Protein 2KSW (pdb70)

Nearest PDB structures (foldseek):
  2ksw-assembly1_A  TM=8.780E-01  e=7.243E-10  Oryctes rhinoceros
  8rxx-assembly1_LR  TM=2.537E-01  e=7.478E+00  Leishmania major strain Friedlin
  2ksw-assembly1_A  TM=8.757E-01  e=2.170E-10  Oryctes rhinoceros
  7zb2-assembly8_HHH  TM=4.014E-01  e=6.425E+00  Omphalotus olearius
  5n4e-assembly2_B  TM=3.261E-01  e=3.841E+00  Galerina marginata

B-factor: mean 37.91, std 22.45, range [0.01, 75.55]

CATH classification: 3.30.1490.260

Radius of gyration: 11.18 Å; Cα contacts (8 Å, |Δi|>4): 117; chains: 1; bounding box: 34×23×21 Å

Foldseek 3Di:
DAADPQHDQDDWWFDAQWWWAQGPVPGTDTDGTRSCVVRRCRSCVPDDTCGPHPVNVVSVVVHDDD

Secondary structure (DSSP, 8-state):
---SSS---SS----S--EEEE-TTS-EEEE-SHHHHHHHHHH-TTS---SS-GGGGGHHHHS---

Sequence (66 aa):
VPVGSDCEPKLCTMDLVPHCFLNPEKGIVVVHGGCALSKYKCQNPNHEKLGYTHECEEAIKNAPRPVPVGSDCEPKLCTMDLVPHCFLNPEKGIVVVHGGCALSKYKCQNPNHEKLGYTHECEEAIKNAPRPVPVGSDCEPKLCTMDLVPHCFLNPEKGIVVVHGGCALSKYKCQNPNHEKLGYTHECEEAIKNAPRPVPVGSDCEPKLCTMDLVPHCFLNPEKGIVVVHGGCALSKYKCQNPNHEKLGYTHECEEAIKNAPRPVPVGSDCEPKLCTMDLVPHCFLNPEKGIVVVHGGCALSKYKCQNPNHEKLGYTHECEEAIKNAPRPVPVGSDCEPKLCTMDLVPHCFLNPEKGIVVVHGGCALSKYKCQNPNHEKLGYTHECEEAIKNAPRPVPVGSDCEPKLCTMDLVPHCFLNPEKGIVVVHGGCALSKYKCQNPNHEKLGYTHECEEAIKNAPRPVPVGSDCEPKLCTMDLVPHCFLNPEKGIVVVHGGCALSKYKCQNPNHEKLGYTHECEEAIKNAPRPVPVGSDCEPKLCTMDLVPHCFLNPEKGIVVVHGGCALSKYKCQNPNHEKLGYTHECEEAIKNAPRPVPVGSDCEPKLCTMDLVPHCFLNPEKGIVVVHGGCALSKYKCQNPNHEKLGYTHECEEAIKNAPRPVPVGSDCEPKLCTMDLVPHCFLNPEKGIVVVHGGCALSKYKCQNPNHEKLGYTHECEEAIKNAPRPVPVGSDCEPKLCTMDLVPHCFLNPEKGIVVVHGGCALSKYKCQNPNHEKLGYTHECEEAIKNAPRPVPVGSDCEPKLCTMDLVPHCFLNPEKGIVVVHGGCALSKYKCQNPNHEKLGYTHECEEAIKNAPRPVPVGSDCEPKLCTMDLVPHCFLNPEKGIVVVHGGCALSKYKCQNPNHEKLGYTHECEEAIKNAPRPVPVGSDCEPKLCTMDLVPHCFLNPEKGIVVVHGGCALSKYKCQNPNHEKLGYTHECEEAIKNAPRPVPVGSDCEPKLCTMDLVPHCFLNPEKGIVVVHGGCALSKYKCQNPNHEKLGYTHECEEAIKNAPRPVPVGSDCEPKLCTMDLVPHCFLNPEKGIVVVHGGCALSKYKCQNPNHEKLGYTHECEEAIKNAPRPVPVGSDCEPKLCTMDLVPHCFLNPEKGIVVVHGGCALSKYKCQNPNHEKLGYTHECEEAIKNAPRPVPVGSDCEPKLCTMDLVPHCFLNPEKGIVVVHGGCALSKYKCQNPNHEKLGYTHECEEAIKNAPRPVPVGSDCEPKLCTMDLVPHCFLNPEKGIVVVHGGCALSKYKCQNPNHEKLGYTHECEEAIKNAPRP

Structure (mmCIF, N/CA/C/O backbone):
data_2KSW
#
_entry.id   2KSW
#
loop_
_atom_site.group_PDB
_atom_site.id
_atom_site.type_symbol
_atom_site.label_atom_id
_atom_site.label_alt_id
_atom_site.label_comp_id
_atom_site.label_asym_id
_atom_site.label_entity_id
_atom_site.label_seq_id
_atom_site.pdbx_PDB_ins_code
_atom_site.Cartn_x
_atom_site.Cartn_y
_atom_site.Cartn_z
_atom_site.occupancy
_atom_site.B_iso_or_equiv
_atom_site.auth_seq_id
_atom_site.auth_comp_id
_atom_site.auth_asym_id
_atom_site.auth_atom_id
_atom_site.pdbx_PDB_model_num
ATOM 1 N N . VAL A 1 1 ? -1.600 -4.412 4.708 1.00 41.55 1 VAL A N 1
ATOM 2 C CA . VAL A 1 1 ? -2.247 -3.783 5.853 1.00 33.40 1 VAL A CA 1
ATOM 3 C C . VAL A 1 1 ? -3.473 -4.575 6.294 1.00 72.21 1 VAL A C 1
ATOM 4 O O . VAL A 1 1 ? -4.075 -5.318 5.518 1.00 13.11 1 VAL A O 1
ATOM 17 N N . PRO A 1 2 ? -3.854 -4.414 7.570 1.00 61.51 2 PRO A N 1
ATOM 18 C CA . PRO A 1 2 ? -5.013 -5.105 8.143 1.00 24.53 2 PRO A CA 1
ATOM 19 C C . PRO A 1 2 ? -6.332 -4.588 7.582 1.00 75.12 2 PRO A C 1
ATOM 20 O O . PRO A 1 2 ? -6.619 -3.393 7.644 1.00 13.54 2 PRO A O 1
ATOM 31 N N . VAL A 1 3 ? -7.133 -5.496 7.033 1.00 34.11 3 VAL A N 1
ATOM 32 C CA . VAL A 1 3 ? -8.424 -5.131 6.462 1.00 73.43 3 VAL A CA 1
ATOM 33 C C . VAL A 1 3 ? -9.391 -6.310 6.491 1.00 11.23 3 VAL A C 1
ATOM 34 O O . VAL A 1 3 ? -9.699 -6.900 5.457 1.00 52.33 3 VAL A O 1
ATOM 47 N N . GLY A 1 4 ? -9.868 -6.648 7.686 1.00 45.41 4 GLY A N 1
ATOM 48 C CA . GLY A 1 4 ? -10.795 -7.754 7.829 1.00 73.45 4 GLY A CA 1
ATOM 49 C C . GLY A 1 4 ? -12.239 -7.328 7.648 1.00 43.11 4 GLY A C 1
ATOM 50 O O . GLY A 1 4 ? -13.097 -7.655 8.467 1.00 21.33 4 GLY A O 1
ATOM 54 N N . SER A 1 5 ? -12.507 -6.594 6.573 1.00 51.22 5 SER A N 1
ATOM 55 C CA . SER A 1 5 ? -13.856 -6.117 6.290 1.00 2.12 5 SER A CA 1
ATOM 56 C C . SER A 1 5 ? -14.382 -5.262 7.439 1.00 21.33 5 SER A C 1
ATOM 57 O O . SER A 1 5 ? -15.591 -5.105 7.608 1.00 73.25 5 SER A O 1
ATOM 65 N N . ASP A 1 6 ? -13.465 -4.713 8.227 1.00 5.33 6 ASP A N 1
ATOM 66 C CA . ASP A 1 6 ? -13.834 -3.873 9.361 1.00 51.23 6 ASP A CA 1
ATOM 67 C C . ASP A 1 6 ? -13.380 -2.433 9.141 1.00 24.24 6 ASP A C 1
ATOM 68 O O . ASP A 1 6 ? -13.919 -1.502 9.741 1.00 63.42 6 ASP A O 1
ATOM 77 N N . CYS A 1 7 ? -12.384 -2.257 8.279 1.00 22.43 7 CYS A N 1
ATOM 78 C CA . CYS A 1 7 ? -11.855 -0.932 7.981 1.00 23.12 7 CYS A CA 1
ATOM 79 C C . CYS A 1 7 ? -11.084 -0.938 6.664 1.00 3.33 7 CYS A C 1
ATOM 80 O O . CYS A 1 7 ? -10.464 -1.937 6.301 1.00 11.23 7 CYS A O 1
ATOM 87 N N . GLU A 1 8 ? -11.127 0.186 5.955 1.00 75.55 8 GLU A N 1
ATOM 88 C CA . GLU A 1 8 ? -10.434 0.309 4.678 1.00 5.20 8 GLU A CA 1
ATOM 89 C C . GLU A 1 8 ? -9.511 1.525 4.676 1.00 72.13 8 GLU A C 1
ATOM 90 O O . GLU A 1 8 ? -9.838 2.585 5.210 1.00 30.34 8 GLU A O 1
ATOM 102 N N . PRO A 1 9 ? -8.330 1.369 4.060 1.00 3.51 9 PRO A N 1
ATOM 103 C CA . PRO A 1 9 ? -7.335 2.443 3.973 1.00 73.02 9 PRO A CA 1
ATOM 104 C C . PRO A 1 9 ? -7.780 3.571 3.048 1.00 63.01 9 PRO A C 1
ATOM 105 O O . PRO A 1 9 ? -7.763 3.429 1.825 1.00 23.41 9 PRO A O 1
ATOM 116 N N . LYS A 1 10 ? -8.177 4.693 3.639 1.00 21.30 10 LYS A N 1
ATOM 117 C CA . LYS A 1 10 ? -8.624 5.847 2.869 1.00 54.02 10 LYS A CA 1
ATOM 118 C C . LYS A 1 10 ? -8.154 7.147 3.513 1.00 21.14 10 LYS A C 1
ATOM 119 O O . LYS A 1 10 ? -8.604 8.233 3.145 1.00 21.23 10 LYS A O 1
ATOM 138 N N . LEU A 1 11 ? -7.246 7.030 4.476 1.00 65.34 11 LEU A N 1
ATOM 139 C CA . LEU A 1 11 ? -6.712 8.196 5.171 1.00 54.23 11 LEU A CA 1
ATOM 140 C C . LEU A 1 11 ? -5.722 7.779 6.254 1.00 53.44 11 LEU A C 1
ATOM 141 O O . LEU A 1 11 ? -6.097 7.584 7.410 1.00 4.33 11 LEU A O 1
ATOM 157 N N . CYS A 1 12 ? -4.457 7.647 5.871 1.00 24.43 12 CYS A N 1
ATOM 158 C CA . CYS A 1 12 ? -3.411 7.255 6.809 1.00 72.01 12 CYS A CA 1
ATOM 159 C C . CYS A 1 12 ? -2.029 7.584 6.251 1.00 33.13 12 CYS A C 1
ATOM 160 O O . CYS A 1 12 ? -1.897 8.029 5.111 1.00 41.32 12 CYS A O 1
ATOM 167 N N . THR A 1 13 ? -1.001 7.361 7.064 1.00 41.11 13 THR A N 1
ATOM 168 C CA . THR A 1 13 ? 0.371 7.634 6.653 1.00 14.04 13 THR A CA 1
ATOM 169 C C . THR A 1 13 ? 1.249 6.399 6.814 1.00 31.53 13 THR A C 1
ATOM 170 O O . THR A 1 13 ? 1.087 5.629 7.761 1.00 55.20 13 THR A O 1
ATOM 181 N N . MET A 1 14 ? 2.180 6.215 5.884 1.00 60.11 14 MET A N 1
ATOM 182 C CA . MET A 1 14 ? 3.086 5.073 5.925 1.00 73.43 14 MET A CA 1
ATOM 183 C C . MET A 1 14 ? 4.167 5.274 6.981 1.00 25.01 14 MET A C 1
ATOM 184 O O . MET A 1 14 ? 4.266 6.341 7.587 1.00 51.44 14 MET A O 1
ATOM 198 N N . ASP A 1 15 ? 4.976 4.242 7.197 1.00 1.43 15 ASP A N 1
ATOM 199 C CA . ASP A 1 15 ? 6.051 4.307 8.180 1.00 24.23 15 ASP A CA 1
ATOM 200 C C . ASP A 1 15 ? 6.828 2.995 8.222 1.00 24.34 15 ASP A C 1
ATOM 201 O O . ASP A 1 15 ? 6.522 2.055 7.487 1.00 40.43 15 ASP A O 1
ATOM 210 N N . LEU A 1 16 ? 7.836 2.937 9.087 1.00 55.13 16 LEU A N 1
ATOM 211 C CA . LEU A 1 16 ? 8.658 1.740 9.224 1.00 0.14 16 LEU A CA 1
ATOM 212 C C . LEU A 1 16 ? 8.576 1.183 10.642 1.00 51.10 16 LEU A C 1
ATOM 213 O O . LEU A 1 16 ? 9.593 0.844 11.247 1.00 1.32 16 LEU A O 1
ATOM 229 N N . VAL A 1 17 ? 7.358 1.089 11.166 1.00 73.13 17 VAL A N 1
ATOM 230 C CA . VAL A 1 17 ? 7.142 0.570 12.511 1.00 71.41 17 VAL A CA 1
ATOM 231 C C . VAL A 1 17 ? 6.260 -0.674 12.485 1.00 12.51 17 VAL A C 1
ATOM 232 O O . VAL A 1 17 ? 5.046 -0.608 12.683 1.00 64.31 17 VAL A O 1
ATOM 245 N N . PRO A 1 18 ? 6.882 -1.835 12.236 1.00 71.41 18 PRO A N 1
ATOM 246 C CA . PRO A 1 18 ? 6.173 -3.117 12.179 1.00 15.03 18 PRO A CA 1
ATOM 247 C C . PRO A 1 18 ? 5.674 -3.565 13.549 1.00 4.22 18 PRO A C 1
ATOM 248 O O . PRO A 1 18 ? 6.467 -3.813 14.459 1.00 50.35 18 PRO A O 1
ATOM 259 N N . HIS A 1 19 ? 4.357 -3.667 13.690 1.00 34.13 19 HIS A N 1
ATOM 260 C CA . HIS A 1 19 ? 3.753 -4.087 14.950 1.00 11.41 19 HIS A CA 1
ATOM 261 C C . HIS A 1 19 ? 2.773 -5.235 14.727 1.00 3.13 19 HIS A C 1
ATOM 262 O O . HIS A 1 19 ? 2.491 -5.612 13.590 1.00 63.44 19 HIS A O 1
ATOM 276 N N . CYS A 1 20 ? 2.258 -5.787 15.821 1.00 61.35 20 CYS A N 1
ATOM 277 C CA . CYS A 1 20 ? 1.311 -6.893 15.746 1.00 62.24 20 CYS A CA 1
ATOM 278 C C . CYS A 1 20 ? -0.121 -6.396 15.924 1.00 24.52 20 CYS A C 1
ATOM 279 O O . CYS A 1 20 ? -0.406 -5.600 16.819 1.00 60.40 20 CYS A O 1
ATOM 286 N N . PHE A 1 21 ? -1.017 -6.872 15.067 1.00 73.34 21 PHE A N 1
ATOM 287 C CA . PHE A 1 21 ? -2.419 -6.477 15.128 1.00 14.45 21 PHE A CA 1
ATOM 288 C C . PHE A 1 21 ? -3.334 -7.687 14.964 1.00 1.01 21 PHE A C 1
ATOM 289 O O . PHE A 1 21 ? -2.913 -8.736 14.474 1.00 40.55 21 PHE A O 1
ATOM 306 N N . LEU A 1 22 ? -4.587 -7.535 15.378 1.00 1.40 22 LEU A N 1
ATOM 307 C CA . LEU A 1 22 ? -5.563 -8.615 15.278 1.00 45.42 22 LEU A CA 1
ATOM 308 C C . LEU A 1 22 ? -6.597 -8.316 14.197 1.00 3.42 22 LEU A C 1
ATOM 309 O O . LEU A 1 22 ? -7.228 -7.260 14.204 1.00 34.00 22 LEU A O 1
ATOM 325 N N . ASN A 1 23 ? -6.765 -9.254 13.271 1.00 53.20 23 ASN A N 1
ATOM 326 C CA . ASN A 1 23 ? -7.725 -9.091 12.184 1.00 25.44 23 ASN A CA 1
ATOM 327 C C . ASN A 1 23 ? -8.903 -10.046 12.352 1.00 11.41 23 ASN A C 1
ATOM 328 O O . ASN A 1 23 ? -8.739 -11.228 12.655 1.00 42.41 23 ASN A O 1
ATOM 339 N N . PRO A 1 24 ? -10.121 -9.522 12.150 1.00 35.14 24 PRO A N 1
ATOM 340 C CA . PRO A 1 24 ? -11.352 -10.310 12.273 1.00 44.05 24 PRO A CA 1
ATOM 341 C C . PRO A 1 24 ? -11.498 -11.333 11.152 1.00 73.44 24 PRO A C 1
ATOM 342 O O . PRO A 1 24 ? -12.327 -12.239 11.231 1.00 33.12 24 PRO A O 1
ATOM 353 N N . GLU A 1 25 ? -10.688 -11.183 10.109 1.00 44.51 25 GLU A N 1
ATOM 354 C CA . GLU A 1 25 ? -10.729 -12.095 8.972 1.00 42.31 25 GLU A CA 1
ATOM 355 C C . GLU A 1 25 ? -9.502 -13.003 8.958 1.00 15.23 25 GLU A C 1
ATOM 356 O O . GLU A 1 25 ? -9.425 -13.950 8.176 1.00 54.15 25 GLU A O 1
ATOM 368 N N . LYS A 1 26 ? -8.545 -12.707 9.830 1.00 4.52 26 LYS A N 1
ATOM 369 C CA . LYS A 1 26 ? -7.321 -13.495 9.921 1.00 53.21 26 LYS A CA 1
ATOM 370 C C . LYS A 1 26 ? -6.888 -13.661 11.374 1.00 63.22 26 LYS A C 1
ATOM 371 O O . LYS A 1 26 ? -6.948 -14.758 11.928 1.00 42.11 26 LYS A O 1
ATOM 390 N N . GLY A 1 27 ? -6.452 -12.564 11.986 1.00 21.32 27 GLY A N 1
ATOM 391 C CA . GLY A 1 27 ? -6.016 -12.611 13.370 1.00 52.44 27 GLY A CA 1
ATOM 392 C C . GLY A 1 27 ? -4.628 -12.032 13.560 1.00 70.30 27 GLY A C 1
ATOM 393 O O . GLY A 1 27 ? -4.393 -10.859 13.271 1.00 4.45 27 GLY A O 1
ATOM 397 N N . ILE A 1 28 ? -3.707 -12.857 14.048 1.00 13.51 28 ILE A N 1
ATOM 398 C CA . ILE A 1 28 ? -2.336 -12.419 14.277 1.00 23.41 28 ILE A CA 1
ATOM 399 C C . ILE A 1 28 ? -1.663 -12.012 12.970 1.00 32.35 28 ILE A C 1
ATOM 400 O O . ILE A 1 28 ? -1.312 -12.860 12.150 1.00 71.12 28 ILE A O 1
ATOM 416 N N . VAL A 1 29 ? -1.485 -10.708 12.784 1.00 22.23 29 VAL A N 1
ATOM 417 C CA . VAL A 1 29 ? -0.851 -10.188 11.579 1.00 52.33 29 VAL A CA 1
ATOM 418 C C . VAL A 1 29 ? 0.086 -9.031 11.906 1.00 25.22 29 VAL A C 1
ATOM 419 O O . VAL A 1 29 ? -0.331 -8.019 12.469 1.00 33.22 29 VAL A O 1
ATOM 432 N N . VAL A 1 30 ? 1.357 -9.188 11.549 1.00 4.44 30 VAL A N 1
ATOM 433 C CA . VAL A 1 30 ? 2.355 -8.156 11.804 1.00 45.43 30 VAL A CA 1
ATOM 434 C C . VAL A 1 30 ? 2.683 -7.382 10.531 1.00 33.23 30 VAL A C 1
ATOM 435 O O . VAL A 1 30 ? 3.013 -7.971 9.502 1.00 54.34 30 VAL A O 1
ATOM 448 N N . VAL A 1 31 ? 2.590 -6.058 10.610 1.00 74.45 31 VAL A N 1
ATOM 449 C CA . VAL A 1 31 ? 2.877 -5.203 9.465 1.00 43.15 31 VAL A CA 1
ATOM 450 C C . VAL A 1 31 ? 3.401 -3.843 9.912 1.00 12.15 31 VAL A C 1
ATOM 451 O O . VAL A 1 31 ? 3.138 -3.402 11.032 1.00 72.30 31 VAL A O 1
ATOM 464 N N . HIS A 1 32 ? 4.143 -3.181 9.031 1.00 43.13 32 HIS A N 1
ATOM 465 C CA . HIS A 1 32 ? 4.704 -1.869 9.335 1.00 74.01 32 HIS A CA 1
ATOM 466 C C . HIS A 1 32 ? 3.976 -0.775 8.560 1.00 12.41 32 HIS A C 1
ATOM 467 O O . HIS A 1 32 ? 3.471 -1.008 7.463 1.00 71.02 32 HIS A O 1
ATOM 481 N N . GLY A 1 33 ? 3.926 0.421 9.140 1.00 53.12 33 GLY A N 1
ATOM 482 C CA . GLY A 1 33 ? 3.257 1.533 8.490 1.00 51.01 33 GLY A CA 1
ATOM 483 C C . GLY A 1 33 ? 2.139 2.111 9.335 1.00 50.12 33 GLY A C 1
ATOM 484 O O . GLY A 1 33 ? 1.328 1.373 9.893 1.00 41.20 33 GLY A O 1
ATOM 488 N N . GLY A 1 34 ? 2.096 3.437 9.431 1.00 62.42 34 GLY A N 1
ATOM 489 C CA . GLY A 1 34 ? 1.067 4.091 10.217 1.00 33.41 34 GLY A CA 1
ATOM 490 C C . GLY A 1 34 ? -0.330 3.650 9.826 1.00 63.43 34 GLY A C 1
ATOM 491 O O . GLY A 1 34 ? -1.257 3.710 10.633 1.00 32.55 34 GLY A O 1
ATOM 495 N N . CYS A 1 35 ? -0.482 3.207 8.582 1.00 23.42 35 CYS A N 1
ATOM 496 C CA . CYS A 1 35 ? -1.775 2.756 8.083 1.00 32.33 35 CYS A CA 1
ATOM 497 C C . CYS A 1 35 ? -2.299 1.585 8.910 1.00 62.31 35 CYS A C 1
ATOM 498 O O . CYS A 1 35 ? -3.446 1.591 9.356 1.00 25.54 35 CYS A O 1
ATOM 505 N N . ALA A 1 36 ? -1.450 0.582 9.109 1.00 22.12 36 ALA A N 1
ATOM 506 C CA . ALA A 1 36 ? -1.825 -0.595 9.883 1.00 13.45 36 ALA A CA 1
ATOM 507 C C . ALA A 1 36 ? -2.187 -0.217 11.316 1.00 52.42 36 ALA A C 1
ATOM 508 O O . ALA A 1 36 ? -3.016 -0.870 11.951 1.00 53.24 36 ALA A O 1
ATOM 515 N N . LEU A 1 37 ? -1.561 0.841 11.820 1.00 65.31 37 LEU A N 1
ATOM 516 C CA . LEU A 1 37 ? -1.816 1.306 13.179 1.00 72.32 37 LEU A CA 1
ATOM 517 C C . LEU A 1 37 ? -3.122 2.092 13.249 1.00 63.52 37 LEU A C 1
ATOM 518 O O . LEU A 1 37 ? -3.922 1.905 14.165 1.00 21.43 37 LEU A O 1
ATOM 534 N N . SER A 1 38 ? -3.331 2.970 12.273 1.00 22.23 38 SER A N 1
ATOM 535 C CA . SER A 1 38 ? -4.539 3.785 12.225 1.00 44.41 38 SER A CA 1
ATOM 536 C C . SER A 1 38 ? -5.762 2.926 11.922 1.00 55.32 38 SER A C 1
ATOM 537 O O . SER A 1 38 ? -6.760 2.969 12.642 1.00 11.30 38 SER A O 1
ATOM 545 N N . LYS A 1 39 ? -5.679 2.146 10.850 1.00 64.32 39 LYS A N 1
ATOM 546 C CA . LYS A 1 39 ? -6.777 1.274 10.449 1.00 1.44 39 LYS A CA 1
ATOM 547 C C . LYS A 1 39 ? -7.142 0.308 11.572 1.00 64.13 39 LYS A C 1
ATOM 548 O O . LYS A 1 39 ? -8.319 0.096 11.863 1.00 21.40 39 LYS A O 1
ATOM 567 N N . TYR A 1 40 ? -6.125 -0.274 12.199 1.00 53.32 40 TYR A N 1
ATOM 568 C CA . TYR A 1 40 ? -6.339 -1.218 13.289 1.00 74.33 40 TYR A CA 1
ATOM 569 C C . TYR A 1 40 ? -7.222 -0.608 14.373 1.00 3.23 40 TYR A C 1
ATOM 570 O O . TYR A 1 40 ? -8.091 -1.276 14.933 1.00 72.21 40 TYR A O 1
ATOM 588 N N . LYS A 1 41 ? -6.992 0.668 14.665 1.00 23.12 41 LYS A N 1
ATOM 589 C CA . LYS A 1 41 ? -7.765 1.372 15.681 1.00 51.32 41 LYS A CA 1
ATOM 590 C C . LYS A 1 41 ? -9.186 1.641 15.194 1.00 24.31 41 LYS A C 1
ATOM 591 O O . LYS A 1 41 ? -10.109 1.792 15.995 1.00 41.03 41 LYS A O 1
ATOM 610 N N . CYS A 1 42 ? -9.354 1.697 13.877 1.00 12.23 42 CYS A N 1
ATOM 611 C CA . CYS A 1 42 ? -10.662 1.946 13.283 1.00 11.03 42 CYS A CA 1
ATOM 612 C C . CYS A 1 42 ? -11.486 0.663 13.226 1.00 55.11 42 CYS A C 1
ATOM 613 O O . CYS A 1 42 ? -12.612 0.615 13.722 1.00 63.42 42 CYS A O 1
ATOM 620 N N . GLN A 1 43 ? -10.917 -0.373 12.618 1.00 53.43 43 GLN A N 1
ATOM 621 C CA . GLN A 1 43 ? -11.600 -1.655 12.495 1.00 23.32 43 GLN A CA 1
ATOM 622 C C . GLN A 1 43 ? -11.985 -2.200 13.867 1.00 52.04 43 GLN A C 1
ATOM 623 O O . GLN A 1 43 ? -13.102 -2.676 14.064 1.00 12.14 43 GLN A O 1
ATOM 637 N N . ASN A 1 44 ? -11.052 -2.127 14.811 1.00 55.44 44 ASN A N 1
ATOM 638 C CA . ASN A 1 44 ? -11.295 -2.613 16.164 1.00 64.42 44 ASN A CA 1
ATOM 639 C C . ASN A 1 44 ? -10.683 -1.673 17.198 1.00 62.12 44 ASN A C 1
ATOM 640 O O . ASN A 1 44 ? -9.591 -1.906 17.716 1.00 24.31 44 ASN A O 1
ATOM 651 N N . PRO A 1 45 ? -11.402 -0.584 17.506 1.00 35.25 45 PRO A N 1
ATOM 652 C CA . PRO A 1 45 ? -10.951 0.413 18.482 1.00 70.23 45 PRO A CA 1
ATOM 653 C C . PRO A 1 45 ? -10.968 -0.123 19.909 1.00 31.31 45 PRO A C 1
ATOM 654 O O . PRO A 1 45 ? -10.503 0.538 20.836 1.00 45.10 45 PRO A O 1
ATOM 665 N N . ASN A 1 46 ? -11.508 -1.326 20.078 1.00 24.11 46 ASN A N 1
ATOM 666 C CA . ASN A 1 46 ? -11.585 -1.951 21.394 1.00 72.04 46 ASN A CA 1
ATOM 667 C C . ASN A 1 46 ? -10.440 -2.939 21.595 1.00 73.23 46 ASN A C 1
ATOM 668 O O . ASN A 1 46 ? -10.109 -3.300 22.724 1.00 25.14 46 ASN A O 1
ATOM 679 N N . HIS A 1 47 ? -9.839 -3.373 20.491 1.00 35.12 47 HIS A N 1
ATOM 680 C CA . HIS A 1 47 ? -8.730 -4.319 20.546 1.00 54.21 47 HIS A CA 1
ATOM 681 C C . HIS A 1 47 ? -7.448 -3.626 20.997 1.00 63.54 47 HIS A C 1
ATOM 682 O O . HIS A 1 47 ? -7.372 -2.399 21.025 1.00 1.33 47 HIS A O 1
ATOM 696 N N . GLU A 1 48 ? -6.443 -4.423 21.348 1.00 10.11 48 GLU A N 1
ATOM 697 C CA . GLU A 1 48 ? -5.165 -3.885 21.799 1.00 63.31 48 GLU A CA 1
ATOM 698 C C . GLU A 1 48 ? -4.019 -4.415 20.941 1.00 1.13 48 GLU A C 1
ATOM 699 O O . GLU A 1 48 ? -3.803 -5.624 20.850 1.00 14.31 48 GLU A O 1
ATOM 711 N N . LYS A 1 49 ? -3.287 -3.501 20.313 1.00 24.23 49 LYS A N 1
ATOM 712 C CA . LYS A 1 49 ? -2.162 -3.874 19.463 1.00 11.51 49 LYS A CA 1
ATOM 713 C C . LYS A 1 49 ? -1.091 -4.604 20.267 1.00 71.34 49 LYS A C 1
ATOM 714 O O . LYS A 1 49 ? -0.367 -3.994 21.055 1.00 74.23 49 LYS A O 1
ATOM 733 N N . LEU A 1 50 ? -0.994 -5.913 20.061 1.00 33.23 50 LEU A N 1
ATOM 734 C CA . LEU A 1 50 ? -0.010 -6.727 20.766 1.00 62.43 50 LEU A CA 1
ATOM 735 C C . LEU A 1 50 ? 1.388 -6.131 20.629 1.00 34.43 50 LEU A C 1
ATOM 736 O O . LEU A 1 50 ? 1.914 -6.004 19.525 1.00 62.22 50 LEU A O 1
ATOM 752 N N . GLY A 1 51 ? 1.984 -5.769 21.761 1.00 23.31 51 GLY A N 1
ATOM 753 C CA . GLY A 1 51 ? 3.316 -5.193 21.746 1.00 22.21 51 GLY A CA 1
ATOM 754 C C . GLY A 1 51 ? 4.275 -5.925 22.664 1.00 32.22 51 GLY A C 1
ATOM 755 O O . GLY A 1 51 ? 5.426 -5.519 22.822 1.00 64.12 51 GLY A O 1
ATOM 759 N N . TYR A 1 52 ? 3.799 -7.006 23.273 1.00 44.12 52 TYR A N 1
ATOM 760 C CA . TYR A 1 52 ? 4.621 -7.794 24.184 1.00 43.14 52 TYR A CA 1
ATOM 761 C C . TYR A 1 52 ? 4.009 -9.172 24.416 1.00 11.33 52 TYR A C 1
ATOM 762 O O . TYR A 1 52 ? 4.186 -9.773 25.476 1.00 22.04 52 TYR A O 1
ATOM 780 N N . THR A 1 53 ? 3.287 -9.668 23.416 1.00 13.23 53 THR A N 1
ATOM 781 C CA . THR A 1 53 ? 2.647 -10.974 23.510 1.00 11.21 53 THR A CA 1
ATOM 782 C C . THR A 1 53 ? 3.534 -12.064 22.920 1.00 73.23 53 THR A C 1
ATOM 783 O O . THR A 1 53 ? 4.261 -11.832 21.953 1.00 14.32 53 THR A O 1
ATOM 794 N N . HIS A 1 54 ? 3.469 -13.255 23.506 1.00 22.33 54 HIS A N 1
ATOM 795 C CA . HIS A 1 54 ? 4.266 -14.383 23.037 1.00 42.04 54 HIS A CA 1
ATOM 796 C C . HIS A 1 54 ? 3.960 -14.693 21.574 1.00 3.14 54 HIS A C 1
ATOM 797 O O . HIS A 1 54 ? 4.775 -15.293 20.874 1.00 21.15 54 HIS A O 1
ATOM 811 N N . GLU A 1 55 ? 2.781 -14.280 21.121 1.00 33.11 55 GLU A N 1
ATOM 812 C CA . GLU A 1 55 ? 2.368 -14.516 19.743 1.00 52.14 55 GLU A CA 1
ATOM 813 C C . GLU A 1 55 ?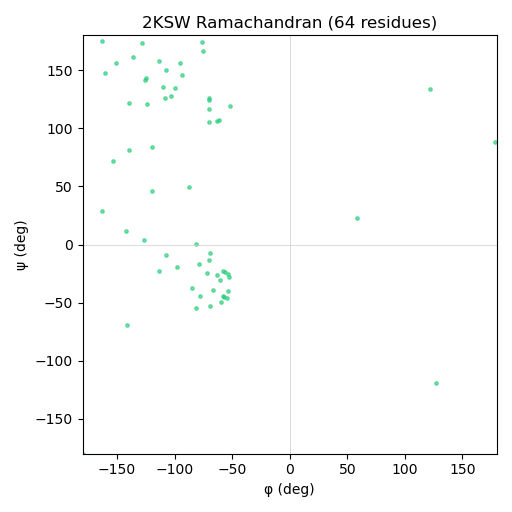 3.024 -13.512 18.799 1.00 62.41 55 GLU A C 1
ATOM 814 O O . GLU A 1 55 ? 3.055 -13.713 17.584 1.00 31.23 55 GLU A O 1
ATOM 826 N N . CYS A 1 56 ? 3.548 -12.431 19.366 1.00 11.21 56 CYS A N 1
ATOM 827 C CA . CYS A 1 56 ? 4.203 -11.394 18.578 1.00 61.35 56 CYS A CA 1
ATOM 828 C C . CYS A 1 56 ? 5.640 -11.788 18.248 1.00 2.04 56 CYS A C 1
ATOM 829 O O . CYS A 1 56 ? 6.364 -11.040 17.593 1.00 50.35 56 CYS A O 1
ATOM 836 N N . GLU A 1 57 ? 6.045 -12.968 18.709 1.00 41.51 57 GLU A N 1
ATOM 837 C CA . GLU A 1 57 ? 7.396 -13.460 18.464 1.00 54.23 57 GLU A CA 1
ATOM 838 C C . GLU A 1 57 ? 7.728 -13.417 16.975 1.00 4.20 57 GLU A C 1
ATOM 839 O O . GLU A 1 57 ? 8.890 -13.285 16.593 1.00 45.35 57 GLU A O 1
ATOM 851 N N . GLU A 1 58 ? 6.699 -13.530 16.141 1.00 44.10 58 GLU A N 1
ATOM 852 C CA . GLU A 1 58 ? 6.883 -13.505 14.695 1.00 61.44 58 GLU A CA 1
ATOM 853 C C . GLU A 1 58 ? 7.361 -12.133 14.230 1.00 5.21 58 GLU A C 1
ATOM 854 O O . GLU A 1 58 ? 8.209 -12.026 13.344 1.00 32.31 58 GLU A O 1
ATOM 866 N N . ALA A 1 59 ? 6.811 -11.085 14.835 1.00 63.10 59 ALA A N 1
ATOM 867 C CA . ALA A 1 59 ? 7.182 -9.720 14.485 1.00 0.52 59 ALA A CA 1
ATOM 868 C C . ALA A 1 59 ? 8.683 -9.501 14.640 1.00 23.42 59 ALA A C 1
ATOM 869 O O . ALA A 1 59 ? 9.259 -8.612 14.013 1.00 53.15 59 ALA A O 1
ATOM 876 N N . ILE A 1 60 ? 9.311 -10.318 15.480 1.00 45.34 60 ILE A N 1
ATOM 877 C CA . ILE A 1 60 ? 10.746 -10.213 15.716 1.00 70.41 60 ILE A CA 1
ATOM 878 C C . ILE A 1 60 ? 11.525 -10.285 14.407 1.00 24.12 60 ILE A C 1
ATOM 879 O O . ILE A 1 60 ? 12.435 -9.490 14.169 1.00 71.33 60 ILE A O 1
ATOM 895 N N . LYS A 1 61 ? 11.162 -11.242 13.560 1.00 30.33 61 LYS A N 1
ATOM 896 C CA . LYS A 1 61 ? 11.824 -11.417 12.273 1.00 20.51 61 LYS A CA 1
ATOM 897 C C . LYS A 1 61 ? 11.221 -10.492 11.221 1.00 64.11 61 LYS A C 1
ATOM 898 O O . LYS A 1 61 ? 11.932 -9.961 10.368 1.00 15.13 61 LYS A O 1
ATOM 917 N N . ASN A 1 62 ? 9.908 -10.303 11.288 1.00 15.25 62 ASN A N 1
ATOM 918 C CA . ASN A 1 62 ? 9.210 -9.440 10.342 1.00 71.33 62 ASN A CA 1
ATOM 919 C C . ASN A 1 62 ? 9.691 -7.998 10.464 1.00 54.50 62 ASN A C 1
ATOM 920 O O . ASN A 1 62 ? 9.613 -7.224 9.510 1.00 13.22 62 ASN A O 1
ATOM 931 N N . ALA A 1 63 ? 10.188 -7.643 11.644 1.00 30.34 63 ALA A N 1
ATOM 932 C CA . ALA A 1 63 ? 10.684 -6.295 11.891 1.00 72.01 63 ALA A CA 1
ATOM 933 C C . ALA A 1 63 ? 12.192 -6.217 11.677 1.00 14.10 63 ALA A C 1
ATOM 934 O O . ALA A 1 63 ? 12.909 -7.213 11.774 1.00 1.32 63 ALA A O 1
ATOM 941 N N . PRO A 1 64 ? 12.686 -5.006 11.378 1.00 72.41 64 PRO A N 1
ATOM 942 C CA . PRO A 1 64 ? 14.113 -4.770 11.144 1.00 44.12 64 PRO A CA 1
ATOM 943 C C . PRO A 1 64 ? 14.939 -4.900 12.419 1.00 63.10 64 PRO A C 1
ATOM 944 O O . PRO A 1 64 ? 14.648 -4.256 13.427 1.00 51.01 64 PRO A O 1
ATOM 955 N N . ARG A 1 65 ? 15.971 -5.737 12.368 1.00 52.54 65 ARG A N 1
ATOM 956 C CA . ARG A 1 65 ? 16.838 -5.951 13.519 1.00 24.24 65 ARG A CA 1
ATOM 957 C C . ARG A 1 65 ? 18.245 -5.426 13.246 1.00 14.53 65 ARG A C 1
ATOM 958 O O . ARG A 1 65 ? 18.668 -5.280 12.099 1.00 33.03 65 ARG A O 1
ATOM 979 N N . PRO A 1 66 ? 18.987 -5.133 14.324 1.00 10.15 66 PRO A N 1
ATOM 980 C CA . PRO A 1 66 ? 20.356 -4.619 14.227 1.00 43.21 66 PRO A CA 1
ATOM 981 C C . PRO A 1 66 ? 21.335 -5.671 13.717 1.00 44.32 66 PRO A C 1
ATOM 982 O O . PRO A 1 66 ? 21.810 -5.593 12.584 1.00 61.02 66 PRO A O 1
ATOM 993 N N . VAL A 1 1 ? -5.253 -4.504 -0.380 1.00 33.15 1 VAL A N 2
ATOM 994 C CA . VAL A 1 1 ? -4.914 -4.055 0.965 1.00 1.04 1 VAL A CA 2
ATOM 995 C C . VAL A 1 1 ? -5.500 -4.987 2.020 1.00 15.52 1 VAL A C 2
ATOM 996 O O . VAL A 1 1 ? -6.483 -5.690 1.786 1.00 55.34 1 VAL A O 2
ATOM 1009 N N . PRO A 1 2 ? -4.885 -4.993 3.212 1.00 62.22 2 PRO A N 2
ATOM 1010 C CA . PRO A 1 2 ? -5.329 -5.833 4.328 1.00 74.32 2 PRO A CA 2
ATOM 1011 C C . PRO A 1 2 ? -6.661 -5.369 4.908 1.00 23.04 2 PRO A C 2
ATOM 1012 O O . PRO A 1 2 ? -7.110 -4.254 4.643 1.00 32.10 2 PRO A O 2
ATOM 1023 N N . VAL A 1 3 ? -7.288 -6.231 5.703 1.00 64.13 3 VAL A N 2
ATOM 1024 C CA . VAL A 1 3 ? -8.567 -5.908 6.322 1.00 33.44 3 VAL A CA 2
ATOM 1025 C C . VAL A 1 3 ? -8.990 -6.993 7.306 1.00 34.25 3 VAL A C 2
ATOM 1026 O O . VAL A 1 3 ? -8.931 -8.183 6.998 1.00 13.25 3 VAL A O 2
ATOM 1039 N N . GLY A 1 4 ? -9.418 -6.574 8.493 1.00 14.25 4 GLY A N 2
ATOM 1040 C CA . GLY A 1 4 ? -9.846 -7.522 9.505 1.00 21.14 4 GLY A CA 2
ATOM 1041 C C . GLY A 1 4 ? -11.321 -7.397 9.831 1.00 72.35 4 GLY A C 2
ATOM 1042 O O . GLY A 1 4 ? -12.119 -8.263 9.470 1.00 43.35 4 GLY A O 2
ATOM 1046 N N . SER A 1 5 ? -11.685 -6.318 10.516 1.00 74.21 5 SER A N 2
ATOM 1047 C CA . SER A 1 5 ? -13.074 -6.086 10.895 1.00 72.02 5 SER A CA 2
ATOM 1048 C C . SER A 1 5 ? -13.776 -5.200 9.870 1.00 72.53 5 SER A C 2
ATOM 1049 O O . SER A 1 5 ? -14.601 -4.357 10.223 1.00 64.04 5 SER A O 2
ATOM 1057 N N . ASP A 1 6 ? -13.443 -5.399 8.599 1.00 1.12 6 ASP A N 2
ATOM 1058 C CA . ASP A 1 6 ? -14.041 -4.620 7.521 1.00 11.12 6 ASP A CA 2
ATOM 1059 C C . ASP A 1 6 ? -13.682 -3.143 7.654 1.00 71.21 6 ASP A C 2
ATOM 1060 O O . ASP A 1 6 ? -14.549 -2.273 7.570 1.00 42.43 6 ASP A O 2
ATOM 1069 N N . CYS A 1 7 ? -12.399 -2.868 7.863 1.00 50.00 7 CYS A N 2
ATOM 1070 C CA . CYS A 1 7 ? -11.924 -1.497 8.009 1.00 34.32 7 CYS A CA 2
ATOM 1071 C C . CYS A 1 7 ? -11.540 -0.907 6.655 1.00 21.54 7 CYS A C 2
ATOM 1072 O O . CYS A 1 7 ? -10.913 -1.574 5.833 1.00 73.23 7 CYS A O 2
ATOM 1079 N N . GLU A 1 8 ? -11.920 0.347 6.433 1.00 31.20 8 GLU A N 2
ATOM 1080 C CA . GLU A 1 8 ? -11.615 1.026 5.179 1.00 34.20 8 GLU A CA 2
ATOM 1081 C C . GLU A 1 8 ? -10.716 2.235 5.420 1.00 60.14 8 GLU A C 2
ATOM 1082 O O . GLU A 1 8 ? -11.173 3.316 5.792 1.00 22.33 8 GLU A O 2
ATOM 1094 N N . PRO A 1 9 ? -9.405 2.050 5.202 1.00 35.41 9 PRO A N 2
ATOM 1095 C CA . PRO A 1 9 ? -8.414 3.113 5.389 1.00 61.03 9 PRO A CA 2
ATOM 1096 C C . PRO A 1 9 ? -8.534 4.209 4.335 1.00 23.30 9 PRO A C 2
ATOM 1097 O O . PRO A 1 9 ? -8.883 3.943 3.185 1.00 64.14 9 PRO A O 2
ATOM 1108 N N . LYS A 1 10 ? -8.242 5.442 4.735 1.00 62.24 10 LYS A N 2
ATOM 1109 C CA . LYS A 1 10 ? -8.315 6.579 3.825 1.00 63.23 10 LYS A CA 2
ATOM 1110 C C . LYS A 1 10 ? -7.326 7.666 4.232 1.00 2.24 10 LYS A C 2
ATOM 1111 O O . LYS A 1 10 ? -7.464 8.825 3.839 1.00 53.14 10 LYS A O 2
ATOM 1130 N N . LEU A 1 11 ? -6.327 7.286 5.022 1.00 74.42 11 LEU A N 2
ATOM 1131 C CA . LEU A 1 11 ? -5.314 8.228 5.482 1.00 45.44 11 LEU A CA 2
ATOM 1132 C C . LEU A 1 11 ? -4.284 7.532 6.366 1.00 42.31 11 LEU A C 2
ATOM 1133 O O . LEU A 1 11 ? -4.633 6.893 7.359 1.00 70.25 11 LEU A O 2
ATOM 1149 N N . CYS A 1 12 ? -3.013 7.663 6.000 1.00 20.23 12 CYS A N 2
ATOM 1150 C CA . CYS A 1 12 ? -1.931 7.048 6.760 1.00 12.44 12 CYS A CA 2
ATOM 1151 C C . CYS A 1 12 ? -0.591 7.690 6.414 1.00 65.42 12 CYS A C 2
ATOM 1152 O O . CYS A 1 12 ? -0.464 8.385 5.406 1.00 42.44 12 CYS A O 2
ATOM 1159 N N . THR A 1 13 ? 0.409 7.450 7.257 1.00 43.12 13 THR A N 2
ATOM 1160 C CA . THR A 1 13 ? 1.740 8.004 7.041 1.00 20.02 13 THR A CA 2
ATOM 1161 C C . THR A 1 13 ? 2.798 6.906 7.032 1.00 14.24 13 THR A C 2
ATOM 1162 O O . THR A 1 13 ? 3.006 6.224 8.035 1.00 2.55 13 THR A O 2
ATOM 1173 N N . MET A 1 14 ? 3.463 6.741 5.894 1.00 51.12 14 MET A N 2
ATOM 1174 C CA . MET A 1 14 ? 4.501 5.726 5.756 1.00 2.31 14 MET A CA 2
ATOM 1175 C C . MET A 1 14 ? 5.520 5.834 6.886 1.00 31.03 14 MET A C 2
ATOM 1176 O O . MET A 1 14 ? 5.876 6.933 7.311 1.00 44.44 14 MET A O 2
ATOM 1190 N N . ASP A 1 15 ? 5.984 4.687 7.369 1.00 23.03 15 ASP A N 2
ATOM 1191 C CA . ASP A 1 15 ? 6.963 4.653 8.450 1.00 31.20 15 ASP A CA 2
ATOM 1192 C C . ASP A 1 15 ? 7.472 3.233 8.677 1.00 31.24 15 ASP A C 2
ATOM 1193 O O . ASP A 1 15 ? 7.000 2.284 8.049 1.00 14.41 15 ASP A O 2
ATOM 1202 N N . LEU A 1 16 ? 8.438 3.093 9.578 1.00 2.53 16 LEU A N 2
ATOM 1203 C CA . LEU A 1 16 ? 9.013 1.789 9.888 1.00 32.05 16 LEU A CA 2
ATOM 1204 C C . LEU A 1 16 ? 8.684 1.375 11.319 1.00 2.44 16 LEU A C 2
ATOM 1205 O O . LEU A 1 16 ? 9.568 0.984 12.082 1.00 12.22 16 LEU A O 2
ATOM 1221 N N . VAL A 1 17 ? 7.407 1.463 11.677 1.00 72.33 17 VAL A N 2
ATOM 1222 C CA . VAL A 1 17 ? 6.960 1.094 13.015 1.00 44.51 17 VAL A CA 2
ATOM 1223 C C . VAL A 1 17 ? 6.122 -0.179 12.984 1.00 44.32 17 VAL A C 2
ATOM 1224 O O . VAL A 1 17 ? 4.892 -0.142 12.984 1.00 12.32 17 VAL A O 2
ATOM 1237 N N . PRO A 1 18 ? 6.803 -1.334 12.957 1.00 72.34 18 PRO A N 2
ATOM 1238 C CA . PRO A 1 18 ? 6.141 -2.642 12.926 1.00 60.01 18 PRO A CA 2
ATOM 1239 C C . PRO A 1 18 ? 5.444 -2.970 14.242 1.00 61.12 18 PRO A C 2
ATOM 1240 O O . PRO A 1 18 ? 6.090 -3.099 15.283 1.00 73.14 18 PRO A O 2
ATOM 1251 N N . HIS A 1 19 ? 4.123 -3.104 14.189 1.00 74.40 19 HIS A N 2
ATOM 1252 C CA . HIS A 1 19 ? 3.338 -3.419 15.378 1.00 40.23 19 HIS A CA 2
ATOM 1253 C C . HIS A 1 19 ? 2.442 -4.629 15.133 1.00 60.23 19 HIS A C 2
ATOM 1254 O O . HIS A 1 19 ? 2.123 -4.957 13.990 1.00 72.34 19 HIS A O 2
ATOM 1268 N N . CYS A 1 20 ? 2.040 -5.290 16.213 1.00 10.02 20 CYS A N 2
ATOM 1269 C CA . CYS A 1 20 ? 1.182 -6.465 16.117 1.00 41.24 20 CYS A CA 2
ATOM 1270 C C . CYS A 1 20 ? -0.268 -6.107 16.430 1.00 3.24 20 CYS A C 2
ATOM 1271 O O . CYS A 1 20 ? -0.540 -5.276 17.297 1.00 2.04 20 CYS A O 2
ATOM 1278 N N . PHE A 1 21 ? -1.195 -6.740 15.719 1.00 2.13 21 PHE A N 2
ATOM 1279 C CA . PHE A 1 21 ? -2.617 -6.488 15.921 1.00 70.32 21 PHE A CA 2
ATOM 1280 C C . PHE A 1 21 ? -3.434 -7.752 15.667 1.00 52.34 21 PHE A C 2
ATOM 1281 O O . PHE A 1 21 ? -2.961 -8.693 15.028 1.00 30.15 21 PHE A O 2
ATOM 1298 N N . LEU A 1 22 ? -4.663 -7.765 16.171 1.00 72.34 22 LEU A N 2
ATOM 1299 C CA . LEU A 1 22 ? -5.548 -8.913 15.999 1.00 3.34 22 LEU A CA 2
ATOM 1300 C C . LEU A 1 22 ? -6.583 -8.645 14.912 1.00 51.41 22 LEU A C 2
ATOM 1301 O O . LEU A 1 22 ? -7.228 -7.597 14.900 1.00 42.02 22 LEU A O 2
ATOM 1317 N N . ASN A 1 23 ? -6.738 -9.600 14.001 1.00 30.11 23 ASN A N 2
ATOM 1318 C CA . ASN A 1 23 ? -7.697 -9.468 12.910 1.00 3.21 23 ASN A CA 2
ATOM 1319 C C . ASN A 1 23 ? -8.796 -10.520 13.021 1.00 64.31 23 ASN A C 2
ATOM 1320 O O . ASN A 1 23 ? -8.536 -11.723 13.059 1.00 61.23 23 ASN A O 2
ATOM 1331 N N . PRO A 1 24 ? -10.054 -10.059 13.074 1.00 41.32 24 PRO A N 2
ATOM 1332 C CA . PRO A 1 24 ? -11.218 -10.943 13.180 1.00 61.52 24 PRO A CA 2
ATOM 1333 C C . PRO A 1 24 ? -11.459 -11.739 11.902 1.00 74.24 24 PRO A C 2
ATOM 1334 O O . PRO A 1 24 ? -12.302 -12.635 11.868 1.00 32.10 24 PRO A O 2
ATOM 1345 N N . GLU A 1 25 ? -10.714 -11.406 10.853 1.00 50.15 25 GLU A N 2
ATOM 1346 C CA . GLU A 1 25 ? -10.849 -12.090 9.572 1.00 22.41 25 GLU A CA 2
ATOM 1347 C C . GLU A 1 25 ? -9.654 -13.004 9.315 1.00 44.52 25 GLU A C 2
ATOM 1348 O O . GLU A 1 25 ? -9.713 -13.901 8.474 1.00 23.33 25 GLU A O 2
ATOM 1360 N N . LYS A 1 26 ? -8.568 -12.767 10.044 1.00 34.43 26 LYS A N 2
ATOM 1361 C CA . LYS A 1 26 ? -7.358 -13.567 9.897 1.00 32.25 26 LYS A CA 2
ATOM 1362 C C . LYS A 1 26 ? -6.808 -13.977 11.260 1.00 51.21 26 LYS A C 2
ATOM 1363 O O . LYS A 1 26 ? -6.799 -15.157 11.607 1.00 23.01 26 LYS A O 2
ATOM 1382 N N . GLY A 1 27 ? -6.351 -12.993 12.029 1.00 14.01 27 GLY A N 2
ATOM 1383 C CA . GLY A 1 27 ? -5.807 -13.272 13.345 1.00 15.13 27 GLY A CA 2
ATOM 1384 C C . GLY A 1 27 ? -4.624 -12.387 13.683 1.00 13.42 27 GLY A C 2
ATOM 1385 O O . GLY A 1 27 ? -4.499 -11.280 13.157 1.00 24.24 27 GLY A O 2
ATOM 1389 N N . ILE A 1 28 ? -3.756 -12.873 14.564 1.00 51.33 28 ILE A N 2
ATOM 1390 C CA . ILE A 1 28 ? -2.578 -12.117 14.971 1.00 30.21 28 ILE A CA 2
ATOM 1391 C C . ILE A 1 28 ? -1.657 -11.854 13.785 1.00 4.20 28 ILE A C 2
ATOM 1392 O O . ILE A 1 28 ? -1.284 -12.775 13.058 1.00 54.45 28 ILE A O 2
ATOM 1408 N N . VAL A 1 29 ? -1.290 -10.590 13.597 1.00 51.04 29 VAL A N 2
ATOM 1409 C CA . VAL A 1 29 ? -0.409 -10.205 12.500 1.00 12.35 29 VAL A CA 2
ATOM 1410 C C . VAL A 1 29 ? 0.407 -8.968 12.860 1.00 21.40 29 VAL A C 2
ATOM 1411 O O . VAL A 1 29 ? -0.075 -8.073 13.555 1.00 63.43 29 VAL A O 2
ATOM 1424 N N . VAL A 1 30 ? 1.647 -8.925 12.382 1.00 54.31 30 VAL A N 2
ATOM 1425 C CA . VAL A 1 30 ? 2.531 -7.797 12.651 1.00 14.13 30 VAL A CA 2
ATOM 1426 C C . VAL A 1 30 ? 3.044 -7.179 11.355 1.00 22.54 30 VAL A C 2
ATOM 1427 O O . VAL A 1 30 ? 3.596 -7.873 10.501 1.00 45.41 30 VAL A O 2
ATOM 1440 N N . VAL A 1 31 ? 2.859 -5.871 11.216 1.00 51.42 31 VAL A N 2
ATOM 1441 C CA . VAL A 1 31 ? 3.305 -5.158 10.025 1.00 71.15 31 VAL A CA 2
ATOM 1442 C C . VAL A 1 31 ? 3.745 -3.739 10.366 1.00 64.04 31 VAL A C 2
ATOM 1443 O O . VAL A 1 31 ? 3.325 -3.172 11.375 1.00 74.33 31 VAL A O 2
ATOM 1456 N N . HIS A 1 32 ? 4.595 -3.169 9.517 1.00 3.01 32 HIS A N 2
ATOM 1457 C CA . HIS A 1 32 ? 5.093 -1.814 9.728 1.00 73.11 32 HIS A CA 2
ATOM 1458 C C . HIS A 1 32 ? 4.485 -0.849 8.715 1.00 41.42 32 HIS A C 2
ATOM 1459 O O . HIS A 1 32 ? 4.149 -1.237 7.597 1.00 41.42 32 HIS A O 2
ATOM 1473 N N . GLY A 1 33 ? 4.346 0.412 9.115 1.00 63.10 33 GLY A N 2
ATOM 1474 C CA . GLY A 1 33 ? 3.778 1.413 8.231 1.00 64.43 33 GLY A CA 2
ATOM 1475 C C . GLY A 1 33 ? 2.499 2.012 8.779 1.00 12.14 33 GLY A C 2
ATOM 1476 O O . GLY A 1 33 ? 1.624 1.293 9.259 1.00 32.30 33 GLY A O 2
ATOM 1480 N N . GLY A 1 34 ? 2.390 3.336 8.710 1.00 32.44 34 GLY A N 2
ATOM 1481 C CA . GLY A 1 34 ? 1.205 4.009 9.210 1.00 44.34 34 GLY A CA 2
ATOM 1482 C C . GLY A 1 34 ? -0.076 3.413 8.661 1.00 24.42 34 GLY A C 2
ATOM 1483 O O . GLY A 1 34 ? -1.101 3.392 9.342 1.00 13.42 34 GLY A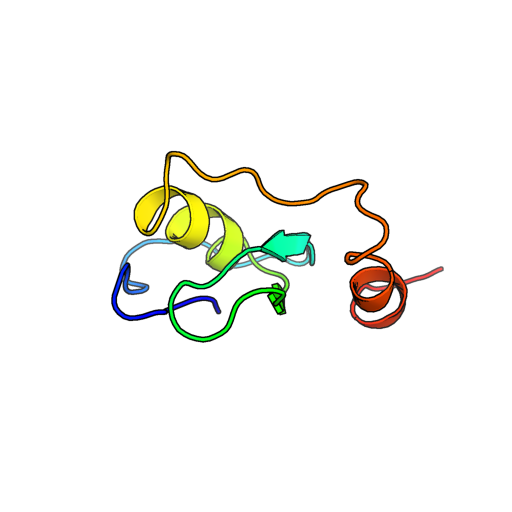 O 2
ATOM 1487 N N . CYS A 1 35 ? -0.018 2.926 7.426 1.00 55.41 35 CYS A N 2
ATOM 1488 C CA . CYS A 1 35 ? -1.183 2.328 6.784 1.00 0.24 35 CYS A CA 2
ATOM 1489 C C . CYS A 1 35 ? -1.537 0.994 7.435 1.00 11.12 35 CYS A C 2
ATOM 1490 O O . CYS A 1 35 ? -2.710 0.683 7.639 1.00 53.31 35 CYS A O 2
ATOM 1497 N N . ALA A 1 36 ? -0.514 0.210 7.759 1.00 11.01 36 ALA A N 2
ATOM 1498 C CA . ALA A 1 36 ? -0.717 -1.089 8.389 1.00 44.14 36 ALA A CA 2
ATOM 1499 C C . ALA A 1 36 ? -1.253 -0.934 9.808 1.00 41.43 36 ALA A C 2
ATOM 1500 O O . ALA A 1 36 ? -2.096 -1.713 10.252 1.00 34.34 36 ALA A O 2
ATOM 1507 N N . LEU A 1 37 ? -0.758 0.076 10.515 1.00 53.54 37 LEU A N 2
ATOM 1508 C CA . LEU A 1 37 ? -1.188 0.334 11.885 1.00 64.21 37 LEU A CA 2
ATOM 1509 C C . LEU A 1 37 ? -2.553 1.013 11.909 1.00 32.13 37 LEU A C 2
ATOM 1510 O O . LEU A 1 37 ? -3.415 0.667 12.717 1.00 74.32 37 LEU A O 2
ATOM 1526 N N . SER A 1 38 ? -2.743 1.980 11.018 1.00 55.04 38 SER A N 2
ATOM 1527 C CA . SER A 1 38 ? -4.004 2.709 10.938 1.00 61.03 38 SER A CA 2
ATOM 1528 C C . SER A 1 38 ? -5.155 1.768 10.595 1.00 1.01 38 SER A C 2
ATOM 1529 O O . SER A 1 38 ? -6.257 1.895 11.129 1.00 2.23 38 SER A O 2
ATOM 1537 N N . LYS A 1 39 ? -4.891 0.822 9.700 1.00 51.54 39 LYS A N 2
ATOM 1538 C CA . LYS A 1 39 ? -5.902 -0.142 9.285 1.00 74.35 39 LYS A CA 2
ATOM 1539 C C . LYS A 1 39 ? -6.342 -1.010 10.460 1.00 43.22 39 LYS A C 2
ATOM 1540 O O . LYS A 1 39 ? -7.533 -1.117 10.753 1.00 24.15 39 LYS A O 2
ATOM 1559 N N . TYR A 1 40 ? -5.374 -1.625 11.129 1.00 25.31 40 TYR A N 2
ATOM 1560 C CA . TYR A 1 40 ? -5.661 -2.484 12.272 1.00 1.10 40 TYR A CA 2
ATOM 1561 C C . TYR A 1 40 ? -6.174 -1.666 13.453 1.00 54.52 40 TYR A C 2
ATOM 1562 O O . TYR A 1 40 ? -6.856 -2.187 14.336 1.00 51.33 40 TYR A O 2
ATOM 1580 N N . LYS A 1 41 ? -5.842 -0.379 13.461 1.00 33.04 41 LYS A N 2
ATOM 1581 C CA . LYS A 1 41 ? -6.270 0.515 14.531 1.00 62.10 41 LYS A CA 2
ATOM 1582 C C . LYS A 1 41 ? -7.682 1.031 14.277 1.00 54.25 41 LYS A C 2
ATOM 1583 O O . LYS A 1 41 ? -8.396 1.401 15.209 1.00 14.40 41 LYS A O 2
ATOM 1602 N N . CYS A 1 42 ? -8.080 1.052 13.009 1.00 54.11 42 CYS A N 2
ATOM 1603 C CA . CYS A 1 42 ? -9.408 1.522 12.631 1.00 20.34 42 CYS A CA 2
ATOM 1604 C C . CYS A 1 42 ? -10.452 0.430 12.845 1.00 73.32 42 CYS A C 2
ATOM 1605 O O . CYS A 1 42 ? -11.537 0.689 13.365 1.00 72.41 42 CYS A O 2
ATOM 1612 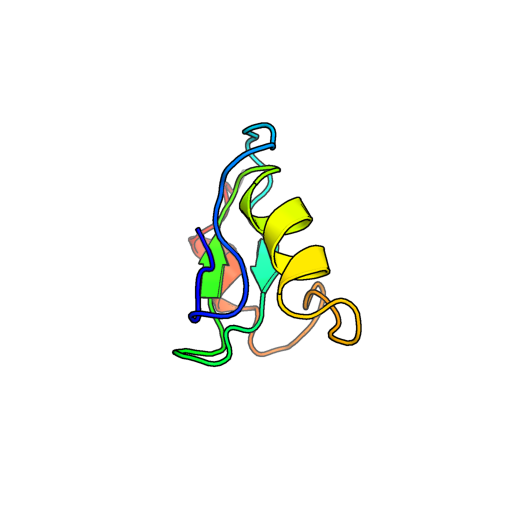N N . GLN A 1 43 ? -10.116 -0.791 12.440 1.00 43.55 43 GLN A N 2
ATOM 1613 C CA . GLN A 1 43 ? -11.024 -1.921 12.586 1.00 35.31 43 GLN A CA 2
ATOM 1614 C C . GLN A 1 43 ? -11.367 -2.158 14.053 1.00 2.03 43 GLN A C 2
ATOM 1615 O O . GLN A 1 43 ? -12.523 -2.396 14.400 1.00 22.12 43 GLN A O 2
ATOM 1629 N N . ASN A 1 44 ? -10.353 -2.091 14.911 1.00 74.04 44 ASN A N 2
ATOM 1630 C CA . ASN A 1 44 ? -10.547 -2.299 16.341 1.00 32.10 44 ASN A CA 2
ATOM 1631 C C . ASN A 1 44 ? -9.619 -1.400 17.152 1.00 13.12 44 ASN A C 2
ATOM 1632 O O . ASN A 1 44 ? -8.588 -1.833 17.666 1.00 2.23 44 ASN A O 2
ATOM 1643 N N . PRO A 1 45 ? -9.993 -0.117 17.271 1.00 34.31 45 PRO A N 2
ATOM 1644 C CA . PRO A 1 45 ? -9.210 0.870 18.019 1.00 25.25 45 PRO A CA 2
ATOM 1645 C C . PRO A 1 45 ? -9.244 0.618 19.523 1.00 12.30 45 PRO A C 2
ATOM 1646 O O . PRO A 1 45 ? -8.522 1.258 20.286 1.00 43.54 45 PRO A O 2
ATOM 1657 N N . ASN A 1 46 ? -10.089 -0.319 19.942 1.00 4.43 46 ASN A N 2
ATOM 1658 C CA . ASN A 1 46 ? -10.217 -0.655 21.356 1.00 50.53 46 ASN A CA 2
ATOM 1659 C C . ASN A 1 46 ? -9.459 -1.938 21.681 1.00 41.11 46 ASN A C 2
ATOM 1660 O O . ASN A 1 46 ? -9.154 -2.214 22.841 1.00 25.35 46 ASN A O 2
ATOM 1671 N N . HIS A 1 47 ? -9.157 -2.719 20.648 1.00 13.51 47 HIS A N 2
ATOM 1672 C CA . HIS A 1 47 ? -8.433 -3.973 20.823 1.00 14.44 47 HIS A CA 2
ATOM 1673 C C . HIS A 1 47 ? -7.120 -3.743 21.565 1.00 11.32 47 HIS A C 2
ATOM 1674 O O . HIS A 1 47 ? -6.672 -2.607 21.714 1.00 1.51 47 HIS A O 2
ATOM 1688 N N . GLU A 1 48 ? -6.510 -4.829 22.028 1.00 4.05 48 GLU A N 2
ATOM 1689 C CA . GLU A 1 48 ? -5.249 -4.744 22.756 1.00 22.11 48 GLU A CA 2
ATOM 1690 C C . GLU A 1 48 ? -4.069 -5.044 21.836 1.00 4.04 48 GLU A C 2
ATOM 1691 O O . GLU A 1 48 ? -3.832 -6.194 21.466 1.00 42.14 48 GLU A O 2
ATOM 1703 N N . LYS A 1 49 ? -3.331 -4.001 21.471 1.00 1.01 49 LYS A N 2
ATOM 1704 C CA . LYS A 1 49 ? -2.175 -4.150 20.595 1.00 24.15 49 LYS A CA 2
ATOM 1705 C C . LYS A 1 49 ? -1.109 -5.027 21.246 1.00 50.41 49 LYS A C 2
ATOM 1706 O O . LYS A 1 49 ? -0.492 -4.638 22.239 1.00 74.21 49 LYS A O 2
ATOM 1725 N N . LEU A 1 50 ? -0.896 -6.209 20.680 1.00 71.42 50 LEU A N 2
ATOM 1726 C CA . LEU A 1 50 ? 0.097 -7.141 21.204 1.00 52.21 50 LEU A CA 2
ATOM 1727 C C . LEU A 1 50 ? 1.511 -6.637 20.936 1.00 2.40 50 LEU A C 2
ATOM 1728 O O . LEU A 1 50 ? 1.851 -6.280 19.809 1.00 60.13 50 LEU A O 2
ATOM 1744 N N . GLY A 1 51 ? 2.333 -6.612 21.981 1.00 42.40 51 GLY A N 2
ATOM 1745 C CA . GLY A 1 51 ? 3.702 -6.152 21.837 1.00 0.32 51 GLY A CA 2
ATOM 1746 C C . GLY A 1 51 ? 4.699 -7.082 22.499 1.00 71.40 51 GLY A C 2
ATOM 1747 O O . GLY A 1 51 ? 4.604 -7.355 23.696 1.00 43.01 51 GLY A O 2
ATOM 1751 N N . TYR A 1 52 ? 5.656 -7.573 21.719 1.00 11.41 52 TYR A N 2
ATOM 1752 C CA . TYR A 1 52 ? 6.672 -8.482 22.236 1.00 40.33 52 TYR A CA 2
ATOM 1753 C C . TYR A 1 52 ? 6.031 -9.645 22.986 1.00 62.42 52 TYR A C 2
ATOM 1754 O O . TYR A 1 52 ? 6.610 -10.187 23.928 1.00 31.05 52 TYR A O 2
ATOM 1772 N N . THR A 1 53 ? 4.831 -10.026 22.560 1.00 71.42 53 THR A N 2
ATOM 1773 C CA . THR A 1 53 ? 4.109 -11.125 23.190 1.00 45.03 53 THR A CA 2
ATOM 1774 C C . THR A 1 53 ? 4.480 -12.461 22.556 1.00 23.04 53 THR A C 2
ATOM 1775 O O . THR A 1 53 ? 4.892 -12.517 21.397 1.00 31.11 53 THR A O 2
ATOM 1786 N N . HIS A 1 54 ? 4.332 -13.536 23.324 1.00 74.11 54 HIS A N 2
ATOM 1787 C CA . HIS A 1 54 ? 4.650 -14.873 22.836 1.00 20.55 54 HIS A CA 2
ATOM 1788 C C . HIS A 1 54 ? 3.850 -15.198 21.578 1.00 4.22 54 HIS A C 2
ATOM 1789 O O . HIS A 1 54 ? 4.239 -16.059 20.790 1.00 21.11 54 HIS A O 2
ATOM 1803 N N . GLU A 1 55 ? 2.732 -14.503 21.398 1.00 52.50 55 GLU A N 2
ATOM 1804 C CA . GLU A 1 55 ? 1.878 -14.719 20.236 1.00 15.22 55 GLU A CA 2
ATOM 1805 C C . GLU A 1 55 ? 2.445 -14.017 19.006 1.00 54.33 55 GLU A C 2
ATOM 1806 O O . GLU A 1 55 ? 2.237 -14.457 17.875 1.00 72.04 55 GLU A O 2
ATOM 1818 N N . CYS A 1 56 ? 3.162 -12.922 19.235 1.00 54.44 56 CYS A N 2
ATOM 1819 C CA . CYS A 1 56 ? 3.759 -12.157 18.147 1.00 55.54 56 CYS A CA 2
ATOM 1820 C C . CYS A 1 56 ? 5.270 -12.360 18.104 1.00 3.44 56 CYS A C 2
ATOM 1821 O O . CYS A 1 56 ? 6.018 -11.452 17.741 1.00 20.34 56 CYS A O 2
ATOM 1828 N N . GLU A 1 57 ? 5.712 -13.557 18.478 1.00 12.41 57 GLU A N 2
ATOM 1829 C CA . GLU A 1 57 ? 7.134 -13.878 18.483 1.00 21.02 57 GLU A CA 2
ATOM 1830 C C . GLU A 1 57 ? 7.772 -13.545 17.138 1.00 41.43 57 GLU A C 2
ATOM 1831 O O . GLU A 1 57 ? 8.898 -13.052 17.079 1.00 63.32 57 GLU A O 2
ATOM 1843 N N . GLU A 1 58 ? 7.043 -13.818 16.060 1.00 43.41 58 GLU A N 2
ATOM 1844 C CA . GLU A 1 58 ? 7.539 -13.548 14.715 1.00 12.02 58 GLU A CA 2
ATOM 1845 C C . GLU A 1 58 ? 7.807 -12.058 14.523 1.00 63.11 58 GLU A C 2
ATOM 1846 O O . GLU A 1 58 ? 8.709 -11.670 13.781 1.00 40.11 58 GLU A O 2
ATOM 1858 N N . ALA A 1 59 ? 7.017 -11.229 15.197 1.00 42.33 59 ALA A N 2
ATOM 1859 C CA . ALA A 1 59 ? 7.170 -9.782 15.102 1.00 73.23 59 ALA A CA 2
ATOM 1860 C C . ALA A 1 59 ? 8.509 -9.332 15.677 1.00 75.52 59 ALA A C 2
ATOM 1861 O O . ALA A 1 59 ? 9.103 -8.363 15.205 1.00 40.03 59 ALA A O 2
ATOM 1868 N N . ILE A 1 60 ? 8.977 -10.042 16.698 1.00 13.11 60 ILE A N 2
ATOM 1869 C CA . ILE A 1 60 ? 10.246 -9.715 17.337 1.00 74.04 60 ILE A CA 2
ATOM 1870 C C . ILE A 1 60 ? 11.368 -9.615 16.309 1.00 2.24 60 ILE A C 2
ATOM 1871 O O . ILE A 1 60 ? 12.184 -8.694 16.352 1.00 0.33 60 ILE A O 2
ATOM 1887 N N . LYS A 1 61 ? 11.403 -10.568 15.384 1.00 21.15 61 LYS A N 2
ATOM 1888 C CA . LYS A 1 61 ? 12.423 -10.587 14.343 1.00 62.22 61 LYS A CA 2
ATOM 1889 C C . LYS A 1 61 ? 12.025 -9.690 13.175 1.00 22.20 61 LYS A C 2
ATOM 1890 O O . LYS A 1 61 ? 12.870 -9.034 12.569 1.00 44.44 61 LYS A O 2
ATOM 1909 N N . ASN A 1 62 ? 10.733 -9.667 12.867 1.00 54.25 62 ASN A N 2
ATOM 1910 C CA . ASN A 1 62 ? 10.223 -8.849 11.772 1.00 72.23 62 ASN A CA 2
ATOM 1911 C C . ASN A 1 62 ? 10.463 -7.367 12.042 1.00 65.01 62 ASN A C 2
ATOM 1912 O O . ASN A 1 62 ? 10.543 -6.562 11.115 1.00 44.31 62 ASN A O 2
ATOM 1923 N N . ALA A 1 63 ? 10.579 -7.015 13.318 1.00 14.12 63 ALA A N 2
ATOM 1924 C CA . ALA A 1 63 ? 10.813 -5.631 13.711 1.00 52.23 63 ALA A CA 2
ATOM 1925 C C . ALA A 1 63 ? 12.302 -5.355 13.889 1.00 30.34 63 ALA A C 2
ATOM 1926 O O . ALA A 1 63 ? 13.110 -6.267 14.067 1.00 73.42 63 ALA A O 2
ATOM 1933 N N . PRO A 1 64 ? 12.676 -4.068 13.841 1.00 24.30 64 PRO A N 2
ATOM 1934 C CA . PRO A 1 64 ? 14.071 -3.643 13.995 1.00 32.23 64 PRO A CA 2
ATOM 1935 C C . PRO A 1 64 ? 14.583 -3.841 15.418 1.00 50.50 64 PRO A C 2
ATOM 1936 O O . PRO A 1 64 ? 14.148 -3.157 16.345 1.00 43.53 64 PRO A O 2
ATOM 1947 N N . ARG A 1 65 ? 15.509 -4.779 15.584 1.00 61.23 65 ARG A N 2
ATOM 1948 C CA . ARG A 1 65 ? 16.080 -5.067 16.894 1.00 13.42 65 ARG A CA 2
ATOM 1949 C C . ARG A 1 65 ? 17.572 -4.749 16.919 1.00 61.33 65 ARG A C 2
ATOM 1950 O O . ARG A 1 65 ? 18.240 -4.707 15.885 1.00 12.22 65 ARG A O 2
ATOM 1971 N N . PRO A 1 66 ? 18.109 -4.521 18.126 1.00 11.54 66 PRO A N 2
ATOM 1972 C CA . PRO A 1 66 ? 19.528 -4.203 18.315 1.00 74.21 66 PRO A CA 2
ATOM 1973 C C . PRO A 1 66 ? 20.432 -5.398 18.031 1.00 14.10 66 PRO A C 2
ATOM 1974 O O . PRO A 1 66 ? 20.278 -6.077 17.016 1.00 63.01 66 PRO A O 2
ATOM 1985 N N . VAL A 1 1 ? -6.497 -10.871 2.462 1.00 12.12 1 VAL A N 3
ATOM 1986 C CA . VAL A 1 1 ? -5.662 -9.880 3.130 1.00 51.53 1 VAL A CA 3
ATOM 1987 C C . VAL A 1 1 ? -6.370 -9.294 4.346 1.00 54.41 1 VAL A C 3
ATOM 1988 O O . VAL A 1 1 ? -7.598 -9.301 4.444 1.00 43.10 1 VAL A O 3
ATOM 2001 N N . PRO A 1 2 ? -5.581 -8.772 5.296 1.00 25.45 2 PRO A N 3
ATOM 2002 C CA . PRO A 1 2 ? -6.110 -8.171 6.524 1.00 72.10 2 PRO A CA 3
ATOM 2003 C C . PRO A 1 2 ? -6.829 -6.852 6.260 1.00 23.21 2 PRO A C 3
ATOM 2004 O O . PRO A 1 2 ? -6.595 -6.199 5.243 1.00 74.21 2 PRO A O 3
ATOM 2015 N N . VAL A 1 3 ? -7.704 -6.465 7.183 1.00 24.21 3 VAL A N 3
ATOM 2016 C CA . VAL A 1 3 ? -8.455 -5.223 7.051 1.00 52.22 3 VAL A CA 3
ATOM 2017 C C . VAL A 1 3 ? -9.126 -5.129 5.685 1.00 62.11 3 VAL A C 3
ATOM 2018 O O . VAL A 1 3 ? -9.133 -4.072 5.056 1.00 0.54 3 VAL A O 3
ATOM 2031 N N . GLY A 1 4 ? -9.690 -6.244 5.231 1.00 61.23 4 GLY A N 3
ATOM 2032 C CA . GLY A 1 4 ? -10.356 -6.267 3.942 1.00 52.34 4 GLY A CA 3
ATOM 2033 C C . GLY A 1 4 ? -11.447 -5.220 3.835 1.00 52.23 4 GLY A C 3
ATOM 2034 O O . GLY A 1 4 ? -11.413 -4.366 2.948 1.00 31.24 4 GLY A O 3
ATOM 2038 N N . SER A 1 5 ? -12.419 -5.286 4.739 1.00 52.31 5 SER A N 3
ATOM 2039 C CA . SER A 1 5 ? -13.529 -4.339 4.739 1.00 64.30 5 SER A CA 3
ATOM 2040 C C . SER A 1 5 ? -13.918 -3.959 6.164 1.00 31.12 5 SER A C 3
ATOM 2041 O O . SER A 1 5 ? -15.061 -3.585 6.428 1.00 30.24 5 SER A O 3
ATOM 2049 N N . ASP A 1 6 ? -12.960 -4.058 7.079 1.00 42.42 6 ASP A N 3
ATOM 2050 C CA . ASP A 1 6 ? -13.201 -3.723 8.478 1.00 64.42 6 ASP A CA 3
ATOM 2051 C C . ASP A 1 6 ? -12.795 -2.282 8.770 1.00 64.22 6 ASP A C 3
ATOM 2052 O O . ASP A 1 6 ? -13.220 -1.696 9.766 1.00 42.23 6 ASP A O 3
ATOM 2061 N N . CYS A 1 7 ? -11.969 -1.717 7.896 1.00 45.11 7 CYS A N 3
ATOM 2062 C CA . CYS A 1 7 ? -11.503 -0.345 8.060 1.00 70.12 7 CYS A CA 3
ATOM 2063 C C . CYS A 1 7 ? -10.963 0.207 6.744 1.00 62.23 7 CYS A C 3
ATOM 2064 O O . CYS A 1 7 ? -10.379 -0.526 5.946 1.00 52.45 7 CYS A O 3
ATOM 2071 N N . GLU A 1 8 ? -11.162 1.503 6.526 1.00 50.03 8 GLU A N 3
ATOM 2072 C CA . GLU A 1 8 ? -10.695 2.152 5.306 1.00 13.54 8 GLU A CA 3
ATOM 2073 C C . GLU A 1 8 ? -9.798 3.343 5.633 1.00 14.12 8 GLU A C 3
ATOM 2074 O O . GLU A 1 8 ? -10.080 4.137 6.531 1.00 32.33 8 GLU A O 3
ATOM 2086 N N . PRO A 1 9 ? -8.691 3.471 4.888 1.00 41.25 9 PRO A N 3
ATOM 2087 C CA . PRO A 1 9 ? -7.730 4.561 5.079 1.00 43.43 9 PRO A CA 3
ATOM 2088 C C . PRO A 1 9 ? -8.293 5.912 4.650 1.00 5.35 9 PRO A C 3
ATOM 2089 O O . PRO A 1 9 ? -9.400 5.995 4.120 1.00 54.23 9 PRO A O 3
ATOM 2100 N N . LYS A 1 10 ? -7.522 6.970 4.884 1.00 75.33 10 LYS A N 3
ATOM 2101 C CA . LYS A 1 10 ? -7.943 8.318 4.521 1.00 63.12 10 LYS A CA 3
ATOM 2102 C C . LYS A 1 10 ? -6.866 9.338 4.878 1.00 72.14 10 LYS A C 3
ATOM 2103 O O . LYS A 1 10 ? -6.686 10.336 4.178 1.00 21.23 10 LYS A O 3
ATOM 2122 N N . LEU A 1 11 ? -6.153 9.081 5.968 1.00 24.01 11 LEU A N 3
ATOM 2123 C CA . LEU A 1 11 ? -5.092 9.976 6.417 1.00 41.40 11 LEU A CA 3
ATOM 2124 C C . LEU A 1 11 ? -4.084 9.233 7.288 1.00 15.45 11 LEU A C 3
ATOM 2125 O O . LEU A 1 11 ? -4.451 8.608 8.284 1.00 63.10 11 LEU A O 3
ATOM 2141 N N . CYS A 1 12 ? -2.813 9.308 6.909 1.00 72.11 12 CYS A N 3
ATOM 2142 C CA . CYS A 1 12 ? -1.751 8.644 7.656 1.00 55.42 12 CYS A CA 3
ATOM 2143 C C . CYS A 1 12 ? -0.397 9.282 7.359 1.00 72.35 12 CYS A C 3
ATOM 2144 O O . CYS A 1 12 ? -0.246 10.020 6.385 1.00 43.42 12 CYS A O 3
ATOM 2151 N N . THR A 1 13 ? 0.586 8.991 8.205 1.00 62.45 13 THR A N 3
ATOM 2152 C CA . THR A 1 13 ? 1.927 9.535 8.034 1.00 64.10 13 THR A CA 3
ATOM 2153 C C . THR A 1 13 ? 2.970 8.424 7.992 1.00 63.05 13 THR A C 3
ATOM 2154 O O . THR A 1 13 ? 3.056 7.605 8.906 1.00 73.10 13 THR A O 3
ATOM 2165 N N . MET A 1 14 ? 3.762 8.403 6.924 1.00 22.54 14 MET A N 3
ATOM 2166 C CA . MET A 1 14 ? 4.802 7.392 6.765 1.00 55.13 14 MET A CA 3
ATOM 2167 C C . MET A 1 14 ? 5.681 7.316 8.009 1.00 61.44 14 MET A C 3
ATOM 2168 O O . MET A 1 14 ? 5.934 8.326 8.664 1.00 4.33 14 MET A O 3
ATOM 2182 N N . ASP A 1 15 ? 6.143 6.112 8.328 1.00 62.33 15 ASP A N 3
ATOM 2183 C CA . ASP A 1 15 ? 6.995 5.904 9.493 1.00 62.12 15 ASP A CA 3
ATOM 2184 C C . ASP A 1 15 ? 7.487 4.461 9.556 1.00 13.12 15 ASP A C 3
ATOM 2185 O O . ASP A 1 15 ? 7.055 3.612 8.775 1.00 31.02 15 ASP A O 3
ATOM 2194 N N . LEU A 1 16 ? 8.392 4.191 10.490 1.00 64.44 16 LEU A N 3
ATOM 2195 C CA . LEU A 1 16 ? 8.944 2.850 10.655 1.00 42.34 16 LEU A CA 3
ATOM 2196 C C . LEU A 1 16 ? 8.602 2.286 12.030 1.00 75.14 16 LEU A C 3
ATOM 2197 O O . LEU A 1 16 ? 9.475 1.799 12.748 1.00 71.02 16 LEU A O 3
ATOM 2213 N N . VAL A 1 17 ? 7.324 2.353 12.389 1.00 34.25 17 VAL A N 3
ATOM 2214 C CA . VAL A 1 17 ? 6.864 1.846 13.677 1.00 63.51 17 VAL A CA 3
ATOM 2215 C C . VAL A 1 17 ? 6.013 0.593 13.502 1.00 12.10 17 VAL A C 3
ATOM 2216 O O . VAL A 1 17 ? 4.783 0.646 13.487 1.00 72.34 17 VAL A O 3
ATOM 2229 N N . PRO A 1 18 ? 6.681 -0.562 13.367 1.00 34.33 18 PRO A N 3
ATOM 2230 C CA . PRO A 1 18 ? 6.005 -1.851 13.192 1.00 31.41 18 PRO A CA 3
ATOM 2231 C C . PRO A 1 18 ? 5.282 -2.303 14.456 1.00 32.42 18 PRO A C 3
ATOM 2232 O O . PRO A 1 18 ? 5.906 -2.530 15.493 1.00 21.12 18 PRO A O 3
ATOM 2243 N N . HIS A 1 19 ? 3.962 -2.433 14.363 1.00 21.13 19 HIS A N 3
ATOM 2244 C CA . HIS A 1 19 ? 3.154 -2.860 15.500 1.00 10.42 19 HIS A CA 3
ATOM 2245 C C . HIS A 1 19 ? 2.354 -4.113 15.158 1.00 15.42 19 HIS A C 3
ATOM 2246 O O . HIS A 1 19 ? 2.152 -4.433 13.986 1.00 3.13 19 HIS A O 3
ATOM 2260 N N . CYS A 1 20 ? 1.900 -4.819 16.189 1.00 52.55 20 CYS A N 3
ATOM 2261 C CA . CYS A 1 20 ? 1.122 -6.037 15.998 1.00 25.12 20 CYS A CA 3
ATOM 2262 C C . CYS A 1 20 ? -0.360 -5.783 16.258 1.00 25.25 20 CYS A C 3
ATOM 2263 O O . CYS A 1 20 ? -0.721 -4.973 17.112 1.00 32.33 20 CYS A O 3
ATOM 2270 N N . PHE A 1 21 ? -1.213 -6.481 15.517 1.00 61.44 21 PHE A N 3
ATOM 2271 C CA . PHE A 1 21 ? -2.656 -6.332 15.666 1.00 2.30 21 PHE A CA 3
ATOM 2272 C C . PHE A 1 21 ? -3.391 -7.528 15.068 1.00 14.54 21 PHE A C 3
ATOM 2273 O O . PHE A 1 21 ? -2.834 -8.274 14.262 1.00 34.25 21 PHE A O 3
ATOM 2290 N N . LEU A 1 22 ? -4.646 -7.703 15.469 1.00 24.32 22 LEU A N 3
ATOM 2291 C CA . LEU A 1 22 ? -5.459 -8.809 14.974 1.00 11.44 22 LEU A CA 3
ATOM 2292 C C . LEU A 1 22 ? -6.425 -8.333 13.894 1.00 44.25 22 LEU A C 3
ATOM 2293 O O . LEU A 1 22 ? -7.108 -7.323 14.059 1.00 62.24 22 LEU A O 3
ATOM 2309 N N . ASN A 1 23 ? -6.477 -9.069 12.788 1.00 4.11 23 ASN A N 3
ATOM 2310 C CA . ASN A 1 23 ? -7.360 -8.723 11.680 1.00 21.14 23 ASN A CA 3
ATOM 2311 C C . ASN A 1 23 ? -8.512 -9.717 11.573 1.00 73.12 23 ASN A C 3
ATOM 2312 O O . ASN A 1 23 ? -8.354 -10.916 11.802 1.00 20.32 23 ASN A O 3
ATOM 2323 N N . PRO A 1 24 ? -9.701 -9.209 11.215 1.00 42.31 24 PRO A N 3
ATOM 2324 C CA . PRO A 1 24 ? -10.903 -10.034 11.067 1.00 20.43 24 PRO A CA 3
ATOM 2325 C C . PRO A 1 24 ? -10.825 -10.961 9.859 1.00 51.03 24 PRO A C 3
ATOM 2326 O O . PRO A 1 24 ? -11.687 -11.818 9.666 1.00 1.05 24 PRO A O 3
ATOM 2337 N N . GLU A 1 25 ? -9.787 -10.783 9.048 1.00 42.31 25 GLU A N 3
ATOM 2338 C CA . GLU A 1 25 ? -9.598 -11.604 7.858 1.00 51.33 25 GLU A CA 3
ATOM 2339 C C . GLU A 1 25 ? -8.584 -12.714 8.118 1.00 71.02 25 GLU A C 3
ATOM 2340 O O . GLU A 1 25 ? -8.729 -13.832 7.622 1.00 0.32 25 GLU A O 3
ATOM 2352 N N . LYS A 1 26 ? -7.557 -12.398 8.898 1.00 4.45 26 LYS A N 3
ATOM 2353 C CA . LYS A 1 26 ? -6.517 -13.367 9.226 1.00 15.54 26 LYS A CA 3
ATOM 2354 C C . LYS A 1 26 ? -6.316 -13.459 10.736 1.00 54.23 26 LYS A C 3
ATOM 2355 O O . LYS A 1 26 ? -6.659 -14.464 11.357 1.00 42.01 26 LYS A O 3
ATOM 2374 N N . GLY A 1 27 ? -5.760 -12.402 11.320 1.00 41.10 27 GLY A N 3
ATOM 2375 C CA . GLY A 1 27 ? -5.525 -12.384 12.752 1.00 64.21 27 GLY A CA 3
ATOM 2376 C C . GLY A 1 27 ? -4.280 -11.603 13.125 1.00 15.13 27 GLY A C 3
ATOM 2377 O O . GLY A 1 27 ? -4.054 -10.504 12.618 1.00 61.24 27 GLY A O 3
ATOM 2381 N N . ILE A 1 28 ? -3.473 -12.169 14.016 1.00 72.32 28 ILE A N 3
ATOM 2382 C CA . ILE A 1 28 ? -2.246 -11.518 14.457 1.00 52.11 28 ILE A CA 3
ATOM 2383 C C . ILE A 1 28 ? -1.337 -11.199 13.275 1.00 55.05 28 ILE A C 3
ATOM 2384 O O . ILE A 1 28 ? -0.982 -12.083 12.495 1.00 52.35 28 ILE A O 3
ATOM 2400 N N . VAL A 1 29 ? -0.963 -9.930 13.149 1.00 42.24 29 VAL A N 3
ATOM 2401 C CA . VAL A 1 29 ? -0.093 -9.494 12.063 1.00 5.31 29 VAL A CA 3
ATOM 2402 C C . VAL A 1 29 ? 0.728 -8.276 12.472 1.00 11.41 29 VAL A C 3
ATOM 2403 O O . VAL A 1 29 ? 0.246 -7.404 13.195 1.00 4.44 29 VAL A O 3
ATOM 2416 N N . VAL A 1 30 ? 1.971 -8.222 12.004 1.00 52.44 30 VAL A N 3
ATOM 2417 C CA . VAL A 1 30 ? 2.859 -7.109 12.319 1.00 20.30 30 VAL A CA 3
ATOM 2418 C C . VAL A 1 30 ? 3.218 -6.320 11.065 1.00 30.10 30 VAL A C 3
ATOM 2419 O O . VAL A 1 30 ? 3.675 -6.886 10.072 1.00 42.11 30 VAL A O 3
ATOM 2432 N N . VAL A 1 31 ? 3.008 -5.008 11.118 1.00 62.55 31 VAL A N 3
ATOM 2433 C CA . VAL A 1 31 ? 3.311 -4.140 9.986 1.00 1.13 31 VAL A CA 3
ATOM 2434 C C . VAL A 1 31 ? 3.713 -2.746 10.456 1.00 73.23 31 VAL A C 3
ATOM 2435 O O . VAL A 1 31 ? 3.245 -2.269 11.490 1.00 1.12 31 VAL A O 3
ATOM 2448 N N . HIS A 1 32 ? 4.582 -2.097 9.688 1.00 3.21 32 HIS A N 3
ATOM 2449 C CA . HIS A 1 32 ? 5.047 -0.756 10.025 1.00 52.22 32 HIS A CA 3
ATOM 2450 C C . HIS A 1 32 ? 4.460 0.278 9.069 1.00 43.35 32 HIS A C 3
ATOM 2451 O O . HIS A 1 32 ? 4.176 -0.023 7.910 1.00 24.51 32 HIS A O 3
ATOM 2465 N N . GLY A 1 33 ? 4.281 1.500 9.563 1.00 73.35 33 GLY A N 3
ATOM 2466 C CA . GLY A 1 33 ? 3.728 2.559 8.739 1.00 41.10 33 GLY A CA 3
ATOM 2467 C C . GLY A 1 33 ? 2.486 3.179 9.348 1.00 4.32 33 GLY A C 3
ATOM 2468 O O . GLY A 1 33 ? 1.576 2.471 9.776 1.00 22.12 33 GLY A O 3
ATOM 2472 N N . GLY A 1 34 ? 2.449 4.508 9.389 1.00 23.13 34 GLY A N 3
ATOM 2473 C CA . GLY A 1 34 ? 1.306 5.201 9.954 1.00 23.14 34 GLY A CA 3
ATOM 2474 C C . GLY A 1 34 ? -0.007 4.735 9.359 1.00 72.35 34 GLY A C 3
ATOM 2475 O O . GLY A 1 34 ? -1.037 4.730 10.034 1.00 61.52 34 GLY A O 3
ATOM 2479 N N . CYS A 1 35 ? 0.027 4.343 8.089 1.00 13.21 35 CYS A N 3
ATOM 2480 C CA . CYS A 1 35 ? -1.170 3.875 7.401 1.00 40.15 35 CYS A CA 3
ATOM 2481 C C . CYS A 1 35 ? -1.602 2.510 7.928 1.00 63.44 35 CYS A C 3
ATOM 2482 O O . CYS A 1 35 ? -2.791 2.248 8.103 1.00 54.41 35 CYS A O 3
ATOM 2489 N N . ALA A 1 36 ? -0.626 1.643 8.178 1.00 30.15 36 ALA A N 3
ATOM 2490 C CA . ALA A 1 36 ? -0.904 0.306 8.687 1.00 33.35 36 ALA A CA 3
ATOM 2491 C C . ALA A 1 36 ? -1.438 0.362 10.115 1.00 64.40 36 ALA A C 3
ATOM 2492 O O . ALA A 1 36 ? -2.331 -0.402 10.485 1.00 5.35 36 ALA A O 3
ATOM 2499 N N . LEU A 1 37 ? -0.885 1.269 10.913 1.00 60.32 37 LEU A N 3
ATOM 2500 C CA . LEU A 1 37 ? -1.305 1.424 12.301 1.00 21.12 37 LEU A CA 3
ATOM 2501 C C . LEU A 1 37 ? -2.624 2.185 12.389 1.00 31.53 37 LEU A C 3
ATOM 2502 O O . LEU A 1 37 ? -3.534 1.787 13.117 1.00 70.22 37 LEU A O 3
ATOM 2518 N N . SER A 1 38 ? -2.721 3.279 11.642 1.00 11.40 38 SER A N 3
ATOM 2519 C CA . SER A 1 38 ? -3.929 4.097 11.637 1.00 64.12 38 SER A CA 3
ATOM 2520 C C . SER A 1 38 ? -5.164 3.240 11.378 1.00 62.32 38 SER A C 3
ATOM 2521 O O . SER A 1 38 ? -6.138 3.290 12.129 1.00 52.23 38 SER A O 3
ATOM 2529 N N . LYS A 1 39 ? -5.116 2.452 10.309 1.00 40.24 39 LYS A N 3
ATOM 2530 C CA . LYS A 1 39 ? -6.229 1.582 9.948 1.00 21.35 39 LYS A CA 3
ATOM 2531 C C . LYS A 1 39 ? -6.403 0.468 10.976 1.00 15.33 39 LYS A C 3
ATOM 2532 O O . LYS A 1 39 ? -7.509 0.225 11.460 1.00 32.31 39 LYS A O 3
ATOM 2551 N N . TYR A 1 40 ? -5.306 -0.203 11.306 1.00 21.23 40 TYR A N 3
ATOM 2552 C CA . TYR A 1 40 ? -5.338 -1.291 12.276 1.00 33.43 40 TYR A CA 3
ATOM 2553 C C . TYR A 1 40 ? -5.955 -0.829 13.593 1.00 71.30 40 TYR A C 3
ATOM 2554 O O . TYR A 1 40 ? -6.547 -1.621 14.327 1.00 10.11 40 TYR A O 3
ATOM 2572 N N . LYS A 1 41 ? -5.812 0.459 13.886 1.00 74.14 41 LYS A N 3
ATOM 2573 C CA . LYS A 1 41 ? -6.356 1.030 15.112 1.00 1.20 41 LYS A CA 3
ATOM 2574 C C . LYS A 1 41 ? -7.820 1.417 14.930 1.00 72.31 41 LYS A C 3
ATOM 2575 O O . LYS A 1 41 ? -8.582 1.476 15.896 1.00 71.45 41 LYS A O 3
ATOM 2594 N N . CYS A 1 42 ? -8.208 1.678 13.686 1.00 32.01 42 CYS A N 3
ATOM 2595 C CA . CYS A 1 42 ? -9.581 2.058 13.377 1.00 73.33 42 CYS A CA 3
ATOM 2596 C C . CYS A 1 42 ? -10.483 0.829 13.306 1.00 21.52 42 CYS A C 3
ATOM 2597 O O . CYS A 1 42 ? -11.594 0.831 13.836 1.00 62.04 42 CYS A O 3
ATOM 2604 N N . GLN A 1 43 ? -9.996 -0.219 12.649 1.00 5.01 43 GLN A N 3
ATOM 2605 C CA . GLN A 1 43 ? -10.757 -1.454 12.509 1.00 34.31 43 GLN A CA 3
ATOM 2606 C C . GLN A 1 43 ? -11.168 -1.998 13.874 1.00 54.15 43 GLN A C 3
ATOM 2607 O O . GLN A 1 43 ? -12.302 -2.436 14.062 1.00 73.22 43 GLN A O 3
ATOM 2621 N N . ASN A 1 44 ? -10.238 -1.966 14.822 1.00 31.33 44 ASN A N 3
ATOM 2622 C CA . ASN A 1 44 ? -10.504 -2.457 16.170 1.00 63.03 44 ASN A CA 3
ATOM 2623 C C . ASN A 1 44 ? -9.653 -1.715 17.196 1.00 14.24 44 ASN A C 3
ATOM 2624 O O . ASN A 1 44 ? -8.625 -2.208 17.660 1.00 1.41 44 ASN A O 3
ATOM 2635 N N . PRO A 1 45 ? -10.092 -0.501 17.561 1.00 0.13 45 PRO A N 3
ATOM 2636 C CA . PRO A 1 45 ? -9.387 0.335 18.538 1.00 60.14 45 PRO A CA 3
ATOM 2637 C C . PRO A 1 45 ? -9.472 -0.229 19.952 1.00 50.21 45 PRO A C 3
ATOM 2638 O O . PRO A 1 45 ? -8.706 0.161 20.832 1.00 30.43 45 PRO A O 3
ATOM 2649 N N . ASN A 1 46 ? -10.408 -1.148 20.162 1.00 34.23 46 ASN A N 3
ATOM 2650 C CA . ASN A 1 46 ? -10.593 -1.766 21.471 1.00 52.44 46 ASN A CA 3
ATOM 2651 C C . ASN A 1 46 ? -9.800 -3.065 21.576 1.00 10.40 46 ASN A C 3
ATOM 2652 O O . ASN A 1 46 ? -9.545 -3.561 22.674 1.00 65.45 46 ASN A O 3
ATOM 2663 N N . HIS A 1 47 ? -9.412 -3.610 20.427 1.00 14.13 47 HIS A N 3
ATOM 2664 C CA . HIS A 1 47 ? -8.647 -4.851 20.390 1.00 2.20 47 HIS A CA 3
ATOM 2665 C C . HIS A 1 47 ? -7.385 -4.737 21.240 1.00 12.43 47 HIS A C 3
ATOM 2666 O O . HIS A 1 47 ? -6.991 -3.641 21.637 1.00 2.31 47 HIS A O 3
ATOM 2680 N N . GLU A 1 48 ? -6.758 -5.876 21.516 1.00 10.12 48 GLU A N 3
ATOM 2681 C CA . GLU A 1 48 ? -5.542 -5.902 22.321 1.00 72.31 48 GLU A CA 3
ATOM 2682 C C . GLU A 1 48 ? -4.305 -5.731 21.444 1.00 74.14 48 GLU A C 3
ATOM 2683 O O . GLU A 1 48 ? -3.889 -6.658 20.749 1.00 73.51 48 GLU A O 3
ATOM 2695 N N . LYS A 1 49 ? -3.722 -4.538 21.480 1.00 0.13 49 LYS A N 3
ATOM 2696 C CA . LYS A 1 49 ? -2.532 -4.243 20.690 1.00 15.34 49 LYS A CA 3
ATOM 2697 C C . LYS A 1 49 ? -1.372 -5.145 21.097 1.00 63.12 49 LYS A C 3
ATOM 2698 O O . LYS A 1 49 ? -0.770 -4.961 22.156 1.00 42.35 49 LYS A O 3
ATOM 2717 N N . LEU A 1 50 ? -1.061 -6.120 20.249 1.00 14.32 50 LEU A N 3
ATOM 2718 C CA . LEU A 1 50 ? 0.029 -7.050 20.519 1.00 21.34 50 LEU A CA 3
ATOM 2719 C C . LEU A 1 50 ? 1.375 -6.333 20.496 1.00 63.33 50 LEU A C 3
ATOM 2720 O O . LEU A 1 50 ? 1.564 -5.370 19.754 1.00 62.31 50 LEU A O 3
ATOM 2736 N N . GLY A 1 51 ? 2.309 -6.812 21.312 1.00 5.21 51 GLY A N 3
ATOM 2737 C CA . GLY A 1 51 ? 3.627 -6.206 21.368 1.00 50.03 51 GLY A CA 3
ATOM 2738 C C . GLY A 1 51 ? 4.647 -7.099 22.046 1.00 44.52 51 GLY A C 3
ATOM 2739 O O . GLY A 1 51 ? 4.539 -7.383 23.239 1.00 54.41 51 GLY A O 3
ATOM 2743 N N . TYR A 1 52 ? 5.641 -7.543 21.284 1.00 34.32 52 TYR A N 3
ATOM 2744 C CA . TYR A 1 52 ? 6.683 -8.413 21.818 1.00 54.43 52 TYR A CA 3
ATOM 2745 C C . TYR A 1 52 ? 6.075 -9.608 22.546 1.00 40.30 52 TYR A C 3
ATOM 2746 O O . TYR A 1 52 ? 6.658 -10.135 23.495 1.00 55.54 52 TYR A O 3
ATOM 2764 N N . THR A 1 53 ? 4.899 -10.032 22.095 1.00 53.14 53 THR A N 3
ATOM 2765 C CA . THR A 1 53 ? 4.210 -11.164 22.702 1.00 42.13 53 THR A CA 3
ATOM 2766 C C . THR A 1 53 ? 4.605 -12.473 22.028 1.00 74.12 53 THR A C 3
ATOM 2767 O O . THR A 1 53 ? 5.070 -12.481 20.888 1.00 41.43 53 THR A O 3
ATOM 2778 N N . HIS A 1 54 ? 4.415 -13.580 22.739 1.00 20.10 54 HIS A N 3
ATOM 2779 C CA . HIS A 1 54 ? 4.750 -14.897 22.208 1.00 2.41 54 HIS A CA 3
ATOM 2780 C C . HIS A 1 54 ? 4.016 -15.156 20.896 1.00 62.30 54 HIS A C 3
ATOM 2781 O O . HIS A 1 54 ? 4.436 -15.990 20.094 1.00 3.31 54 HIS A O 3
ATOM 2795 N N . GLU A 1 55 ? 2.918 -14.437 20.685 1.00 31.44 55 GLU A N 3
ATOM 2796 C CA . GLU A 1 55 ? 2.126 -14.592 19.471 1.00 34.32 55 GLU A CA 3
ATOM 2797 C C . GLU A 1 55 ? 2.771 -13.853 18.302 1.00 30.44 55 GLU A C 3
ATOM 2798 O O . GLU A 1 55 ? 2.641 -14.261 17.148 1.00 52.54 55 GLU A O 3
ATOM 2810 N N . CYS A 1 56 ? 3.467 -12.764 18.611 1.00 61.24 56 CYS A N 3
ATOM 2811 C CA . CYS A 1 56 ? 4.133 -11.967 17.588 1.00 55.53 56 CYS A CA 3
ATOM 2812 C C . CYS A 1 56 ? 5.638 -12.213 17.600 1.00 5.32 56 CYS A C 3
ATOM 2813 O O . CYS A 1 56 ? 6.426 -11.318 17.295 1.00 13.41 56 CYS A O 3
ATOM 2820 N N . GLU A 1 57 ? 6.030 -13.433 17.955 1.00 42.51 57 GLU A N 3
ATOM 2821 C CA . GLU A 1 57 ? 7.441 -13.796 18.008 1.00 45.35 57 GLU A CA 3
ATOM 2822 C C . GLU A 1 57 ? 8.146 -13.431 16.704 1.00 41.00 57 GLU A C 3
ATOM 2823 O O . GLU A 1 57 ? 9.337 -13.122 16.696 1.00 0.44 57 GLU A O 3
ATOM 2835 N N . GLU A 1 58 ? 7.401 -13.471 15.604 1.00 53.30 58 GLU A N 3
ATOM 2836 C CA . GLU A 1 58 ? 7.954 -13.146 14.295 1.00 44.13 58 GLU A CA 3
ATOM 2837 C C . GLU A 1 58 ? 8.239 -11.651 14.180 1.00 24.12 58 GLU A C 3
ATOM 2838 O O . GLU A 1 58 ? 9.234 -11.242 13.582 1.00 22.22 58 GLU A O 3
ATOM 2850 N N . ALA A 1 59 ? 7.358 -10.841 14.757 1.00 2.24 59 ALA A N 3
ATOM 2851 C CA . ALA A 1 59 ? 7.515 -9.392 14.722 1.00 60.11 59 ALA A CA 3
ATOM 2852 C C . ALA A 1 59 ? 8.858 -8.971 15.309 1.00 14.44 59 ALA A C 3
ATOM 2853 O O . ALA A 1 59 ? 9.401 -7.925 14.953 1.00 53.43 59 ALA A O 3
ATOM 2860 N N . ILE A 1 60 ? 9.387 -9.790 16.211 1.00 20.32 60 ILE A N 3
ATOM 2861 C CA . ILE A 1 60 ? 10.666 -9.502 16.847 1.00 4.32 60 ILE A CA 3
ATOM 2862 C C . ILE A 1 60 ? 11.743 -9.206 15.808 1.00 14.02 60 ILE A C 3
ATOM 2863 O O . ILE A 1 60 ? 12.499 -8.244 15.938 1.00 3.51 60 ILE A O 3
ATOM 2879 N N . LYS A 1 61 ? 11.805 -10.039 14.775 1.00 34.21 61 LYS A N 3
ATOM 2880 C CA . LYS A 1 61 ? 12.786 -9.867 13.710 1.00 14.13 61 LYS A CA 3
ATOM 2881 C C . LYS A 1 61 ? 12.285 -8.875 12.665 1.00 64.11 61 LYS A C 3
ATOM 2882 O O . LYS A 1 61 ? 13.067 -8.121 12.088 1.00 51.52 61 LYS A O 3
ATOM 2901 N N . ASN A 1 62 ? 10.978 -8.882 12.427 1.00 13.25 62 ASN A N 3
ATOM 2902 C CA . ASN A 1 62 ? 10.373 -7.982 11.452 1.00 4.30 62 ASN A CA 3
ATOM 2903 C C . ASN A 1 62 ? 10.614 -6.524 11.834 1.00 33.45 62 ASN A C 3
ATOM 2904 O O . ASN A 1 62 ? 10.854 -5.678 10.974 1.00 11.12 62 ASN A O 3
ATOM 2915 N N . ALA A 1 63 ? 10.548 -6.240 13.131 1.00 72.10 63 ALA A N 3
ATOM 2916 C CA . ALA A 1 63 ? 10.761 -4.886 13.628 1.00 72.50 63 ALA A CA 3
ATOM 2917 C C . ALA A 1 63 ? 12.245 -4.606 13.838 1.00 31.02 63 ALA A C 3
ATOM 2918 O O . ALA A 1 63 ? 13.062 -5.518 13.964 1.00 60.43 63 ALA A O 3
ATOM 2925 N N . PRO A 1 64 ? 12.604 -3.314 13.877 1.00 21.32 64 PRO A N 3
ATOM 2926 C CA . PRO A 1 64 ? 13.992 -2.884 14.072 1.00 71.20 64 PRO A CA 3
ATOM 2927 C C . PRO A 1 64 ? 14.494 -3.168 15.484 1.00 40.24 64 PRO A C 3
ATOM 2928 O O . PRO A 1 64 ? 13.733 -3.097 16.449 1.00 63.51 64 PRO A O 3
ATOM 2939 N N . ARG A 1 65 ? 15.779 -3.488 15.596 1.00 10.15 65 ARG A N 3
ATOM 2940 C CA . ARG A 1 65 ? 16.382 -3.783 16.891 1.00 40.24 65 ARG A CA 3
ATOM 2941 C C . ARG A 1 65 ? 17.438 -2.741 17.248 1.00 11.14 65 ARG A C 3
ATOM 2942 O O . ARG A 1 65 ? 18.622 -2.892 16.946 1.00 52.21 65 ARG A O 3
ATOM 2963 N N . PRO A 1 66 ? 17.001 -1.658 17.908 1.00 41.42 66 PRO A N 3
ATOM 2964 C CA . PRO A 1 66 ? 17.892 -0.570 18.321 1.00 4.40 66 PRO A CA 3
ATOM 2965 C C . PRO A 1 66 ? 18.840 -0.989 19.440 1.00 74.52 66 PRO A C 3
ATOM 2966 O O . PRO A 1 66 ? 18.942 -2.171 19.769 1.00 60.34 66 PRO A O 3
ATOM 2977 N N . VAL A 1 1 ? -2.519 -6.930 3.114 1.00 52.34 1 VAL A N 4
ATOM 2978 C CA . VAL A 1 1 ? -2.691 -6.000 4.223 1.00 10.13 1 VAL A CA 4
ATOM 2979 C C . VAL A 1 1 ? -4.107 -6.068 4.783 1.00 34.23 1 VAL A C 4
ATOM 2980 O O . VAL A 1 1 ? -5.052 -6.471 4.103 1.00 3.53 1 VAL A O 4
ATOM 2993 N N . PRO A 1 2 ? -4.262 -5.666 6.053 1.00 5.44 2 PRO A N 4
ATOM 2994 C CA . PRO A 1 2 ? -5.560 -5.671 6.733 1.00 12.33 2 PRO A CA 4
ATOM 2995 C C . PRO A 1 2 ? -6.508 -4.613 6.180 1.00 55.42 2 PRO A C 4
ATOM 2996 O O . PRO A 1 2 ? -6.178 -3.427 6.140 1.00 25.44 2 PRO A O 4
ATOM 3007 N N . VAL A 1 3 ? -7.690 -5.048 5.753 1.00 23.11 3 VAL A N 4
ATOM 3008 C CA . VAL A 1 3 ? -8.687 -4.138 5.203 1.00 0.21 3 VAL A CA 4
ATOM 3009 C C . VAL A 1 3 ? -9.963 -4.882 4.828 1.00 72.53 3 VAL A C 4
ATOM 3010 O O . VAL A 1 3 ? -9.919 -6.035 4.399 1.00 2.21 3 VAL A O 4
ATOM 3023 N N . GLY A 1 4 ? -11.101 -4.215 4.992 1.00 75.13 4 GLY A N 4
ATOM 3024 C CA . GLY A 1 4 ? -12.375 -4.829 4.665 1.00 71.20 4 GLY A CA 4
ATOM 3025 C C . GLY A 1 4 ? -13.385 -4.702 5.788 1.00 20.53 4 GLY A C 4
ATOM 3026 O O . GLY A 1 4 ? -13.639 -3.604 6.283 1.00 62.21 4 GLY A O 4
ATOM 3030 N N . SER A 1 5 ? -13.964 -5.829 6.191 1.00 11.13 5 SER A N 4
ATOM 3031 C CA . SER A 1 5 ? -14.956 -5.839 7.260 1.00 55.53 5 SER A CA 4
ATOM 3032 C C . SER A 1 5 ? -14.351 -5.340 8.568 1.00 3.22 5 SER A C 4
ATOM 3033 O O . SER A 1 5 ? -15.069 -4.961 9.493 1.00 15.30 5 SER A O 4
ATOM 3041 N N . ASP A 1 6 ? -13.024 -5.344 8.638 1.00 52.53 6 ASP A N 4
ATOM 3042 C CA . ASP A 1 6 ? -12.320 -4.891 9.832 1.00 42.23 6 ASP A CA 4
ATOM 3043 C C . ASP A 1 6 ? -12.253 -3.368 9.879 1.00 54.53 6 ASP A C 4
ATOM 3044 O O . ASP A 1 6 ? -12.651 -2.748 10.866 1.00 70.21 6 ASP A O 4
ATOM 3053 N N . CYS A 1 7 ? -11.747 -2.769 8.806 1.00 72.14 7 CYS A N 4
ATOM 3054 C CA . CYS A 1 7 ? -11.627 -1.319 8.724 1.00 45.41 7 CYS A CA 4
ATOM 3055 C C . CYS A 1 7 ? -11.440 -0.869 7.278 1.00 43.13 7 CYS A C 4
ATOM 3056 O O . CYS A 1 7 ? -10.830 -1.572 6.473 1.00 74.52 7 CYS A O 4
ATOM 3063 N N . GLU A 1 8 ? -11.968 0.308 6.957 1.00 75.35 8 GLU A N 4
ATOM 3064 C CA . GLU A 1 8 ? -11.860 0.851 5.607 1.00 32.55 8 GLU A CA 4
ATOM 3065 C C . GLU A 1 8 ? -10.876 2.016 5.567 1.00 24.32 8 GLU A C 4
ATOM 3066 O O . GLU A 1 8 ? -11.208 3.154 5.897 1.00 15.30 8 GLU A O 4
ATOM 3078 N N . PRO A 1 9 ? -9.633 1.726 5.154 1.00 60.22 9 PRO A N 4
ATOM 3079 C CA . PRO A 1 9 ? -8.574 2.735 5.060 1.00 11.24 9 PRO A CA 4
ATOM 3080 C C . PRO A 1 9 ? -8.822 3.732 3.934 1.00 44.53 9 PRO A C 4
ATOM 3081 O O . PRO A 1 9 ? -8.820 3.369 2.757 1.00 10.23 9 PRO A O 4
ATOM 3092 N N . LYS A 1 10 ? -9.034 4.992 4.301 1.00 62.25 10 LYS A N 4
ATOM 3093 C CA . LYS A 1 10 ? -9.281 6.043 3.321 1.00 12.10 10 LYS A CA 4
ATOM 3094 C C . LYS A 1 10 ? -8.509 7.310 3.676 1.00 72.12 10 LYS A C 4
ATOM 3095 O O . LYS A 1 10 ? -8.719 8.365 3.076 1.00 4.31 10 LYS A O 4
ATOM 3114 N N . LEU A 1 11 ? -7.616 7.199 4.652 1.00 25.53 11 LEU A N 4
ATOM 3115 C CA . LEU A 1 11 ? -6.810 8.335 5.086 1.00 54.20 11 LEU A CA 4
ATOM 3116 C C . LEU A 1 11 ? -5.821 7.920 6.170 1.00 32.31 11 LEU A C 4
ATOM 3117 O O . LEU A 1 11 ? -6.212 7.605 7.295 1.00 41.52 11 LEU A O 4
ATOM 3133 N N . CYS A 1 12 ? -4.538 7.922 5.825 1.00 1.43 12 CYS A N 4
ATOM 3134 C CA . CYS A 1 12 ? -3.491 7.548 6.769 1.00 73.24 12 CYS A CA 4
ATOM 3135 C C . CYS A 1 12 ? -2.129 8.046 6.295 1.00 23.42 12 CYS A C 4
ATOM 3136 O O . CYS A 1 12 ? -2.019 8.695 5.255 1.00 51.33 12 CYS A O 4
ATOM 3143 N N . THR A 1 13 ? -1.091 7.736 7.067 1.00 40.25 13 THR A N 4
ATOM 3144 C CA . THR A 1 13 ? 0.264 8.152 6.728 1.00 41.13 13 THR A CA 4
ATOM 3145 C C . THR A 1 13 ? 1.197 6.951 6.618 1.00 14.11 13 THR A C 4
ATOM 3146 O O . THR A 1 13 ? 1.078 5.990 7.377 1.00 13.15 13 THR A O 4
ATOM 3157 N N . MET A 1 14 ? 2.125 7.013 5.669 1.00 53.21 14 MET A N 4
ATOM 3158 C CA . MET A 1 14 ? 3.079 5.930 5.462 1.00 2.20 14 MET A CA 4
ATOM 3159 C C . MET A 1 14 ? 4.257 6.053 6.424 1.00 60.44 14 MET A C 4
ATOM 3160 O O . MET A 1 14 ? 4.552 7.138 6.923 1.00 4.41 14 MET A O 4
ATOM 3174 N N . ASP A 1 15 ? 4.925 4.933 6.679 1.00 44.34 15 ASP A N 4
ATOM 3175 C CA . ASP A 1 15 ? 6.072 4.916 7.580 1.00 34.30 15 ASP A CA 4
ATOM 3176 C C . ASP A 1 15 ? 6.710 3.531 7.621 1.00 74.41 15 ASP A C 4
ATOM 3177 O O . ASP A 1 15 ? 6.226 2.594 6.984 1.00 62.41 15 ASP A O 4
ATOM 3186 N N . LEU A 1 16 ? 7.798 3.408 8.373 1.00 51.23 16 LEU A N 4
ATOM 3187 C CA . LEU A 1 16 ? 8.504 2.137 8.496 1.00 14.41 16 LEU A CA 4
ATOM 3188 C C . LEU A 1 16 ? 8.396 1.590 9.916 1.00 53.32 16 LEU A C 4
ATOM 3189 O O . LEU A 1 16 ? 9.395 1.202 10.521 1.00 44.44 16 LEU A O 4
ATOM 3205 N N . VAL A 1 17 ? 7.175 1.560 10.442 1.00 43.12 17 VAL A N 4
ATOM 3206 C CA . VAL A 1 17 ? 6.936 1.057 11.789 1.00 13.22 17 VAL A CA 4
ATOM 3207 C C . VAL A 1 17 ? 6.182 -0.267 11.755 1.00 31.53 17 VAL A C 4
ATOM 3208 O O . VAL A 1 17 ? 4.961 -0.320 11.906 1.00 1.42 17 VAL A O 4
ATOM 3221 N N . PRO A 1 18 ? 6.925 -1.366 11.553 1.00 14.10 18 PRO A N 4
ATOM 3222 C CA . PRO A 1 18 ? 6.348 -2.712 11.496 1.00 74.23 18 PRO A CA 4
ATOM 3223 C C . PRO A 1 18 ? 5.843 -3.185 12.855 1.00 54.23 18 PRO A C 4
ATOM 3224 O O . PRO A 1 18 ? 6.624 -3.373 13.787 1.00 22.44 18 PRO A O 4
ATOM 3235 N N . HIS A 1 19 ? 4.531 -3.375 12.960 1.00 22.11 19 HIS A N 4
ATOM 3236 C CA . HIS A 1 19 ? 3.922 -3.827 14.206 1.00 61.20 19 HIS A CA 4
ATOM 3237 C C . HIS A 1 19 ? 2.853 -4.881 13.937 1.00 74.45 19 HIS A C 4
ATOM 3238 O O . HIS A 1 19 ? 2.414 -5.059 12.800 1.00 72.42 19 HIS A O 4
ATOM 3252 N N . CYS A 1 20 ? 2.438 -5.579 14.989 1.00 54.32 20 CYS A N 4
ATOM 3253 C CA . CYS A 1 20 ? 1.421 -6.616 14.867 1.00 73.24 20 CYS A CA 4
ATOM 3254 C C . CYS A 1 20 ? 0.054 -6.091 15.295 1.00 34.24 20 CYS A C 4
ATOM 3255 O O . CYS A 1 20 ? -0.056 -5.317 16.246 1.00 1.41 20 CYS A O 4
ATOM 3262 N N . PHE A 1 21 ? -0.987 -6.519 14.587 1.00 3.55 21 PHE A N 4
ATOM 3263 C CA . PHE A 1 21 ? -2.347 -6.092 14.894 1.00 51.54 21 PHE A CA 4
ATOM 3264 C C . PHE A 1 21 ? -3.314 -7.270 14.832 1.00 21.45 21 PHE A C 4
ATOM 3265 O O . PHE A 1 21 ? -3.034 -8.286 14.194 1.00 45.31 21 PHE A O 4
ATOM 3282 N N . LEU A 1 22 ? -4.453 -7.129 15.501 1.00 2.24 22 LEU A N 4
ATOM 3283 C CA . LEU A 1 22 ? -5.463 -8.182 15.525 1.00 45.55 22 LEU A CA 4
ATOM 3284 C C . LEU A 1 22 ? -6.509 -7.956 14.438 1.00 61.42 22 LEU A C 4
ATOM 3285 O O . LEU A 1 22 ? -7.216 -6.950 14.443 1.00 52.15 22 LEU A O 4
ATOM 3301 N N . ASN A 1 23 ? -6.602 -8.902 13.509 1.00 75.24 23 ASN A N 4
ATOM 3302 C CA . ASN A 1 23 ? -7.564 -8.808 12.416 1.00 10.22 23 ASN A CA 4
ATOM 3303 C C . ASN A 1 23 ? -8.602 -9.922 12.507 1.00 22.51 23 ASN A C 4
ATOM 3304 O O . ASN A 1 23 ? -8.341 -11.077 12.168 1.00 41.35 23 ASN A O 4
ATOM 3315 N N . PRO A 1 24 ? -9.808 -9.571 12.976 1.00 13.20 24 PRO A N 4
ATOM 3316 C CA . PRO A 1 24 ? -10.910 -10.526 13.122 1.00 73.44 24 PRO A CA 4
ATOM 3317 C C . PRO A 1 24 ? -11.459 -10.988 11.776 1.00 53.52 24 PRO A C 4
ATOM 3318 O O . PRO A 1 24 ? -12.295 -11.889 11.713 1.00 44.25 24 PRO A O 4
ATOM 3329 N N . GLU A 1 25 ? -10.984 -10.364 10.703 1.00 42.54 25 GLU A N 4
ATOM 3330 C CA . GLU A 1 25 ? -11.429 -10.711 9.358 1.00 24.11 25 GLU A CA 4
ATOM 3331 C C . GLU A 1 25 ? -10.667 -11.924 8.830 1.00 55.33 25 GLU A C 4
ATOM 3332 O O . GLU A 1 25 ? -11.259 -12.847 8.269 1.00 2.41 25 GLU A O 4
ATOM 3344 N N . LYS A 1 26 ? -9.351 -11.914 9.012 1.00 34.11 26 LYS A N 4
ATOM 3345 C CA . LYS A 1 26 ? -8.507 -13.012 8.556 1.00 52.25 26 LYS A CA 4
ATOM 3346 C C . LYS A 1 26 ? -7.686 -13.582 9.708 1.00 72.35 26 LYS A C 4
ATOM 3347 O O . LYS A 1 26 ? -7.659 -14.793 9.923 1.00 65.21 26 LYS A O 4
ATOM 3366 N N . GLY A 1 27 ? -7.019 -12.701 10.447 1.00 51.25 27 GLY A N 4
ATOM 3367 C CA . GLY A 1 27 ? -6.208 -13.136 11.568 1.00 22.22 27 GLY A CA 4
ATOM 3368 C C . GLY A 1 27 ? -5.063 -12.187 11.859 1.00 44.53 27 GLY A C 4
ATOM 3369 O O . GLY A 1 27 ? -5.001 -11.090 11.302 1.00 10.34 27 GLY A O 4
ATOM 3373 N N . ILE A 1 28 ? -4.155 -12.607 12.733 1.00 44.01 28 ILE A N 4
ATOM 3374 C CA . ILE A 1 28 ? -3.007 -11.785 13.096 1.00 22.32 28 ILE A CA 4
ATOM 3375 C C . ILE A 1 28 ? -2.302 -11.247 11.856 1.00 2.41 28 ILE A C 4
ATOM 3376 O O . ILE A 1 28 ? -2.007 -11.993 10.923 1.00 72.14 28 ILE A O 4
ATOM 3392 N N . VAL A 1 29 ? -2.032 -9.945 11.854 1.00 50.12 29 VAL A N 4
ATOM 3393 C CA . VAL A 1 29 ? -1.358 -9.306 10.730 1.00 54.32 29 VAL A CA 4
ATOM 3394 C C . VAL A 1 29 ? -0.315 -8.305 11.212 1.00 45.31 29 VAL A C 4
ATOM 3395 O O . VAL A 1 29 ? -0.612 -7.419 12.013 1.00 3.25 29 VAL A O 4
ATOM 3408 N N . VAL A 1 30 ? 0.911 -8.451 10.717 1.00 33.25 30 VAL A N 4
ATOM 3409 C CA . VAL A 1 30 ? 2.000 -7.559 11.096 1.00 13.12 30 VAL A CA 4
ATOM 3410 C C . VAL A 1 30 ? 2.590 -6.863 9.875 1.00 52.20 30 VAL A C 4
ATOM 3411 O O . VAL A 1 30 ? 3.058 -7.514 8.941 1.00 32.42 30 VAL A O 4
ATOM 3424 N N . VAL A 1 31 ? 2.565 -5.534 9.888 1.00 12.24 31 VAL A N 4
ATOM 3425 C CA . VAL A 1 31 ? 3.099 -4.748 8.783 1.00 51.14 31 VAL A CA 4
ATOM 3426 C C . VAL A 1 31 ? 3.601 -3.391 9.264 1.00 34.34 31 VAL A C 4
ATOM 3427 O O . VAL A 1 31 ? 3.295 -2.964 10.378 1.00 24.24 31 VAL A O 4
ATOM 3440 N N . HIS A 1 32 ? 4.372 -2.717 8.418 1.00 41.13 32 HIS A N 4
ATOM 3441 C CA . HIS A 1 32 ? 4.916 -1.407 8.757 1.00 50.44 32 HIS A CA 4
ATOM 3442 C C . HIS A 1 32 ? 4.157 -0.299 8.031 1.00 23.32 32 HIS A C 4
ATOM 3443 O O . HIS A 1 32 ? 3.636 -0.505 6.936 1.00 42.10 32 HIS A O 4
ATOM 3457 N N . GLY A 1 33 ? 4.099 0.876 8.651 1.00 61.22 33 GLY A N 4
ATOM 3458 C CA . GLY A 1 33 ? 3.401 1.997 8.050 1.00 44.42 33 GLY A CA 4
ATOM 3459 C C . GLY A 1 33 ? 2.295 2.534 8.936 1.00 0.21 33 GLY A C 4
ATOM 3460 O O . GLY A 1 33 ? 1.545 1.767 9.538 1.00 72.02 33 GLY A O 4
ATOM 3464 N N . GLY A 1 34 ? 2.194 3.857 9.018 1.00 11.53 34 GLY A N 4
ATOM 3465 C CA . GLY A 1 34 ? 1.170 4.473 9.841 1.00 14.44 34 GLY A CA 4
ATOM 3466 C C . GLY A 1 34 ? -0.215 3.929 9.548 1.00 4.41 34 GLY A C 4
ATOM 3467 O O . GLY A 1 34 ? -1.049 3.817 10.447 1.00 40.23 34 GLY A O 4
ATOM 3471 N N . CYS A 1 35 ? -0.461 3.592 8.287 1.00 61.12 35 CYS A N 4
ATOM 3472 C CA . CYS A 1 35 ? -1.754 3.059 7.876 1.00 71.21 35 CYS A CA 4
ATOM 3473 C C . CYS A 1 35 ? -2.159 1.877 8.753 1.00 43.05 35 CYS A C 4
ATOM 3474 O O . CYS A 1 35 ? -3.285 1.813 9.244 1.00 20.40 35 CYS A O 4
ATOM 3481 N N . ALA A 1 36 ? -1.231 0.944 8.944 1.00 53.53 36 ALA A N 4
ATOM 3482 C CA . ALA A 1 36 ? -1.490 -0.233 9.762 1.00 21.54 36 ALA A CA 4
ATOM 3483 C C . ALA A 1 36 ? -1.826 0.158 11.197 1.00 1.33 36 ALA A C 4
ATOM 3484 O O . ALA A 1 36 ? -2.579 -0.536 11.881 1.00 31.22 36 ALA A O 4
ATOM 3491 N N . LEU A 1 37 ? -1.263 1.274 11.648 1.00 23.43 37 LEU A N 4
ATOM 3492 C CA . LEU A 1 37 ? -1.502 1.758 13.003 1.00 33.25 37 LEU A CA 4
ATOM 3493 C C . LEU A 1 37 ? -2.861 2.443 13.105 1.00 52.24 37 LEU A C 4
ATOM 3494 O O . LEU A 1 37 ? -3.630 2.186 14.031 1.00 2.11 37 LEU A O 4
ATOM 3510 N N . SER A 1 38 ? -3.151 3.315 12.144 1.00 35.02 38 SER A N 4
ATOM 3511 C CA . SER A 1 38 ? -4.417 4.039 12.126 1.00 73.32 38 SER A CA 4
ATOM 3512 C C . SER A 1 38 ? -5.585 3.085 11.891 1.00 1.11 38 SER A C 4
ATOM 3513 O O . SER A 1 38 ? -6.679 3.282 12.420 1.00 31.01 38 SER A O 4
ATOM 3521 N N . LYS A 1 39 ? -5.344 2.050 11.093 1.00 10.24 39 LYS A N 4
ATOM 3522 C CA . LYS A 1 39 ? -6.373 1.063 10.788 1.00 50.54 39 LYS A CA 4
ATOM 3523 C C . LYS A 1 39 ? -6.625 0.151 11.984 1.00 44.12 39 LYS A C 4
ATOM 3524 O O . LYS A 1 39 ? -7.772 -0.114 12.345 1.00 43.55 39 LYS A O 4
ATOM 3543 N N . TYR A 1 40 ? -5.546 -0.326 12.595 1.00 11.44 40 TYR A N 4
ATOM 3544 C CA . TYR A 1 40 ? -5.650 -1.209 13.751 1.00 74.14 40 TYR A CA 4
ATOM 3545 C C . TYR A 1 40 ? -6.546 -0.599 14.824 1.00 13.32 40 TYR A C 4
ATOM 3546 O O . TYR A 1 40 ? -7.427 -1.266 15.368 1.00 4.45 40 TYR A O 4
ATOM 3564 N N . LYS A 1 41 ? -6.316 0.675 15.124 1.00 43.02 41 LYS A N 4
ATOM 3565 C CA . LYS A 1 41 ? -7.101 1.379 16.130 1.00 13.13 41 LYS A CA 4
ATOM 3566 C C . LYS A 1 41 ? -8.556 1.511 15.691 1.00 31.50 41 LYS A C 4
ATOM 3567 O O . LYS A 1 41 ? -9.455 1.655 16.520 1.00 0.41 41 LYS A O 4
ATOM 3586 N N . CYS A 1 42 ? -8.781 1.458 14.383 1.00 74.45 42 CYS A N 4
ATOM 3587 C CA . CYS A 1 42 ? -10.127 1.570 13.833 1.00 61.54 42 CYS A CA 4
ATOM 3588 C C . CYS A 1 42 ? -10.849 0.226 13.883 1.00 63.00 42 CYS A C 4
ATOM 3589 O O . CYS A 1 42 ? -11.955 0.124 14.413 1.00 4.51 42 CYS A O 4
ATOM 3596 N N . GLN A 1 43 ? -10.214 -0.802 13.328 1.00 51.51 43 GLN A N 4
ATOM 3597 C CA . GLN A 1 43 ? -10.796 -2.138 13.309 1.00 21.44 43 GLN A CA 4
ATOM 3598 C C . GLN A 1 43 ? -10.925 -2.696 14.723 1.00 3.32 43 GLN A C 4
ATOM 3599 O O . GLN A 1 43 ? -11.947 -3.281 15.079 1.00 4.33 43 GLN A O 4
ATOM 3613 N N . ASN A 1 44 ? -9.881 -2.510 15.524 1.00 3.05 44 ASN A N 4
ATOM 3614 C CA . ASN A 1 44 ? -9.877 -2.995 16.900 1.00 70.32 44 ASN A CA 4
ATOM 3615 C C . ASN A 1 44 ? -9.433 -1.898 17.863 1.00 60.24 44 ASN A C 4
ATOM 3616 O O . ASN A 1 44 ? -8.307 -1.893 18.360 1.00 2.11 44 ASN A O 4
ATOM 3627 N N . PRO A 1 45 ? -10.338 -0.946 18.133 1.00 74.22 45 PRO A N 4
ATOM 3628 C CA . PRO A 1 45 ? -10.064 0.173 19.039 1.00 44.23 45 PRO A CA 4
ATOM 3629 C C . PRO A 1 45 ? -9.953 -0.272 20.493 1.00 43.31 45 PRO A C 4
ATOM 3630 O O . PRO A 1 45 ? -9.591 0.515 21.367 1.00 51.24 45 PRO A O 4
ATOM 3641 N N . ASN A 1 46 ? -10.266 -1.539 20.745 1.00 40.40 46 ASN A N 4
ATOM 3642 C CA . ASN A 1 46 ? -10.201 -2.088 22.094 1.00 13.04 46 ASN A CA 4
ATOM 3643 C C . ASN A 1 46 ? -8.987 -2.997 22.254 1.00 64.21 46 ASN A C 4
ATOM 3644 O O . ASN A 1 46 ? -8.544 -3.270 23.370 1.00 30.02 46 ASN A O 4
ATOM 3655 N N . HIS A 1 47 ? -8.451 -3.463 21.130 1.00 73.21 47 HIS A N 4
ATOM 3656 C CA . HIS A 1 47 ? -7.287 -4.341 21.144 1.00 25.04 47 HIS A CA 4
ATOM 3657 C C . HIS A 1 47 ? -6.004 -3.539 21.341 1.00 42.51 47 HIS A C 4
ATOM 3658 O O . HIS A 1 47 ? -6.001 -2.315 21.212 1.00 11.21 47 HIS A O 4
ATOM 3672 N N . GLU A 1 48 ? -4.917 -4.237 21.654 1.00 43.41 48 GLU A N 4
ATOM 3673 C CA . GLU A 1 48 ? -3.629 -3.588 21.870 1.00 42.35 48 GLU A CA 4
ATOM 3674 C C . GLU A 1 48 ? -2.614 -4.029 20.818 1.00 14.14 48 GLU A C 4
ATOM 3675 O O . GLU A 1 48 ? -2.328 -5.218 20.676 1.00 41.24 48 GLU A O 4
ATOM 3687 N N . LYS A 1 49 ? -2.074 -3.063 20.084 1.00 51.52 49 LYS A N 4
ATOM 3688 C CA . LYS A 1 49 ? -1.091 -3.349 19.046 1.00 51.43 49 LYS A CA 4
ATOM 3689 C C . LYS A 1 49 ? 0.154 -3.998 19.640 1.00 64.41 49 LYS A C 4
ATOM 3690 O O . LYS A 1 49 ? 0.625 -3.601 20.707 1.00 65.35 49 LYS A O 4
ATOM 3709 N N . LEU A 1 50 ? 0.684 -4.998 18.943 1.00 3.33 50 LEU A N 4
ATOM 3710 C CA . LEU A 1 50 ? 1.877 -5.702 19.401 1.00 10.25 50 LEU A CA 4
ATOM 3711 C C . LEU A 1 50 ? 1.621 -6.396 20.735 1.00 33.40 50 LEU A C 4
ATOM 3712 O O . LEU A 1 50 ? 0.646 -6.099 21.425 1.00 43.45 50 LEU A O 4
ATOM 3728 N N . GLY A 1 51 ? 2.504 -7.323 21.093 1.00 22.24 51 GLY A N 4
ATOM 3729 C CA . GLY A 1 51 ? 2.357 -8.044 22.344 1.00 20.12 51 GLY A CA 4
ATOM 3730 C C . GLY A 1 51 ? 3.203 -9.301 22.392 1.00 72.11 51 GLY A C 4
ATOM 3731 O O . GLY A 1 51 ? 3.522 -9.883 21.355 1.00 40.33 51 GLY A O 4
ATOM 3735 N N . TYR A 1 52 ? 3.568 -9.721 23.598 1.00 2.20 52 TYR A N 4
ATOM 3736 C CA . TYR A 1 52 ? 4.386 -10.915 23.777 1.00 51.34 52 TYR A CA 4
ATOM 3737 C C . TYR A 1 52 ? 3.547 -12.179 23.617 1.00 14.34 52 TYR A C 4
ATOM 3738 O O . TYR A 1 52 ? 3.442 -12.990 24.538 1.00 13.33 52 TYR A O 4
ATOM 3756 N N . THR A 1 53 ? 2.950 -12.341 22.441 1.00 54.44 53 THR A N 4
ATOM 3757 C CA . THR A 1 53 ? 2.119 -13.504 22.159 1.00 71.44 53 THR A CA 4
ATOM 3758 C C . THR A 1 53 ? 2.672 -14.303 20.984 1.00 21.20 53 THR A C 4
ATOM 3759 O O . THR A 1 53 ? 3.325 -13.751 20.097 1.00 32.54 53 THR A O 4
ATOM 3770 N N . HIS A 1 54 ? 2.407 -15.606 20.983 1.00 53.22 54 HIS A N 4
ATOM 3771 C CA . HIS A 1 54 ? 2.878 -16.481 19.915 1.00 15.10 54 HIS A CA 4
ATOM 3772 C C . HIS A 1 54 ? 2.354 -16.014 18.560 1.00 62.41 54 HIS A C 4
ATOM 3773 O O . HIS A 1 54 ? 2.923 -16.341 17.519 1.00 22.40 54 HIS A O 4
ATOM 3787 N N . GLU A 1 55 ? 1.267 -15.250 18.582 1.00 51.21 55 GLU A N 4
ATOM 3788 C CA . GLU A 1 55 ? 0.667 -14.741 17.354 1.00 11.43 55 GLU A CA 4
ATOM 3789 C C . GLU A 1 55 ? 1.444 -13.538 16.827 1.00 64.11 55 GLU A C 4
ATOM 3790 O O . GLU A 1 55 ? 1.487 -13.292 15.621 1.00 14.01 55 GLU A O 4
ATOM 3802 N N . CYS A 1 56 ? 2.058 -12.792 17.739 1.00 42.41 56 CYS A N 4
ATOM 3803 C CA . CYS A 1 56 ? 2.834 -11.614 17.368 1.00 34.11 56 CYS A CA 4
ATOM 3804 C C . CYS A 1 56 ? 4.304 -11.793 17.736 1.00 72.04 56 CYS A C 4
ATOM 3805 O O . CYS A 1 56 ? 5.032 -10.817 17.914 1.00 31.33 56 CYS A O 4
ATOM 3812 N N . GLU A 1 57 ? 4.732 -13.047 17.846 1.00 1.32 57 GLU A N 4
ATOM 3813 C CA . GLU A 1 57 ? 6.115 -13.353 18.193 1.00 50.01 57 GLU A CA 4
ATOM 3814 C C . GLU A 1 57 ? 7.049 -13.045 17.026 1.00 4.34 57 GLU A C 4
ATOM 3815 O O . GLU A 1 57 ? 8.044 -12.338 17.185 1.00 22.34 57 GLU A O 4
ATOM 3827 N N . GLU A 1 58 ? 6.721 -13.581 15.855 1.00 10.31 58 GLU A N 4
ATOM 3828 C CA . GLU A 1 58 ? 7.532 -13.364 14.662 1.00 34.05 58 GLU A CA 4
ATOM 3829 C C . GLU A 1 58 ? 7.643 -11.876 14.343 1.00 13.12 58 GLU A C 4
ATOM 3830 O O . GLU A 1 58 ? 8.616 -11.432 13.735 1.00 52.13 58 GLU A O 4
ATOM 3842 N N . ALA A 1 59 ? 6.638 -11.111 14.758 1.00 60.20 59 ALA A N 4
ATOM 3843 C CA . ALA A 1 59 ? 6.623 -9.674 14.518 1.00 13.50 59 ALA A CA 4
ATOM 3844 C C . ALA A 1 59 ? 7.849 -9.002 15.128 1.00 73.24 59 ALA A C 4
ATOM 3845 O O . ALA A 1 59 ? 8.259 -7.925 14.693 1.00 73.51 59 ALA A O 4
ATOM 3852 N N . ILE A 1 60 ? 8.429 -9.644 16.136 1.00 51.00 60 ILE A N 4
ATOM 3853 C CA . ILE A 1 60 ? 9.608 -9.108 16.804 1.00 22.23 60 ILE A CA 4
ATOM 3854 C C . ILE A 1 60 ? 10.796 -9.037 15.851 1.00 60.54 60 ILE A C 4
ATOM 3855 O O . ILE A 1 60 ? 11.375 -7.971 15.640 1.00 73.43 60 ILE A O 4
ATOM 3871 N N . LYS A 1 61 ? 11.154 -10.180 15.275 1.00 60.04 61 LYS A N 4
ATOM 3872 C CA . LYS A 1 61 ? 12.271 -10.249 14.340 1.00 71.11 61 LYS A CA 4
ATOM 3873 C C . LYS A 1 61 ? 11.988 -9.420 13.091 1.00 34.12 61 LYS A C 4
ATOM 3874 O O . LYS A 1 61 ? 12.881 -8.770 12.551 1.00 0.40 61 LYS A O 4
ATOM 3893 N N . ASN A 1 62 ? 10.738 -9.448 12.639 1.00 0.42 62 ASN A N 4
ATOM 3894 C CA . ASN A 1 62 ? 10.337 -8.697 11.454 1.00 22.54 62 ASN A CA 4
ATOM 3895 C C . ASN A 1 62 ? 10.534 -7.200 11.667 1.00 41.54 62 ASN A C 4
ATOM 3896 O O . ASN A 1 62 ? 10.851 -6.466 10.731 1.00 70.24 62 ASN A O 4
ATOM 3907 N N . ALA A 1 63 ? 10.345 -6.753 12.904 1.00 54.22 63 ALA A N 4
ATOM 3908 C CA . ALA A 1 63 ? 10.504 -5.343 13.240 1.00 71.42 63 ALA A CA 4
ATOM 3909 C C . ALA A 1 63 ? 11.905 -5.061 13.771 1.00 10.33 63 ALA A C 4
ATOM 3910 O O . ALA A 1 63 ? 12.622 -5.960 14.211 1.00 75.21 63 ALA A O 4
ATOM 3917 N N . PRO A 1 64 ? 12.307 -3.782 13.730 1.00 3.25 64 PRO A N 4
ATOM 3918 C CA . PRO A 1 64 ? 13.626 -3.351 14.204 1.00 62.40 64 PRO A CA 4
ATOM 3919 C C . PRO A 1 64 ? 13.757 -3.447 15.720 1.00 2.42 64 PRO A C 4
ATOM 3920 O O . PRO A 1 64 ? 13.081 -2.729 16.457 1.00 30.04 64 PRO A O 4
ATOM 3931 N N . ARG A 1 65 ? 14.631 -4.336 16.179 1.00 23.23 65 ARG A N 4
ATOM 3932 C CA . ARG A 1 65 ? 14.850 -4.525 17.608 1.00 21.32 65 ARG A CA 4
ATOM 3933 C C . ARG A 1 65 ? 16.281 -4.161 17.992 1.00 3.10 65 ARG A C 4
ATOM 3934 O O . ARG A 1 65 ? 17.191 -4.161 17.163 1.00 45.40 65 ARG A O 4
ATOM 3955 N N . PRO A 1 66 ? 16.486 -3.843 19.279 1.00 44.42 66 PRO A N 4
ATOM 3956 C CA . PRO A 1 66 ? 17.804 -3.471 19.802 1.00 42.51 66 PRO A CA 4
ATOM 3957 C C . PRO A 1 66 ? 18.768 -4.652 19.839 1.00 51.33 66 PRO A C 4
ATOM 3958 O O . PRO A 1 66 ? 19.867 -4.585 19.289 1.00 63.51 66 PRO A O 4
ATOM 3969 N N . VAL A 1 1 ? -4.228 -8.230 2.112 1.00 11.34 1 VAL A N 5
ATOM 3970 C CA . VAL A 1 1 ? -3.385 -7.675 3.164 1.00 1.44 1 VAL A CA 5
ATOM 3971 C C . VAL A 1 1 ? -4.143 -7.580 4.484 1.00 40.34 1 VAL A C 5
ATOM 3972 O O . VAL A 1 1 ? -5.372 -7.517 4.519 1.00 71.41 1 VAL A O 5
ATOM 3985 N N . PRO A 1 2 ? -3.394 -7.568 5.597 1.00 55.24 2 PRO A N 5
ATOM 3986 C CA . PRO A 1 2 ? -3.975 -7.480 6.940 1.00 43.51 2 PRO A CA 5
ATOM 3987 C C . PRO A 1 2 ? -4.586 -6.111 7.219 1.00 42.54 2 PRO A C 5
ATOM 3988 O O . PRO A 1 2 ? -4.144 -5.100 6.672 1.00 13.51 2 PRO A O 5
ATOM 3999 N N . VAL A 1 3 ? -5.604 -6.085 8.073 1.00 50.23 3 VAL A N 5
ATOM 4000 C CA . VAL A 1 3 ? -6.275 -4.839 8.425 1.00 22.23 3 VAL A CA 5
ATOM 4001 C C . VAL A 1 3 ? -6.674 -4.058 7.178 1.00 1.14 3 VAL A C 5
ATOM 4002 O O . VAL A 1 3 ? -6.631 -2.829 7.163 1.00 2.51 3 VAL A O 5
ATOM 4015 N N . GLY A 1 4 ? -7.063 -4.781 6.133 1.00 73.12 4 GLY A N 5
ATOM 4016 C CA . GLY A 1 4 ? -7.465 -4.139 4.895 1.00 52.10 4 GLY A CA 5
ATOM 4017 C C . GLY A 1 4 ? -8.874 -4.514 4.478 1.00 4.41 4 GLY A C 5
ATOM 4018 O O . GLY A 1 4 ? -9.452 -3.888 3.590 1.00 74.22 4 GLY A O 5
ATOM 4022 N N . SER A 1 5 ? -9.426 -5.538 5.120 1.00 71.35 5 SER A N 5
ATOM 4023 C CA . SER A 1 5 ? -10.774 -5.999 4.806 1.00 24.34 5 SER A CA 5
ATOM 4024 C C . SER A 1 5 ? -11.783 -5.450 5.810 1.00 3.31 5 SER A C 5
ATOM 4025 O O . SER A 1 5 ? -12.889 -5.054 5.442 1.00 44.33 5 SER A O 5
ATOM 4033 N N . ASP A 1 6 ? -11.393 -5.429 7.080 1.00 72.31 6 ASP A N 5
ATOM 4034 C CA . ASP A 1 6 ? -12.262 -4.928 8.138 1.00 11.33 6 ASP A CA 5
ATOM 4035 C C . ASP A 1 6 ? -12.307 -3.403 8.127 1.00 15.11 6 ASP A C 5
ATOM 4036 O O . ASP A 1 6 ? -13.261 -2.796 8.616 1.00 50.14 6 ASP A O 5
ATOM 4045 N N . CYS A 1 7 ? -11.270 -2.789 7.568 1.00 71.34 7 CYS A N 5
ATOM 4046 C CA . CYS A 1 7 ? -11.190 -1.335 7.494 1.00 62.53 7 CYS A CA 5
ATOM 4047 C C . CYS A 1 7 ? -10.599 -0.890 6.159 1.00 73.52 7 CYS A C 5
ATOM 4048 O O . CYS A 1 7 ? -9.772 -1.587 5.572 1.00 73.50 7 CYS A O 5
ATOM 4055 N N . GLU A 1 8 ? -11.031 0.275 5.686 1.00 24.22 8 GLU A N 5
ATOM 4056 C CA . GLU A 1 8 ? -10.545 0.812 4.421 1.00 42.14 8 GLU A CA 5
ATOM 4057 C C . GLU A 1 8 ? -9.706 2.066 4.648 1.00 5.02 8 GLU A C 5
ATOM 4058 O O . GLU A 1 8 ? -10.100 2.986 5.365 1.00 51.12 8 GLU A O 5
ATOM 4070 N N . PRO A 1 9 ? -8.519 2.104 4.024 1.00 3.44 9 PRO A N 5
ATOM 4071 C CA . PRO A 1 9 ? -7.598 3.239 4.143 1.00 14.21 9 PRO A CA 5
ATOM 4072 C C . PRO A 1 9 ? -8.120 4.485 3.436 1.00 15.43 9 PRO A C 5
ATOM 4073 O O . PRO A 1 9 ? -9.067 4.417 2.652 1.00 32.42 9 PRO A O 5
ATOM 4084 N N . LYS A 1 10 ? -7.497 5.625 3.718 1.00 33.50 10 LYS A N 5
ATOM 4085 C CA . LYS A 1 10 ? -7.897 6.887 3.108 1.00 12.12 10 LYS A CA 5
ATOM 4086 C C . LYS A 1 10 ? -6.992 8.025 3.569 1.00 20.14 10 LYS A C 5
ATOM 4087 O O . LYS A 1 10 ? -6.698 8.946 2.807 1.00 54.54 10 LYS A O 5
ATOM 4106 N N . LEU A 1 11 ? -6.551 7.954 4.821 1.00 54.14 11 LEU A N 5
ATOM 4107 C CA . LEU A 1 11 ? -5.678 8.978 5.383 1.00 25.11 11 LEU A CA 5
ATOM 4108 C C . LEU A 1 11 ? -4.753 8.384 6.441 1.00 33.40 11 LEU A C 5
ATOM 4109 O O . LEU A 1 11 ? -5.199 7.989 7.519 1.00 63.51 11 LEU A O 5
ATOM 4125 N N . CYS A 1 12 ? -3.463 8.325 6.127 1.00 54.20 12 CYS A N 5
ATOM 4126 C CA . CYS A 1 12 ? -2.475 7.781 7.050 1.00 1.32 12 CYS A CA 5
ATOM 4127 C C . CYS A 1 12 ? -1.066 8.219 6.659 1.00 74.11 12 CYS A C 5
ATOM 4128 O O . CYS A 1 12 ? -0.807 8.555 5.503 1.00 3.50 12 CYS A O 5
ATOM 4135 N N . THR A 1 13 ? -0.159 8.212 7.630 1.00 21.45 13 THR A N 5
ATOM 4136 C CA . THR A 1 13 ? 1.223 8.608 7.389 1.00 15.10 13 THR A CA 5
ATOM 4137 C C . THR A 1 13 ? 2.192 7.516 7.826 1.00 43.04 13 THR A C 5
ATOM 4138 O O . THR A 1 13 ? 2.172 7.078 8.975 1.00 15.15 13 THR A O 5
ATOM 4149 N N . MET A 1 14 ? 3.042 7.081 6.901 1.00 73.04 14 MET A N 5
ATOM 4150 C CA . MET A 1 14 ? 4.021 6.041 7.192 1.00 61.50 14 MET A CA 5
ATOM 4151 C C . MET A 1 14 ? 4.908 6.442 8.366 1.00 11.23 14 MET A C 5
ATOM 4152 O O . MET A 1 14 ? 5.409 7.565 8.422 1.00 45.11 14 MET A O 5
ATOM 4166 N N . ASP A 1 15 ? 5.096 5.519 9.302 1.00 24.44 15 ASP A N 5
ATOM 4167 C CA . ASP A 1 15 ? 5.923 5.777 10.475 1.00 25.44 15 ASP A CA 5
ATOM 4168 C C . ASP A 1 15 ? 7.116 4.826 10.520 1.00 74.25 15 ASP A C 5
ATOM 4169 O O . ASP A 1 15 ? 8.083 5.059 11.246 1.00 73.10 15 ASP A O 5
ATOM 4178 N N . LEU A 1 16 ? 7.040 3.754 9.739 1.00 33.51 16 LEU A N 5
ATOM 4179 C CA . LEU A 1 16 ? 8.112 2.766 9.689 1.00 22.13 16 LEU A CA 5
ATOM 4180 C C . LEU A 1 16 ? 8.252 2.046 11.027 1.00 41.02 16 LEU A C 5
ATOM 4181 O O . LEU A 1 16 ? 9.342 1.613 11.400 1.00 64.34 16 LEU A O 5
ATOM 4197 N N . VAL A 1 17 ? 7.140 1.920 11.744 1.00 2.14 17 VAL A N 5
ATOM 4198 C CA . VAL A 1 17 ? 7.138 1.250 13.039 1.00 34.50 17 VAL A CA 5
ATOM 4199 C C . VAL A 1 17 ? 6.291 -0.018 13.000 1.00 41.31 17 VAL A C 5
ATOM 4200 O O . VAL A 1 17 ? 5.072 0.015 13.167 1.00 12.04 17 VAL A O 5
ATOM 4213 N N . PRO A 1 18 ? 6.951 -1.163 12.774 1.00 70.41 18 PRO A N 5
ATOM 4214 C CA . PRO A 1 18 ? 6.279 -2.464 12.709 1.00 72.44 18 PRO A CA 5
ATOM 4215 C C . PRO A 1 18 ? 5.760 -2.918 14.069 1.00 55.43 18 PRO A C 5
ATOM 4216 O O . PRO A 1 18 ? 6.538 -3.173 14.988 1.00 21.30 18 PRO A O 5
ATOM 4227 N N . HIS A 1 19 ? 4.439 -3.016 14.190 1.00 5.34 19 HIS A N 5
ATOM 4228 C CA . HIS A 1 19 ? 3.816 -3.440 15.439 1.00 2.42 19 HIS A CA 5
ATOM 4229 C C . HIS A 1 19 ? 2.848 -4.594 15.199 1.00 50.13 19 HIS A C 5
ATOM 4230 O O . HIS A 1 19 ? 2.563 -4.951 14.055 1.00 20.12 19 HIS A O 5
ATOM 4244 N N . CYS A 1 20 ? 2.346 -5.174 16.283 1.00 33.35 20 CYS A N 5
ATOM 4245 C CA . CYS A 1 20 ? 1.411 -6.289 16.192 1.00 55.15 20 CYS A CA 5
ATOM 4246 C C . CYS A 1 20 ? -0.025 -5.813 16.398 1.00 63.31 20 CYS A C 5
ATOM 4247 O O . CYS A 1 20 ? -0.313 -5.059 17.327 1.00 4.41 20 CYS A O 5
ATOM 4254 N N . PHE A 1 21 ? -0.921 -6.260 15.525 1.00 35.31 21 PHE A N 5
ATOM 4255 C CA . PHE A 1 21 ? -2.327 -5.880 15.610 1.00 22.44 21 PHE A CA 5
ATOM 4256 C C . PHE A 1 21 ? -3.231 -7.091 15.398 1.00 53.24 21 PHE A C 5
ATOM 4257 O O . PHE A 1 21 ? -2.804 -8.113 14.858 1.00 1.55 21 PHE A O 5
ATOM 4274 N N . LEU A 1 22 ? -4.483 -6.969 15.825 1.00 11.41 22 LEU A N 5
ATOM 4275 C CA . LEU A 1 22 ? -5.449 -8.052 15.683 1.00 75.14 22 LEU A CA 5
ATOM 4276 C C . LEU A 1 22 ? -6.331 -7.837 14.457 1.00 71.55 22 LEU A C 5
ATOM 4277 O O . LEU A 1 22 ? -6.892 -6.759 14.264 1.00 65.41 22 LEU A O 5
ATOM 4293 N N . ASN A 1 23 ? -6.451 -8.873 13.631 1.00 4.44 23 ASN A N 5
ATOM 4294 C CA . ASN A 1 23 ? -7.266 -8.798 12.424 1.00 1.25 23 ASN A CA 5
ATOM 4295 C C . ASN A 1 23 ? -8.448 -9.759 12.506 1.00 63.31 23 ASN A C 5
ATOM 4296 O O . ASN A 1 23 ? -8.285 -10.974 12.627 1.00 43.32 23 ASN A O 5
ATOM 4307 N N . PRO A 1 24 ? -9.667 -9.205 12.437 1.00 32.15 24 PRO A N 5
ATOM 4308 C CA . PRO A 1 24 ? -10.900 -9.995 12.500 1.00 34.11 24 PRO A CA 5
ATOM 4309 C C . PRO A 1 24 ? -11.109 -10.844 11.251 1.00 61.31 24 PRO A C 5
ATOM 4310 O O . PRO A 1 24 ? -11.883 -11.801 11.262 1.00 2.14 24 PRO A O 5
ATOM 4321 N N . GLU A 1 25 ? -10.413 -10.488 10.176 1.00 52.04 25 GLU A N 5
ATOM 4322 C CA . GLU A 1 25 ? -10.524 -11.219 8.918 1.00 3.55 25 GLU A CA 5
ATOM 4323 C C . GLU A 1 25 ? -9.623 -12.451 8.924 1.00 13.42 25 GLU A C 5
ATOM 4324 O O . GLU A 1 25 ? -9.873 -13.420 8.208 1.00 74.21 25 GLU A O 5
ATOM 4336 N N . LYS A 1 26 ? -8.574 -12.405 9.738 1.00 65.05 26 LYS A N 5
ATOM 4337 C CA . LYS A 1 26 ? -7.635 -13.516 9.839 1.00 62.11 26 LYS A CA 5
ATOM 4338 C C . LYS A 1 26 ? -7.196 -13.728 11.284 1.00 12.34 26 LYS A C 5
ATOM 4339 O O . LYS A 1 26 ? -7.635 -14.668 11.945 1.00 62.41 26 LYS A O 5
ATOM 4358 N N . GLY A 1 27 ? -6.329 -12.845 11.770 1.00 24.04 27 GLY A N 5
ATOM 4359 C CA . GLY A 1 27 ? -5.847 -12.953 13.135 1.00 3.50 27 GLY A CA 5
ATOM 4360 C C . GLY A 1 27 ? -4.667 -12.041 13.407 1.00 42.42 27 GLY A C 5
ATOM 4361 O O . GLY A 1 27 ? -4.552 -10.969 12.811 1.00 60.11 27 GLY A O 5
ATOM 4365 N N . ILE A 1 28 ? -3.789 -12.465 14.310 1.00 40.34 28 ILE A N 5
ATOM 4366 C CA . ILE A 1 28 ? -2.613 -11.678 14.659 1.00 42.10 28 ILE A CA 5
ATOM 4367 C C . ILE A 1 28 ? -1.740 -11.420 13.435 1.00 14.01 28 ILE A C 5
ATOM 4368 O O . ILE A 1 28 ? -1.409 -12.342 12.690 1.00 74.23 28 ILE A O 5
ATOM 4384 N N . VAL A 1 29 ? -1.369 -10.159 13.235 1.00 73.43 29 VAL A N 5
ATOM 4385 C CA . VAL A 1 29 ? -0.532 -9.780 12.103 1.00 53.41 29 VAL A CA 5
ATOM 4386 C C . VAL A 1 29 ? 0.320 -8.560 12.435 1.00 41.05 29 VAL A C 5
ATOM 4387 O O . VAL A 1 29 ? -0.177 -7.568 12.969 1.00 63.41 29 VAL A O 5
ATOM 4400 N N . VAL A 1 30 ? 1.608 -8.640 12.114 1.00 54.34 30 VAL A N 5
ATOM 4401 C CA . VAL A 1 30 ? 2.530 -7.542 12.376 1.00 43.42 30 VAL A CA 5
ATOM 4402 C C . VAL A 1 30 ? 2.886 -6.804 11.090 1.00 41.21 30 VAL A C 5
ATOM 4403 O O . VAL A 1 30 ? 3.260 -7.419 10.091 1.00 23.25 30 VAL A O 5
ATOM 4416 N N . VAL A 1 31 ? 2.767 -5.480 11.121 1.00 24.23 31 VAL A N 5
ATOM 4417 C CA . VAL A 1 31 ? 3.078 -4.657 9.959 1.00 61.03 31 VAL A CA 5
ATOM 4418 C C . VAL A 1 31 ? 3.569 -3.276 10.379 1.00 64.25 31 VAL A C 5
ATOM 4419 O O . VAL A 1 31 ? 3.266 -2.804 11.475 1.00 63.31 31 VAL A O 5
ATOM 4432 N N . HIS A 1 32 ? 4.330 -2.632 9.499 1.00 54.12 32 HIS A N 5
ATOM 4433 C CA . HIS A 1 32 ? 4.863 -1.303 9.778 1.00 73.14 32 HIS A CA 5
ATOM 4434 C C . HIS A 1 32 ? 4.139 -0.243 8.952 1.00 22.33 32 HIS A C 5
ATOM 4435 O O . HIS A 1 32 ? 3.662 -0.518 7.852 1.00 3.20 32 HIS A O 5
ATOM 4449 N N . GLY A 1 33 ? 4.061 0.969 9.492 1.00 11.25 33 GLY A N 5
ATOM 4450 C CA . GLY A 1 33 ? 3.393 2.051 8.793 1.00 43.22 33 GLY A CA 5
ATOM 4451 C C . GLY A 1 33 ? 2.184 2.570 9.546 1.00 5.01 33 GLY A C 5
ATOM 4452 O O . GLY A 1 33 ? 1.352 1.792 10.010 1.00 25.32 33 GLY A O 5
ATOM 4456 N N . GLY A 1 34 ? 2.088 3.890 9.670 1.00 54.44 34 GLY A N 5
ATOM 4457 C CA . GLY A 1 34 ? 0.970 4.490 10.374 1.00 35.55 34 GLY A CA 5
ATOM 4458 C C . GLY A 1 34 ? -0.369 3.982 9.876 1.00 30.24 34 GLY A C 5
ATOM 4459 O O . GLY A 1 34 ? -1.347 3.952 10.624 1.00 73.53 34 GLY A O 5
ATOM 4463 N N . CYS A 1 35 ? -0.415 3.583 8.610 1.00 44.04 35 CYS A N 5
ATOM 4464 C CA . CYS A 1 35 ? -1.643 3.076 8.011 1.00 53.13 35 CYS A CA 5
ATOM 4465 C C . CYS A 1 35 ? -2.197 1.903 8.815 1.00 41.31 35 CYS A C 5
ATOM 4466 O O . CYS A 1 35 ? -3.386 1.859 9.129 1.00 61.23 35 CYS A O 5
ATOM 4473 N N . ALA A 1 36 ? -1.325 0.956 9.145 1.00 34.22 36 ALA A N 5
ATOM 4474 C CA . ALA A 1 36 ? -1.726 -0.216 9.914 1.00 3.24 36 ALA A CA 5
ATOM 4475 C C . ALA A 1 36 ? -2.241 0.183 11.293 1.00 24.44 36 ALA A C 5
ATOM 4476 O O . ALA A 1 36 ? -3.108 -0.484 11.860 1.00 25.22 36 ALA A O 5
ATOM 4483 N N . LEU A 1 37 ? -1.702 1.272 11.829 1.00 43.32 37 LEU A N 5
ATOM 4484 C CA . LEU A 1 37 ? -2.106 1.759 13.143 1.00 54.50 37 LEU A CA 5
ATOM 4485 C C . LEU A 1 37 ? -3.440 2.496 13.064 1.00 71.42 37 LEU A C 5
ATOM 4486 O O . LEU A 1 37 ? -4.305 2.328 13.924 1.00 41.14 37 LEU A O 5
ATOM 4502 N N . SER A 1 38 ? -3.600 3.309 12.025 1.00 12.52 38 SER A N 5
ATOM 4503 C CA . SER A 1 38 ? -4.828 4.073 11.834 1.00 30.52 38 SER A CA 5
ATOM 4504 C C . SER A 1 38 ? -5.998 3.147 11.515 1.00 54.42 38 SER A C 5
ATOM 4505 O O . SER A 1 38 ? -7.112 3.344 12.002 1.00 22.13 38 SER A O 5
ATOM 4513 N N . LYS A 1 39 ? -5.738 2.137 10.692 1.00 53.21 39 LYS A N 5
ATOM 4514 C CA . LYS A 1 39 ? -6.768 1.179 10.306 1.00 4.14 39 LYS A CA 5
ATOM 4515 C C . LYS A 1 39 ? -7.088 0.232 11.458 1.00 23.41 39 LYS A C 5
ATOM 4516 O O . LYS A 1 39 ? -8.252 -0.067 11.724 1.00 53.13 39 LYS A O 5
ATOM 4535 N N . TYR A 1 40 ? -6.048 -0.237 12.139 1.00 1.32 40 TYR A N 5
ATOM 4536 C CA . TYR A 1 40 ? -6.219 -1.151 13.262 1.00 22.00 40 TYR A CA 5
ATOM 4537 C C . TYR A 1 40 ? -7.208 -0.588 14.278 1.00 51.24 40 TYR A C 5
ATOM 4538 O O . TYR A 1 40 ? -8.045 -1.313 14.816 1.00 60.02 40 TYR A O 5
ATOM 4556 N N . LYS A 1 41 ? -7.106 0.712 14.535 1.00 73.22 41 LYS A N 5
ATOM 4557 C CA . LYS A 1 41 ? -7.992 1.376 15.484 1.00 41.23 41 LYS A CA 5
ATOM 4558 C C . LYS A 1 41 ? -9.396 1.525 14.906 1.00 45.14 41 LYS A C 5
ATOM 4559 O O . LYS A 1 41 ? -10.376 1.619 15.645 1.00 62.11 41 LYS A O 5
ATOM 4578 N N . CYS A 1 42 ? -9.485 1.545 13.580 1.00 75.20 42 CYS A N 5
ATOM 4579 C CA . CYS A 1 42 ? -10.769 1.681 12.902 1.00 1.11 42 CYS A CA 5
ATOM 4580 C C . CYS A 1 42 ? -11.513 0.349 12.873 1.00 42.01 42 CYS A C 5
ATOM 4581 O O . CYS A 1 42 ? -12.679 0.270 13.257 1.00 12.34 42 CYS A O 5
ATOM 4588 N N . GLN A 1 43 ? -10.829 -0.694 12.414 1.00 21.34 43 GLN A N 5
ATOM 4589 C CA . GLN A 1 43 ? -11.425 -2.023 12.335 1.00 52.43 43 GLN A CA 5
ATOM 4590 C C . GLN A 1 43 ? -11.772 -2.548 13.724 1.00 52.31 43 GLN A C 5
ATOM 4591 O O . GLN A 1 43 ? -12.839 -3.124 13.931 1.00 30.13 43 GLN A O 5
ATOM 4605 N N . ASN A 1 44 ? -10.863 -2.344 14.672 1.00 34.31 44 ASN A N 5
ATOM 4606 C CA . ASN A 1 44 ? -11.073 -2.798 16.042 1.00 33.41 44 ASN A CA 5
ATOM 4607 C C . ASN A 1 44 ? -10.678 -1.715 17.041 1.00 50.12 44 ASN A C 5
ATOM 4608 O O . ASN A 1 44 ? -9.619 -1.769 17.666 1.00 45.53 44 ASN A O 5
ATOM 4619 N N . PRO A 1 45 ? -11.549 -0.707 17.196 1.00 34.24 45 PRO A N 5
ATOM 4620 C CA . PRO A 1 45 ? -11.314 0.408 18.119 1.00 71.52 45 PRO A CA 5
ATOM 4621 C C . PRO A 1 45 ? -11.399 -0.021 19.580 1.00 63.13 45 PRO A C 5
ATOM 4622 O O . PRO A 1 45 ? -11.088 0.754 20.483 1.00 43.33 45 PRO A O 5
ATOM 4633 N N . ASN A 1 46 ? -11.821 -1.261 19.804 1.00 32.13 46 ASN A N 5
ATOM 4634 C CA . ASN A 1 46 ? -11.947 -1.793 21.157 1.00 44.34 46 ASN A CA 5
ATOM 4635 C C . ASN A 1 46 ? -10.895 -2.867 21.419 1.00 51.34 46 ASN A C 5
ATOM 4636 O O . ASN A 1 46 ? -11.050 -3.698 22.314 1.00 15.42 46 ASN A O 5
ATOM 4647 N N . HIS A 1 47 ? -9.824 -2.843 20.632 1.00 72.25 47 HIS A N 5
ATOM 4648 C CA . HIS A 1 47 ? -8.746 -3.814 20.779 1.00 64.11 47 HIS A CA 5
ATOM 4649 C C . HIS A 1 47 ? -7.465 -3.135 21.255 1.00 62.14 47 HIS A C 5
ATOM 4650 O O . HIS A 1 47 ? -7.356 -1.910 21.232 1.00 13.32 47 HIS A O 5
ATOM 4664 N N . GLU A 1 48 ? -6.498 -3.940 21.685 1.00 74.41 48 GLU A N 5
ATOM 4665 C CA . GLU A 1 48 ? -5.226 -3.416 22.167 1.00 12.12 48 GLU A CA 5
ATOM 4666 C C . GLU A 1 48 ? -4.067 -3.937 21.323 1.00 73.55 48 GLU A C 5
ATOM 4667 O O . GLU A 1 48 ? -3.953 -5.139 21.079 1.00 41.25 48 GLU A O 5
ATOM 4679 N N . LYS A 1 49 ? -3.210 -3.025 20.878 1.00 64.20 49 LYS A N 5
ATOM 4680 C CA . LYS A 1 49 ? -2.058 -3.391 20.061 1.00 15.40 49 LYS A CA 5
ATOM 4681 C C . LYS A 1 49 ? -1.128 -4.331 20.821 1.00 13.30 49 LYS A C 5
ATOM 4682 O O . LYS A 1 49 ? -0.792 -4.085 21.980 1.00 13.13 49 LYS A O 5
ATOM 4701 N N . LEU A 1 50 ? -0.714 -5.407 20.161 1.00 14.22 50 LEU A N 5
ATOM 4702 C CA . LEU A 1 50 ? 0.179 -6.384 20.774 1.00 0.44 50 LEU A CA 5
ATOM 4703 C C . LEU A 1 50 ? 1.634 -5.942 20.653 1.00 61.21 50 LEU A C 5
ATOM 4704 O O . LEU A 1 50 ? 1.959 -5.049 19.872 1.00 65.43 50 LEU A O 5
ATOM 4720 N N . GLY A 1 51 ? 2.507 -6.576 21.431 1.00 75.44 51 GLY A N 5
ATOM 4721 C CA . GLY A 1 51 ? 3.917 -6.237 21.393 1.00 10.24 51 GLY A CA 5
ATOM 4722 C C . GLY A 1 51 ? 4.794 -7.434 21.083 1.00 55.22 51 GLY A C 5
ATOM 4723 O O . GLY A 1 51 ? 4.798 -7.933 19.958 1.00 70.55 51 GLY A O 5
ATOM 4727 N N . TYR A 1 52 ? 5.539 -7.894 22.081 1.00 33.24 52 TYR A N 5
ATOM 4728 C CA . TYR A 1 52 ? 6.427 -9.038 21.908 1.00 12.42 52 TYR A CA 5
ATOM 4729 C C . TYR A 1 52 ? 5.774 -10.317 22.423 1.00 63.01 52 TYR A C 5
ATOM 4730 O O . TYR A 1 52 ? 6.421 -11.143 23.067 1.00 23.25 52 TYR A O 5
ATOM 4748 N N . THR A 1 53 ? 4.486 -10.475 22.133 1.00 44.12 53 THR A N 5
ATOM 4749 C CA . THR A 1 53 ? 3.744 -11.652 22.565 1.00 23.24 53 THR A CA 5
ATOM 4750 C C . THR A 1 53 ? 4.268 -12.912 21.886 1.00 74.50 53 THR A C 5
ATOM 4751 O O . THR A 1 53 ? 4.811 -12.855 20.783 1.00 44.15 53 THR A O 5
ATOM 4762 N N . HIS A 1 54 ? 4.100 -14.051 22.551 1.00 33.10 54 HIS A N 5
ATOM 4763 C CA . HIS A 1 54 ? 4.555 -15.327 22.010 1.00 55.13 54 HIS A CA 5
ATOM 4764 C C . HIS A 1 54 ? 3.920 -15.597 20.649 1.00 52.12 54 HIS A C 5
ATOM 4765 O O . HIS A 1 54 ? 4.446 -16.372 19.852 1.00 60.53 54 HIS A O 5
ATOM 4779 N N . GLU A 1 55 ? 2.786 -14.952 20.391 1.00 21.05 55 GLU A N 5
ATOM 4780 C CA . GLU A 1 55 ? 2.080 -15.125 19.128 1.00 53.25 55 GLU A CA 5
ATOM 4781 C C . GLU A 1 55 ? 2.737 -14.306 18.021 1.00 40.45 55 GLU A C 5
ATOM 4782 O O . GLU A 1 55 ? 2.671 -14.664 16.844 1.00 24.44 55 GLU A O 5
ATOM 4794 N N . CYS A 1 56 ? 3.370 -13.203 18.405 1.00 3.44 56 CYS A N 5
ATOM 4795 C CA . CYS A 1 56 ? 4.039 -12.330 17.448 1.00 61.54 56 CYS A CA 5
ATOM 4796 C C . CYS A 1 56 ? 5.535 -12.629 17.393 1.00 53.54 56 CYS A C 5
ATOM 4797 O O . CYS A 1 56 ? 6.336 -11.767 17.034 1.00 41.44 56 CYS A O 5
ATOM 4804 N N . GLU A 1 57 ? 5.902 -13.855 17.751 1.00 73.02 57 GLU A N 5
ATOM 4805 C CA . GLU A 1 57 ? 7.301 -14.266 17.743 1.00 73.15 57 GLU A CA 5
ATOM 4806 C C . GLU A 1 57 ? 7.949 -13.963 16.395 1.00 40.51 57 GLU A C 5
ATOM 4807 O O . GLU A 1 57 ? 9.152 -13.716 16.315 1.00 31.23 57 GLU A O 5
ATOM 4819 N N . GLU A 1 58 ? 7.142 -13.983 15.339 1.00 61.25 58 GLU A N 5
ATOM 4820 C CA . GLU A 1 58 ? 7.638 -13.712 13.994 1.00 14.33 58 GLU A CA 5
ATOM 4821 C C . GLU A 1 58 ? 7.975 -12.233 13.827 1.00 1.12 58 GLU A C 5
ATOM 4822 O O . GLU A 1 58 ? 8.939 -11.878 13.149 1.00 20.15 58 GLU A O 5
ATOM 4834 N N . ALA A 1 59 ? 7.173 -11.375 14.450 1.00 64.12 59 ALA A N 5
ATOM 4835 C CA . ALA A 1 59 ? 7.387 -9.935 14.372 1.00 70.32 59 ALA A CA 5
ATOM 4836 C C . ALA A 1 59 ? 8.786 -9.561 14.849 1.00 63.33 59 ALA A C 5
ATOM 4837 O O . ALA A 1 59 ? 9.354 -8.560 14.411 1.00 21.04 59 ALA A O 5
ATOM 4844 N N . ILE A 1 60 ? 9.336 -10.371 15.747 1.00 0.14 60 ILE A N 5
ATOM 4845 C CA . ILE A 1 60 ? 10.669 -10.124 16.283 1.00 61.32 60 ILE A CA 5
ATOM 4846 C C . ILE A 1 60 ? 11.680 -9.906 15.162 1.00 31.21 60 ILE A C 5
ATOM 4847 O O . ILE A 1 60 ? 12.484 -8.975 15.208 1.00 21.13 60 ILE A O 5
ATOM 4863 N N . LYS A 1 61 ? 11.633 -10.770 14.154 1.00 73.42 61 LYS A N 5
ATOM 4864 C CA . LYS A 1 61 ? 12.542 -10.672 13.018 1.00 54.00 61 LYS A CA 5
ATOM 4865 C C . LYS A 1 61 ? 12.011 -9.688 11.980 1.00 31.11 61 LYS A C 5
ATOM 4866 O O . LYS A 1 61 ? 12.782 -9.013 11.300 1.00 63.32 61 LYS A O 5
ATOM 4885 N N . ASN A 1 62 ? 10.689 -9.611 11.866 1.00 71.54 62 ASN A N 5
ATOM 4886 C CA . ASN A 1 62 ? 10.056 -8.709 10.911 1.00 15.11 62 ASN A CA 5
ATOM 4887 C C . ASN A 1 62 ? 10.401 -7.256 11.225 1.00 75.24 62 ASN A C 5
ATOM 4888 O O . ASN A 1 62 ? 10.585 -6.442 10.320 1.00 20.41 62 ASN A O 5
ATOM 4899 N N . ALA A 1 63 ? 10.487 -6.939 12.512 1.00 15.22 63 ALA A N 5
ATOM 4900 C CA . ALA A 1 63 ? 10.812 -5.586 12.945 1.00 11.44 63 ALA A CA 5
ATOM 4901 C C . ALA A 1 63 ? 12.321 -5.375 12.999 1.00 2.52 63 ALA A C 5
ATOM 4902 O O . ALA A 1 63 ? 13.103 -6.323 13.064 1.00 61.31 63 ALA A O 5
ATOM 4909 N N . PRO A 1 64 ? 12.743 -4.101 12.971 1.00 32.54 64 PRO A N 5
ATOM 4910 C CA . PRO A 1 64 ? 14.162 -3.736 13.016 1.00 72.40 64 PRO A CA 5
ATOM 4911 C C . PRO A 1 64 ? 14.790 -4.018 14.377 1.00 43.45 64 PRO A C 5
ATOM 4912 O O . PRO A 1 64 ? 14.854 -3.138 15.235 1.00 13.32 64 PRO A O 5
ATOM 4923 N N . ARG A 1 65 ? 15.254 -5.249 14.566 1.00 51.40 65 ARG A N 5
ATOM 4924 C CA . ARG A 1 65 ? 15.877 -5.645 15.823 1.00 71.40 65 ARG A CA 5
ATOM 4925 C C . ARG A 1 65 ? 17.029 -4.710 16.178 1.00 52.30 65 ARG A C 5
ATOM 4926 O O . ARG A 1 65 ? 17.617 -4.054 15.317 1.00 35.42 65 ARG A O 5
ATOM 4947 N N . PRO A 1 66 ? 17.360 -4.644 17.476 1.00 32.31 66 PRO A N 5
ATOM 4948 C CA . PRO A 1 66 ? 18.443 -3.792 17.975 1.00 63.12 66 PRO A CA 5
ATOM 4949 C C . PRO A 1 66 ? 19.819 -4.294 17.549 1.00 74.24 66 PRO A C 5
ATOM 4950 O O . PRO A 1 66 ? 20.443 -3.734 16.647 1.00 34.14 66 PRO A O 5
ATOM 4961 N N . VAL A 1 1 ? -2.446 -6.458 1.255 1.00 63.02 1 VAL A N 6
ATOM 4962 C CA . VAL A 1 1 ? -2.663 -5.517 2.347 1.00 23.12 1 VAL A CA 6
ATOM 4963 C C . VAL A 1 1 ? -3.830 -5.954 3.225 1.00 24.24 1 VAL A C 6
ATOM 4964 O O . VAL A 1 1 ? -4.998 -5.762 2.889 1.00 72.11 1 VAL A O 6
ATOM 4977 N N . PRO A 1 2 ? -3.508 -6.557 4.380 1.00 51.51 2 PRO A N 6
ATOM 4978 C CA . PRO A 1 2 ? -4.516 -7.033 5.332 1.00 40.12 2 PRO A CA 6
ATOM 4979 C C . PRO A 1 2 ? -5.250 -5.887 6.020 1.00 31.45 2 PRO A C 6
ATOM 4980 O O . PRO A 1 2 ? -4.629 -5.014 6.627 1.00 33.41 2 PRO A O 6
ATOM 4991 N N . VAL A 1 3 ? -6.576 -5.897 5.923 1.00 2.21 3 VAL A N 6
ATOM 4992 C CA . VAL A 1 3 ? -7.395 -4.859 6.538 1.00 21.22 3 VAL A CA 6
ATOM 4993 C C . VAL A 1 3 ? -8.620 -5.458 7.219 1.00 32.15 3 VAL A C 6
ATOM 4994 O O . VAL A 1 3 ? -9.495 -4.735 7.694 1.00 73.12 3 VAL A O 6
ATOM 5007 N N . GLY A 1 4 ? -8.676 -6.786 7.265 1.00 42.23 4 GLY A N 6
ATOM 5008 C CA . GLY A 1 4 ? -9.798 -7.460 7.890 1.00 31.45 4 GLY A CA 6
ATOM 5009 C C . GLY A 1 4 ? -11.085 -7.293 7.107 1.00 30.22 4 GLY A C 6
ATOM 5010 O O . GLY A 1 4 ? -12.160 -7.664 7.579 1.00 24.42 4 GLY A O 6
ATOM 5014 N N . SER A 1 5 ? -10.977 -6.731 5.907 1.00 30.44 5 SER A N 6
ATOM 5015 C CA . SER A 1 5 ? -12.142 -6.511 5.059 1.00 14.41 5 SER A CA 6
ATOM 5016 C C . SER A 1 5 ? -13.257 -5.818 5.837 1.00 11.20 5 SER A C 6
ATOM 5017 O O . SER A 1 5 ? -14.440 -6.042 5.580 1.00 31.14 5 SER A O 6
ATOM 5025 N N . ASP A 1 6 ? -12.870 -4.975 6.789 1.00 74.35 6 ASP A N 6
ATOM 5026 C CA . ASP A 1 6 ? -13.836 -4.248 7.604 1.00 1.03 6 ASP A CA 6
ATOM 5027 C C . ASP A 1 6 ? -13.502 -2.760 7.644 1.00 22.14 6 ASP A C 6
ATOM 5028 O O . ASP A 1 6 ? -14.393 -1.911 7.603 1.00 70.43 6 ASP A O 6
ATOM 5037 N N . CYS A 1 7 ? -12.212 -2.450 7.727 1.00 72.52 7 CYS A N 6
ATOM 5038 C CA . CYS A 1 7 ? -11.759 -1.066 7.774 1.00 12.44 7 CYS A CA 6
ATOM 5039 C C . CYS A 1 7 ? -11.498 -0.530 6.369 1.00 25.35 7 CYS A C 6
ATOM 5040 O O . CYS A 1 7 ? -11.139 -1.284 5.465 1.00 54.41 7 CYS A O 6
ATOM 5047 N N . GLU A 1 8 ? -11.679 0.775 6.196 1.00 0.22 8 GLU A N 6
ATOM 5048 C CA . GLU A 1 8 ? -11.463 1.411 4.902 1.00 61.44 8 GLU A CA 6
ATOM 5049 C C . GLU A 1 8 ? -10.363 2.465 4.990 1.00 61.43 8 GLU A C 6
ATOM 5050 O O . GLU A 1 8 ? -10.589 3.600 5.408 1.00 44.30 8 GLU A O 6
ATOM 5062 N N . PRO A 1 9 ? -9.143 2.081 4.587 1.00 64.42 9 PRO A N 6
ATOM 5063 C CA . PRO A 1 9 ? -7.983 2.977 4.610 1.00 23.24 9 PRO A CA 6
ATOM 5064 C C . PRO A 1 9 ? -8.085 4.085 3.568 1.00 14.23 9 PRO A C 6
ATOM 5065 O O . PRO A 1 9 ? -8.091 3.822 2.365 1.00 12.44 9 PRO A O 6
ATOM 5076 N N . LYS A 1 10 ? -8.166 5.326 4.037 1.00 63.01 10 LYS A N 6
ATOM 5077 C CA . LYS A 1 10 ? -8.266 6.476 3.146 1.00 33.20 10 LYS A CA 6
ATOM 5078 C C . LYS A 1 10 ? -7.590 7.699 3.758 1.00 74.23 10 LYS A C 6
ATOM 5079 O O . LYS A 1 10 ? -7.831 8.830 3.335 1.00 50.42 10 LYS A O 6
ATOM 5098 N N . LEU A 1 11 ? -6.743 7.465 4.754 1.00 72.52 11 LEU A N 6
ATOM 5099 C CA . LEU A 1 11 ? -6.031 8.547 5.423 1.00 43.41 11 LEU A CA 6
ATOM 5100 C C . LEU A 1 11 ? -5.116 8.004 6.516 1.00 35.12 11 LEU A C 6
ATOM 5101 O O . LEU A 1 11 ? -5.584 7.512 7.544 1.00 70.44 11 LEU A O 6
ATOM 5117 N N . CYS A 1 12 ? -3.811 8.098 6.289 1.00 4.24 12 CYS A N 6
ATOM 5118 C CA . CYS A 1 12 ? -2.830 7.618 7.255 1.00 45.11 12 CYS A CA 6
ATOM 5119 C C . CYS A 1 12 ? -1.455 8.221 6.979 1.00 20.33 12 CYS A C 6
ATOM 5120 O O . CYS A 1 12 ? -1.274 8.972 6.020 1.00 33.13 12 CYS A O 6
ATOM 5127 N N . THR A 1 13 ? -0.487 7.886 7.827 1.00 32.31 13 THR A N 6
ATOM 5128 C CA . THR A 1 13 ? 0.871 8.393 7.676 1.00 14.53 13 THR A CA 6
ATOM 5129 C C . THR A 1 13 ? 1.881 7.254 7.625 1.00 24.42 13 THR A C 6
ATOM 5130 O O . THR A 1 13 ? 1.728 6.245 8.313 1.00 61.53 13 THR A O 6
ATOM 5141 N N . MET A 1 14 ? 2.915 7.422 6.807 1.00 70.31 14 MET A N 6
ATOM 5142 C CA . MET A 1 14 ? 3.953 6.406 6.668 1.00 15.33 14 MET A CA 6
ATOM 5143 C C . MET A 1 14 ? 4.895 6.425 7.867 1.00 4.32 14 MET A C 6
ATOM 5144 O O . MET A 1 14 ? 5.088 7.463 8.501 1.00 43.24 14 MET A O 6
ATOM 5158 N N . ASP A 1 15 ? 5.479 5.272 8.173 1.00 4.11 15 ASP A N 6
ATOM 5159 C CA . ASP A 1 15 ? 6.403 5.157 9.296 1.00 71.21 15 ASP A CA 6
ATOM 5160 C C . ASP A 1 15 ? 7.031 3.768 9.342 1.00 24.41 15 ASP A C 6
ATOM 5161 O O . ASP A 1 15 ? 6.722 2.907 8.517 1.00 22.20 15 ASP A O 6
ATOM 5170 N N . LEU A 1 16 ? 7.916 3.556 10.311 1.00 75.13 16 LEU A N 6
ATOM 5171 C CA . LEU A 1 16 ? 8.589 2.271 10.464 1.00 1.13 16 LEU A CA 6
ATOM 5172 C C . LEU A 1 16 ? 8.388 1.715 11.871 1.00 51.54 16 LEU A C 6
ATOM 5173 O O . LEU A 1 16 ? 9.334 1.254 12.509 1.00 44.43 16 LEU A O 6
ATOM 5189 N N . VAL A 1 17 ? 7.148 1.761 12.347 1.00 31.34 17 VAL A N 6
ATOM 5190 C CA . VAL A 1 17 ? 6.821 1.259 13.677 1.00 63.12 17 VAL A CA 6
ATOM 5191 C C . VAL A 1 17 ? 6.006 -0.027 13.594 1.00 43.20 17 VAL A C 6
ATOM 5192 O O . VAL A 1 17 ? 4.775 -0.014 13.621 1.00 45.21 17 VAL A O 6
ATOM 5205 N N . PRO A 1 18 ? 6.707 -1.166 13.491 1.00 0.12 18 PRO A N 6
ATOM 5206 C CA . PRO A 1 18 ? 6.069 -2.483 13.403 1.00 11.34 18 PRO A CA 6
ATOM 5207 C C . PRO A 1 18 ? 5.406 -2.894 14.713 1.00 14.14 18 PRO A C 6
ATOM 5208 O O . PRO A 1 18 ? 6.077 -3.082 15.729 1.00 50.34 18 PRO A O 6
ATOM 5219 N N . HIS A 1 19 ? 4.084 -3.033 14.684 1.00 10.13 19 HIS A N 6
ATOM 5220 C CA . HIS A 1 19 ? 3.330 -3.423 15.870 1.00 31.42 19 HIS A CA 6
ATOM 5221 C C . HIS A 1 19 ? 2.437 -4.625 15.575 1.00 2.02 19 HIS A C 6
ATOM 5222 O O . HIS A 1 19 ? 2.263 -5.014 14.420 1.00 43.43 19 HIS A O 6
ATOM 5236 N N . CYS A 1 20 ? 1.874 -5.210 16.627 1.00 61.10 20 CYS A N 6
ATOM 5237 C CA . CYS A 1 20 ? 1.000 -6.368 16.482 1.00 65.12 20 CYS A CA 6
ATOM 5238 C C . CYS A 1 20 ? -0.467 -5.955 16.558 1.00 63.50 20 CYS A C 6
ATOM 5239 O O . CYS A 1 20 ? -0.812 -4.965 17.203 1.00 63.10 20 CYS A O 6
ATOM 5246 N N . PHE A 1 21 ? -1.326 -6.722 15.895 1.00 33.11 21 PHE A N 6
ATOM 5247 C CA . PHE A 1 21 ? -2.756 -6.437 15.887 1.00 53.43 21 PHE A CA 6
ATOM 5248 C C . PHE A 1 21 ? -3.557 -7.681 15.514 1.00 11.11 21 PHE A C 6
ATOM 5249 O O . PHE A 1 21 ? -3.018 -8.636 14.954 1.00 45.24 21 PHE A O 6
ATOM 5266 N N . LEU A 1 22 ? -4.847 -7.663 15.830 1.00 73.01 22 LEU A N 6
ATOM 5267 C CA . LEU A 1 22 ? -5.724 -8.789 15.529 1.00 32.54 22 LEU A CA 6
ATOM 5268 C C . LEU A 1 22 ? -6.698 -8.438 14.409 1.00 13.35 22 LEU A C 6
ATOM 5269 O O . LEU A 1 22 ? -7.465 -7.482 14.518 1.00 11.11 22 LEU A O 6
ATOM 5285 N N . ASN A 1 23 ? -6.663 -9.219 13.335 1.00 50.45 23 ASN A N 6
ATOM 5286 C CA . ASN A 1 23 ? -7.544 -8.990 12.195 1.00 70.41 23 ASN A CA 6
ATOM 5287 C C . ASN A 1 23 ? -8.623 -10.066 12.118 1.00 71.24 23 ASN A C 6
ATOM 5288 O O . ASN A 1 23 ? -8.386 -11.240 12.405 1.00 14.33 23 ASN A O 6
ATOM 5299 N N . PRO A 1 24 ? -9.837 -9.659 11.719 1.00 13.21 24 PRO A N 6
ATOM 5300 C CA . PRO A 1 24 ? -10.977 -10.572 11.593 1.00 21.23 24 PRO A CA 6
ATOM 5301 C C . PRO A 1 24 ? -10.814 -11.545 10.431 1.00 72.52 24 PRO A C 6
ATOM 5302 O O . PRO A 1 24 ? -11.451 -12.598 10.397 1.00 10.23 24 PRO A O 6
ATOM 5313 N N . GLU A 1 25 ? -9.957 -11.187 9.480 1.00 51.40 25 GLU A N 6
ATOM 5314 C CA . GLU A 1 25 ? -9.712 -12.030 8.316 1.00 50.44 25 GLU A CA 6
ATOM 5315 C C . GLU A 1 25 ? -8.334 -12.680 8.396 1.00 71.45 25 GLU A C 6
ATOM 5316 O O . GLU A 1 25 ? -7.986 -13.527 7.572 1.00 5.30 25 GLU A O 6
ATOM 5328 N N . LYS A 1 26 ? -7.554 -12.279 9.393 1.00 4.30 26 LYS A N 6
ATOM 5329 C CA . LYS A 1 26 ? -6.214 -12.822 9.583 1.00 2.41 26 LYS A CA 6
ATOM 5330 C C . LYS A 1 26 ? -5.982 -13.200 11.043 1.00 41.35 26 LYS A C 6
ATOM 5331 O O . LYS A 1 26 ? -5.915 -14.379 11.385 1.00 25.40 26 LYS A O 6
ATOM 5350 N N . GLY A 1 27 ? -5.862 -12.190 11.899 1.00 2.21 27 GLY A N 6
ATOM 5351 C CA . GLY A 1 27 ? -5.640 -12.438 13.312 1.00 53.32 27 GLY A CA 6
ATOM 5352 C C . GLY A 1 27 ? -4.318 -11.879 13.798 1.00 1.11 27 GLY A C 6
ATOM 5353 O O . GLY A 1 27 ? -3.987 -10.724 13.527 1.00 71.34 27 GLY A O 6
ATOM 5357 N N . ILE A 1 28 ? -3.561 -12.698 14.520 1.00 62.22 28 ILE A N 6
ATOM 5358 C CA . ILE A 1 28 ? -2.268 -12.278 15.045 1.00 24.43 28 ILE A CA 6
ATOM 5359 C C . ILE A 1 28 ? -1.302 -11.932 13.917 1.00 0.11 28 ILE A C 6
ATOM 5360 O O . ILE A 1 28 ? -0.647 -12.809 13.354 1.00 32.44 28 ILE A O 6
ATOM 5376 N N . VAL A 1 29 ? -1.217 -10.646 13.592 1.00 11.33 29 VAL A N 6
ATOM 5377 C CA . VAL A 1 29 ? -0.329 -10.182 12.533 1.00 0.21 29 VAL A CA 6
ATOM 5378 C C . VAL A 1 29 ? 0.442 -8.940 12.967 1.00 53.12 29 VAL A C 6
ATOM 5379 O O . VAL A 1 29 ? -0.066 -8.115 13.727 1.00 24.21 29 VAL A O 6
ATOM 5392 N N . VAL A 1 30 ? 1.671 -8.812 12.478 1.00 61.23 30 VAL A N 6
ATOM 5393 C CA . VAL A 1 30 ? 2.512 -7.670 12.813 1.00 4.41 30 VAL A CA 6
ATOM 5394 C C . VAL A 1 30 ? 3.002 -6.960 11.556 1.00 53.41 30 VAL A C 6
ATOM 5395 O O . VAL A 1 30 ? 3.506 -7.593 10.628 1.00 12.13 30 VAL A O 6
ATOM 5408 N N . VAL A 1 31 ? 2.850 -5.639 11.532 1.00 61.24 31 VAL A N 6
ATOM 5409 C CA . VAL A 1 31 ? 3.278 -4.841 10.389 1.00 70.43 31 VAL A CA 6
ATOM 5410 C C . VAL A 1 31 ? 3.677 -3.434 10.819 1.00 23.52 31 VAL A C 6
ATOM 5411 O O . VAL A 1 31 ? 3.232 -2.941 11.856 1.00 43.11 31 VAL A O 6
ATOM 5424 N N . HIS A 1 32 ? 4.520 -2.792 10.016 1.00 74.41 32 HIS A N 6
ATOM 5425 C CA . HIS A 1 32 ? 4.979 -1.440 10.313 1.00 31.21 32 HIS A CA 6
ATOM 5426 C C . HIS A 1 32 ? 4.308 -0.424 9.394 1.00 61.24 32 HIS A C 6
ATOM 5427 O O . HIS A 1 32 ? 3.955 -0.738 8.258 1.00 63.34 32 HIS A O 6
ATOM 5441 N N . GLY A 1 33 ? 4.135 0.796 9.894 1.00 74.44 33 GLY A N 6
ATOM 5442 C CA . GLY A 1 33 ? 3.506 1.838 9.104 1.00 11.41 33 GLY A CA 6
ATOM 5443 C C . GLY A 1 33 ? 2.256 2.389 9.761 1.00 11.23 33 GLY A C 6
ATOM 5444 O O . GLY A 1 33 ? 1.374 1.633 10.167 1.00 64.34 33 GLY A O 6
ATOM 5448 N N . GLY A 1 34 ? 2.179 3.712 9.869 1.00 44.31 34 GLY A N 6
ATOM 5449 C CA . GLY A 1 34 ? 1.025 4.341 10.484 1.00 2.02 34 GLY A CA 6
ATOM 5450 C C . GLY A 1 34 ? -0.284 3.844 9.903 1.00 1.44 34 GLY A C 6
ATOM 5451 O O . GLY A 1 34 ? -1.306 3.818 10.590 1.00 62.42 34 GLY A O 6
ATOM 5455 N N . CYS A 1 35 ? -0.255 3.451 8.634 1.00 0.44 35 CYS A N 6
ATOM 5456 C CA . CYS A 1 35 ? -1.448 2.955 7.960 1.00 53.33 35 CYS A CA 6
ATOM 5457 C C . CYS A 1 35 ? -1.962 1.683 8.628 1.00 64.13 35 CYS A C 6
ATOM 5458 O O . CYS A 1 35 ? -3.154 1.550 8.899 1.00 15.13 35 CYS A O 6
ATOM 5465 N N . ALA A 1 36 ? -1.052 0.750 8.890 1.00 43.44 36 ALA A N 6
ATOM 5466 C CA . ALA A 1 36 ? -1.411 -0.510 9.528 1.00 52.15 36 ALA A CA 6
ATOM 5467 C C . ALA A 1 36 ? -1.959 -0.278 10.932 1.00 41.24 36 ALA A C 6
ATOM 5468 O O . ALA A 1 36 ? -2.834 -1.009 11.397 1.00 70.54 36 ALA A O 6
ATOM 5475 N N . LEU A 1 37 ? -1.439 0.743 11.603 1.00 3.51 37 LEU A N 6
ATOM 5476 C CA . LEU A 1 37 ? -1.875 1.072 12.956 1.00 74.23 37 LEU A CA 6
ATOM 5477 C C . LEU A 1 37 ? -3.219 1.793 12.934 1.00 35.31 37 LEU A C 6
ATOM 5478 O O . LEU A 1 37 ? -4.084 1.541 13.773 1.00 21.44 37 LEU A O 6
ATOM 5494 N N . SER A 1 38 ? -3.389 2.689 11.967 1.00 1.04 38 SER A N 6
ATOM 5495 C CA . SER A 1 38 ? -4.627 3.448 11.837 1.00 74.20 38 SER A CA 6
ATOM 5496 C C . SER A 1 38 ? -5.759 2.557 11.334 1.00 55.44 38 SER A C 6
ATOM 5497 O O . SER A 1 38 ? -6.921 2.743 11.698 1.00 3.40 38 SER A O 6
ATOM 5505 N N . LYS A 1 39 ? -5.413 1.589 10.493 1.00 24.31 39 LYS A N 6
ATOM 5506 C CA . LYS A 1 39 ? -6.397 0.667 9.939 1.00 71.02 39 LYS A CA 6
ATOM 5507 C C . LYS A 1 39 ? -6.920 -0.282 11.013 1.00 5.41 39 LYS A C 6
ATOM 5508 O O . LYS A 1 39 ? -8.123 -0.349 11.263 1.00 73.20 39 LYS A O 6
ATOM 5527 N N . TYR A 1 40 ? -6.008 -1.011 11.646 1.00 65.01 40 TYR A N 6
ATOM 5528 C CA . TYR A 1 40 ? -6.377 -1.956 12.693 1.00 62.32 40 TYR A CA 6
ATOM 5529 C C . TYR A 1 40 ? -7.031 -1.238 13.869 1.00 33.31 40 TYR A C 6
ATOM 5530 O O . TYR A 1 40 ? -7.768 -1.842 14.649 1.00 74.12 40 TYR A O 6
ATOM 5548 N N . LYS A 1 41 ? -6.757 0.056 13.990 1.00 3.14 41 LYS A N 6
ATOM 5549 C CA . LYS A 1 41 ? -7.319 0.860 15.069 1.00 3.12 41 LYS A CA 6
ATOM 5550 C C . LYS A 1 41 ? -8.740 1.301 14.735 1.00 12.14 41 LYS A C 6
ATOM 5551 O O . LYS A 1 41 ? -9.545 1.566 15.629 1.00 30.20 41 LYS A O 6
ATOM 5570 N N . CYS A 1 42 ? -9.044 1.377 13.444 1.00 65.31 42 CYS A N 6
ATOM 5571 C CA . CYS A 1 42 ? -10.368 1.784 12.991 1.00 11.45 42 CYS A CA 6
ATOM 5572 C C . CYS A 1 42 ? -11.355 0.624 13.084 1.00 53.42 42 CYS A C 6
ATOM 5573 O O . CYS A 1 42 ? -12.501 0.804 13.495 1.00 72.30 42 CYS A O 6
ATOM 5580 N N . GLN A 1 43 ? -10.901 -0.564 12.699 1.00 52.15 43 GLN A N 6
ATOM 5581 C CA . GLN A 1 43 ? -11.745 -1.753 12.738 1.00 45.35 43 GLN A CA 6
ATOM 5582 C C . GLN A 1 43 ? -12.038 -2.165 14.176 1.00 22.13 43 GLN A C 6
ATOM 5583 O O . GLN A 1 43 ? -13.172 -2.499 14.518 1.00 44.35 43 GLN A O 6
ATOM 5597 N N . ASN A 1 44 ? -11.008 -2.140 15.016 1.00 65.15 44 ASN A N 6
ATOM 5598 C CA . ASN A 1 44 ? -11.155 -2.512 16.418 1.00 62.51 44 ASN A CA 6
ATOM 5599 C C . ASN A 1 44 ? -10.369 -1.564 17.318 1.00 14.41 44 ASN A C 6
ATOM 5600 O O . ASN A 1 44 ? -9.292 -1.890 17.816 1.00 63.01 44 ASN A O 6
ATOM 5611 N N . PRO A 1 45 ? -10.921 -0.360 17.533 1.00 21.15 45 PRO A N 6
ATOM 5612 C CA . PRO A 1 45 ? -10.290 0.661 18.375 1.00 22.44 45 PRO A CA 6
ATOM 5613 C C . PRO A 1 45 ? -10.302 0.282 19.852 1.00 4.15 45 PRO A C 6
ATOM 5614 O O . PRO A 1 45 ? -9.703 0.965 20.683 1.00 55.25 45 PRO A O 6
ATOM 5625 N N . ASN A 1 46 ? -10.986 -0.811 20.173 1.00 31.11 46 ASN A N 6
ATOM 5626 C CA . ASN A 1 46 ? -11.075 -1.280 21.551 1.00 35.30 46 ASN A CA 6
ATOM 5627 C C . ASN A 1 46 ? -10.214 -2.522 21.760 1.00 71.12 46 ASN A C 6
ATOM 5628 O O . ASN A 1 46 ? -9.911 -2.897 22.893 1.00 63.22 46 ASN A O 6
ATOM 5639 N N . HIS A 1 47 ? -9.823 -3.156 20.659 1.00 45.01 47 HIS A N 6
ATOM 5640 C CA . HIS A 1 47 ? -8.995 -4.355 20.721 1.00 64.32 47 HIS A CA 6
ATOM 5641 C C . HIS A 1 47 ? -7.723 -4.097 21.523 1.00 44.45 47 HIS A C 6
ATOM 5642 O O . HIS A 1 47 ? -7.383 -2.950 21.811 1.00 43.43 47 HIS A O 6
ATOM 5656 N N . GLU A 1 48 ? -7.025 -5.170 21.880 1.00 71.44 48 GLU A N 6
ATOM 5657 C CA . GLU A 1 48 ? -5.792 -5.058 22.649 1.00 22.25 48 GLU A CA 6
ATOM 5658 C C . GLU A 1 48 ? -4.572 -5.250 21.753 1.00 24.14 48 GLU A C 6
ATOM 5659 O O . GLU A 1 48 ? -4.208 -6.376 21.412 1.00 53.11 48 GLU A O 6
ATOM 5671 N N . LYS A 1 49 ? -3.943 -4.142 21.375 1.00 62.50 49 LYS A N 6
ATOM 5672 C CA . LYS A 1 49 ? -2.763 -4.186 20.519 1.00 31.12 49 LYS A CA 6
ATOM 5673 C C . LYS A 1 49 ? -1.556 -4.720 21.284 1.00 70.45 49 LYS A C 6
ATOM 5674 O O . LYS A 1 49 ? -0.977 -4.022 22.116 1.00 5.41 49 LYS A O 6
ATOM 5693 N N . LEU A 1 50 ? -1.181 -5.962 20.995 1.00 41.42 50 LEU A N 6
ATOM 5694 C CA . LEU A 1 50 ? -0.041 -6.589 21.654 1.00 21.31 50 LEU A CA 6
ATOM 5695 C C . LEU A 1 50 ? 1.251 -5.845 21.334 1.00 42.34 50 LEU A C 6
ATOM 5696 O O . LEU A 1 50 ? 1.524 -5.524 20.178 1.00 43.51 50 LEU A O 6
ATOM 5712 N N . GLY A 1 51 ? 2.045 -5.575 22.366 1.00 14.10 51 GLY A N 6
ATOM 5713 C CA . GLY A 1 51 ? 3.300 -4.872 22.173 1.00 34.23 51 GLY A CA 6
ATOM 5714 C C . GLY A 1 51 ? 4.437 -5.489 22.963 1.00 33.04 51 GLY A C 6
ATOM 5715 O O . GLY A 1 51 ? 5.545 -4.954 22.990 1.00 64.24 51 GLY A O 6
ATOM 5719 N N . TYR A 1 52 ? 4.162 -6.616 23.610 1.00 21.24 52 TYR A N 6
ATOM 5720 C CA . TYR A 1 52 ? 5.170 -7.304 24.409 1.00 73.24 52 TYR A CA 6
ATOM 5721 C C . TYR A 1 52 ? 4.646 -8.648 24.907 1.00 41.15 52 TYR A C 6
ATOM 5722 O O . TYR A 1 52 ? 5.015 -9.111 25.986 1.00 1.14 52 TYR A O 6
ATOM 5740 N N . THR A 1 53 ? 3.783 -9.271 24.110 1.00 31.13 53 THR A N 6
ATOM 5741 C CA . THR A 1 53 ? 3.207 -10.561 24.468 1.00 30.22 53 THR A CA 6
ATOM 5742 C C . THR A 1 53 ? 3.845 -11.690 23.667 1.00 44.34 53 THR A C 6
ATOM 5743 O O . THR A 1 53 ? 4.469 -11.454 22.631 1.00 3.35 53 THR A O 6
ATOM 5754 N N . HIS A 1 54 ? 3.685 -12.917 24.151 1.00 61.44 54 HIS A N 6
ATOM 5755 C CA . HIS A 1 54 ? 4.245 -14.084 23.477 1.00 3.34 54 HIS A CA 6
ATOM 5756 C C . HIS A 1 54 ? 3.722 -14.189 22.048 1.00 22.40 54 HIS A C 6
ATOM 5757 O O . HIS A 1 54 ? 4.337 -14.834 21.199 1.00 50.41 54 HIS A O 6
ATOM 5771 N N . GLU A 1 55 ? 2.584 -13.553 21.791 1.00 34.20 55 GLU A N 6
ATOM 5772 C CA . GLU A 1 55 ? 1.978 -13.578 20.465 1.00 40.12 55 GLU A CA 6
ATOM 5773 C C . GLU A 1 55 ? 2.684 -12.603 19.526 1.00 33.42 55 GLU A C 6
ATOM 5774 O O . GLU A 1 55 ? 2.530 -12.677 18.307 1.00 40.44 55 GLU A O 6
ATOM 5786 N N . CYS A 1 56 ? 3.458 -11.690 20.104 1.00 74.54 56 CYS A N 6
ATOM 5787 C CA . CYS A 1 56 ? 4.187 -10.700 19.321 1.00 12.11 56 CYS A CA 6
ATOM 5788 C C . CYS A 1 56 ? 5.538 -11.249 18.871 1.00 35.11 56 CYS A C 6
ATOM 5789 O O . CYS A 1 56 ? 6.352 -10.527 18.298 1.00 40.23 56 CYS A O 6
ATOM 5796 N N . GLU A 1 57 ? 5.766 -12.532 19.135 1.00 4.34 57 GLU A N 6
ATOM 5797 C CA . GLU A 1 57 ? 7.018 -13.177 18.758 1.00 63.11 57 GLU A CA 6
ATOM 5798 C C . GLU A 1 57 ? 7.302 -12.986 17.271 1.00 62.02 57 GLU A C 6
ATOM 5799 O O . GLU A 1 57 ? 8.457 -12.884 16.857 1.00 14.15 57 GLU A O 6
ATOM 5811 N N . GLU A 1 58 ? 6.240 -12.939 16.473 1.00 70.42 58 GLU A N 6
ATOM 5812 C CA . GLU A 1 58 ? 6.375 -12.762 15.032 1.00 63.13 58 GLU A CA 6
ATOM 5813 C C . GLU A 1 58 ? 6.868 -11.356 14.700 1.00 34.33 58 GLU A C 6
ATOM 5814 O O . GLU A 1 58 ? 7.501 -11.136 13.669 1.00 61.24 58 GLU A O 6
ATOM 5826 N N . ALA A 1 59 ? 6.571 -10.408 15.583 1.00 34.32 59 ALA A N 6
ATOM 5827 C CA . ALA A 1 59 ? 6.984 -9.024 15.386 1.00 35.40 59 ALA A CA 6
ATOM 5828 C C . ALA A 1 59 ? 8.503 -8.906 15.338 1.00 61.41 59 ALA A C 6
ATOM 5829 O O . ALA A 1 59 ? 9.047 -8.056 14.633 1.00 71.04 59 ALA A O 6
ATOM 5836 N N . ILE A 1 60 ? 9.183 -9.764 16.092 1.00 14.31 60 ILE A N 6
ATOM 5837 C CA . ILE A 1 60 ? 10.640 -9.755 16.134 1.00 15.04 60 ILE A CA 6
ATOM 5838 C C . ILE A 1 60 ? 11.231 -9.797 14.729 1.00 15.33 60 ILE A C 6
ATOM 5839 O O . ILE A 1 60 ? 12.157 -9.051 14.411 1.00 62.21 60 ILE A O 6
ATOM 5855 N N . LYS A 1 61 ? 10.687 -10.673 13.891 1.00 42.53 61 LYS A N 6
ATOM 5856 C CA . LYS A 1 61 ? 11.157 -10.811 12.517 1.00 4.35 61 LYS A CA 6
ATOM 5857 C C . LYS A 1 61 ? 10.497 -9.778 11.610 1.00 44.41 61 LYS A C 6
ATOM 5858 O O . LYS A 1 61 ? 11.113 -9.283 10.667 1.00 41.13 61 LYS A O 6
ATOM 5877 N N . ASN A 1 62 ? 9.241 -9.456 11.903 1.00 45.34 62 ASN A N 6
ATOM 5878 C CA . ASN A 1 62 ? 8.499 -8.480 11.113 1.00 74.31 62 ASN A CA 6
ATOM 5879 C C . ASN A 1 62 ? 9.186 -7.119 11.143 1.00 2.33 62 ASN A C 6
ATOM 5880 O O . ASN A 1 62 ? 9.232 -6.413 10.136 1.00 10.55 62 ASN A O 6
ATOM 5891 N N . ALA A 1 63 ? 9.720 -6.757 12.305 1.00 22.34 63 ALA A N 6
ATOM 5892 C CA . ALA A 1 63 ? 10.408 -5.482 12.467 1.00 73.24 63 ALA A CA 6
ATOM 5893 C C . ALA A 1 63 ? 11.687 -5.440 11.639 1.00 65.05 63 ALA A C 6
ATOM 5894 O O . ALA A 1 63 ? 12.229 -6.470 11.236 1.00 4.32 63 ALA A O 6
ATOM 5901 N N . PRO A 1 64 ? 12.183 -4.222 11.376 1.00 44.20 64 PRO A N 6
ATOM 5902 C CA . PRO A 1 64 ? 13.406 -4.017 10.593 1.00 54.50 64 PRO A CA 6
ATOM 5903 C C . PRO A 1 64 ? 14.655 -4.472 11.339 1.00 42.03 64 PRO A C 6
ATOM 5904 O O . PRO A 1 64 ? 15.197 -3.740 12.167 1.00 14.31 64 PRO A O 6
ATOM 5915 N N . ARG A 1 65 ? 15.108 -5.685 11.039 1.00 4.11 65 ARG A N 6
ATOM 5916 C CA . ARG A 1 65 ? 16.294 -6.238 11.682 1.00 3.21 65 ARG A CA 6
ATOM 5917 C C . ARG A 1 65 ? 17.400 -6.488 10.661 1.00 50.23 65 ARG A C 6
ATOM 5918 O O . ARG A 1 65 ? 17.152 -6.630 9.463 1.00 0.12 65 ARG A O 6
ATOM 5939 N N . PRO A 1 66 ? 18.650 -6.542 11.143 1.00 23.52 66 PRO A N 6
ATOM 5940 C CA . PRO A 1 66 ? 19.819 -6.775 10.289 1.00 32.33 66 PRO A CA 6
ATOM 5941 C C . PRO A 1 66 ? 19.863 -8.198 9.742 1.00 31.04 66 PRO A C 6
ATOM 5942 O O . PRO A 1 66 ? 20.584 -8.484 8.786 1.00 12.43 66 PRO A O 6
ATOM 5953 N N . VAL A 1 1 ? -7.445 -10.536 0.978 1.00 24.30 1 VAL A N 7
ATOM 5954 C CA . VAL A 1 1 ? -7.195 -9.100 1.002 1.00 71.00 1 VAL A CA 7
ATOM 5955 C C . VAL A 1 1 ? -7.467 -8.518 2.385 1.00 51.05 1 VAL A C 7
ATOM 5956 O O . VAL A 1 1 ? -8.612 -8.279 2.771 1.00 64.33 1 VAL A O 7
ATOM 5969 N N . PRO A 1 2 ? -6.391 -8.283 3.150 1.00 41.33 2 PRO A N 7
ATOM 5970 C CA . PRO A 1 2 ? -6.488 -7.724 4.502 1.00 64.34 2 PRO A CA 7
ATOM 5971 C C . PRO A 1 2 ? -6.924 -6.263 4.496 1.00 73.45 2 PRO A C 7
ATOM 5972 O O . PRO A 1 2 ? -6.748 -5.556 3.503 1.00 21.33 2 PRO A O 7
ATOM 5983 N N . VAL A 1 3 ? -7.495 -5.816 5.610 1.00 62.31 3 VAL A N 7
ATOM 5984 C CA . VAL A 1 3 ? -7.955 -4.438 5.733 1.00 33.53 3 VAL A CA 7
ATOM 5985 C C . VAL A 1 3 ? -8.832 -4.044 4.550 1.00 33.13 3 VAL A C 7
ATOM 5986 O O . VAL A 1 3 ? -8.860 -2.883 4.144 1.00 23.21 3 VAL A O 7
ATOM 5999 N N . GLY A 1 4 ? -9.550 -5.020 4.001 1.00 45.21 4 GLY A N 7
ATOM 6000 C CA . GLY A 1 4 ? -10.419 -4.755 2.869 1.00 2.34 4 GLY A CA 7
ATOM 6001 C C . GLY A 1 4 ? -11.887 -4.812 3.241 1.00 73.24 4 GLY A C 7
ATOM 6002 O O . GLY A 1 4 ? -12.738 -5.084 2.394 1.00 54.43 4 GLY A O 7
ATOM 6006 N N . SER A 1 5 ? -12.186 -4.558 4.511 1.00 44.23 5 SER A N 7
ATOM 6007 C CA . SER A 1 5 ? -13.561 -4.587 4.994 1.00 72.45 5 SER A CA 7
ATOM 6008 C C . SER A 1 5 ? -13.636 -4.137 6.449 1.00 3.03 5 SER A C 7
ATOM 6009 O O . SER A 1 5 ? -14.585 -3.467 6.855 1.00 13.24 5 SER A O 7
ATOM 6017 N N . ASP A 1 6 ? -12.628 -4.510 7.230 1.00 64.24 6 ASP A N 7
ATOM 6018 C CA . ASP A 1 6 ? -12.577 -4.145 8.640 1.00 3.44 6 ASP A CA 7
ATOM 6019 C C . ASP A 1 6 ? -12.320 -2.650 8.806 1.00 53.25 6 ASP A C 7
ATOM 6020 O O . ASP A 1 6 ? -12.783 -2.032 9.765 1.00 41.10 6 ASP A O 7
ATOM 6029 N N . CYS A 1 7 ? -11.579 -2.074 7.864 1.00 34.45 7 CYS A N 7
ATOM 6030 C CA . CYS A 1 7 ? -11.259 -0.653 7.905 1.00 14.44 7 CYS A CA 7
ATOM 6031 C C . CYS A 1 7 ? -10.792 -0.161 6.538 1.00 14.45 7 CYS A C 7
ATOM 6032 O O . CYS A 1 7 ? -10.099 -0.875 5.815 1.00 55.12 7 CYS A O 7
ATOM 6039 N N . GLU A 1 8 ? -11.177 1.064 6.193 1.00 13.13 8 GLU A N 7
ATOM 6040 C CA . GLU A 1 8 ? -10.798 1.651 4.913 1.00 33.23 8 GLU A CA 7
ATOM 6041 C C . GLU A 1 8 ? -9.829 2.812 5.113 1.00 50.41 8 GLU A C 7
ATOM 6042 O O . GLU A 1 8 ? -10.226 3.943 5.395 1.00 5.33 8 GLU A O 7
ATOM 6054 N N . PRO A 1 9 ? -8.527 2.528 4.964 1.00 43.13 9 PRO A N 7
ATOM 6055 C CA . PRO A 1 9 ? -7.473 3.535 5.123 1.00 73.01 9 PRO A CA 7
ATOM 6056 C C . PRO A 1 9 ? -7.479 4.563 3.996 1.00 24.44 9 PRO A C 7
ATOM 6057 O O . PRO A 1 9 ? -7.455 4.208 2.818 1.00 61.53 9 PRO A O 7
ATOM 6068 N N . LYS A 1 10 ? -7.509 5.839 4.366 1.00 74.41 10 LYS A N 7
ATOM 6069 C CA . LYS A 1 10 ? -7.516 6.919 3.387 1.00 41.11 10 LYS A CA 7
ATOM 6070 C C . LYS A 1 10 ? -6.911 8.190 3.975 1.00 31.12 10 LYS A C 7
ATOM 6071 O O . LYS A 1 10 ? -7.149 9.291 3.477 1.00 13.14 10 LYS A O 7
ATOM 6090 N N . LEU A 1 11 ? -6.127 8.030 5.036 1.00 51.43 11 LEU A N 7
ATOM 6091 C CA . LEU A 1 11 ? -5.486 9.165 5.691 1.00 14.31 11 LEU A CA 7
ATOM 6092 C C . LEU A 1 11 ? -4.658 8.707 6.887 1.00 21.10 11 LEU A C 7
ATOM 6093 O O . LEU A 1 11 ? -5.202 8.284 7.907 1.00 12.15 11 LEU A O 7
ATOM 6109 N N . CYS A 1 12 ? -3.339 8.795 6.755 1.00 3.41 12 CYS A N 7
ATOM 6110 C CA . CYS A 1 12 ? -2.434 8.392 7.825 1.00 61.24 12 CYS A CA 7
ATOM 6111 C C . CYS A 1 12 ? -1.043 8.982 7.612 1.00 1.43 12 CYS A C 7
ATOM 6112 O O . CYS A 1 12 ? -0.806 9.714 6.650 1.00 72.40 12 CYS A O 7
ATOM 6119 N N . THR A 1 13 ? -0.124 8.660 8.518 1.00 75.12 13 THR A N 7
ATOM 6120 C CA . THR A 1 13 ? 1.242 9.158 8.431 1.00 3.32 13 THR A CA 7
ATOM 6121 C C . THR A 1 13 ? 2.248 8.013 8.451 1.00 34.51 13 THR A C 7
ATOM 6122 O O . THR A 1 13 ? 2.056 7.019 9.152 1.00 45.02 13 THR A O 7
ATOM 6133 N N . MET A 1 14 ? 3.319 8.158 7.678 1.00 0.04 14 MET A N 7
ATOM 6134 C CA . MET A 1 14 ? 4.356 7.135 7.610 1.00 72.34 14 MET A CA 7
ATOM 6135 C C . MET A 1 14 ? 5.196 7.126 8.883 1.00 62.14 14 MET A C 7
ATOM 6136 O O . MET A 1 14 ? 5.192 8.091 9.647 1.00 43.12 14 MET A O 7
ATOM 6150 N N . ASP A 1 15 ? 5.915 6.031 9.104 1.00 72.20 15 ASP A N 7
ATOM 6151 C CA . ASP A 1 15 ? 6.761 5.897 10.284 1.00 12.13 15 ASP A CA 7
ATOM 6152 C C . ASP A 1 15 ? 7.554 4.594 10.240 1.00 55.51 15 ASP A C 7
ATOM 6153 O O . ASP A 1 15 ? 7.378 3.779 9.334 1.00 60.14 15 ASP A O 7
ATOM 6162 N N . LEU A 1 16 ? 8.427 4.406 11.223 1.00 33.41 16 LEU A N 7
ATOM 6163 C CA . LEU A 1 16 ? 9.248 3.202 11.296 1.00 10.23 16 LEU A CA 7
ATOM 6164 C C . LEU A 1 16 ? 9.053 2.490 12.631 1.00 11.10 16 LEU A C 7
ATOM 6165 O O . LEU A 1 16 ? 10.020 2.106 13.289 1.00 71.53 16 LEU A O 7
ATOM 6181 N N . VAL A 1 17 ? 7.795 2.316 13.025 1.00 62.13 17 VAL A N 7
ATOM 6182 C CA . VAL A 1 17 ? 7.473 1.647 14.279 1.00 34.23 17 VAL A CA 7
ATOM 6183 C C . VAL A 1 17 ? 6.686 0.364 14.032 1.00 43.32 17 VAL A C 7
ATOM 6184 O O . VAL A 1 17 ? 5.456 0.343 14.076 1.00 61.41 17 VAL A O 7
ATOM 6197 N N . PRO A 1 18 ? 7.412 -0.732 13.765 1.00 35.13 18 PRO A N 7
ATOM 6198 C CA . PRO A 1 18 ? 6.803 -2.040 13.506 1.00 33.35 18 PRO A CA 7
ATOM 6199 C C . PRO A 1 18 ? 6.170 -2.643 14.756 1.00 3.13 18 PRO A C 7
ATOM 6200 O O . PRO A 1 18 ? 6.864 -2.969 15.720 1.00 43.20 18 PRO A O 7
ATOM 6211 N N . HIS A 1 19 ? 4.849 -2.789 14.734 1.00 63.01 19 HIS A N 7
ATOM 6212 C CA . HIS A 1 19 ? 4.123 -3.354 15.866 1.00 63.11 19 HIS A CA 7
ATOM 6213 C C . HIS A 1 19 ? 3.150 -4.434 15.403 1.00 63.23 19 HIS A C 7
ATOM 6214 O O . HIS A 1 19 ? 2.953 -4.634 14.204 1.00 63.32 19 HIS A O 7
ATOM 6228 N N . CYS A 1 20 ? 2.545 -5.128 16.360 1.00 32.34 20 CYS A N 7
ATOM 6229 C CA . CYS A 1 20 ? 1.593 -6.189 16.052 1.00 44.11 20 CYS A CA 7
ATOM 6230 C C . CYS A 1 20 ? 0.158 -5.690 16.193 1.00 21.21 20 CYS A C 7
ATOM 6231 O O . CYS A 1 20 ? -0.200 -5.071 17.195 1.00 5.51 20 CYS A O 7
ATOM 6238 N N . PHE A 1 21 ? -0.660 -5.965 15.183 1.00 70.23 21 PHE A N 7
ATOM 6239 C CA . PHE A 1 21 ? -2.056 -5.544 15.193 1.00 32.22 21 PHE A CA 7
ATOM 6240 C C . PHE A 1 21 ? -2.981 -6.722 14.901 1.00 15.11 21 PHE A C 7
ATOM 6241 O O . PHE A 1 21 ? -2.568 -7.718 14.306 1.00 34.32 21 PHE A O 7
ATOM 6258 N N . LEU A 1 22 ? -4.235 -6.601 15.324 1.00 1.50 22 LEU A N 7
ATOM 6259 C CA . LEU A 1 22 ? -5.220 -7.655 15.109 1.00 14.50 22 LEU A CA 7
ATOM 6260 C C . LEU A 1 22 ? -5.970 -7.440 13.798 1.00 62.01 22 LEU A C 7
ATOM 6261 O O . LEU A 1 22 ? -6.615 -6.411 13.601 1.00 23.05 22 LEU A O 7
ATOM 6277 N N . ASN A 1 23 ? -5.881 -8.420 12.905 1.00 74.14 23 ASN A N 7
ATOM 6278 C CA . ASN A 1 23 ? -6.553 -8.339 11.612 1.00 23.34 23 ASN A CA 7
ATOM 6279 C C . ASN A 1 23 ? -7.629 -9.413 11.491 1.00 74.34 23 ASN A C 7
ATOM 6280 O O . ASN A 1 23 ? -7.344 -10.593 11.283 1.00 51.11 23 ASN A O 7
ATOM 6291 N N . PRO A 1 24 ? -8.898 -8.997 11.622 1.00 23.21 24 PRO A N 7
ATOM 6292 C CA . PRO A 1 24 ? -10.043 -9.907 11.529 1.00 31.33 24 PRO A CA 7
ATOM 6293 C C . PRO A 1 24 ? -10.257 -10.427 10.112 1.00 53.12 24 PRO A C 7
ATOM 6294 O O . PRO A 1 24 ? -11.078 -11.315 9.885 1.00 54.24 24 PRO A O 7
ATOM 6305 N N . GLU A 1 25 ? -9.513 -9.868 9.163 1.00 52.14 25 GLU A N 7
ATOM 6306 C CA . GLU A 1 25 ? -9.623 -10.276 7.767 1.00 13.10 25 GLU A CA 7
ATOM 6307 C C . GLU A 1 25 ? -8.688 -11.443 7.466 1.00 22.31 25 GLU A C 7
ATOM 6308 O O . GLU A 1 25 ? -8.722 -12.017 6.377 1.00 1.21 25 GLU A O 7
ATOM 6320 N N . LYS A 1 26 ? -7.852 -11.790 8.439 1.00 1.21 26 LYS A N 7
ATOM 6321 C CA . LYS A 1 26 ? -6.906 -12.889 8.281 1.00 15.41 26 LYS A CA 7
ATOM 6322 C C . LYS A 1 26 ? -6.364 -13.338 9.634 1.00 63.11 26 LYS A C 7
ATOM 6323 O O . LYS A 1 26 ? -6.670 -14.433 10.104 1.00 51.12 26 LYS A O 7
ATOM 6342 N N . GLY A 1 27 ? -5.556 -12.484 10.256 1.00 35.22 27 GLY A N 7
ATOM 6343 C CA . GLY A 1 27 ? -4.985 -12.811 11.550 1.00 74.45 27 GLY A CA 7
ATOM 6344 C C . GLY A 1 27 ? -3.950 -11.800 11.999 1.00 11.40 27 GLY A C 7
ATOM 6345 O O . GLY A 1 27 ? -3.614 -10.875 11.259 1.00 52.25 27 GLY A O 7
ATOM 6349 N N . ILE A 1 28 ? -3.444 -11.973 13.215 1.00 35.34 28 ILE A N 7
ATOM 6350 C CA . ILE A 1 28 ? -2.442 -11.067 13.762 1.00 31.21 28 ILE A CA 7
ATOM 6351 C C . ILE A 1 28 ? -1.309 -10.837 12.768 1.00 23.12 28 ILE A C 7
ATOM 6352 O O . ILE A 1 28 ? -0.731 -11.786 12.238 1.00 74.23 28 ILE A O 7
ATOM 6368 N N . VAL A 1 29 ? -0.994 -9.570 12.521 1.00 4.54 29 VAL A N 7
ATOM 6369 C CA . VAL A 1 29 ? 0.073 -9.214 11.593 1.00 2.35 29 VAL A CA 7
ATOM 6370 C C . VAL A 1 29 ? 0.917 -8.067 12.139 1.00 31.25 29 VAL A C 7
ATOM 6371 O O . VAL A 1 29 ? 0.412 -7.190 12.841 1.00 65.03 29 VAL A O 7
ATOM 6384 N N . VAL A 1 30 ? 2.205 -8.080 11.813 1.00 63.03 30 VAL A N 7
ATOM 6385 C CA . VAL A 1 30 ? 3.120 -7.040 12.269 1.00 60.31 30 VAL A CA 7
ATOM 6386 C C . VAL A 1 30 ? 3.581 -6.166 11.108 1.00 24.31 30 VAL A C 7
ATOM 6387 O O . VAL A 1 30 ? 4.037 -6.669 10.081 1.00 63.20 30 VAL A O 7
ATOM 6400 N N . VAL A 1 31 ? 3.460 -4.853 11.278 1.00 23.53 31 VAL A N 7
ATOM 6401 C CA . VAL A 1 31 ? 3.866 -3.908 10.245 1.00 5.05 31 VAL A CA 7
ATOM 6402 C C . VAL A 1 31 ? 4.317 -2.586 10.857 1.00 62.21 31 VAL A C 7
ATOM 6403 O O . VAL A 1 31 ? 3.910 -2.231 11.963 1.00 0.34 31 VAL A O 7
ATOM 6416 N N . HIS A 1 32 ? 5.160 -1.861 10.129 1.00 4.31 32 HIS A N 7
ATOM 6417 C CA . HIS A 1 32 ? 5.666 -0.576 10.599 1.00 24.15 32 HIS A CA 7
ATOM 6418 C C . HIS A 1 32 ? 4.986 0.577 9.868 1.00 74.21 32 HIS A C 7
ATOM 6419 O O . HIS A 1 32 ? 4.573 0.437 8.717 1.00 13.55 32 HIS A O 7
ATOM 6433 N N . GLY A 1 33 ? 4.871 1.716 10.544 1.00 24.24 33 GLY A N 7
ATOM 6434 C CA . GLY A 1 33 ? 4.239 2.875 9.943 1.00 2.52 33 GLY A CA 7
ATOM 6435 C C . GLY A 1 33 ? 2.971 3.284 10.666 1.00 73.04 33 GLY A C 7
ATOM 6436 O O . GLY A 1 33 ? 2.137 2.442 10.995 1.00 74.44 33 GLY A O 7
ATOM 6440 N N . GLY A 1 34 ? 2.825 4.582 10.915 1.00 61.11 34 GLY A N 7
ATOM 6441 C CA . GLY A 1 34 ? 1.647 5.078 11.603 1.00 25.51 34 GLY A CA 7
ATOM 6442 C C . GLY A 1 34 ? 0.359 4.593 10.969 1.00 14.21 34 GLY A C 7
ATOM 6443 O O . GLY A 1 34 ? -0.663 4.463 11.644 1.00 54.44 34 GLY A O 7
ATOM 6447 N N . CYS A 1 35 ? 0.405 4.326 9.668 1.00 12.32 35 CYS A N 7
ATOM 6448 C CA . CYS A 1 35 ? -0.768 3.856 8.942 1.00 71.35 35 CYS A CA 7
ATOM 6449 C C . CYS A 1 35 ? -1.386 2.644 9.633 1.00 71.33 35 CYS A C 7
ATOM 6450 O O . CYS A 1 35 ? -2.604 2.561 9.792 1.00 5.13 35 CYS A O 7
ATOM 6457 N N . ALA A 1 36 ? -0.538 1.706 10.041 1.00 64.22 36 ALA A N 7
ATOM 6458 C CA . ALA A 1 36 ? -0.999 0.500 10.717 1.00 73.34 36 ALA A CA 7
ATOM 6459 C C . ALA A 1 36 ? -1.614 0.831 12.072 1.00 13.21 36 ALA A C 7
ATOM 6460 O O . ALA A 1 36 ? -2.506 0.128 12.550 1.00 63.13 36 ALA A O 7
ATOM 6467 N N . LEU A 1 37 ? -1.133 1.905 12.688 1.00 41.20 37 LEU A N 7
ATOM 6468 C CA . LEU A 1 37 ? -1.635 2.330 13.990 1.00 32.11 37 LEU A CA 7
ATOM 6469 C C . LEU A 1 37 ? -2.971 3.052 13.849 1.00 12.42 37 LEU A C 7
ATOM 6470 O O . LEU A 1 37 ? -3.895 2.828 14.631 1.00 73.43 37 LEU A O 7
ATOM 6486 N N . SER A 1 38 ? -3.066 3.919 12.846 1.00 13.42 38 SER A N 7
ATOM 6487 C CA . SER A 1 38 ? -4.289 4.676 12.603 1.00 1.24 38 SER A CA 7
ATOM 6488 C C . SER A 1 38 ? -5.362 3.789 11.980 1.00 52.12 38 SER A C 7
ATOM 6489 O O . SER A 1 38 ? -6.557 4.003 12.183 1.00 14.54 38 SER A O 7
ATOM 6497 N N . LYS A 1 39 ? -4.927 2.791 11.218 1.00 2.14 39 LYS A N 7
ATOM 6498 C CA . LYS A 1 39 ? -5.848 1.869 10.565 1.00 63.14 39 LYS A CA 7
ATOM 6499 C C . LYS A 1 39 ? -6.338 0.805 11.542 1.00 50.41 39 LYS A C 7
ATOM 6500 O O . LYS A 1 39 ? -7.505 0.415 11.515 1.00 15.02 39 LYS A O 7
ATOM 6519 N N . TYR A 1 40 ? -5.440 0.342 12.404 1.00 31.10 40 TYR A N 7
ATOM 6520 C CA . TYR A 1 40 ? -5.782 -0.677 13.389 1.00 24.14 40 TYR A CA 7
ATOM 6521 C C . TYR A 1 40 ? -6.872 -0.179 14.333 1.00 2.31 40 TYR A C 7
ATOM 6522 O O . TYR A 1 40 ? -7.916 -0.812 14.485 1.00 75.54 40 TYR A O 7
ATOM 6540 N N . LYS A 1 41 ? -6.621 0.962 14.966 1.00 51.42 41 LYS A N 7
ATOM 6541 C CA . LYS A 1 41 ? -7.580 1.550 15.894 1.00 60.10 41 LYS A CA 7
ATOM 6542 C C . LYS A 1 41 ? -8.942 1.727 15.230 1.00 43.11 41 LYS A C 7
ATOM 6543 O O . LYS A 1 41 ? -9.971 1.779 15.904 1.00 4.23 41 LYS A O 7
ATOM 6562 N N . CYS A 1 42 ? -8.941 1.818 13.904 1.00 30.32 42 CYS A N 7
ATOM 6563 C CA . CYS A 1 42 ? -10.176 1.988 13.148 1.00 21.22 42 CYS A CA 7
ATOM 6564 C C . CYS A 1 42 ? -10.916 0.661 13.010 1.00 34.43 42 CYS A C 7
ATOM 6565 O O . CYS A 1 42 ? -12.101 0.564 13.329 1.00 53.44 42 CYS A O 7
ATOM 6572 N N . GLN A 1 43 ? -10.209 -0.359 12.534 1.00 2.31 43 GLN A N 7
ATOM 6573 C CA . GLN A 1 43 ? -10.799 -1.680 12.354 1.00 53.32 43 GLN A CA 7
ATOM 6574 C C . GLN A 1 43 ? -11.191 -2.289 13.696 1.00 1.31 43 GLN A C 7
ATOM 6575 O O . GLN A 1 43 ? -12.290 -2.819 13.851 1.00 51.02 43 GLN A O 7
ATOM 6589 N N . ASN A 1 44 ? -10.283 -2.209 14.664 1.00 54.01 44 ASN A N 7
ATOM 6590 C CA . ASN A 1 44 ? -10.534 -2.753 15.993 1.00 20.54 44 ASN A CA 7
ATOM 6591 C C . ASN A 1 44 ? -10.238 -1.715 17.071 1.00 15.22 44 ASN A C 7
ATOM 6592 O O . ASN A 1 44 ? -9.217 -1.768 17.756 1.00 45.32 44 ASN A O 7
ATOM 6603 N N . PRO A 1 45 ? -11.154 -0.747 17.227 1.00 20.01 45 PRO A N 7
ATOM 6604 C CA . PRO A 1 45 ? -11.015 0.322 18.221 1.00 64.24 45 PRO A CA 7
ATOM 6605 C C . PRO A 1 45 ? -11.170 -0.190 19.649 1.00 63.24 45 PRO A C 7
ATOM 6606 O O . PRO A 1 45 ? -10.951 0.547 20.609 1.00 21.51 45 PRO A O 7
ATOM 6617 N N . ASN A 1 46 ? -11.548 -1.458 19.780 1.00 10.51 46 ASN A N 7
ATOM 6618 C CA . ASN A 1 46 ? -11.732 -2.068 21.092 1.00 53.03 46 ASN A CA 7
ATOM 6619 C C . ASN A 1 46 ? -10.575 -3.006 21.423 1.00 52.52 46 ASN A C 7
ATOM 6620 O O . ASN A 1 46 ? -10.346 -3.340 22.586 1.00 72.24 46 ASN A O 7
ATOM 6631 N N . HIS A 1 47 ? -9.848 -3.426 20.393 1.00 42.14 47 HIS A N 7
ATOM 6632 C CA . HIS A 1 47 ? -8.713 -4.324 20.574 1.00 70.12 47 HIS A CA 7
ATOM 6633 C C . HIS A 1 47 ? -7.475 -3.552 21.020 1.00 31.24 47 HIS A C 7
ATOM 6634 O O . HIS A 1 47 ? -7.443 -2.324 20.957 1.00 4.22 47 HIS A O 7
ATOM 6648 N N . GLU A 1 48 ?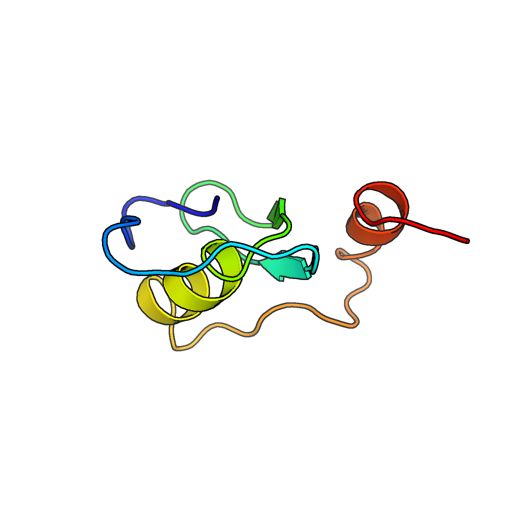 -6.460 -4.282 21.472 1.00 4.31 48 GLU A N 7
ATOM 6649 C CA . GLU A 1 48 ? -5.221 -3.664 21.930 1.00 23.15 48 GLU A CA 7
ATOM 6650 C C . GLU A 1 48 ? -4.038 -4.121 21.081 1.00 53.44 48 GLU A C 7
ATOM 6651 O O . GLU A 1 48 ? -3.802 -5.318 20.917 1.00 4.30 48 GLU A O 7
ATOM 6663 N N . LYS A 1 49 ? -3.299 -3.158 20.541 1.00 42.32 49 LYS A N 7
ATOM 6664 C CA . LYS A 1 49 ? -2.140 -3.458 19.708 1.00 52.01 49 LYS A CA 7
ATOM 6665 C C . LYS A 1 49 ? -1.089 -4.232 20.497 1.00 60.02 49 LYS A C 7
ATOM 6666 O O . LYS A 1 49 ? -0.391 -3.668 21.340 1.00 3.41 49 LYS A O 7
ATOM 6685 N N . LEU A 1 50 ? -0.980 -5.526 20.217 1.00 32.11 50 LEU A N 7
ATOM 6686 C CA . LEU A 1 50 ? -0.012 -6.378 20.900 1.00 53.33 50 LEU A CA 7
ATOM 6687 C C . LEU A 1 50 ? 1.399 -5.817 20.762 1.00 44.43 50 LEU A C 7
ATOM 6688 O O . LEU A 1 50 ? 1.819 -5.425 19.674 1.00 62.34 50 LEU A O 7
ATOM 6704 N N . GLY A 1 51 ? 2.129 -5.783 21.873 1.00 13.41 51 GLY A N 7
ATOM 6705 C CA . GLY A 1 51 ? 3.486 -5.270 21.854 1.00 2.02 51 GLY A CA 7
ATOM 6706 C C . GLY A 1 51 ? 4.443 -6.132 22.654 1.00 73.11 51 GLY A C 7
ATOM 6707 O O . GLY A 1 51 ? 5.610 -5.780 22.828 1.00 54.13 51 GLY A O 7
ATOM 6711 N N . TYR A 1 52 ? 3.948 -7.264 23.143 1.00 3.44 52 TYR A N 7
ATOM 6712 C CA . TYR A 1 52 ? 4.766 -8.177 23.933 1.00 43.40 52 TYR A CA 7
ATOM 6713 C C . TYR A 1 52 ? 4.048 -9.506 24.146 1.00 2.30 52 TYR A C 7
ATOM 6714 O O . TYR A 1 52 ? 3.687 -9.858 25.270 1.00 54.55 52 TYR A O 7
ATOM 6732 N N . THR A 1 53 ? 3.845 -10.242 23.058 1.00 72.20 53 THR A N 7
ATOM 6733 C CA . THR A 1 53 ? 3.170 -11.532 23.123 1.00 21.34 53 THR A CA 7
ATOM 6734 C C . THR A 1 53 ? 3.892 -12.574 22.276 1.00 1.14 53 THR A C 7
ATOM 6735 O O . THR A 1 53 ? 4.635 -12.233 21.356 1.00 64.25 53 THR A O 7
ATOM 6746 N N . HIS A 1 54 ? 3.668 -13.846 22.593 1.00 44.53 54 HIS A N 7
ATOM 6747 C CA . HIS A 1 54 ? 4.297 -14.938 21.859 1.00 44.12 54 HIS A CA 7
ATOM 6748 C C . HIS A 1 54 ? 3.942 -14.872 20.377 1.00 61.15 54 HIS A C 7
ATOM 6749 O O . HIS A 1 54 ? 4.651 -15.422 19.534 1.00 31.14 54 HIS A O 7
ATOM 6763 N N . GLU A 1 55 ? 2.840 -14.197 20.066 1.00 10.54 55 GLU A N 7
ATOM 6764 C CA . GLU A 1 55 ? 2.391 -14.061 18.686 1.00 71.22 55 GLU A CA 7
ATOM 6765 C C . GLU A 1 55 ? 3.196 -12.991 17.954 1.00 13.33 55 GLU A C 7
ATOM 6766 O O . GLU A 1 55 ? 3.177 -12.915 16.725 1.00 21.23 55 GLU A O 7
ATOM 6778 N N . CYS A 1 56 ? 3.902 -12.164 18.719 1.00 74.14 56 CYS A N 7
ATOM 6779 C CA . CYS A 1 56 ? 4.713 -11.097 18.146 1.00 54.23 56 CYS A CA 7
ATOM 6780 C C . CYS A 1 56 ? 6.107 -11.605 17.789 1.00 13.40 56 CYS A C 7
ATOM 6781 O O . CYS A 1 56 ? 6.978 -10.830 17.396 1.00 50.13 56 CYS A O 7
ATOM 6788 N N . GLU A 1 57 ? 6.309 -12.911 17.930 1.00 74.14 57 GLU A N 7
ATOM 6789 C CA . GLU A 1 57 ? 7.597 -13.522 17.623 1.00 53.33 57 GLU A CA 7
ATOM 6790 C C . GLU A 1 57 ? 8.073 -13.116 16.231 1.00 62.21 57 GLU A C 7
ATOM 6791 O O . GLU A 1 57 ? 9.254 -12.840 16.025 1.00 44.23 57 GLU A O 7
ATOM 6803 N N . GLU A 1 58 ? 7.145 -13.084 15.280 1.00 52.01 58 GLU A N 7
ATOM 6804 C CA . GLU A 1 58 ? 7.471 -12.714 13.908 1.00 55.14 58 GLU A CA 7
ATOM 6805 C C . GLU A 1 58 ? 7.941 -11.264 13.832 1.00 35.01 58 GLU A C 7
ATOM 6806 O O . GLU A 1 58 ? 8.763 -10.910 12.988 1.00 25.43 58 GLU A O 7
ATOM 6818 N N . ALA A 1 59 ? 7.411 -10.429 14.720 1.00 33.43 59 ALA A N 7
ATOM 6819 C CA . ALA A 1 59 ? 7.776 -9.019 14.756 1.00 42.21 59 ALA A CA 7
ATOM 6820 C C . ALA A 1 59 ? 9.280 -8.846 14.938 1.00 43.13 59 ALA A C 7
ATOM 6821 O O . ALA A 1 59 ? 9.845 -7.816 14.568 1.00 1.13 59 ALA A O 7
ATOM 6828 N N . ILE A 1 60 ? 9.923 -9.859 15.509 1.00 12.12 60 ILE A N 7
ATOM 6829 C CA . ILE A 1 60 ? 11.362 -9.818 15.739 1.00 15.13 60 ILE A CA 7
ATOM 6830 C C . ILE A 1 60 ? 12.119 -9.566 14.440 1.00 0.21 60 ILE A C 7
ATOM 6831 O O . ILE A 1 60 ? 13.037 -8.747 14.392 1.00 2.03 60 ILE A O 7
ATOM 6847 N N . LYS A 1 61 ? 11.727 -10.274 13.386 1.00 2.03 61 LYS A N 7
ATOM 6848 C CA . LYS A 1 61 ? 12.366 -10.126 12.084 1.00 60.00 61 LYS A CA 7
ATOM 6849 C C . LYS A 1 61 ? 11.769 -8.951 11.315 1.00 21.54 61 LYS A C 7
ATOM 6850 O O . LYS A 1 61 ? 12.471 -8.256 10.582 1.00 22.53 61 LYS A O 7
ATOM 6869 N N . ASN A 1 62 ? 10.469 -8.735 11.490 1.00 63.44 62 ASN A N 7
ATOM 6870 C CA . ASN A 1 62 ? 9.778 -7.644 10.813 1.00 45.23 62 ASN A CA 7
ATOM 6871 C C . ASN A 1 62 ? 10.304 -6.292 11.284 1.00 5.44 62 ASN A C 7
ATOM 6872 O O . ASN A 1 62 ? 10.278 -5.310 10.542 1.00 34.51 62 ASN A O 7
ATOM 6883 N N . ALA A 1 63 ? 10.783 -6.249 12.524 1.00 40.45 63 ALA A N 7
ATOM 6884 C CA . ALA A 1 63 ? 11.318 -5.018 13.094 1.00 72.24 63 ALA A CA 7
ATOM 6885 C C . ALA A 1 63 ? 12.832 -4.950 12.929 1.00 3.12 63 ALA A C 7
ATOM 6886 O O . ALA A 1 63 ? 13.507 -5.963 12.745 1.00 22.14 63 ALA A O 7
ATOM 6893 N N . PRO A 1 64 ? 13.381 -3.728 12.996 1.00 40.23 64 PRO A N 7
ATOM 6894 C CA . PRO A 1 64 ? 14.822 -3.499 12.856 1.00 2.54 64 PRO A CA 7
ATOM 6895 C C . PRO A 1 64 ? 15.611 -4.025 14.051 1.00 50.24 64 PRO A C 7
ATOM 6896 O O . PRO A 1 64 ? 15.405 -3.589 15.183 1.00 32.14 64 PRO A O 7
ATOM 6907 N N . ARG A 1 65 ? 16.515 -4.963 13.790 1.00 71.55 65 ARG A N 7
ATOM 6908 C CA . ARG A 1 65 ? 17.334 -5.549 14.844 1.00 61.44 65 ARG A CA 7
ATOM 6909 C C . ARG A 1 65 ? 18.220 -4.492 15.495 1.00 0.41 65 ARG A C 7
ATOM 6910 O O . ARG A 1 65 ? 18.490 -3.435 14.924 1.00 63.15 65 ARG A O 7
ATOM 6931 N N . PRO A 1 66 ? 18.683 -4.780 16.720 1.00 31.05 66 PRO A N 7
ATOM 6932 C CA . PRO A 1 66 ? 19.545 -3.867 17.476 1.00 10.54 66 PRO A CA 7
ATOM 6933 C C . PRO A 1 66 ? 20.939 -3.750 16.870 1.00 23.41 66 PRO A C 7
ATOM 6934 O O . PRO A 1 66 ? 21.088 -3.452 15.685 1.00 25.21 66 PRO A O 7
ATOM 6945 N N . VAL A 1 1 ? -2.018 -6.981 3.724 1.00 32.20 1 VAL A N 8
ATOM 6946 C CA . VAL A 1 1 ? -2.713 -7.075 5.002 1.00 12.13 1 VAL A CA 8
ATOM 6947 C C . VAL A 1 1 ? -4.213 -7.255 4.800 1.00 35.31 1 VAL A C 8
ATOM 6948 O O . VAL A 1 1 ? -4.774 -6.889 3.767 1.00 34.11 1 VAL A O 8
ATOM 6961 N N . PRO A 1 2 ? -4.881 -7.833 5.810 1.00 73.23 2 PRO A N 8
ATOM 6962 C CA . PRO A 1 2 ? -6.327 -8.075 5.767 1.00 5.32 2 PRO A CA 8
ATOM 6963 C C . PRO A 1 2 ? -7.133 -6.783 5.844 1.00 43.41 2 PRO A C 8
ATOM 6964 O O . PRO A 1 2 ? -6.936 -5.969 6.747 1.00 71.03 2 PRO A O 8
ATOM 6975 N N . VAL A 1 3 ? -8.041 -6.600 4.891 1.00 14.11 3 VAL A N 8
ATOM 6976 C CA . VAL A 1 3 ? -8.879 -5.407 4.852 1.00 62.12 3 VAL A CA 8
ATOM 6977 C C . VAL A 1 3 ? -10.255 -5.720 4.275 1.00 21.32 3 VAL A C 8
ATOM 6978 O O . VAL A 1 3 ? -10.984 -4.822 3.857 1.00 45.31 3 VAL A O 8
ATOM 6991 N N . GLY A 1 4 ? -10.605 -7.003 4.257 1.00 61.02 4 GLY A N 8
ATOM 6992 C CA . GLY A 1 4 ? -11.893 -7.413 3.730 1.00 54.23 4 GLY A CA 8
ATOM 6993 C C . GLY A 1 4 ? -13.049 -6.941 4.591 1.00 65.25 4 GLY A C 8
ATOM 6994 O O . GLY A 1 4 ? -13.607 -5.869 4.358 1.00 34.33 4 GLY A O 8
ATOM 6998 N N . SER A 1 5 ? -13.409 -7.744 5.587 1.00 64.24 5 SER A N 8
ATOM 6999 C CA . SER A 1 5 ? -14.509 -7.406 6.482 1.00 43.41 5 SER A CA 8
ATOM 7000 C C . SER A 1 5 ? -13.987 -6.779 7.771 1.00 4.12 5 SER A C 8
ATOM 7001 O O . SER A 1 5 ? -14.468 -7.085 8.862 1.00 0.33 5 SER A O 8
ATOM 7009 N N . ASP A 1 6 ? -12.999 -5.901 7.637 1.00 51.32 6 ASP A N 8
ATOM 7010 C CA . ASP A 1 6 ? -12.411 -5.229 8.790 1.00 61.10 6 ASP A CA 8
ATOM 7011 C C . ASP A 1 6 ? -12.393 -3.717 8.587 1.00 24.23 6 ASP A C 8
ATOM 7012 O O . ASP A 1 6 ? -13.201 -2.992 9.168 1.00 74.42 6 ASP A O 8
ATOM 7021 N N . CYS A 1 7 ? -11.464 -3.247 7.761 1.00 72.42 7 CYS A N 8
ATOM 7022 C CA . CYS A 1 7 ? -11.339 -1.822 7.482 1.00 5.11 7 CYS A CA 8
ATOM 7023 C C . CYS A 1 7 ? -10.665 -1.589 6.133 1.00 41.12 7 CYS A C 8
ATOM 7024 O O . CYS A 1 7 ? -9.993 -2.473 5.603 1.00 74.32 7 CYS A O 8
ATOM 7031 N N . GLU A 1 8 ? -10.850 -0.392 5.584 1.00 22.21 8 GLU A N 8
ATOM 7032 C CA . GLU A 1 8 ? -10.260 -0.044 4.297 1.00 54.43 8 GLU A CA 8
ATOM 7033 C C . GLU A 1 8 ? -9.424 1.228 4.408 1.00 65.41 8 GLU A C 8
ATOM 7034 O O . GLU A 1 8 ? -9.824 2.213 5.028 1.00 34.31 8 GLU A O 8
ATOM 7046 N N . PRO A 1 9 ? -8.232 1.206 3.793 1.00 4.41 9 PRO A N 8
ATOM 7047 C CA . PRO A 1 9 ? -7.313 2.349 3.808 1.00 23.52 9 PRO A CA 8
ATOM 7048 C C . PRO A 1 9 ? -7.829 3.519 2.979 1.00 15.30 9 PRO A C 8
ATOM 7049 O O . PRO A 1 9 ? -7.905 3.440 1.753 1.00 74.43 9 PRO A O 8
ATOM 7060 N N . LYS A 1 10 ? -8.184 4.607 3.656 1.00 64.45 10 LYS A N 8
ATOM 7061 C CA . LYS A 1 10 ? -8.692 5.796 2.982 1.00 62.31 10 LYS A CA 8
ATOM 7062 C C . LYS A 1 10 ? -7.761 6.985 3.201 1.00 75.52 10 LYS A C 8
ATOM 7063 O O . LYS A 1 10 ? -7.745 7.927 2.408 1.00 10.32 10 LYS A O 8
ATOM 7082 N N . LEU A 1 11 ? -6.988 6.933 4.279 1.00 4.43 11 LEU A N 8
ATOM 7083 C CA . LEU A 1 11 ? -6.053 8.006 4.602 1.00 64.23 11 LEU A CA 8
ATOM 7084 C C . LEU A 1 11 ? -5.282 7.690 5.879 1.00 4.34 11 LEU A C 8
ATOM 7085 O O . LEU A 1 11 ? -5.873 7.495 6.942 1.00 62.43 11 LEU A O 8
ATOM 7101 N N . CYS A 1 12 ? -3.958 7.645 5.770 1.00 71.54 12 CYS A N 8
ATOM 7102 C CA . CYS A 1 12 ? -3.105 7.355 6.916 1.00 62.14 12 CYS A CA 8
ATOM 7103 C C . CYS A 1 12 ? -1.666 7.786 6.645 1.00 31.32 12 CYS A C 8
ATOM 7104 O O . CYS A 1 12 ? -1.347 8.284 5.565 1.00 14.31 12 CYS A O 8
ATOM 7111 N N . THR A 1 13 ? -0.800 7.590 7.634 1.00 24.23 13 THR A N 8
ATOM 7112 C CA . THR A 1 13 ? 0.604 7.958 7.505 1.00 45.24 13 THR A CA 8
ATOM 7113 C C . THR A 1 13 ? 1.512 6.756 7.736 1.00 21.43 13 THR A C 8
ATOM 7114 O O . THR A 1 13 ? 1.229 5.906 8.581 1.00 43.51 13 THR A O 8
ATOM 7125 N N . MET A 1 14 ? 2.604 6.690 6.981 1.00 10.14 14 MET A N 8
ATOM 7126 C CA . MET A 1 14 ? 3.554 5.591 7.107 1.00 44.21 14 MET A CA 8
ATOM 7127 C C . MET A 1 14 ? 4.489 5.813 8.292 1.00 51.31 14 MET A C 8
ATOM 7128 O O . MET A 1 14 ? 4.479 6.877 8.911 1.00 11.24 14 MET A O 8
ATOM 7142 N N . ASP A 1 15 ? 5.295 4.803 8.602 1.00 54.55 15 ASP A N 8
ATOM 7143 C CA . ASP A 1 15 ? 6.236 4.889 9.712 1.00 11.21 15 ASP A CA 8
ATOM 7144 C C . ASP A 1 15 ? 7.041 3.600 9.843 1.00 34.20 15 ASP A C 8
ATOM 7145 O O . ASP A 1 15 ? 6.981 2.727 8.976 1.00 41.45 15 ASP A O 8
ATOM 7154 N N . LEU A 1 16 ? 7.793 3.486 10.932 1.00 43.43 16 LEU A N 8
ATOM 7155 C CA . LEU A 1 16 ? 8.612 2.304 11.176 1.00 34.33 16 LEU A CA 8
ATOM 7156 C C . LEU A 1 16 ? 8.348 1.737 12.568 1.00 53.23 16 LEU A C 8
ATOM 7157 O O . LEU A 1 16 ? 9.270 1.304 13.259 1.00 42.54 16 LEU A O 8
ATOM 7173 N N . VAL A 1 17 ? 7.081 1.741 12.972 1.00 5.24 17 VAL A N 8
ATOM 7174 C CA . VAL A 1 17 ? 6.695 1.225 14.280 1.00 61.30 17 VAL A CA 8
ATOM 7175 C C . VAL A 1 17 ? 5.918 -0.080 14.148 1.00 64.42 17 VAL A C 8
ATOM 7176 O O . VAL A 1 17 ? 4.687 -0.102 14.149 1.00 44.04 17 VAL A O 8
ATOM 7189 N N . PRO A 1 18 ? 6.653 -1.197 14.032 1.00 52.23 18 PRO A N 8
ATOM 7190 C CA . PRO A 1 18 ? 6.054 -2.528 13.898 1.00 53.05 18 PRO A CA 8
ATOM 7191 C C . PRO A 1 18 ? 5.375 -2.991 15.182 1.00 3.44 18 PRO A C 8
ATOM 7192 O O . PRO A 1 18 ? 6.032 -3.199 16.203 1.00 64.42 18 PRO A O 8
ATOM 7203 N N . HIS A 1 19 ? 4.057 -3.149 15.126 1.00 72.50 19 HIS A N 8
ATOM 7204 C CA . HIS A 1 19 ? 3.289 -3.589 16.286 1.00 43.11 19 HIS A CA 8
ATOM 7205 C C . HIS A 1 19 ? 2.291 -4.675 15.897 1.00 22.32 19 HIS A C 8
ATOM 7206 O O . HIS A 1 19 ? 1.974 -4.849 14.720 1.00 14.12 19 HIS A O 8
ATOM 7220 N N . CYS A 1 20 ? 1.800 -5.405 16.893 1.00 24.04 20 CYS A N 8
ATOM 7221 C CA . CYS A 1 20 ? 0.840 -6.476 16.657 1.00 54.54 20 CYS A CA 8
ATOM 7222 C C . CYS A 1 20 ? -0.582 -6.004 16.948 1.00 74.43 20 CYS A C 8
ATOM 7223 O O . CYS A 1 20 ? -0.809 -5.202 17.854 1.00 41.04 20 CYS A O 8
ATOM 7230 N N . PHE A 1 21 ? -1.537 -6.509 16.173 1.00 31.13 21 PHE A N 8
ATOM 7231 C CA . PHE A 1 21 ? -2.937 -6.140 16.347 1.00 52.01 21 PHE A CA 8
ATOM 7232 C C . PHE A 1 21 ? -3.850 -7.338 16.104 1.00 62.44 21 PHE A C 8
ATOM 7233 O O . PHE A 1 21 ? -3.448 -8.324 15.484 1.00 43.14 21 PHE A O 8
ATOM 7250 N N . LEU A 1 22 ? -5.080 -7.247 16.597 1.00 60.15 22 LEU A N 8
ATOM 7251 C CA . LEU A 1 22 ? -6.051 -8.323 16.434 1.00 72.40 22 LEU A CA 8
ATOM 7252 C C . LEU A 1 22 ? -6.904 -8.104 15.189 1.00 55.51 22 LEU A C 8
ATOM 7253 O O . LEU A 1 22 ? -7.635 -7.118 15.091 1.00 24.31 22 LEU A O 8
ATOM 7269 N N . ASN A 1 23 ? -6.808 -9.030 14.241 1.00 50.34 23 ASN A N 8
ATOM 7270 C CA . ASN A 1 23 ? -7.573 -8.938 13.002 1.00 5.10 23 ASN A CA 8
ATOM 7271 C C . ASN A 1 23 ? -8.560 -10.095 12.885 1.00 10.02 23 ASN A C 8
ATOM 7272 O O . ASN A 1 23 ? -8.186 -11.240 12.631 1.00 24.04 23 ASN A O 8
ATOM 7283 N N . PRO A 1 24 ? -9.853 -9.791 13.074 1.00 3.10 24 PRO A N 8
ATOM 7284 C CA . PRO A 1 24 ? -10.921 -10.791 12.994 1.00 71.44 24 PRO A CA 8
ATOM 7285 C C . PRO A 1 24 ? -11.145 -11.288 11.569 1.00 4.32 24 PRO A C 8
ATOM 7286 O O . PRO A 1 24 ? -11.920 -12.215 11.341 1.00 73.15 24 PRO A O 8
ATOM 7297 N N . GLU A 1 25 ? -10.460 -10.664 10.616 1.00 65.13 25 GLU A N 8
ATOM 7298 C CA . GLU A 1 25 ? -10.585 -11.044 9.213 1.00 2.34 25 GLU A CA 8
ATOM 7299 C C . GLU A 1 25 ? -9.786 -12.310 8.919 1.00 33.42 25 GLU A C 8
ATOM 7300 O O . GLU A 1 25 ? -10.294 -13.251 8.308 1.00 52.55 25 GLU A O 8
ATOM 7312 N N . LYS A 1 26 ? -8.533 -12.328 9.359 1.00 44.23 26 LYS A N 8
ATOM 7313 C CA . LYS A 1 26 ? -7.662 -13.478 9.144 1.00 10.44 26 LYS A CA 8
ATOM 7314 C C . LYS A 1 26 ? -7.030 -13.934 10.456 1.00 54.32 26 LYS A C 8
ATOM 7315 O O . LYS A 1 26 ? -6.902 -15.130 10.711 1.00 64.31 26 LYS A O 8
ATOM 7334 N N . GLY A 1 27 ? -6.639 -12.971 11.286 1.00 71.15 27 GLY A N 8
ATOM 7335 C CA . GLY A 1 27 ? -6.027 -13.295 12.561 1.00 51.40 27 GLY A CA 8
ATOM 7336 C C . GLY A 1 27 ? -4.989 -12.273 12.981 1.00 22.45 27 GLY A C 8
ATOM 7337 O O . GLY A 1 27 ? -4.727 -11.311 12.259 1.00 62.41 27 GLY A O 8
ATOM 7341 N N . ILE A 1 28 ? -4.398 -12.481 14.153 1.00 23.02 28 ILE A N 8
ATOM 7342 C CA . ILE A 1 28 ? -3.383 -11.570 14.668 1.00 31.24 28 ILE A CA 8
ATOM 7343 C C . ILE A 1 28 ? -2.319 -11.280 13.615 1.00 21.24 28 ILE A C 8
ATOM 7344 O O . ILE A 1 28 ? -1.769 -12.196 13.004 1.00 73.42 28 ILE A O 8
ATOM 7360 N N . VAL A 1 29 ? -2.031 -9.999 13.410 1.00 53.23 29 VAL A N 8
ATOM 7361 C CA . VAL A 1 29 ? -1.030 -9.587 12.433 1.00 74.13 29 VAL A CA 8
ATOM 7362 C C . VAL A 1 29 ? -0.166 -8.454 12.975 1.00 33.42 29 VAL A C 8
ATOM 7363 O O . VAL A 1 29 ? -0.631 -7.624 13.756 1.00 1.20 29 VAL A O 8
ATOM 7376 N N . VAL A 1 30 ? 1.095 -8.426 12.556 1.00 72.44 30 VAL A N 8
ATOM 7377 C CA . VAL A 1 30 ? 2.025 -7.394 12.998 1.00 71.32 30 VAL A CA 8
ATOM 7378 C C . VAL A 1 30 ? 2.640 -6.663 11.810 1.00 62.52 30 VAL A C 8
ATOM 7379 O O . VAL A 1 30 ? 3.176 -7.287 10.894 1.00 44.25 30 VAL A O 8
ATOM 7392 N N . VAL A 1 31 ? 2.560 -5.337 11.832 1.00 50.21 31 VAL A N 8
ATOM 7393 C CA . VAL A 1 31 ? 3.111 -4.520 10.757 1.00 15.43 31 VAL A CA 8
ATOM 7394 C C . VAL A 1 31 ? 3.590 -3.171 11.283 1.00 62.32 31 VAL A C 8
ATOM 7395 O O . VAL A 1 31 ? 3.154 -2.714 12.340 1.00 65.01 31 VAL A O 8
ATOM 7408 N N . HIS A 1 32 ? 4.490 -2.538 10.537 1.00 24.04 32 HIS A N 8
ATOM 7409 C CA . HIS A 1 32 ? 5.029 -1.240 10.928 1.00 63.05 32 HIS A CA 8
ATOM 7410 C C . HIS A 1 32 ? 4.420 -0.123 10.085 1.00 65.43 32 HIS A C 8
ATOM 7411 O O . HIS A 1 32 ? 4.052 -0.334 8.930 1.00 64.01 32 HIS A O 8
ATOM 7425 N N . GLY A 1 33 ? 4.317 1.065 10.671 1.00 10.44 33 GLY A N 8
ATOM 7426 C CA . GLY A 1 33 ? 3.751 2.197 9.960 1.00 23.12 33 GLY A CA 8
ATOM 7427 C C . GLY A 1 33 ? 2.416 2.632 10.531 1.00 3.13 33 GLY A C 8
ATOM 7428 O O . GLY A 1 33 ? 1.603 1.800 10.931 1.00 61.12 33 GLY A O 8
ATOM 7432 N N . GLY A 1 34 ? 2.190 3.942 10.572 1.00 61.23 34 GLY A N 8
ATOM 7433 C CA . GLY A 1 34 ? 0.944 4.463 11.102 1.00 51.33 34 GLY A CA 8
ATOM 7434 C C . GLY A 1 34 ? -0.269 3.907 10.383 1.00 15.22 34 GLY A C 8
ATOM 7435 O O . GLY A 1 34 ? -1.348 3.794 10.967 1.00 60.25 34 GLY A O 8
ATOM 7439 N N . CYS A 1 35 ? -0.095 3.561 9.112 1.00 32.22 35 CYS A N 8
ATOM 7440 C CA . CYS A 1 35 ? -1.185 3.016 8.311 1.00 23.44 35 CYS A CA 8
ATOM 7441 C C . CYS A 1 35 ? -1.731 1.735 8.936 1.00 13.35 35 CYS A C 8
ATOM 7442 O O . CYS A 1 35 ? -2.941 1.577 9.095 1.00 54.15 35 CYS A O 8
ATOM 7449 N N . ALA A 1 36 ? -0.830 0.825 9.290 1.00 33.40 36 ALA A N 8
ATOM 7450 C CA . ALA A 1 36 ? -1.221 -0.440 9.900 1.00 73.44 36 ALA A CA 8
ATOM 7451 C C . ALA A 1 36 ? -1.897 -0.214 11.248 1.00 72.33 36 ALA A C 8
ATOM 7452 O O . ALA A 1 36 ? -2.725 -1.017 11.681 1.00 24.34 36 ALA A O 8
ATOM 7459 N N . LEU A 1 37 ? -1.540 0.882 11.907 1.00 41.21 37 LEU A N 8
ATOM 7460 C CA . LEU A 1 37 ? -2.112 1.214 13.207 1.00 22.23 37 LEU A CA 8
ATOM 7461 C C . LEU A 1 37 ? -3.510 1.804 13.053 1.00 70.52 37 LEU A C 8
ATOM 7462 O O . LEU A 1 37 ? -4.463 1.341 13.680 1.00 24.41 37 LEU A O 8
ATOM 7478 N N . SER A 1 38 ? -3.626 2.826 12.212 1.00 43.50 38 SER A N 8
ATOM 7479 C CA . SER A 1 38 ? -4.907 3.481 11.976 1.00 74.31 38 SER A CA 8
ATOM 7480 C C . SER A 1 38 ? -5.931 2.489 11.431 1.00 12.34 38 SER A C 8
ATOM 7481 O O . SER A 1 38 ? -7.037 2.367 11.959 1.00 2.12 38 SER A O 8
ATOM 7489 N N . LYS A 1 39 ? -5.555 1.782 10.371 1.00 0.41 39 LYS A N 8
ATOM 7490 C CA . LYS A 1 39 ? -6.438 0.800 9.753 1.00 23.14 39 LYS A CA 8
ATOM 7491 C C . LYS A 1 39 ? -6.977 -0.177 10.793 1.00 25.24 39 LYS A C 8
ATOM 7492 O O . LYS A 1 39 ? -8.189 -0.333 10.943 1.00 24.32 39 LYS A O 8
ATOM 7511 N N . TYR A 1 40 ? -6.069 -0.831 11.510 1.00 72.21 40 TYR A N 8
ATOM 7512 C CA . TYR A 1 40 ? -6.454 -1.794 12.535 1.00 2.33 40 TYR A CA 8
ATOM 7513 C C . TYR A 1 40 ? -7.179 -1.103 13.686 1.00 22.04 40 TYR A C 8
ATOM 7514 O O . TYR A 1 40 ? -7.920 -1.736 14.439 1.00 41.03 40 TYR A O 8
ATOM 7532 N N . LYS A 1 41 ? -6.960 0.201 13.817 1.00 22.02 41 LYS A N 8
ATOM 7533 C CA . LYS A 1 41 ? -7.592 0.981 14.874 1.00 12.31 41 LYS A CA 8
ATOM 7534 C C . LYS A 1 41 ? -9.019 1.360 14.491 1.00 34.34 41 LYS A C 8
ATOM 7535 O O . LYS A 1 41 ? -9.864 1.594 15.357 1.00 44.44 41 LYS A O 8
ATOM 7554 N N . CYS A 1 42 ? -9.283 1.416 13.190 1.00 31.12 42 CYS A N 8
ATOM 7555 C CA . CYS A 1 42 ? -10.608 1.765 12.692 1.00 32.43 42 CYS A CA 8
ATOM 7556 C C . CYS A 1 42 ? -11.578 0.598 12.863 1.00 4.51 42 CYS A C 8
ATOM 7557 O O . CYS A 1 42 ? -12.689 0.771 13.363 1.00 40.25 42 CYS A O 8
ATOM 7564 N N . GLN A 1 43 ? -11.147 -0.587 12.445 1.00 74.51 43 GLN A N 8
ATOM 7565 C CA . GLN A 1 43 ? -11.977 -1.782 12.551 1.00 14.42 43 GLN A CA 8
ATOM 7566 C C . GLN A 1 43 ? -12.320 -2.078 14.007 1.00 33.24 43 GLN A C 8
ATOM 7567 O O . GLN A 1 43 ? -13.466 -2.384 14.335 1.00 22.24 43 GLN A O 8
ATOM 7581 N N . ASN A 1 44 ? -11.319 -1.986 14.877 1.00 51.24 44 ASN A N 8
ATOM 7582 C CA . ASN A 1 44 ? -11.515 -2.245 16.298 1.00 22.43 44 ASN A CA 8
ATOM 7583 C C . ASN A 1 44 ? -10.724 -1.254 17.146 1.00 2.13 44 ASN A C 8
ATOM 7584 O O . ASN A 1 44 ? -9.653 -1.563 17.670 1.00 13.22 44 ASN A O 8
ATOM 7595 N N . PRO A 1 45 ? -11.262 -0.033 17.286 1.00 31.40 45 PRO A N 8
ATOM 7596 C CA . PRO A 1 45 ? -10.624 1.028 18.070 1.00 12.14 45 PRO A CA 8
ATOM 7597 C C . PRO A 1 45 ? -10.650 0.738 19.567 1.00 0.12 45 PRO A C 8
ATOM 7598 O O . PRO A 1 45 ? -10.040 1.456 20.358 1.00 24.54 45 PRO A O 8
ATOM 7609 N N . ASN A 1 46 ? -11.360 -0.319 19.948 1.00 13.44 46 ASN A N 8
ATOM 7610 C CA . ASN A 1 46 ? -11.465 -0.703 21.351 1.00 33.23 46 ASN A CA 8
ATOM 7611 C C . ASN A 1 46 ? -10.694 -1.992 21.621 1.00 14.22 46 ASN A C 8
ATOM 7612 O O . ASN A 1 46 ? -10.953 -2.689 22.603 1.00 51.20 46 ASN A O 8
ATOM 7623 N N . HIS A 1 47 ? -9.746 -2.302 20.744 1.00 65.24 47 HIS A N 8
ATOM 7624 C CA . HIS A 1 47 ? -8.935 -3.507 20.888 1.00 54.45 47 HIS A CA 8
ATOM 7625 C C . HIS A 1 47 ? -7.675 -3.220 21.699 1.00 54.02 47 HIS A C 8
ATOM 7626 O O . HIS A 1 47 ? -7.323 -2.063 21.926 1.00 21.23 47 HIS A O 8
ATOM 7640 N N . GLU A 1 48 ? -7.002 -4.281 22.132 1.00 33.24 48 GLU A N 8
ATOM 7641 C CA . GLU A 1 48 ? -5.783 -4.142 22.920 1.00 62.13 48 GLU A CA 8
ATOM 7642 C C . GLU A 1 48 ? -4.560 -4.555 22.106 1.00 62.21 48 GLU A C 8
ATOM 7643 O O . GLU A 1 48 ? -4.383 -5.730 21.781 1.00 55.42 48 GLU A O 8
ATOM 7655 N N . LYS A 1 49 ? -3.717 -3.581 21.779 1.00 33.11 49 LYS A N 8
ATOM 7656 C CA . LYS A 1 49 ? -2.510 -3.841 21.004 1.00 1.01 49 LYS A CA 8
ATOM 7657 C C . LYS A 1 49 ? -1.579 -4.792 21.750 1.00 40.15 49 LYS A C 8
ATOM 7658 O O . LYS A 1 49 ? -0.991 -4.429 22.770 1.00 74.25 49 LYS A O 8
ATOM 7677 N N . LEU A 1 50 ? -1.448 -6.009 21.234 1.00 62.10 50 LEU A N 8
ATOM 7678 C CA . LEU A 1 50 ? -0.586 -7.012 21.850 1.00 34.33 50 LEU A CA 8
ATOM 7679 C C . LEU A 1 50 ? 0.859 -6.528 21.907 1.00 11.15 50 LEU A C 8
ATOM 7680 O O . LEU A 1 50 ? 1.343 -5.878 20.982 1.00 5.44 50 LEU A O 8
ATOM 7696 N N . GLY A 1 51 ? 1.544 -6.852 23.000 1.00 15.44 51 GLY A N 8
ATOM 7697 C CA . GLY A 1 51 ? 2.927 -6.443 23.157 1.00 22.31 51 GLY A CA 8
ATOM 7698 C C . GLY A 1 51 ? 3.882 -7.621 23.166 1.00 52.33 51 GLY A C 8
ATOM 7699 O O . GLY A 1 51 ? 4.043 -8.305 22.155 1.00 22.42 51 GLY A O 8
ATOM 7703 N N . TYR A 1 52 ? 4.517 -7.856 24.308 1.00 24.50 52 TYR A N 8
ATOM 7704 C CA . TYR A 1 52 ? 5.465 -8.957 24.443 1.00 55.23 52 TYR A CA 8
ATOM 7705 C C . TYR A 1 52 ? 4.735 -10.290 24.579 1.00 41.11 52 TYR A C 8
ATOM 7706 O O . TYR A 1 52 ? 4.789 -10.937 25.625 1.00 31.50 52 TYR A O 8
ATOM 7724 N N . THR A 1 53 ? 4.053 -10.695 23.512 1.00 34.34 53 THR A N 8
ATOM 7725 C CA . THR A 1 53 ? 3.311 -11.950 23.511 1.00 64.21 53 THR A CA 8
ATOM 7726 C C . THR A 1 53 ? 3.947 -12.963 22.565 1.00 55.32 53 THR A C 8
ATOM 7727 O O . THR A 1 53 ? 4.561 -12.592 21.564 1.00 25.04 53 THR A O 8
ATOM 7738 N N . HIS A 1 54 ? 3.794 -14.243 22.887 1.00 75.44 54 HIS A N 8
ATOM 7739 C CA . HIS A 1 54 ? 4.352 -15.310 22.063 1.00 34.45 54 HIS A CA 8
ATOM 7740 C C . HIS A 1 54 ? 3.805 -15.242 20.641 1.00 53.42 54 HIS A C 8
ATOM 7741 O O . HIS A 1 54 ? 4.414 -15.761 19.706 1.00 20.15 54 HIS A O 8
ATOM 7755 N N . GLU A 1 55 ? 2.652 -14.598 20.485 1.00 10.14 55 GLU A N 8
ATOM 7756 C CA . GLU A 1 55 ? 2.023 -14.464 19.177 1.00 42.54 55 GLU A CA 8
ATOM 7757 C C . GLU A 1 55 ? 2.702 -13.371 18.356 1.00 4.54 55 GLU A C 8
ATOM 7758 O O . GLU A 1 55 ? 2.504 -13.274 17.145 1.00 42.30 55 GLU A O 8
ATOM 7770 N N . CYS A 1 56 ? 3.504 -12.549 19.026 1.00 51.34 56 CYS A N 8
ATOM 7771 C CA . CYS A 1 56 ? 4.212 -11.461 18.361 1.00 23.43 56 CYS A CA 8
ATOM 7772 C C . CYS A 1 56 ? 5.572 -11.930 17.852 1.00 45.42 56 CYS A C 8
ATOM 7773 O O . CYS A 1 56 ? 6.382 -11.127 17.388 1.00 74.25 56 CYS A O 8
ATOM 7780 N N . GLU A 1 57 ? 5.815 -13.233 17.943 1.00 65.45 57 GLU A N 8
ATOM 7781 C CA . GLU A 1 57 ? 7.078 -13.808 17.491 1.00 15.22 57 GLU A CA 8
ATOM 7782 C C . GLU A 1 57 ? 7.374 -13.404 16.050 1.00 65.11 57 GLU A C 8
ATOM 7783 O O . GLU A 1 57 ? 8.527 -13.175 15.684 1.00 12.21 57 GLU A O 8
ATOM 7795 N N . GLU A 1 58 ? 6.326 -13.320 15.237 1.00 70.10 58 GLU A N 8
ATOM 7796 C CA . GLU A 1 58 ? 6.475 -12.946 13.836 1.00 52.34 58 GLU A CA 8
ATOM 7797 C C . GLU A 1 58 ? 6.904 -11.487 13.705 1.00 64.33 58 GLU A C 8
ATOM 7798 O O . GLU A 1 58 ? 7.555 -11.106 12.732 1.00 11.33 58 GLU A O 8
ATOM 7810 N N . ALA A 1 59 ? 6.535 -10.677 14.691 1.00 31.02 59 ALA A N 8
ATOM 7811 C CA . ALA A 1 59 ? 6.883 -9.261 14.688 1.00 74.52 59 ALA A CA 8
ATOM 7812 C C . ALA A 1 59 ? 8.394 -9.068 14.635 1.00 2.41 59 ALA A C 8
ATOM 7813 O O . ALA A 1 59 ? 8.884 -8.081 14.084 1.00 72.43 59 ALA A O 8
ATOM 7820 N N . ILE A 1 60 ? 9.128 -10.013 15.212 1.00 72.41 60 ILE A N 8
ATOM 7821 C CA . ILE A 1 60 ? 10.584 -9.946 15.230 1.00 53.23 60 ILE A CA 8
ATOM 7822 C C . ILE A 1 60 ? 11.140 -9.710 13.830 1.00 41.43 60 ILE A C 8
ATOM 7823 O O . ILE A 1 60 ? 12.020 -8.871 13.632 1.00 32.22 60 ILE A O 8
ATOM 7839 N N . LYS A 1 61 ? 10.620 -10.454 12.859 1.00 3.52 61 LYS A N 8
ATOM 7840 C CA . LYS A 1 61 ? 11.062 -10.324 11.476 1.00 73.35 61 LYS A CA 8
ATOM 7841 C C . LYS A 1 61 ? 10.329 -9.184 10.775 1.00 61.50 61 LYS A C 8
ATOM 7842 O O . LYS A 1 61 ? 10.870 -8.551 9.870 1.00 53.42 61 LYS A O 8
ATOM 7861 N N . ASN A 1 62 ? 9.096 -8.929 11.201 1.00 4.21 62 ASN A N 8
ATOM 7862 C CA . ASN A 1 62 ? 8.290 -7.864 10.615 1.00 64.23 62 ASN A CA 8
ATOM 7863 C C . ASN A 1 62 ? 8.933 -6.501 10.853 1.00 62.21 62 ASN A C 8
ATOM 7864 O O . ASN A 1 62 ? 8.784 -5.584 10.047 1.00 55.34 62 ASN A O 8
ATOM 7875 N N . ALA A 1 63 ? 9.650 -6.377 11.965 1.00 35.24 63 ALA A N 8
ATOM 7876 C CA . ALA A 1 63 ? 10.317 -5.128 12.309 1.00 44.13 63 ALA A CA 8
ATOM 7877 C C . ALA A 1 63 ? 11.501 -4.866 11.384 1.00 61.12 63 ALA A C 8
ATOM 7878 O O . ALA A 1 63 ? 12.019 -5.770 10.728 1.00 60.04 63 ALA A O 8
ATOM 7885 N N . PRO A 1 64 ? 11.941 -3.600 11.328 1.00 72.11 64 PRO A N 8
ATOM 7886 C CA . PRO A 1 64 ? 13.069 -3.190 10.486 1.00 74.21 64 PRO A CA 8
ATOM 7887 C C . PRO A 1 64 ? 14.399 -3.733 10.995 1.00 64.31 64 PRO A C 8
ATOM 7888 O O . PRO A 1 64 ? 15.008 -3.162 11.900 1.00 63.23 64 PRO A O 8
ATOM 7899 N N . ARG A 1 65 ? 14.846 -4.839 10.408 1.00 55.12 65 ARG A N 8
ATOM 7900 C CA . ARG A 1 65 ? 16.104 -5.459 10.803 1.00 64.21 65 ARG A CA 8
ATOM 7901 C C . ARG A 1 65 ? 17.287 -4.758 10.141 1.00 2.03 65 ARG A C 8
ATOM 7902 O O . ARG A 1 65 ? 17.143 -4.056 9.140 1.00 4.44 65 ARG A O 8
ATOM 7923 N N . PRO A 1 66 ? 18.485 -4.951 10.713 1.00 62.43 66 PRO A N 8
ATOM 7924 C CA . PRO A 1 66 ? 19.716 -4.346 10.195 1.00 30.23 66 PRO A CA 8
ATOM 7925 C C . PRO A 1 66 ? 20.144 -4.952 8.863 1.00 23.12 66 PRO A C 8
ATOM 7926 O O . PRO A 1 66 ? 20.378 -6.157 8.765 1.00 54.33 66 PRO A O 8
ATOM 7937 N N . VAL A 1 1 ? -2.801 -6.163 2.053 1.00 70.44 1 VAL A N 9
ATOM 7938 C CA . VAL A 1 1 ? -3.770 -5.128 2.393 1.00 24.34 1 VAL A CA 9
ATOM 7939 C C . VAL A 1 1 ? -4.480 -5.450 3.703 1.00 74.50 1 VAL A C 9
ATOM 7940 O O . VAL A 1 1 ? -5.403 -6.265 3.754 1.00 45.33 1 VAL A O 9
ATOM 7953 N N . PRO A 1 2 ? -4.043 -4.797 4.790 1.00 54.13 2 PRO A N 9
ATOM 7954 C CA . PRO A 1 2 ? -4.625 -4.996 6.121 1.00 62.55 2 PRO A CA 9
ATOM 7955 C C . PRO A 1 2 ? -6.037 -4.430 6.227 1.00 25.22 2 PRO A C 9
ATOM 7956 O O . PRO A 1 2 ? -6.267 -3.253 5.949 1.00 61.33 2 PRO A O 9
ATOM 7967 N N . VAL A 1 3 ? -6.979 -5.275 6.633 1.00 72.23 3 VAL A N 9
ATOM 7968 C CA . VAL A 1 3 ? -8.369 -4.858 6.778 1.00 63.12 3 VAL A CA 9
ATOM 7969 C C . VAL A 1 3 ? -9.228 -5.991 7.328 1.00 61.14 3 VAL A C 9
ATOM 7970 O O . VAL A 1 3 ? -9.239 -7.095 6.785 1.00 21.34 3 VAL A O 9
ATOM 7983 N N . GLY A 1 4 ? -9.949 -5.709 8.409 1.00 64.01 4 GLY A N 9
ATOM 7984 C CA . GLY A 1 4 ? -10.802 -6.714 9.015 1.00 70.44 4 GLY A CA 9
ATOM 7985 C C . GLY A 1 4 ? -12.227 -6.651 8.501 1.00 62.41 4 GLY A C 9
ATOM 7986 O O . GLY A 1 4 ? -13.162 -7.056 9.192 1.00 5.33 4 GLY A O 9
ATOM 7990 N N . SER A 1 5 ? -12.394 -6.141 7.285 1.00 63.42 5 SER A N 9
ATOM 7991 C CA . SER A 1 5 ? -13.716 -6.022 6.681 1.00 3.51 5 SER A CA 9
ATOM 7992 C C . SER A 1 5 ? -14.616 -5.119 7.520 1.00 70.44 5 SER A C 9
ATOM 7993 O O . SER A 1 5 ? -15.840 -5.151 7.389 1.00 22.22 5 SER A O 9
ATOM 8001 N N . ASP A 1 6 ? -14.001 -4.316 8.380 1.00 1.13 6 ASP A N 9
ATOM 8002 C CA . ASP A 1 6 ? -14.745 -3.403 9.240 1.00 32.34 6 ASP A CA 9
ATOM 8003 C C . ASP A 1 6 ? -14.062 -2.041 9.307 1.00 13.21 6 ASP A C 9
ATOM 8004 O O . ASP A 1 6 ? -14.428 -1.190 10.119 1.00 61.21 6 ASP A O 9
ATOM 8013 N N . CYS A 1 7 ? -13.068 -1.841 8.449 1.00 43.41 7 CYS A N 9
ATOM 8014 C CA . CYS A 1 7 ? -12.332 -0.583 8.410 1.00 2.34 7 CYS A CA 9
ATOM 8015 C C . CYS A 1 7 ? -11.811 -0.300 7.004 1.00 21.02 7 CYS A C 9
ATOM 8016 O O . CYS A 1 7 ? -11.307 -1.196 6.327 1.00 54.50 7 CYS A O 9
ATOM 8023 N N . GLU A 1 8 ? -11.936 0.951 6.573 1.00 11.31 8 GLU A N 9
ATOM 8024 C CA . GLU A 1 8 ? -11.478 1.351 5.248 1.00 55.33 8 GLU A CA 9
ATOM 8025 C C . GLU A 1 8 ? -10.516 2.532 5.338 1.00 54.33 8 GLU A C 9
ATOM 8026 O O . GLU A 1 8 ? -10.733 3.487 6.085 1.00 74.25 8 GLU A O 9
ATOM 8038 N N . PRO A 1 9 ? -9.426 2.467 4.559 1.00 11.51 9 PRO A N 9
ATOM 8039 C CA . PRO A 1 9 ? -8.409 3.522 4.532 1.00 5.35 9 PRO A CA 9
ATOM 8040 C C . PRO A 1 9 ? -8.918 4.803 3.880 1.00 11.14 9 PRO A C 9
ATOM 8041 O O . PRO A 1 9 ? -9.206 4.831 2.684 1.00 43.14 9 PRO A O 9
ATOM 8052 N N . LYS A 1 10 ? -9.027 5.863 4.675 1.00 75.34 10 LYS A N 9
ATOM 8053 C CA . LYS A 1 10 ? -9.501 7.148 4.175 1.00 3.21 10 LYS A CA 9
ATOM 8054 C C . LYS A 1 10 ? -8.424 8.218 4.320 1.00 4.44 10 LYS A C 9
ATOM 8055 O O . LYS A 1 10 ? -8.467 9.252 3.652 1.00 10.33 10 LYS A O 9
ATOM 8074 N N . LEU A 1 11 ? -7.457 7.964 5.196 1.00 74.42 11 LEU A N 9
ATOM 8075 C CA . LEU A 1 11 ? -6.367 8.905 5.428 1.00 72.14 11 LEU A CA 9
ATOM 8076 C C . LEU A 1 11 ? -5.394 8.365 6.470 1.00 22.33 11 LEU A C 9
ATOM 8077 O O . LEU A 1 11 ? -5.774 8.096 7.610 1.00 14.02 11 LEU A O 9
ATOM 8093 N N . CYS A 1 12 ? -4.135 8.210 6.073 1.00 33.31 12 CYS A N 9
ATOM 8094 C CA . CYS A 1 12 ? -3.106 7.704 6.973 1.00 62.43 12 CYS A CA 9
ATOM 8095 C C . CYS A 1 12 ? -1.712 8.035 6.446 1.00 14.12 12 CYS A C 9
ATOM 8096 O O . CYS A 1 12 ? -1.565 8.657 5.393 1.00 34.23 12 CYS A O 9
ATOM 8103 N N . THR A 1 13 ? -0.691 7.615 7.186 1.00 3.41 13 THR A N 9
ATOM 8104 C CA . THR A 1 13 ? 0.690 7.868 6.795 1.00 25.25 13 THR A CA 9
ATOM 8105 C C . THR A 1 13 ? 1.413 6.568 6.458 1.00 55.42 13 THR A C 9
ATOM 8106 O O . THR A 1 13 ? 1.179 5.536 7.086 1.00 2.54 13 THR A O 9
ATOM 8117 N N . MET A 1 14 ? 2.291 6.626 5.462 1.00 53.41 14 MET A N 9
ATOM 8118 C CA . MET A 1 14 ? 3.048 5.453 5.043 1.00 45.14 14 MET A CA 9
ATOM 8119 C C . MET A 1 14 ? 4.279 5.258 5.922 1.00 4.11 14 MET A C 9
ATOM 8120 O O . MET A 1 14 ? 5.403 5.181 5.425 1.00 1.30 14 MET A O 9
ATOM 8134 N N . ASP A 1 15 ? 4.060 5.179 7.230 1.00 50.11 15 ASP A N 9
ATOM 8135 C CA . ASP A 1 15 ? 5.152 4.992 8.178 1.00 12.34 15 ASP A CA 9
ATOM 8136 C C . ASP A 1 15 ? 5.891 3.686 7.906 1.00 33.21 15 ASP A C 9
ATOM 8137 O O . ASP A 1 15 ? 5.674 3.040 6.880 1.00 71.30 15 ASP A O 9
ATOM 8146 N N . LEU A 1 16 ? 6.765 3.303 8.830 1.00 34.33 16 LEU A N 9
ATOM 8147 C CA . LEU A 1 16 ? 7.537 2.073 8.690 1.00 42.22 16 LEU A CA 9
ATOM 8148 C C . LEU A 1 16 ? 7.727 1.392 10.041 1.00 2.13 16 LEU A C 9
ATOM 8149 O O . LEU A 1 16 ? 8.800 0.866 10.338 1.00 0.20 16 LEU A O 9
ATOM 8165 N N . VAL A 1 17 ? 6.678 1.404 10.857 1.00 74.31 17 VAL A N 9
ATOM 8166 C CA . VAL A 1 17 ? 6.727 0.784 12.176 1.00 44.31 17 VAL A CA 9
ATOM 8167 C C . VAL A 1 17 ? 5.983 -0.546 12.187 1.00 63.24 17 VAL A C 9
ATOM 8168 O O . VAL A 1 17 ? 4.758 -0.600 12.295 1.00 1.13 17 VAL A O 9
ATOM 8181 N N . PRO A 1 18 ? 6.740 -1.648 12.072 1.00 54.03 18 PRO A N 9
ATOM 8182 C CA . PRO A 1 18 ? 6.173 -3.000 12.067 1.00 61.04 18 PRO A CA 9
ATOM 8183 C C . PRO A 1 18 ? 5.621 -3.402 13.430 1.00 60.41 18 PRO A C 9
ATOM 8184 O O . PRO A 1 18 ? 6.356 -3.458 14.417 1.00 72.44 18 PRO A O 9
ATOM 8195 N N . HIS A 1 19 ? 4.322 -3.682 13.478 1.00 24.33 19 HIS A N 9
ATOM 8196 C CA . HIS A 1 19 ? 3.672 -4.081 14.722 1.00 41.15 19 HIS A CA 9
ATOM 8197 C C . HIS A 1 19 ? 2.696 -5.228 14.480 1.00 20.54 19 HIS A C 9
ATOM 8198 O O . HIS A 1 19 ? 2.325 -5.513 13.341 1.00 1.11 19 HIS A O 9
ATOM 8212 N N . CYS A 1 20 ? 2.284 -5.885 15.560 1.00 62.13 20 CYS A N 9
ATOM 8213 C CA . CYS A 1 20 ? 1.353 -7.003 15.466 1.00 15.44 20 CYS A CA 9
ATOM 8214 C C . CYS A 1 20 ? -0.067 -6.558 15.809 1.00 45.34 20 CYS A C 9
ATOM 8215 O O . CYS A 1 20 ? -0.280 -5.802 16.757 1.00 52.24 20 CYS A O 9
ATOM 8222 N N . PHE A 1 21 ? -1.033 -7.032 15.030 1.00 33.31 21 PHE A N 9
ATOM 8223 C CA . PHE A 1 21 ? -2.432 -6.684 15.250 1.00 51.54 21 PHE A CA 9
ATOM 8224 C C . PHE A 1 21 ? -3.335 -7.894 15.031 1.00 52.11 21 PHE A C 9
ATOM 8225 O O . PHE A 1 21 ? -2.932 -8.881 14.414 1.00 4.14 21 PHE A O 9
ATOM 8242 N N . LEU A 1 22 ? -4.559 -7.811 15.541 1.00 51.12 22 LEU A N 9
ATOM 8243 C CA . LEU A 1 22 ? -5.521 -8.899 15.403 1.00 41.04 22 LEU A CA 9
ATOM 8244 C C . LEU A 1 22 ? -6.588 -8.554 14.369 1.00 72.22 22 LEU A C 9
ATOM 8245 O O . LEU A 1 22 ? -7.277 -7.542 14.488 1.00 74.24 22 LEU A O 9
ATOM 8261 N N . ASN A 1 23 ? -6.720 -9.404 13.356 1.00 60.52 23 ASN A N 9
ATOM 8262 C CA . ASN A 1 23 ? -7.705 -9.191 12.302 1.00 41.44 23 ASN A CA 9
ATOM 8263 C C . ASN A 1 23 ? -8.806 -10.245 12.363 1.00 24.25 23 ASN A C 9
ATOM 8264 O O . ASN A 1 23 ? -8.555 -11.427 12.600 1.00 63.20 23 ASN A O 9
ATOM 8275 N N . PRO A 1 24 ? -10.055 -9.810 12.145 1.00 13.45 24 PRO A N 9
ATOM 8276 C CA . PRO A 1 24 ? -11.220 -10.700 12.170 1.00 44.00 24 PRO A CA 9
ATOM 8277 C C . PRO A 1 24 ? -11.242 -11.658 10.984 1.00 42.12 24 PRO A C 9
ATOM 8278 O O . PRO A 1 24 ? -11.985 -12.639 10.981 1.00 3.21 24 PRO A O 9
ATOM 8289 N N . GLU A 1 25 ? -10.423 -11.367 9.978 1.00 4.41 25 GLU A N 9
ATOM 8290 C CA . GLU A 1 25 ? -10.350 -12.203 8.786 1.00 22.31 25 GLU A CA 9
ATOM 8291 C C . GLU A 1 25 ? -9.044 -12.992 8.754 1.00 42.11 25 GLU A C 9
ATOM 8292 O O . GLU A 1 25 ? -8.844 -13.850 7.894 1.00 41.24 25 GLU A O 9
ATOM 8304 N N . LYS A 1 26 ? -8.157 -12.695 9.697 1.00 3.34 26 LYS A N 9
ATOM 8305 C CA . LYS A 1 26 ? -6.870 -13.375 9.780 1.00 45.34 26 LYS A CA 9
ATOM 8306 C C . LYS A 1 26 ? -6.479 -13.627 11.232 1.00 12.14 26 LYS A C 9
ATOM 8307 O O . LYS A 1 26 ? -6.464 -14.768 11.692 1.00 1.11 26 LYS A O 9
ATOM 8326 N N . GLY A 1 27 ? -6.165 -12.553 11.951 1.00 32.33 27 GLY A N 9
ATOM 8327 C CA . GLY A 1 27 ? -5.781 -12.680 13.345 1.00 64.12 27 GLY A CA 9
ATOM 8328 C C . GLY A 1 27 ? -4.376 -12.175 13.607 1.00 64.12 27 GLY A C 9
ATOM 8329 O O . GLY A 1 27 ? -4.074 -11.006 13.365 1.00 12.13 27 GLY A O 9
ATOM 8333 N N . ILE A 1 28 ? -3.515 -13.057 14.104 1.00 43.05 28 ILE A N 9
ATOM 8334 C CA . ILE A 1 28 ? -2.134 -12.693 14.399 1.00 74.31 28 ILE A CA 9
ATOM 8335 C C . ILE A 1 28 ? -1.394 -12.271 13.134 1.00 35.12 28 ILE A C 9
ATOM 8336 O O . ILE A 1 28 ? -0.850 -13.107 12.412 1.00 14.40 28 ILE A O 9
ATOM 8352 N N . VAL A 1 29 ? -1.377 -10.968 12.873 1.00 44.13 29 VAL A N 9
ATOM 8353 C CA . VAL A 1 29 ? -0.701 -10.433 11.697 1.00 63.34 29 VAL A CA 9
ATOM 8354 C C . VAL A 1 29 ? 0.206 -9.266 12.068 1.00 45.45 29 VAL A C 9
ATOM 8355 O O . VAL A 1 29 ? -0.218 -8.324 12.737 1.00 52.42 29 VAL A O 9
ATOM 8368 N N . VAL A 1 30 ? 1.459 -9.333 11.628 1.00 61.53 30 VAL A N 9
ATOM 8369 C CA . VAL A 1 30 ? 2.427 -8.281 11.912 1.00 42.12 30 VAL A CA 9
ATOM 8370 C C . VAL A 1 30 ? 2.940 -7.644 10.625 1.00 24.41 30 VAL A C 9
ATOM 8371 O O . VAL A 1 30 ? 3.464 -8.330 9.746 1.00 12.45 30 VAL A O 9
ATOM 8384 N N . VAL A 1 31 ? 2.787 -6.328 10.520 1.00 22.15 31 VAL A N 9
ATOM 8385 C CA . VAL A 1 31 ? 3.237 -5.597 9.341 1.00 34.55 31 VAL A CA 9
ATOM 8386 C C . VAL A 1 31 ? 3.619 -4.165 9.695 1.00 14.44 31 VAL A C 9
ATOM 8387 O O . VAL A 1 31 ? 3.244 -3.654 10.751 1.00 1.54 31 VAL A O 9
ATOM 8400 N N . HIS A 1 32 ? 4.366 -3.520 8.805 1.00 23.21 32 HIS A N 9
ATOM 8401 C CA . HIS A 1 32 ? 4.799 -2.144 9.023 1.00 73.23 32 HIS A CA 9
ATOM 8402 C C . HIS A 1 32 ? 4.039 -1.185 8.111 1.00 34.34 32 HIS A C 9
ATOM 8403 O O . HIS A 1 32 ? 3.626 -1.553 7.012 1.00 24.32 32 HIS A O 9
ATOM 8417 N N . GLY A 1 33 ? 3.856 0.047 8.577 1.00 62.12 33 GLY A N 9
ATOM 8418 C CA . GLY A 1 33 ? 3.145 1.039 7.792 1.00 63.24 33 GLY A CA 9
ATOM 8419 C C . GLY A 1 33 ? 2.102 1.781 8.603 1.00 52.14 33 GLY A C 9
ATOM 8420 O O . GLY A 1 33 ? 1.162 1.178 9.119 1.00 24.13 33 GLY A O 9
ATOM 8424 N N . GLY A 1 34 ? 2.267 3.096 8.716 1.00 24.41 34 GLY A N 9
ATOM 8425 C CA . GLY A 1 34 ? 1.325 3.899 9.473 1.00 5.30 34 GLY A CA 9
ATOM 8426 C C . GLY A 1 34 ? -0.114 3.624 9.085 1.00 1.52 34 GLY A C 9
ATOM 8427 O O . GLY A 1 34 ? -1.017 3.715 9.917 1.00 12.52 34 GLY A O 9
ATOM 8431 N N . CYS A 1 35 ? -0.330 3.289 7.818 1.00 63.32 35 CYS A N 9
ATOM 8432 C CA . CYS A 1 35 ? -1.669 3.002 7.320 1.00 75.23 35 CYS A CA 9
ATOM 8433 C C . CYS A 1 35 ? -2.206 1.705 7.919 1.00 54.04 35 CYS A C 9
ATOM 8434 O O . CYS A 1 35 ? -3.367 1.628 8.319 1.00 14.33 35 CYS A O 9
ATOM 8441 N N . ALA A 1 36 ? -1.352 0.688 7.976 1.00 14.31 36 ALA A N 9
ATOM 8442 C CA . ALA A 1 36 ? -1.739 -0.604 8.528 1.00 75.12 36 ALA A CA 9
ATOM 8443 C C . ALA A 1 36 ? -2.036 -0.498 10.020 1.00 51.42 36 ALA A C 9
ATOM 8444 O O . ALA A 1 36 ? -2.878 -1.224 10.549 1.00 30.23 36 ALA A O 9
ATOM 8451 N N . LEU A 1 37 ? -1.340 0.411 10.693 1.00 4.31 37 LEU A N 9
ATOM 8452 C CA . LEU A 1 37 ? -1.528 0.613 12.126 1.00 70.43 37 LEU A CA 9
ATOM 8453 C C . LEU A 1 37 ? -2.808 1.396 12.402 1.00 64.51 37 LEU A C 9
ATOM 8454 O O . LEU A 1 37 ? -3.600 1.024 13.267 1.00 33.41 37 LEU A O 9
ATOM 8470 N N . SER A 1 38 ? -3.003 2.480 11.659 1.00 14.53 38 SER A N 9
ATOM 8471 C CA . SER A 1 38 ? -4.186 3.317 11.825 1.00 12.02 38 SER A CA 9
ATOM 8472 C C . SER A 1 38 ? -5.458 2.519 11.557 1.00 73.34 38 SER A C 9
ATOM 8473 O O . SER A 1 38 ? -6.413 2.570 12.332 1.00 54.22 38 SER A O 9
ATOM 8481 N N . LYS A 1 39 ? -5.463 1.780 10.452 1.00 15.11 39 LYS A N 9
ATOM 8482 C CA . LYS A 1 39 ? -6.616 0.969 10.079 1.00 31.31 39 LYS A CA 9
ATOM 8483 C C . LYS A 1 39 ? -6.920 -0.071 11.153 1.00 63.32 39 LYS A C 9
ATOM 8484 O O . LYS A 1 39 ? -8.054 -0.183 11.619 1.00 24.14 39 LYS A O 9
ATOM 8503 N N . TYR A 1 40 ? -5.900 -0.829 11.541 1.00 10.22 40 TYR A N 9
ATOM 8504 C CA . TYR A 1 40 ? -6.059 -1.860 12.560 1.00 65.25 40 TYR A CA 9
ATOM 8505 C C . TYR A 1 40 ? -6.634 -1.273 13.845 1.00 73.24 40 TYR A C 9
ATOM 8506 O O . TYR A 1 40 ? -7.299 -1.966 14.615 1.00 75.12 40 TYR A O 9
ATOM 8524 N N . LYS A 1 41 ? -6.374 0.010 14.069 1.00 11.24 41 LYS A N 9
ATOM 8525 C CA . LYS A 1 41 ? -6.867 0.694 15.259 1.00 4.31 41 LYS A CA 9
ATOM 8526 C C . LYS A 1 41 ? -8.310 1.149 15.067 1.00 43.31 41 LYS A C 9
ATOM 8527 O O . LYS A 1 41 ? -9.053 1.317 16.034 1.00 4.35 41 LYS A O 9
ATOM 8546 N N . CYS A 1 42 ? -8.701 1.346 13.812 1.00 32.14 42 CYS A N 9
ATOM 8547 C CA . CYS A 1 42 ? -10.056 1.780 13.493 1.00 44.34 42 CYS A CA 9
ATOM 8548 C C . CYS A 1 42 ? -11.024 0.601 13.510 1.00 24.34 42 CYS A C 9
ATOM 8549 O O . CYS A 1 42 ? -12.114 0.689 14.074 1.00 0.11 42 CYS A O 9
ATOM 8556 N N . GLN A 1 43 ? -10.616 -0.502 12.890 1.00 41.42 43 GLN A N 9
ATOM 8557 C CA . GLN A 1 43 ? -11.447 -1.698 12.834 1.00 32.22 43 GLN A CA 9
ATOM 8558 C C . GLN A 1 43 ? -11.774 -2.200 14.237 1.00 42.20 43 GLN A C 9
ATOM 8559 O O . GLN A 1 43 ? -12.917 -2.546 14.532 1.00 2.43 43 GLN A O 9
ATOM 8573 N N . ASN A 1 44 ? -10.762 -2.237 15.097 1.00 5.14 44 ASN A N 9
ATOM 8574 C CA . ASN A 1 44 ? -10.941 -2.697 16.470 1.00 72.35 44 ASN A CA 9
ATOM 8575 C C . ASN A 1 44 ? -10.077 -1.889 17.432 1.00 1.23 44 ASN A C 9
ATOM 8576 O O . ASN A 1 44 ? -9.002 -2.319 17.852 1.00 52.13 44 ASN A O 9
ATOM 8587 N N . PRO A 1 45 ? -10.556 -0.689 17.792 1.00 0.22 45 PRO A N 9
ATOM 8588 C CA . PRO A 1 45 ? -9.844 0.205 18.710 1.00 22.14 45 PRO A CA 9
ATOM 8589 C C . PRO A 1 45 ? -9.827 -0.326 20.140 1.00 62.13 45 PRO A C 9
ATOM 8590 O O . PRO A 1 45 ? -9.173 0.240 21.014 1.00 25.12 45 PRO A O 9
ATOM 8601 N N . ASN A 1 46 ? -10.550 -1.417 20.369 1.00 33.14 46 ASN A N 9
ATOM 8602 C CA . ASN A 1 46 ? -10.618 -2.025 21.694 1.00 40.45 46 ASN A CA 9
ATOM 8603 C C . ASN A 1 46 ? -9.692 -3.234 21.785 1.00 15.02 46 ASN A C 9
ATOM 8604 O O . ASN A 1 46 ? -9.832 -4.070 22.678 1.00 33.23 46 ASN A O 9
ATOM 8615 N N . HIS A 1 47 ? -8.746 -3.320 20.856 1.00 51.14 47 HIS A N 9
ATOM 8616 C CA . HIS A 1 47 ? -7.796 -4.426 20.832 1.00 70.41 47 HIS A CA 9
ATOM 8617 C C . HIS A 1 47 ? -6.457 -4.005 21.429 1.00 65.23 47 HIS A C 9
ATOM 8618 O O . HIS A 1 47 ? -6.203 -2.818 21.631 1.00 60.21 47 HIS A O 9
ATOM 8632 N N . GLU A 1 48 ? -5.604 -4.986 21.709 1.00 71.23 48 GLU A N 9
ATOM 8633 C CA . GLU A 1 48 ? -4.292 -4.716 22.284 1.00 43.12 48 GLU A CA 9
ATOM 8634 C C . GLU A 1 48 ? -3.187 -4.973 21.263 1.00 1.11 48 GLU A C 9
ATOM 8635 O O . GLU A 1 48 ? -2.801 -6.117 21.023 1.00 72.20 48 GLU A O 9
ATOM 8647 N N . LYS A 1 49 ? -2.682 -3.900 20.664 1.00 4.21 49 LYS A N 9
ATOM 8648 C CA . LYS A 1 49 ? -1.621 -4.006 19.669 1.00 21.44 49 LYS A CA 9
ATOM 8649 C C . LYS A 1 49 ? -0.364 -4.619 20.278 1.00 4.03 49 LYS A C 9
ATOM 8650 O O . LYS A 1 49 ? 0.354 -3.964 21.036 1.00 62.34 49 LYS A O 9
ATOM 8669 N N . LEU A 1 50 ? -0.102 -5.877 19.942 1.00 23.22 50 LEU A N 9
ATOM 8670 C CA . LEU A 1 50 ? 1.071 -6.578 20.455 1.00 53.11 50 LEU A CA 9
ATOM 8671 C C . LEU A 1 50 ? 2.313 -6.227 19.642 1.00 21.15 50 LEU A C 9
ATOM 8672 O O . LEU A 1 50 ? 2.254 -6.105 18.420 1.00 53.12 50 LEU A O 9
ATOM 8688 N N . GLY A 1 51 ? 3.439 -6.068 20.331 1.00 23.44 51 GLY A N 9
ATOM 8689 C CA . GLY A 1 51 ? 4.681 -5.735 19.657 1.00 34.53 51 GLY A CA 9
ATOM 8690 C C . GLY A 1 51 ? 5.857 -6.537 20.180 1.00 53.55 51 GLY A C 9
ATOM 8691 O O . GLY A 1 51 ? 7.000 -6.303 19.786 1.00 13.40 51 GLY A O 9
ATOM 8695 N N . TYR A 1 52 ? 5.578 -7.483 21.069 1.00 14.30 52 TYR A N 9
ATOM 8696 C CA . TYR A 1 52 ? 6.622 -8.318 21.649 1.00 22.33 52 TYR A CA 9
ATOM 8697 C C . TYR A 1 52 ? 6.028 -9.344 22.610 1.00 5.22 52 TYR A C 9
ATOM 8698 O O . TYR A 1 52 ? 6.643 -9.698 23.617 1.00 34.22 52 TYR A O 9
ATOM 8716 N N . THR A 1 53 ? 4.828 -9.818 22.292 1.00 62.45 53 THR A N 9
ATOM 8717 C CA . THR A 1 53 ? 4.149 -10.803 23.125 1.00 45.40 53 THR A CA 9
ATOM 8718 C C . THR A 1 53 ? 4.445 -12.221 22.651 1.00 35.24 53 THR A C 9
ATOM 8719 O O . THR A 1 53 ? 4.720 -12.448 21.473 1.00 73.52 53 THR A O 9
ATOM 8730 N N . HIS A 1 54 ? 4.385 -13.174 23.577 1.00 40.50 54 HIS A N 9
ATOM 8731 C CA . HIS A 1 54 ? 4.645 -14.572 23.253 1.00 51.30 54 HIS A CA 9
ATOM 8732 C C . HIS A 1 54 ? 3.706 -15.058 22.153 1.00 62.01 54 HIS A C 9
ATOM 8733 O O . HIS A 1 54 ? 4.006 -16.022 21.450 1.00 25.42 54 HIS A O 9
ATOM 8747 N N . GLU A 1 55 ? 2.569 -14.384 22.011 1.00 42.02 55 GLU A N 9
ATOM 8748 C CA . GLU A 1 55 ? 1.587 -14.750 20.997 1.00 12.52 55 GLU A CA 9
ATOM 8749 C C . GLU A 1 55 ? 1.993 -14.214 19.627 1.00 3.23 55 GLU A C 9
ATOM 8750 O O . GLU A 1 55 ? 1.664 -14.800 18.596 1.00 71.31 55 GLU A O 9
ATOM 8762 N N . CYS A 1 56 ? 2.711 -13.095 19.625 1.00 32.42 56 CYS A N 9
ATOM 8763 C CA . CYS A 1 56 ? 3.162 -12.478 18.384 1.00 63.31 56 CYS A CA 9
ATOM 8764 C C . CYS A 1 56 ? 4.679 -12.579 18.247 1.00 52.14 56 CYS A C 9
ATOM 8765 O O . CYS A 1 56 ? 5.330 -11.654 17.762 1.00 22.31 56 CYS A O 9
ATOM 8772 N N . GLU A 1 57 ? 5.233 -13.708 18.677 1.00 72.23 57 GLU A N 9
ATOM 8773 C CA . GLU A 1 57 ? 6.672 -13.929 18.602 1.00 2.11 57 GLU A CA 9
ATOM 8774 C C . GLU A 1 57 ? 7.193 -13.653 17.194 1.00 13.24 57 GLU A C 9
ATOM 8775 O O . GLU A 1 57 ? 8.247 -13.042 17.021 1.00 71.44 57 GLU A O 9
ATOM 8787 N N . GLU A 1 58 ? 6.445 -14.108 16.194 1.00 43.14 58 GLU A N 9
ATOM 8788 C CA . GLU A 1 58 ? 6.832 -13.911 14.802 1.00 62.25 58 GLU A CA 9
ATOM 8789 C C . GLU A 1 58 ? 6.943 -12.425 14.472 1.00 32.23 58 GLU A C 9
ATOM 8790 O O . GLU A 1 58 ? 7.724 -12.026 13.609 1.00 22.35 58 GLU A O 9
ATOM 8802 N N . ALA A 1 59 ? 6.154 -11.611 15.166 1.00 30.22 59 ALA A N 9
ATOM 8803 C CA . ALA A 1 59 ? 6.164 -10.170 14.949 1.00 13.24 59 ALA A CA 9
ATOM 8804 C C . ALA A 1 59 ? 7.461 -9.548 15.454 1.00 44.45 59 ALA A C 9
ATOM 8805 O O . ALA A 1 59 ? 7.902 -8.514 14.949 1.00 32.05 59 ALA A O 9
ATOM 8812 N N . ILE A 1 60 ? 8.068 -10.183 16.450 1.00 3.45 60 ILE A N 9
ATOM 8813 C CA . ILE A 1 60 ? 9.316 -9.691 17.022 1.00 52.42 60 ILE A CA 9
ATOM 8814 C C . ILE A 1 60 ? 10.430 -9.678 15.981 1.00 51.23 60 ILE A C 9
ATOM 8815 O O . ILE A 1 60 ? 11.060 -8.647 15.742 1.00 60.54 60 ILE A O 9
ATOM 8831 N N . LYS A 1 61 ? 10.667 -10.829 15.362 1.00 61.52 61 LYS A N 9
ATOM 8832 C CA . LYS A 1 61 ? 11.703 -10.952 14.343 1.00 31.00 61 LYS A CA 9
ATOM 8833 C C . LYS A 1 61 ? 11.350 -10.131 13.107 1.00 72.54 61 LYS A C 9
ATOM 8834 O O . LYS A 1 61 ? 12.226 -9.752 12.331 1.00 1.12 61 LYS A O 9
ATOM 8853 N N . ASN A 1 62 ? 10.061 -9.860 12.930 1.00 34.33 62 ASN A N 9
ATOM 8854 C CA . ASN A 1 62 ? 9.592 -9.084 11.788 1.00 2.42 62 ASN A CA 9
ATOM 8855 C C . ASN A 1 62 ? 9.941 -7.608 11.954 1.00 2.33 62 ASN A C 9
ATOM 8856 O O . ASN A 1 62 ? 10.124 -6.888 10.973 1.00 63.53 62 ASN A O 9
ATOM 8867 N N . ALA A 1 63 ? 10.032 -7.164 13.204 1.00 42.34 63 ALA A N 9
ATOM 8868 C CA . ALA A 1 63 ? 10.362 -5.775 13.499 1.00 52.13 63 ALA A CA 9
ATOM 8869 C C . ALA A 1 63 ? 11.857 -5.607 13.749 1.00 54.42 63 ALA A C 9
ATOM 8870 O O . ALA A 1 63 ? 12.573 -6.563 14.045 1.00 74.52 63 ALA A O 9
ATOM 8877 N N . PRO A 1 64 ? 12.341 -4.362 13.627 1.00 44.11 64 PRO A N 9
ATOM 8878 C CA . PRO A 1 64 ? 13.756 -4.039 13.835 1.00 21.45 64 PRO A CA 9
ATOM 8879 C C . PRO A 1 64 ? 14.169 -4.162 15.298 1.00 20.12 64 PRO A C 9
ATOM 8880 O O . PRO A 1 64 ? 13.809 -3.326 16.127 1.00 40.12 64 PRO A O 9
ATOM 8891 N N . ARG A 1 65 ? 14.927 -5.209 15.609 1.00 74.15 65 ARG A N 9
ATOM 8892 C CA . ARG A 1 65 ? 15.388 -5.441 16.972 1.00 32.00 65 ARG A CA 9
ATOM 8893 C C . ARG A 1 65 ? 16.344 -4.338 17.418 1.00 71.45 65 ARG A C 9
ATOM 8894 O O . ARG A 1 65 ? 16.919 -3.615 16.604 1.00 71.22 65 ARG A O 9
ATOM 8915 N N . PRO A 1 66 ? 16.518 -4.205 18.741 1.00 64.13 66 PRO A N 9
ATOM 8916 C CA . PRO A 1 66 ? 17.404 -3.193 19.324 1.00 30.24 66 PRO A CA 9
ATOM 8917 C C . PRO A 1 66 ? 18.876 -3.490 19.061 1.00 23.12 66 PRO A C 9
ATOM 8918 O O . PRO A 1 66 ? 19.224 -4.110 18.056 1.00 4.50 66 PRO A O 9
ATOM 8929 N N . VAL A 1 1 ? -1.911 -4.899 4.665 1.00 51.51 1 VAL A N 10
ATOM 8930 C CA . VAL A 1 1 ? -2.664 -4.141 5.657 1.00 55.32 1 VAL A CA 10
ATOM 8931 C C . VAL A 1 1 ? -3.899 -4.910 6.114 1.00 2.45 1 VAL A C 10
ATOM 8932 O O . VAL A 1 1 ? -4.419 -5.774 5.409 1.00 31.21 1 VAL A O 10
ATOM 8945 N N . PRO A 1 2 ? -4.381 -4.589 7.324 1.00 2.33 2 PRO A N 10
ATOM 8946 C CA . PRO A 1 2 ? -5.561 -5.237 7.904 1.00 51.14 2 PRO A CA 10
ATOM 8947 C C . PRO A 1 2 ? -6.847 -4.852 7.181 1.00 54.12 2 PRO A C 10
ATOM 8948 O O . PRO A 1 2 ? -7.170 -3.671 7.054 1.00 15.21 2 PRO A O 10
ATOM 8959 N N . VAL A 1 3 ? -7.579 -5.856 6.708 1.00 22.43 3 VAL A N 10
ATOM 8960 C CA . VAL A 1 3 ? -8.831 -5.623 5.999 1.00 12.33 3 VAL A CA 10
ATOM 8961 C C . VAL A 1 3 ? -9.827 -6.748 6.257 1.00 22.11 3 VAL A C 10
ATOM 8962 O O . VAL A 1 3 ? -9.521 -7.714 6.955 1.00 40.00 3 VAL A O 10
ATOM 8975 N N . GLY A 1 4 ? -11.021 -6.616 5.688 1.00 72.43 4 GLY A N 10
ATOM 8976 C CA . GLY A 1 4 ? -12.044 -7.630 5.867 1.00 13.22 4 GLY A CA 10
ATOM 8977 C C . GLY A 1 4 ? -13.309 -7.073 6.489 1.00 14.42 4 GLY A C 10
ATOM 8978 O O . GLY A 1 4 ? -13.746 -7.534 7.544 1.00 42.32 4 GLY A O 10
ATOM 8982 N N . SER A 1 5 ? -13.899 -6.077 5.836 1.00 52.41 5 SER A N 10
ATOM 8983 C CA . SER A 1 5 ? -15.119 -5.452 6.334 1.00 1.24 5 SER A CA 10
ATOM 8984 C C . SER A 1 5 ? -14.911 -4.900 7.741 1.00 4.33 5 SER A C 10
ATOM 8985 O O . SER A 1 5 ? -15.864 -4.732 8.502 1.00 71.22 5 SER A O 10
ATOM 8993 N N . ASP A 1 6 ? -13.657 -4.619 8.080 1.00 11.01 6 ASP A N 10
ATOM 8994 C CA . ASP A 1 6 ? -13.322 -4.085 9.395 1.00 42.41 6 ASP A CA 10
ATOM 8995 C C . ASP A 1 6 ? -12.812 -2.651 9.285 1.00 65.21 6 ASP A C 10
ATOM 8996 O O . ASP A 1 6 ? -13.153 -1.795 10.101 1.00 2.04 6 ASP A O 10
ATOM 9005 N N . CYS A 1 7 ? -11.991 -2.397 8.271 1.00 53.21 7 CYS A N 10
ATOM 9006 C CA . CYS A 1 7 ? -11.432 -1.068 8.054 1.00 21.10 7 CYS A CA 10
ATOM 9007 C C . CYS A 1 7 ? -10.938 -0.914 6.619 1.00 42.45 7 CYS A C 10
ATOM 9008 O O . CYS A 1 7 ? -10.457 -1.870 6.011 1.00 4.35 7 CYS A O 10
ATOM 9015 N N . GLU A 1 8 ? -11.061 0.297 6.083 1.00 4.13 8 GLU A N 10
ATOM 9016 C CA . GLU A 1 8 ? -10.627 0.576 4.719 1.00 1.13 8 GLU A CA 10
ATOM 9017 C C . GLU A 1 8 ? -9.659 1.755 4.687 1.00 42.23 8 GLU A C 10
ATOM 9018 O O . GLU A 1 8 ? -9.856 2.772 5.353 1.00 74.25 8 GLU A O 10
ATOM 9030 N N . PRO A 1 9 ? -8.586 1.617 3.894 1.00 42.42 9 PRO A N 10
ATOM 9031 C CA . PRO A 1 9 ? -7.565 2.660 3.755 1.00 51.53 9 PRO A CA 10
ATOM 9032 C C . PRO A 1 9 ? -8.084 3.883 3.005 1.00 21.12 9 PRO A C 10
ATOM 9033 O O . PRO A 1 9 ? -8.236 3.857 1.784 1.00 45.24 9 PRO A O 10
ATOM 9044 N N . LYS A 1 10 ? -8.355 4.953 3.744 1.00 5.42 10 LYS A N 10
ATOM 9045 C CA . LYS A 1 10 ? -8.855 6.187 3.150 1.00 1.31 10 LYS A CA 10
ATOM 9046 C C . LYS A 1 10 ? -8.243 7.407 3.832 1.00 30.21 10 LYS A C 10
ATOM 9047 O O . LYS A 1 10 ? -8.695 8.535 3.631 1.00 5.12 10 LYS A O 10
ATOM 9066 N N . LEU A 1 11 ? -7.213 7.173 4.638 1.00 41.53 11 LEU A N 10
ATOM 9067 C CA . LEU A 1 11 ? -6.537 8.254 5.349 1.00 75.34 11 LEU A CA 10
ATOM 9068 C C . LEU A 1 11 ? -5.415 7.710 6.226 1.00 23.41 11 LEU A C 10
ATOM 9069 O O . LEU A 1 11 ? -5.633 7.362 7.387 1.00 4.12 11 LEU A O 10
ATOM 9085 N N . CYS A 1 12 ? -4.212 7.640 5.664 1.00 15.44 12 CYS A N 10
ATOM 9086 C CA . CYS A 1 12 ? -3.054 7.141 6.395 1.00 31.21 12 CYS A CA 10
ATOM 9087 C C . CYS A 1 12 ? -1.757 7.557 5.708 1.00 63.31 12 CYS A C 10
ATOM 9088 O O . CYS A 1 12 ? -1.770 8.070 4.589 1.00 50.34 12 CYS A O 10
ATOM 9095 N N . THR A 1 13 ? -0.636 7.331 6.386 1.00 45.11 13 THR A N 10
ATOM 9096 C CA . THR A 1 13 ? 0.670 7.683 5.842 1.00 23.55 13 THR A CA 10
ATOM 9097 C C . THR A 1 13 ? 1.605 6.479 5.836 1.00 24.35 13 THR A C 10
ATOM 9098 O O . THR A 1 13 ? 1.581 5.657 6.752 1.00 14.34 13 THR A O 10
ATOM 9109 N N . MET A 1 14 ? 2.430 6.381 4.799 1.00 71.13 14 MET A N 10
ATOM 9110 C CA . MET A 1 14 ? 3.375 5.277 4.675 1.00 1.35 14 MET A CA 10
ATOM 9111 C C . MET A 1 14 ? 4.534 5.442 5.654 1.00 51.24 14 MET A C 10
ATOM 9112 O O . MET A 1 14 ? 4.928 6.562 5.981 1.00 71.24 14 MET A O 10
ATOM 9126 N N . ASP A 1 15 ? 5.075 4.321 6.117 1.00 30.01 15 ASP A N 10
ATOM 9127 C CA . ASP A 1 15 ? 6.189 4.342 7.058 1.00 63.44 15 ASP A CA 10
ATOM 9128 C C . ASP A 1 15 ? 6.731 2.934 7.290 1.00 52.45 15 ASP A C 10
ATOM 9129 O O . ASP A 1 15 ? 6.183 1.955 6.781 1.00 0.31 15 ASP A O 10
ATOM 9138 N N . LEU A 1 16 ? 7.810 2.841 8.059 1.00 74.30 16 LEU A N 10
ATOM 9139 C CA . LEU A 1 16 ? 8.427 1.553 8.358 1.00 74.01 16 LEU A CA 10
ATOM 9140 C C . LEU A 1 16 ? 8.237 1.186 9.826 1.00 34.21 16 LEU A C 10
ATOM 9141 O O . LEU A 1 16 ? 9.198 0.874 10.529 1.00 44.15 16 LEU A O 10
ATOM 9157 N N . VAL A 1 17 ? 6.989 1.223 10.283 1.00 30.15 17 VAL A N 10
ATOM 9158 C CA . VAL A 1 17 ? 6.672 0.891 11.667 1.00 32.13 17 VAL A CA 10
ATOM 9159 C C . VAL A 1 17 ? 5.922 -0.434 11.757 1.00 45.32 17 VAL A C 10
ATOM 9160 O O . VAL A 1 17 ? 4.694 -0.477 11.830 1.00 42.11 17 VAL A O 10
ATOM 9173 N N . PRO A 1 18 ? 6.678 -1.542 11.752 1.00 73.25 18 PRO A N 10
ATOM 9174 C CA . PRO A 1 18 ? 6.106 -2.890 11.833 1.00 43.34 18 PRO A CA 10
ATOM 9175 C C . PRO A 1 18 ? 5.509 -3.185 13.204 1.00 4.34 18 PRO A C 10
ATOM 9176 O O . PRO A 1 18 ? 6.230 -3.285 14.198 1.00 43.42 18 PRO A O 10
ATOM 9187 N N . HIS A 1 19 ? 4.188 -3.324 13.252 1.00 3.15 19 HIS A N 10
ATOM 9188 C CA . HIS A 1 19 ? 3.495 -3.609 14.504 1.00 54.15 19 HIS A CA 10
ATOM 9189 C C . HIS A 1 19 ? 2.493 -4.745 14.323 1.00 72.24 19 HIS A C 10
ATOM 9190 O O . HIS A 1 19 ? 2.085 -5.055 13.203 1.00 61.03 19 HIS A O 10
ATOM 9204 N N . CYS A 1 20 ? 2.100 -5.364 15.431 1.00 3.33 20 CYS A N 10
ATOM 9205 C CA . CYS A 1 20 ? 1.147 -6.466 15.396 1.00 64.51 20 CYS A CA 10
ATOM 9206 C C . CYS A 1 20 ? -0.253 -5.987 15.766 1.00 33.20 20 CYS A C 10
ATOM 9207 O O . CYS A 1 20 ? -0.418 -5.124 16.628 1.00 12.30 20 CYS A O 10
ATOM 9214 N N . PHE A 1 21 ? -1.259 -6.554 15.109 1.00 55.05 21 PHE A N 10
ATOM 9215 C CA . PHE A 1 21 ? -2.646 -6.185 15.367 1.00 13.34 21 PHE A CA 10
ATOM 9216 C C . PHE A 1 21 ? -3.570 -7.388 15.199 1.00 41.41 21 PHE A C 10
ATOM 9217 O O . PHE A 1 21 ? -3.205 -8.382 14.570 1.00 22.14 21 PHE A O 10
ATOM 9234 N N . LEU A 1 22 ? -4.768 -7.290 15.765 1.00 43.21 22 LEU A N 10
ATOM 9235 C CA . LEU A 1 22 ? -5.745 -8.369 15.679 1.00 71.33 22 LEU A CA 10
ATOM 9236 C C . LEU A 1 22 ? -6.707 -8.142 14.517 1.00 42.31 22 LEU A C 10
ATOM 9237 O O . LEU A 1 22 ? -7.332 -7.087 14.413 1.00 23.22 22 LEU A O 10
ATOM 9253 N N . ASN A 1 23 ? -6.821 -9.139 13.646 1.00 35.32 23 ASN A N 10
ATOM 9254 C CA . ASN A 1 23 ? -7.709 -9.049 12.492 1.00 3.53 23 ASN A CA 10
ATOM 9255 C C . ASN A 1 23 ? -8.831 -10.078 12.587 1.00 41.24 23 ASN A C 10
ATOM 9256 O O . ASN A 1 23 ? -8.605 -11.286 12.525 1.00 72.52 23 ASN A O 10
ATOM 9267 N N . PRO A 1 24 ? -10.071 -9.589 12.739 1.00 23.15 24 PRO A N 10
ATOM 9268 C CA . PRO A 1 24 ? -11.253 -10.449 12.844 1.00 32.14 24 PRO A CA 10
ATOM 9269 C C . PRO A 1 24 ? -11.584 -11.143 11.528 1.00 64.53 24 PRO A C 10
ATOM 9270 O O . PRO A 1 24 ? -12.468 -11.997 11.471 1.00 22.32 24 PRO A O 10
ATOM 9281 N N . GLU A 1 25 ? -10.867 -10.771 10.471 1.00 32.35 25 GLU A N 10
ATOM 9282 C CA . GLU A 1 25 ? -11.086 -11.359 9.155 1.00 30.42 25 GLU A CA 10
ATOM 9283 C C . GLU A 1 25 ? -10.208 -12.592 8.957 1.00 34.03 25 GLU A C 10
ATOM 9284 O O . GLU A 1 25 ? -10.660 -13.614 8.441 1.00 75.05 25 GLU A O 10
ATOM 9296 N N . LYS A 1 26 ? -8.950 -12.488 9.372 1.00 53.14 26 LYS A N 10
ATOM 9297 C CA . LYS A 1 26 ? -8.008 -13.593 9.242 1.00 45.54 26 LYS A CA 10
ATOM 9298 C C . LYS A 1 26 ? -7.426 -13.974 10.599 1.00 34.52 26 LYS A C 10
ATOM 9299 O O . LYS A 1 26 ? -7.435 -15.144 10.982 1.00 2.42 26 LYS A O 10
ATOM 9318 N N . GLY A 1 27 ? -6.923 -12.980 11.324 1.00 52.41 27 GLY A N 10
ATOM 9319 C CA . GLY A 1 27 ? -6.347 -13.232 12.631 1.00 24.24 27 GLY A CA 10
ATOM 9320 C C . GLY A 1 27 ? -5.165 -12.331 12.928 1.00 44.42 27 GLY A C 10
ATOM 9321 O O . GLY A 1 27 ? -4.993 -11.292 12.289 1.00 3.35 27 GLY A O 10
ATOM 9325 N N . ILE A 1 28 ? -4.349 -12.727 13.899 1.00 13.22 28 ILE A N 10
ATOM 9326 C CA . ILE A 1 28 ? -3.178 -11.946 14.279 1.00 72.32 28 ILE A CA 10
ATOM 9327 C C . ILE A 1 28 ? -2.250 -11.733 13.088 1.00 54.43 28 ILE A C 10
ATOM 9328 O O . ILE A 1 28 ? -1.903 -12.678 12.380 1.00 24.23 28 ILE A O 10
ATOM 9344 N N . VAL A 1 29 ? -1.851 -10.483 12.872 1.00 22.25 29 VAL A N 10
ATOM 9345 C CA . VAL A 1 29 ? -0.960 -10.145 11.769 1.00 53.32 29 VAL A CA 10
ATOM 9346 C C . VAL A 1 29 ? -0.104 -8.930 12.107 1.00 43.45 29 VAL A C 10
ATOM 9347 O O . VAL A 1 29 ? -0.566 -7.991 12.756 1.00 72.52 29 VAL A O 10
ATOM 9360 N N . VAL A 1 30 ? 1.149 -8.953 11.661 1.00 15.10 30 VAL A N 10
ATOM 9361 C CA . VAL A 1 30 ? 2.071 -7.852 11.914 1.00 34.34 30 VAL A CA 10
ATOM 9362 C C . VAL A 1 30 ? 2.655 -7.314 10.613 1.00 33.11 30 VAL A C 10
ATOM 9363 O O . VAL A 1 30 ? 3.173 -8.071 9.792 1.00 32.44 30 VAL A O 10
ATOM 9376 N N . VAL A 1 31 ? 2.568 -6.000 10.431 1.00 61.23 31 VAL A N 10
ATOM 9377 C CA . VAL A 1 31 ? 3.089 -5.359 9.229 1.00 25.15 31 VAL A CA 10
ATOM 9378 C C . VAL A 1 31 ? 3.538 -3.931 9.519 1.00 32.12 31 VAL A C 10
ATOM 9379 O O . VAL A 1 31 ? 3.144 -3.337 10.524 1.00 64.04 31 VAL A O 10
ATOM 9392 N N . HIS A 1 32 ? 4.363 -3.384 8.632 1.00 23.32 32 HIS A N 10
ATOM 9393 C CA . HIS A 1 32 ? 4.865 -2.024 8.792 1.00 71.01 32 HIS A CA 10
ATOM 9394 C C . HIS A 1 32 ? 4.072 -1.048 7.928 1.00 0.33 32 HIS A C 10
ATOM 9395 O O . HIS A 1 32 ? 3.562 -1.413 6.870 1.00 12.40 32 HIS A O 10
ATOM 9409 N N . GLY A 1 33 ? 3.972 0.196 8.388 1.00 23.14 33 GLY A N 10
ATOM 9410 C CA . GLY A 1 33 ? 3.239 1.205 7.646 1.00 24.12 33 GLY A CA 10
ATOM 9411 C C . GLY A 1 33 ? 2.200 1.909 8.496 1.00 73.53 33 GLY A C 10
ATOM 9412 O O . GLY A 1 33 ? 1.437 1.265 9.216 1.00 44.13 33 GLY A O 10
ATOM 9416 N N . GLY A 1 34 ? 2.169 3.235 8.413 1.00 4.34 34 GLY A N 10
ATOM 9417 C CA . GLY A 1 34 ? 1.213 4.005 9.187 1.00 21.13 34 GLY A CA 10
ATOM 9418 C C . GLY A 1 34 ? -0.220 3.595 8.912 1.00 61.42 34 GLY A C 10
ATOM 9419 O O . GLY A 1 34 ? -1.116 3.866 9.712 1.00 71.24 34 GLY A O 10
ATOM 9423 N N . CYS A 1 35 ? -0.438 2.940 7.776 1.00 13.12 35 CYS A N 10
ATOM 9424 C CA . CYS A 1 35 ? -1.773 2.493 7.395 1.00 4.11 35 CYS A CA 10
ATOM 9425 C C . CYS A 1 35 ? -2.259 1.381 8.320 1.00 2.24 35 CYS A C 10
ATOM 9426 O O . CYS A 1 35 ? -3.382 1.423 8.821 1.00 73.13 35 CYS A O 10
ATOM 9433 N N . ALA A 1 36 ? -1.404 0.388 8.543 1.00 1.31 36 ALA A N 10
ATOM 9434 C CA . ALA A 1 36 ? -1.745 -0.733 9.409 1.00 23.35 36 ALA A CA 10
ATOM 9435 C C . ALA A 1 36 ? -1.959 -0.271 10.847 1.00 75.23 36 ALA A C 10
ATOM 9436 O O . ALA A 1 36 ? -2.790 -0.823 11.570 1.00 61.52 36 ALA A O 10
ATOM 9443 N N . LEU A 1 37 ? -1.206 0.744 11.256 1.00 72.33 37 LEU A N 10
ATOM 9444 C CA . LEU A 1 37 ? -1.314 1.280 12.608 1.00 3.01 37 LEU A CA 10
ATOM 9445 C C . LEU A 1 37 ? -2.541 2.176 12.742 1.00 4.25 37 LEU A C 10
ATOM 9446 O O . LEU A 1 37 ? -3.311 2.052 13.694 1.00 34.31 37 LEU A O 10
ATOM 9462 N N . SER A 1 38 ? -2.716 3.078 11.782 1.00 14.20 38 SER A N 10
ATOM 9463 C CA . SER A 1 38 ? -3.849 3.997 11.794 1.00 60.42 38 SER A CA 10
ATOM 9464 C C . SER A 1 38 ? -5.161 3.243 11.598 1.00 52.42 38 SER A C 10
ATOM 9465 O O . SER A 1 38 ? -6.200 3.632 12.132 1.00 11.21 38 SER A O 10
ATOM 9473 N N . LYS A 1 39 ? -5.106 2.162 10.827 1.00 11.42 39 LYS A N 10
ATOM 9474 C CA . LYS A 1 39 ? -6.288 1.352 10.560 1.00 71.33 39 LYS A CA 10
ATOM 9475 C C . LYS A 1 39 ? -6.519 0.341 11.679 1.00 54.14 39 LYS A C 10
ATOM 9476 O O . LYS A 1 39 ? -7.654 -0.056 11.945 1.00 11.30 39 LYS A O 10
ATOM 9495 N N . TYR A 1 40 ? -5.438 -0.070 12.331 1.00 63.33 40 TYR A N 10
ATOM 9496 C CA . TYR A 1 40 ? -5.523 -1.035 13.420 1.00 31.43 40 TYR A CA 10
ATOM 9497 C C . TYR A 1 40 ? -6.558 -0.601 14.453 1.00 11.54 40 TYR A C 10
ATOM 9498 O O . TYR A 1 40 ? -7.356 -1.409 14.929 1.00 3.45 40 TYR A O 10
ATOM 9516 N N . LYS A 1 41 ? -6.540 0.683 14.796 1.00 44.25 41 LYS A N 10
ATOM 9517 C CA . LYS A 1 41 ? -7.476 1.229 15.770 1.00 13.34 41 LYS A CA 10
ATOM 9518 C C . LYS A 1 41 ? -8.867 1.383 15.162 1.00 45.41 41 LYS A C 10
ATOM 9519 O O . LYS A 1 41 ? -9.870 1.396 15.876 1.00 42.42 41 LYS A O 10
ATOM 9538 N N . CYS A 1 42 ? -8.919 1.499 13.839 1.00 31.52 42 CYS A N 10
ATOM 9539 C CA . CYS A 1 42 ? -10.186 1.650 13.134 1.00 0.50 42 CYS A CA 10
ATOM 9540 C C . CYS A 1 42 ? -10.915 0.314 13.032 1.00 73.03 42 CYS A C 10
ATOM 9541 O O . CYS A 1 42 ? -12.100 0.217 13.350 1.00 20.23 42 CYS A O 10
ATOM 9548 N N . GLN A 1 43 ? -10.198 -0.712 12.586 1.00 73.45 43 GLN A N 10
ATOM 9549 C CA . GLN A 1 43 ? -10.777 -2.043 12.441 1.00 55.31 43 GLN A CA 10
ATOM 9550 C C . GLN A 1 43 ? -11.129 -2.634 13.802 1.00 24.40 43 GLN A C 10
ATOM 9551 O O . GLN A 1 43 ? -12.199 -3.215 13.980 1.00 44.31 43 GLN A O 10
ATOM 9565 N N . ASN A 1 44 ? -10.219 -2.483 14.760 1.00 75.42 44 ASN A N 10
ATOM 9566 C CA . ASN A 1 44 ? -10.433 -3.004 16.105 1.00 11.03 44 ASN A CA 10
ATOM 9567 C C . ASN A 1 44 ? -10.136 -1.937 17.155 1.00 63.32 44 ASN A C 10
ATOM 9568 O O . ASN A 1 44 ? -9.112 -1.972 17.839 1.00 75.14 44 ASN A O 10
ATOM 9579 N N . PRO A 1 45 ? -11.051 -0.966 17.287 1.00 50.21 45 PRO A N 10
ATOM 9580 C CA . PRO A 1 45 ? -10.910 0.129 18.252 1.00 60.23 45 PRO A CA 10
ATOM 9581 C C . PRO A 1 45 ? -11.062 -0.345 19.693 1.00 73.51 45 PRO A C 10
ATOM 9582 O O . PRO A 1 45 ? -10.829 0.412 20.633 1.00 11.44 45 PRO A O 10
ATOM 9593 N N . ASN A 1 46 ? -11.455 -1.605 19.858 1.00 2.53 46 ASN A N 10
ATOM 9594 C CA . ASN A 1 46 ? -11.638 -2.180 21.186 1.00 52.31 46 ASN A CA 10
ATOM 9595 C C . ASN A 1 46 ? -10.450 -3.057 21.567 1.00 31.54 46 ASN A C 10
ATOM 9596 O O . ASN A 1 46 ? -10.229 -3.345 22.744 1.00 12.13 46 ASN A O 10
ATOM 9607 N N . HIS A 1 47 ? -9.687 -3.480 20.564 1.00 32.11 47 HIS A N 10
ATOM 9608 C CA . HIS A 1 47 ? -8.520 -4.324 20.794 1.00 32.22 47 HIS A CA 10
ATOM 9609 C C . HIS A 1 47 ? -7.292 -3.478 21.115 1.00 50.31 47 HIS A C 10
ATOM 9610 O O . HIS A 1 47 ? -7.301 -2.261 20.932 1.00 12.12 47 HIS A O 10
ATOM 9624 N N . GLU A 1 48 ? -6.238 -4.131 21.594 1.00 1.44 48 GLU A N 10
ATOM 9625 C CA . GLU A 1 48 ? -5.004 -3.436 21.942 1.00 65.42 48 GLU A CA 10
ATOM 9626 C C . GLU A 1 48 ? -3.813 -4.041 21.203 1.00 21.35 48 GLU A C 10
ATOM 9627 O O . GLU A 1 48 ? -3.551 -5.240 21.301 1.00 70.42 48 GLU A O 10
ATOM 9639 N N . LYS A 1 49 ? -3.095 -3.203 20.464 1.00 3.22 49 LYS A N 10
ATOM 9640 C CA . LYS A 1 49 ? -1.931 -3.652 19.709 1.00 72.11 49 LYS A CA 10
ATOM 9641 C C . LYS A 1 49 ? -0.858 -4.205 20.641 1.00 4.51 49 LYS A C 10
ATOM 9642 O O . LYS A 1 49 ? -0.471 -3.554 21.613 1.00 24.52 49 LYS A O 10
ATOM 9661 N N . LEU A 1 50 ? -0.379 -5.406 20.338 1.00 30.23 50 LEU A N 10
ATOM 9662 C CA . LEU A 1 50 ? 0.652 -6.046 21.149 1.00 51.45 50 LEU A CA 10
ATOM 9663 C C . LEU A 1 50 ? 1.970 -6.129 20.386 1.00 60.54 50 LEU A C 10
ATOM 9664 O O . LEU A 1 50 ? 1.984 -6.234 19.160 1.00 61.21 50 LEU A O 10
ATOM 9680 N N . GLY A 1 51 ? 3.077 -6.085 21.120 1.00 3.44 51 GLY A N 10
ATOM 9681 C CA . GLY A 1 51 ? 4.385 -6.159 20.496 1.00 4.22 51 GLY A CA 10
ATOM 9682 C C . GLY A 1 51 ? 5.288 -7.180 21.161 1.00 53.35 51 GLY A C 10
ATOM 9683 O O . GLY A 1 51 ? 6.457 -7.315 20.798 1.00 55.33 51 GLY A O 10
ATOM 9687 N N . TYR A 1 52 ? 4.746 -7.899 22.137 1.00 51.00 52 TYR A N 10
ATOM 9688 C CA . TYR A 1 52 ? 5.511 -8.910 22.857 1.00 44.04 52 TYR A CA 10
ATOM 9689 C C . TYR A 1 52 ? 4.655 -10.139 23.144 1.00 20.42 52 TYR A C 10
ATOM 9690 O O . TYR A 1 52 ? 4.874 -10.848 24.127 1.00 32.04 52 TYR A O 10
ATOM 9708 N N . THR A 1 53 ? 3.678 -10.388 22.278 1.00 54.52 53 THR A N 10
ATOM 9709 C CA . THR A 1 53 ? 2.787 -11.530 22.437 1.00 31.01 53 THR A CA 10
ATOM 9710 C C . THR A 1 53 ? 3.381 -12.783 21.803 1.00 54.31 53 THR A C 10
ATOM 9711 O O . THR A 1 53 ? 4.050 -12.711 20.772 1.00 63.00 53 THR A O 10
ATOM 9722 N N . HIS A 1 54 ? 3.131 -13.931 22.425 1.00 54.42 54 HIS A N 10
ATOM 9723 C CA . HIS A 1 54 ? 3.640 -15.201 21.919 1.00 1.55 54 HIS A CA 10
ATOM 9724 C C . HIS A 1 54 ? 3.108 -15.480 20.517 1.00 2.10 54 HIS A C 10
ATOM 9725 O O . HIS A 1 54 ? 3.724 -16.214 19.745 1.00 32.21 54 HIS A O 10
ATOM 9739 N N . GLU A 1 55 ? 1.961 -14.890 20.196 1.00 41.42 55 GLU A N 10
ATOM 9740 C CA . GLU A 1 55 ? 1.347 -15.077 18.887 1.00 74.22 55 GLU A CA 10
ATOM 9741 C C . GLU A 1 55 ? 2.020 -14.196 17.838 1.00 31.14 55 GLU A C 10
ATOM 9742 O O . GLU A 1 55 ? 2.050 -14.533 16.654 1.00 13.23 55 GLU A O 10
ATOM 9754 N N . CYS A 1 56 ? 2.559 -13.066 18.282 1.00 10.42 56 CYS A N 10
ATOM 9755 C CA . CYS A 1 56 ? 3.231 -12.134 17.384 1.00 22.34 56 CYS A CA 10
ATOM 9756 C C . CYS A 1 56 ? 4.736 -12.388 17.364 1.00 12.05 56 CYS A C 10
ATOM 9757 O O . CYS A 1 56 ? 5.518 -11.511 17.000 1.00 51.22 56 CYS A O 10
ATOM 9764 N N . GLU A 1 57 ? 5.132 -13.594 17.759 1.00 3.00 57 GLU A N 10
ATOM 9765 C CA . GLU A 1 57 ? 6.543 -13.962 17.787 1.00 71.42 57 GLU A CA 10
ATOM 9766 C C . GLU A 1 57 ? 7.204 -13.686 16.439 1.00 30.44 57 GLU A C 10
ATOM 9767 O O . GLU A 1 57 ? 8.363 -13.277 16.378 1.00 54.31 57 GLU A O 10
ATOM 9779 N N . GLU A 1 58 ? 6.458 -13.915 15.363 1.00 0.20 58 GLU A N 10
ATOM 9780 C CA . GLU A 1 58 ? 6.972 -13.692 14.017 1.00 63.12 58 GLU A CA 10
ATOM 9781 C C . GLU A 1 58 ? 7.279 -12.215 13.789 1.00 1.31 58 GLU A C 10
ATOM 9782 O O . GLU A 1 58 ? 8.186 -11.868 13.033 1.00 54.44 58 GLU A O 10
ATOM 9794 N N . ALA A 1 59 ? 6.516 -11.349 14.449 1.00 23.51 59 ALA A N 10
ATOM 9795 C CA . ALA A 1 59 ? 6.707 -9.910 14.320 1.00 33.14 59 ALA A CA 10
ATOM 9796 C C . ALA A 1 59 ? 8.090 -9.493 14.809 1.00 32.52 59 ALA A C 10
ATOM 9797 O O . ALA A 1 59 ? 8.694 -8.565 14.272 1.00 1.54 59 ALA A O 10
ATOM 9804 N N . ILE A 1 60 ? 8.585 -10.185 15.830 1.00 34.30 60 ILE A N 10
ATOM 9805 C CA . ILE A 1 60 ? 9.897 -9.886 16.390 1.00 34.52 60 ILE A CA 10
ATOM 9806 C C . ILE A 1 60 ? 10.963 -9.845 15.301 1.00 71.11 60 ILE A C 10
ATOM 9807 O O . ILE A 1 60 ? 11.809 -8.951 15.278 1.00 10.20 60 ILE A O 10
ATOM 9823 N N . LYS A 1 61 ? 10.916 -10.818 14.397 1.00 32.03 61 LYS A N 10
ATOM 9824 C CA . LYS A 1 61 ? 11.875 -10.893 13.302 1.00 42.32 61 LYS A CA 10
ATOM 9825 C C . LYS A 1 61 ? 11.441 -10.008 12.137 1.00 4.04 61 LYS A C 10
ATOM 9826 O O . LYS A 1 61 ? 12.270 -9.552 11.351 1.00 53.35 61 LYS A O 10
ATOM 9845 N N . ASN A 1 62 ? 10.138 -9.769 12.035 1.00 0.14 62 ASN A N 10
ATOM 9846 C CA . ASN A 1 62 ? 9.595 -8.938 10.967 1.00 12.42 62 ASN A CA 10
ATOM 9847 C C . ASN A 1 62 ? 9.975 -7.474 11.170 1.00 22.10 62 ASN A C 10
ATOM 9848 O O . ASN A 1 62 ? 10.056 -6.705 10.213 1.00 40.11 62 ASN A O 10
ATOM 9859 N N . ALA A 1 63 ? 10.208 -7.097 12.423 1.00 62.21 63 ALA A N 10
ATOM 9860 C CA . ALA A 1 63 ? 10.583 -5.727 12.751 1.00 33.34 63 ALA A CA 10
ATOM 9861 C C . ALA A 1 63 ? 12.098 -5.574 12.822 1.00 23.54 63 ALA A C 10
ATOM 9862 O O . ALA A 1 63 ? 12.838 -6.547 12.975 1.00 11.22 63 ALA A O 10
ATOM 9869 N N . PRO A 1 64 ? 12.574 -4.326 12.708 1.00 11.52 64 PRO A N 10
ATOM 9870 C CA . PRO A 1 64 ? 14.006 -4.016 12.756 1.00 20.43 64 PRO A CA 10
ATOM 9871 C C . PRO A 1 64 ? 14.596 -4.219 14.148 1.00 43.24 64 PRO A C 10
ATOM 9872 O O . PRO A 1 64 ? 14.209 -3.543 15.101 1.00 41.32 64 PRO A O 10
ATOM 9883 N N . ARG A 1 65 ? 15.535 -5.153 14.257 1.00 43.12 65 ARG A N 10
ATOM 9884 C CA . ARG A 1 65 ? 16.178 -5.444 15.532 1.00 24.33 65 ARG A CA 10
ATOM 9885 C C . ARG A 1 65 ? 17.655 -5.061 15.497 1.00 61.52 65 ARG A C 10
ATOM 9886 O O . ARG A 1 65 ? 18.272 -4.966 14.435 1.00 34.33 65 ARG A O 10
ATOM 9907 N N . PRO A 1 66 ? 18.237 -4.836 16.684 1.00 11.30 66 PRO A N 10
ATOM 9908 C CA . PRO A 1 66 ? 19.648 -4.460 16.815 1.00 14.45 66 PRO A CA 10
ATOM 9909 C C . PRO A 1 66 ? 20.589 -5.606 16.462 1.00 34.31 66 PRO A C 10
ATOM 9910 O O . PRO A 1 66 ? 20.256 -6.466 15.646 1.00 42.42 66 PRO A O 10
ATOM 9921 N N . VAL A 1 1 ? -5.328 -7.988 2.404 1.00 11.42 1 VAL A N 11
ATOM 9922 C CA . VAL A 1 1 ? -4.206 -7.261 2.986 1.00 63.22 1 VAL A CA 11
ATOM 9923 C C . VAL A 1 1 ? -4.441 -6.979 4.465 1.00 14.42 1 VAL A C 11
ATOM 9924 O O . VAL A 1 1 ? -5.576 -6.936 4.942 1.00 41.34 1 VAL A O 11
ATOM 9937 N N . PRO A 1 2 ? -3.345 -6.780 5.212 1.00 62.33 2 PRO A N 11
ATOM 9938 C CA . PRO A 1 2 ? -3.406 -6.497 6.649 1.00 41.13 2 PRO A CA 11
ATOM 9939 C C . PRO A 1 2 ? -3.976 -5.114 6.943 1.00 1.50 2 PRO A C 11
ATOM 9940 O O . PRO A 1 2 ? -3.481 -4.106 6.437 1.00 63.51 2 PRO A O 11
ATOM 9951 N N . VAL A 1 3 ? -5.020 -5.071 7.765 1.00 23.11 3 VAL A N 11
ATOM 9952 C CA . VAL A 1 3 ? -5.656 -3.811 8.128 1.00 11.42 3 VAL A CA 11
ATOM 9953 C C . VAL A 1 3 ? -5.977 -2.981 6.890 1.00 13.44 3 VAL A C 11
ATOM 9954 O O . VAL A 1 3 ? -5.811 -1.762 6.887 1.00 2.31 3 VAL A O 11
ATOM 9967 N N . GLY A 1 4 ? -6.440 -3.650 5.839 1.00 64.32 4 GLY A N 11
ATOM 9968 C CA . GLY A 1 4 ? -6.778 -2.958 4.609 1.00 65.43 4 GLY A CA 11
ATOM 9969 C C . GLY A 1 4 ? -8.196 -3.241 4.155 1.00 30.23 4 GLY A C 11
ATOM 9970 O O . GLY A 1 4 ? -8.905 -2.338 3.713 1.00 13.41 4 GLY A O 11
ATOM 9974 N N . SER A 1 5 ? -8.610 -4.499 4.263 1.00 35.54 5 SER A N 11
ATOM 9975 C CA . SER A 1 5 ? -9.952 -4.900 3.856 1.00 60.12 5 SER A CA 11
ATOM 9976 C C . SER A 1 5 ? -10.952 -4.681 4.987 1.00 23.23 5 SER A C 11
ATOM 9977 O O . SER A 1 5 ? -12.136 -4.446 4.747 1.00 31.23 5 SER A O 11
ATOM 9985 N N . ASP A 1 6 ? -10.466 -4.760 6.221 1.00 24.41 6 ASP A N 11
ATOM 9986 C CA . ASP A 1 6 ? -11.315 -4.570 7.391 1.00 22.22 6 ASP A CA 11
ATOM 9987 C C . ASP A 1 6 ? -11.584 -3.088 7.632 1.00 31.11 6 ASP A C 11
ATOM 9988 O O . ASP A 1 6 ? -12.550 -2.723 8.303 1.00 3.41 6 ASP A O 11
ATOM 9997 N N . CYS A 1 7 ? -10.723 -2.239 7.081 1.00 15.54 7 CYS A N 11
ATOM 9998 C CA . CYS A 1 7 ? -10.866 -0.796 7.237 1.00 74.00 7 CYS A CA 11
ATOM 9999 C C . CYS A 1 7 ? -10.344 -0.062 6.005 1.00 12.35 7 CYS A C 11
ATOM 10000 O O . CYS A 1 7 ? -9.319 -0.436 5.436 1.00 14.23 7 CYS A O 11
ATOM 10007 N N . GLU A 1 8 ? -11.057 0.985 5.601 1.00 42.20 8 GLU A N 11
ATOM 10008 C CA . GLU A 1 8 ? -10.665 1.771 4.437 1.00 51.20 8 GLU A CA 11
ATOM 10009 C C . GLU A 1 8 ? -9.794 2.955 4.848 1.00 52.01 8 GLU A C 11
ATOM 10010 O O . GLU A 1 8 ? -10.191 3.802 5.649 1.00 72.25 8 GLU A O 11
ATOM 10022 N N . PRO A 1 9 ? -8.577 3.016 4.288 1.00 50.14 9 PRO A N 11
ATOM 10023 C CA . PRO A 1 9 ? -7.624 4.091 4.580 1.00 20.22 9 PRO A CA 11
ATOM 10024 C C . PRO A 1 9 ? -8.065 5.431 4.001 1.00 34.41 9 PRO A C 11
ATOM 10025 O O . PRO A 1 9 ? -8.378 5.534 2.815 1.00 64.54 9 PRO A O 11
ATOM 10036 N N . LYS A 1 10 ? -8.089 6.456 4.846 1.00 42.13 10 LYS A N 11
ATOM 10037 C CA . LYS A 1 10 ? -8.490 7.791 4.418 1.00 12.02 10 LYS A CA 11
ATOM 10038 C C . LYS A 1 10 ? -7.339 8.780 4.570 1.00 10.15 10 LYS A C 11
ATOM 10039 O O . LYS A 1 10 ? -7.300 9.811 3.898 1.00 41.23 10 LYS A O 11
ATOM 10058 N N . LEU A 1 11 ? -6.403 8.460 5.457 1.00 70.51 11 LEU A N 11
ATOM 10059 C CA . LEU A 1 11 ? -5.249 9.320 5.696 1.00 32.52 11 LEU A CA 11
ATOM 10060 C C . LEU A 1 11 ? -4.284 8.674 6.685 1.00 34.44 11 LEU A C 11
ATOM 10061 O O . LEU A 1 11 ? -4.685 8.238 7.765 1.00 3.24 11 LEU A O 11
ATOM 10077 N N . CYS A 1 12 ? -3.011 8.617 6.310 1.00 21.53 12 CYS A N 11
ATOM 10078 C CA . CYS A 1 12 ? -1.987 8.026 7.164 1.00 35.12 12 CYS A CA 11
ATOM 10079 C C . CYS A 1 12 ? -0.594 8.467 6.728 1.00 45.34 12 CYS A C 11
ATOM 10080 O O . CYS A 1 12 ? -0.399 8.924 5.601 1.00 44.14 12 CYS A O 11
ATOM 10087 N N . THR A 1 13 ? 0.375 8.328 7.628 1.00 73.41 13 THR A N 11
ATOM 10088 C CA . THR A 1 13 ? 1.750 8.712 7.337 1.00 0.23 13 THR A CA 11
ATOM 10089 C C . THR A 1 13 ? 2.708 7.552 7.581 1.00 44.05 13 THR A C 11
ATOM 10090 O O . THR A 1 13 ? 2.779 7.015 8.685 1.00 23.43 13 THR A O 11
ATOM 10101 N N . MET A 1 14 ? 3.445 7.171 6.542 1.00 53.12 14 MET A N 11
ATOM 10102 C CA . MET A 1 14 ? 4.401 6.075 6.644 1.00 21.14 14 MET A CA 11
ATOM 10103 C C . MET A 1 14 ? 5.311 6.259 7.855 1.00 62.04 14 MET A C 11
ATOM 10104 O O . MET A 1 14 ? 5.995 7.275 7.980 1.00 64.24 14 MET A O 11
ATOM 10118 N N . ASP A 1 15 ? 5.314 5.271 8.743 1.00 52.21 15 ASP A N 11
ATOM 10119 C CA . ASP A 1 15 ? 6.141 5.324 9.943 1.00 54.30 15 ASP A CA 11
ATOM 10120 C C . ASP A 1 15 ? 7.266 4.297 9.873 1.00 4.21 15 ASP A C 11
ATOM 10121 O O . ASP A 1 15 ? 7.515 3.703 8.823 1.00 34.32 15 ASP A O 11
ATOM 10130 N N . LEU A 1 16 ? 7.945 4.094 10.997 1.00 44.04 16 LEU A N 11
ATOM 10131 C CA . LEU A 1 16 ? 9.046 3.139 11.063 1.00 3.22 16 LEU A CA 11
ATOM 10132 C C . LEU A 1 16 ? 9.000 2.345 12.365 1.00 44.13 16 LEU A C 11
ATOM 10133 O O . LEU A 1 16 ? 10.038 2.008 12.936 1.00 53.14 16 LEU A O 11
ATOM 10149 N N . VAL A 1 17 ? 7.791 2.047 12.828 1.00 55.31 17 VAL A N 11
ATOM 10150 C CA . VAL A 1 17 ? 7.609 1.290 14.060 1.00 31.43 17 VAL A CA 11
ATOM 10151 C C . VAL A 1 17 ? 6.489 0.266 13.916 1.00 72.43 17 VAL A C 11
ATOM 10152 O O . VAL A 1 17 ? 5.323 0.540 14.199 1.00 15.11 17 VAL A O 11
ATOM 10165 N N . PRO A 1 18 ? 6.849 -0.945 13.464 1.00 34.24 18 PRO A N 11
ATOM 10166 C CA . PRO A 1 18 ? 5.888 -2.036 13.273 1.00 64.12 18 PRO A CA 11
ATOM 10167 C C . PRO A 1 18 ? 5.356 -2.579 14.595 1.00 43.13 18 PRO A C 11
ATOM 10168 O O . PRO A 1 18 ? 5.894 -2.280 15.662 1.00 51.04 18 PRO A O 11
ATOM 10179 N N . HIS A 1 19 ? 4.297 -3.379 14.518 1.00 42.55 19 HIS A N 11
ATOM 10180 C CA . HIS A 1 19 ? 3.693 -3.964 15.709 1.00 71.21 19 HIS A CA 11
ATOM 10181 C C . HIS A 1 19 ? 2.803 -5.147 15.341 1.00 72.41 19 HIS A C 11
ATOM 10182 O O . HIS A 1 19 ? 2.633 -5.468 14.164 1.00 12.51 19 HIS A O 11
ATOM 10196 N N . CYS A 1 20 ? 2.237 -5.794 16.355 1.00 64.02 20 CYS A N 11
ATOM 10197 C CA . CYS A 1 20 ? 1.366 -6.943 16.139 1.00 12.41 20 CYS A CA 11
ATOM 10198 C C . CYS A 1 20 ? -0.102 -6.534 16.217 1.00 13.50 20 CYS A C 11
ATOM 10199 O O . CYS A 1 20 ? -0.567 -6.041 17.245 1.00 32.44 20 CYS A O 11
ATOM 10206 N N . PHE A 1 21 ? -0.827 -6.741 15.123 1.00 54.02 21 PHE A N 11
ATOM 10207 C CA . PHE A 1 21 ? -2.243 -6.394 15.066 1.00 5.52 21 PHE A CA 11
ATOM 10208 C C . PHE A 1 21 ? -3.102 -7.642 14.892 1.00 55.14 21 PHE A C 11
ATOM 10209 O O . PHE A 1 21 ? -2.610 -8.698 14.491 1.00 15.30 21 PHE A O 11
ATOM 10226 N N . LEU A 1 22 ? -4.389 -7.514 15.195 1.00 13.54 22 LEU A N 11
ATOM 10227 C CA . LEU A 1 22 ? -5.319 -8.631 15.073 1.00 14.30 22 LEU A CA 11
ATOM 10228 C C . LEU A 1 22 ? -6.346 -8.367 13.976 1.00 63.11 22 LEU A C 11
ATOM 10229 O O . LEU A 1 22 ? -6.955 -7.299 13.926 1.00 64.34 22 LEU A O 11
ATOM 10245 N N . ASN A 1 23 ? -6.533 -9.349 13.100 1.00 54.10 23 ASN A N 11
ATOM 10246 C CA . ASN A 1 23 ? -7.488 -9.224 12.004 1.00 3.42 23 ASN A CA 11
ATOM 10247 C C . ASN A 1 23 ? -8.628 -10.225 12.159 1.00 71.32 23 ASN A C 11
ATOM 10248 O O . ASN A 1 23 ? -8.422 -11.390 12.501 1.00 14.24 23 ASN A O 11
ATOM 10259 N N . PRO A 1 24 ? -9.860 -9.763 11.900 1.00 74.41 24 PRO A N 11
ATOM 10260 C CA . PRO A 1 24 ? -11.058 -10.603 12.002 1.00 10.53 24 PRO A CA 11
ATOM 10261 C C . PRO A 1 24 ? -11.119 -11.662 10.907 1.00 1.03 24 PRO A C 11
ATOM 10262 O O . PRO A 1 24 ? -11.854 -12.642 11.020 1.00 20.25 24 PRO A O 11
ATOM 10273 N N . GLU A 1 25 ? -10.341 -11.458 9.849 1.00 52.34 25 GLU A N 11
ATOM 10274 C CA . GLU A 1 25 ? -10.308 -12.397 8.733 1.00 12.44 25 GLU A CA 11
ATOM 10275 C C . GLU A 1 25 ? -9.000 -13.182 8.722 1.00 43.45 25 GLU A C 11
ATOM 10276 O O . GLU A 1 25 ? -8.826 -14.111 7.932 1.00 14.44 25 GLU A O 11
ATOM 10288 N N . LYS A 1 26 ? -8.080 -12.801 9.602 1.00 53.20 26 LYS A N 11
ATOM 10289 C CA . LYS A 1 26 ? -6.787 -13.468 9.695 1.00 0.52 26 LYS A CA 11
ATOM 10290 C C . LYS A 1 26 ? -6.409 -13.720 11.151 1.00 3.12 26 LYS A C 11
ATOM 10291 O O . LYS A 1 26 ? -6.400 -14.861 11.612 1.00 42.24 26 LYS A O 11
ATOM 10310 N N . GLY A 1 27 ? -6.098 -12.647 11.872 1.00 2.30 27 GLY A N 11
ATOM 10311 C CA . GLY A 1 27 ? -5.725 -12.774 13.269 1.00 45.23 27 GLY A CA 11
ATOM 10312 C C . GLY A 1 27 ? -4.457 -12.013 13.601 1.00 5.24 27 GLY A C 11
ATOM 10313 O O . GLY A 1 27 ? -4.230 -10.917 13.088 1.00 64.05 27 GLY A O 11
ATOM 10317 N N . ILE A 1 28 ? -3.629 -12.593 14.464 1.00 33.12 28 ILE A N 11
ATOM 10318 C CA . ILE A 1 28 ? -2.378 -11.962 14.865 1.00 52.20 28 ILE A CA 11
ATOM 10319 C C . ILE A 1 28 ? -1.416 -11.851 13.687 1.00 54.31 28 ILE A C 11
ATOM 10320 O O . ILE A 1 28 ? -1.079 -12.849 13.051 1.00 62.13 28 ILE A O 11
ATOM 10336 N N . VAL A 1 29 ? -0.977 -10.629 13.402 1.00 4.01 29 VAL A N 11
ATOM 10337 C CA . VAL A 1 29 ? -0.051 -10.387 12.302 1.00 3.22 29 VAL A CA 11
ATOM 10338 C C . VAL A 1 29 ? 0.805 -9.153 12.566 1.00 53.44 29 VAL A C 11
ATOM 10339 O O . VAL A 1 29 ? 0.307 -8.127 13.030 1.00 4.14 29 VAL A O 11
ATOM 10352 N N . VAL A 1 30 ? 2.095 -9.259 12.265 1.00 42.42 30 VAL A N 11
ATOM 10353 C CA . VAL A 1 30 ? 3.021 -8.151 12.467 1.00 11.53 30 VAL A CA 11
ATOM 10354 C C . VAL A 1 30 ? 3.193 -7.338 11.189 1.00 3.10 30 VAL A C 11
ATOM 10355 O O . VAL A 1 30 ? 3.424 -7.892 10.114 1.00 22.34 30 VAL A O 11
ATOM 10368 N N . VAL A 1 31 ? 3.080 -6.019 11.313 1.00 61.22 31 VAL A N 11
ATOM 10369 C CA . VAL A 1 31 ? 3.225 -5.129 10.167 1.00 1.45 31 VAL A CA 11
ATOM 10370 C C . VAL A 1 31 ? 3.791 -3.777 10.590 1.00 34.42 31 VAL A C 11
ATOM 10371 O O . VAL A 1 31 ? 3.945 -3.502 11.780 1.00 14.54 31 VAL A O 11
ATOM 10384 N N . HIS A 1 32 ? 4.098 -2.937 9.607 1.00 23.12 32 HIS A N 11
ATOM 10385 C CA . HIS A 1 32 ? 4.646 -1.613 9.877 1.00 2.41 32 HIS A CA 11
ATOM 10386 C C . HIS A 1 32 ? 3.535 -0.624 10.218 1.00 61.12 32 HIS A C 11
ATOM 10387 O O . HIS A 1 32 ? 2.438 -0.694 9.666 1.00 34.34 32 HIS A O 11
ATOM 10401 N N . GLY A 1 33 ? 3.828 0.297 11.131 1.00 20.34 33 GLY A N 11
ATOM 10402 C CA . GLY A 1 33 ? 2.843 1.285 11.530 1.00 5.34 33 GLY A CA 11
ATOM 10403 C C . GLY A 1 33 ? 2.499 2.246 10.409 1.00 31.43 33 GLY A C 11
ATOM 10404 O O . GLY A 1 33 ? 2.476 1.864 9.240 1.00 21.52 33 GLY A O 11
ATOM 10408 N N . GLY A 1 34 ? 2.228 3.497 10.767 1.00 41.55 34 GLY A N 11
ATOM 10409 C CA . GLY A 1 34 ? 1.885 4.495 9.770 1.00 14.44 34 GLY A CA 11
ATOM 10410 C C . GLY A 1 34 ? 0.454 4.363 9.286 1.00 23.12 34 GLY A C 11
ATOM 10411 O O . GLY A 1 34 ? -0.427 5.105 9.720 1.00 52.31 34 GLY A O 11
ATOM 10415 N N . CYS A 1 35 ? 0.222 3.416 8.383 1.00 3.03 35 CYS A N 11
ATOM 10416 C CA . CYS A 1 35 ? -1.110 3.189 7.837 1.00 13.42 35 CYS A CA 11
ATOM 10417 C C . CYS A 1 35 ? -1.799 2.027 8.547 1.00 65.11 35 CYS A C 11
ATOM 10418 O O . CYS A 1 35 ? -2.981 2.101 8.878 1.00 54.02 35 CYS A O 11
ATOM 10425 N N . ALA A 1 36 ? -1.049 0.954 8.777 1.00 5.23 36 ALA A N 11
ATOM 10426 C CA . ALA A 1 36 ? -1.585 -0.223 9.449 1.00 2.23 36 ALA A CA 11
ATOM 10427 C C . ALA A 1 36 ? -1.990 0.101 10.883 1.00 22.44 36 ALA A C 11
ATOM 10428 O O . ALA A 1 36 ? -2.944 -0.470 11.414 1.00 62.12 36 ALA A O 11
ATOM 10435 N N . LEU A 1 37 ? -1.259 1.018 11.507 1.00 51.43 37 LEU A N 11
ATOM 10436 C CA . LEU A 1 37 ? -1.542 1.418 12.881 1.00 20.31 37 LEU A CA 11
ATOM 10437 C C . LEU A 1 37 ? -2.740 2.361 12.939 1.00 64.53 37 LEU A C 11
ATOM 10438 O O . LEU A 1 37 ? -3.602 2.233 13.808 1.00 62.41 37 LEU A O 11
ATOM 10454 N N . SER A 1 38 ? -2.787 3.306 12.006 1.00 53.13 38 SER A N 11
ATOM 10455 C CA . SER A 1 38 ? -3.879 4.272 11.951 1.00 25.31 38 SER A CA 11
ATOM 10456 C C . SER A 1 38 ? -5.195 3.585 11.601 1.00 30.44 38 SER A C 11
ATOM 10457 O O . SER A 1 38 ? -6.250 3.928 12.136 1.00 23.31 38 SER A O 11
ATOM 10465 N N . LYS A 1 39 ? -5.126 2.611 10.699 1.00 3.44 39 LYS A N 11
ATOM 10466 C CA . LYS A 1 39 ? -6.310 1.873 10.277 1.00 10.20 39 LYS A CA 11
ATOM 10467 C C . LYS A 1 39 ? -6.703 0.833 11.321 1.00 75.33 39 LYS A C 11
ATOM 10468 O O . LYS A 1 39 ? -7.883 0.522 11.487 1.00 31.31 39 LYS A O 11
ATOM 10487 N N . TYR A 1 40 ? -5.709 0.299 12.022 1.00 51.35 40 TYR A N 11
ATOM 10488 C CA . TYR A 1 40 ? -5.952 -0.707 13.048 1.00 3.15 40 TYR A CA 11
ATOM 10489 C C . TYR A 1 40 ? -6.977 -0.212 14.064 1.00 21.34 40 TYR A C 11
ATOM 10490 O O . TYR A 1 40 ? -7.826 -0.973 14.529 1.00 21.30 40 TYR A O 11
ATOM 10508 N N . LYS A 1 41 ? -6.892 1.069 14.405 1.00 42.21 41 LYS A N 11
ATOM 10509 C CA . LYS A 1 41 ? -7.812 1.669 15.364 1.00 44.30 41 LYS A CA 11
ATOM 10510 C C . LYS A 1 41 ? -9.206 1.815 14.763 1.00 42.13 41 LYS A C 11
ATOM 10511 O O . LYS A 1 41 ? -10.202 1.867 15.485 1.00 71.34 41 LYS A O 11
ATOM 10530 N N . CYS A 1 42 ? -9.270 1.880 13.437 1.00 23.50 42 CYS A N 11
ATOM 10531 C CA . CYS A 1 42 ? -10.542 2.018 12.738 1.00 4.21 42 CYS A CA 11
ATOM 10532 C C . CYS A 1 42 ? -11.234 0.666 12.594 1.00 24.34 42 CYS A C 11
ATOM 10533 O O . CYS A 1 42 ? -12.408 0.520 12.933 1.00 25.54 42 CYS A O 11
ATOM 10540 N N . GLN A 1 43 ? -10.497 -0.319 12.090 1.00 0.00 43 GLN A N 11
ATOM 10541 C CA . GLN A 1 43 ? -11.040 -1.659 11.901 1.00 10.03 43 GLN A CA 11
ATOM 10542 C C . GLN A 1 43 ? -11.429 -2.282 13.238 1.00 62.00 43 GLN A C 11
ATOM 10543 O O . GLN A 1 43 ? -12.508 -2.856 13.376 1.00 71.05 43 GLN A O 11
ATOM 10557 N N . ASN A 1 44 ? -10.541 -2.165 14.220 1.00 12.13 44 ASN A N 11
ATOM 10558 C CA . ASN A 1 44 ? -10.791 -2.718 15.546 1.00 14.24 44 ASN A CA 11
ATOM 10559 C C . ASN A 1 44 ? -10.456 -1.700 16.632 1.00 22.03 44 ASN A C 11
ATOM 10560 O O . ASN A 1 44 ? -9.416 -1.774 17.287 1.00 22.02 44 ASN A O 11
ATOM 10571 N N . PRO A 1 45 ? -11.357 -0.726 16.830 1.00 61.25 45 PRO A N 11
ATOM 10572 C CA . PRO A 1 45 ? -11.179 0.325 17.836 1.00 33.41 45 PRO A CA 11
ATOM 10573 C C . PRO A 1 45 ? -11.300 -0.210 19.259 1.00 1.42 45 PRO A C 11
ATOM 10574 O O . PRO A 1 45 ? -11.057 0.512 20.225 1.00 21.05 45 PRO A O 11
ATOM 10585 N N . ASN A 1 46 ? -11.676 -1.478 19.380 1.00 33.52 46 ASN A N 11
ATOM 10586 C CA . ASN A 1 46 ? -11.829 -2.109 20.686 1.00 31.23 46 ASN A CA 11
ATOM 10587 C C . ASN A 1 46 ? -10.663 -3.050 20.976 1.00 11.50 46 ASN A C 11
ATOM 10588 O O . ASN A 1 46 ? -10.404 -3.398 22.128 1.00 31.14 46 ASN A O 11
ATOM 10599 N N . HIS A 1 47 ? -9.962 -3.456 19.922 1.00 32.44 47 HIS A N 11
ATOM 10600 C CA . HIS A 1 47 ? -8.822 -4.356 20.063 1.00 15.33 47 HIS A CA 11
ATOM 10601 C C . HIS A 1 47 ? -7.616 -3.618 20.636 1.00 31.05 47 HIS A C 11
ATOM 10602 O O . HIS A 1 47 ? -7.594 -2.389 20.682 1.00 5.41 47 HIS A O 11
ATOM 10616 N N . GLU A 1 48 ? -6.616 -4.378 21.073 1.00 54.10 48 GLU A N 11
ATOM 10617 C CA . GLU A 1 48 ? -5.408 -3.795 21.645 1.00 71.05 48 GLU A CA 11
ATOM 10618 C C . GLU A 1 48 ? -4.161 -4.347 20.960 1.00 72.41 48 GLU A C 11
ATOM 10619 O O . GLU A 1 48 ? -3.839 -5.529 21.089 1.00 13.34 48 GLU A O 11
ATOM 10631 N N . LYS A 1 49 ? -3.463 -3.484 20.230 1.00 21.30 49 LYS A N 11
ATOM 10632 C CA . LYS A 1 49 ? -2.251 -3.883 19.525 1.00 63.15 49 LYS A CA 11
ATOM 10633 C C . LYS A 1 49 ? -1.184 -4.362 20.504 1.00 43.22 49 LYS A C 11
ATOM 10634 O O . LYS A 1 49 ? -0.995 -3.772 21.569 1.00 63.42 49 LYS A O 11
ATOM 10653 N N . LEU A 1 50 ? -0.488 -5.432 20.137 1.00 61.23 50 LEU A N 11
ATOM 10654 C CA . LEU A 1 50 ? 0.562 -5.989 20.982 1.00 21.35 50 LEU A CA 11
ATOM 10655 C C . LEU A 1 50 ? 0.034 -6.284 22.383 1.00 61.12 50 LEU A C 11
ATOM 10656 O O . LEU A 1 50 ? -1.160 -6.150 22.648 1.00 23.32 50 LEU A O 11
ATOM 10672 N N . GLY A 1 51 ? 0.933 -6.685 23.277 1.00 44.52 51 GLY A N 11
ATOM 10673 C CA . GLY A 1 51 ? 0.539 -6.990 24.640 1.00 44.23 51 GLY A CA 11
ATOM 10674 C C . GLY A 1 51 ? 1.473 -7.982 25.305 1.00 40.42 51 GLY A C 11
ATOM 10675 O O . GLY A 1 51 ? 2.611 -7.647 25.637 1.00 74.53 51 GLY A O 11
ATOM 10679 N N . TYR A 1 52 ? 0.992 -9.204 25.502 1.00 51.03 52 TYR A N 11
ATOM 10680 C CA . TYR A 1 52 ? 1.790 -10.247 26.136 1.00 42.44 52 TYR A CA 11
ATOM 10681 C C . TYR A 1 52 ? 1.646 -11.571 25.392 1.00 41.11 52 TYR A C 11
ATOM 10682 O O . TYR A 1 52 ? 1.614 -12.640 26.002 1.00 12.03 52 TYR A O 11
ATOM 10700 N N . THR A 1 53 ? 1.561 -11.492 24.067 1.00 35.15 53 THR A N 11
ATOM 10701 C CA . THR A 1 53 ? 1.420 -12.683 23.239 1.00 55.44 53 THR A CA 11
ATOM 10702 C C . THR A 1 53 ? 2.781 -13.234 22.832 1.00 43.44 53 THR A C 11
ATOM 10703 O O . THR A 1 53 ? 3.704 -12.476 22.529 1.00 54.23 53 THR A O 11
ATOM 10714 N N . HIS A 1 54 ? 2.901 -14.557 22.826 1.00 62.43 54 HIS A N 11
ATOM 10715 C CA . HIS A 1 54 ? 4.152 -15.210 22.454 1.00 75.10 54 HIS A CA 11
ATOM 10716 C C . HIS A 1 54 ? 4.362 -15.161 20.944 1.00 73.44 54 HIS A C 11
ATOM 10717 O O . HIS A 1 54 ? 5.486 -15.291 20.460 1.00 33.31 54 HIS A O 11
ATOM 10731 N N . GLU A 1 55 ? 3.272 -14.974 20.205 1.00 64.10 55 GLU A N 11
ATOM 10732 C CA . GLU A 1 55 ? 3.339 -14.910 18.750 1.00 73.23 55 GLU A CA 11
ATOM 10733 C C . GLU A 1 55 ? 4.016 -13.622 18.292 1.00 11.50 55 GLU A C 11
ATOM 10734 O O . GLU A 1 55 ? 4.549 -13.546 17.184 1.00 33.14 55 GLU A O 11
ATOM 10746 N N . CYS A 1 56 ? 3.991 -12.609 19.152 1.00 34.13 56 CYS A N 11
ATOM 10747 C CA . CYS A 1 56 ? 4.600 -11.323 18.838 1.00 1.42 56 CYS A CA 11
ATOM 10748 C C . CYS A 1 56 ? 6.106 -11.468 18.640 1.00 22.14 56 CYS A C 11
ATOM 10749 O O . CYS A 1 56 ? 6.755 -10.588 18.076 1.00 64.42 56 CYS A O 11
ATOM 10756 N N . GLU A 1 57 ? 6.654 -12.585 19.109 1.00 10.13 57 GLU A N 11
ATOM 10757 C CA . GLU A 1 57 ? 8.083 -12.845 18.984 1.00 3.12 57 GLU A CA 11
ATOM 10758 C C . GLU A 1 57 ? 8.538 -12.700 17.535 1.00 72.24 57 GLU A C 11
ATOM 10759 O O . GLU A 1 57 ? 9.614 -12.170 17.261 1.00 11.24 57 GLU A O 11
ATOM 10771 N N . GLU A 1 58 ? 7.709 -13.177 16.610 1.00 4.44 58 GLU A N 11
ATOM 10772 C CA . GLU A 1 58 ? 8.027 -13.101 15.189 1.00 31.42 58 GLU A CA 11
ATOM 10773 C C . GLU A 1 58 ? 8.205 -11.652 14.748 1.00 44.35 58 GLU A C 11
ATOM 10774 O O . GLU A 1 58 ? 8.921 -11.368 13.788 1.00 42.14 58 GLU A O 11
ATOM 10786 N N . ALA A 1 59 ? 7.548 -10.739 15.455 1.00 5.42 59 ALA A N 11
ATOM 10787 C CA . ALA A 1 59 ? 7.635 -9.319 15.138 1.00 41.40 59 ALA A CA 11
ATOM 10788 C C . ALA A 1 59 ? 9.071 -8.817 15.251 1.00 32.34 59 ALA A C 11
ATOM 10789 O O . ALA A 1 59 ? 9.497 -7.950 14.489 1.00 42.34 59 ALA A O 11
ATOM 10796 N N . ILE A 1 60 ? 9.811 -9.368 16.208 1.00 50.14 60 ILE A N 11
ATOM 10797 C CA . ILE A 1 60 ? 11.199 -8.976 16.420 1.00 72.23 60 ILE A CA 11
ATOM 10798 C C . ILE A 1 60 ? 11.990 -9.028 15.117 1.00 12.00 60 ILE A C 11
ATOM 10799 O O . ILE A 1 60 ? 12.739 -8.105 14.795 1.00 30.42 60 ILE A O 11
ATOM 10815 N N . LYS A 1 61 ? 11.817 -10.113 14.369 1.00 2.52 61 LYS A N 11
ATOM 10816 C CA . LYS A 1 61 ? 12.512 -10.285 13.099 1.00 73.12 61 LYS A CA 11
ATOM 10817 C C . LYS A 1 61 ? 11.762 -9.586 11.969 1.00 32.14 61 LYS A C 11
ATOM 10818 O O . LYS A 1 61 ? 12.372 -9.052 11.044 1.00 31.21 61 LYS A O 11
ATOM 10837 N N . ASN A 1 62 ? 10.435 -9.592 12.053 1.00 24.41 62 ASN A N 11
ATOM 10838 C CA . ASN A 1 62 ? 9.602 -8.958 11.038 1.00 44.21 62 ASN A CA 11
ATOM 10839 C C . ASN A 1 62 ? 9.861 -7.455 10.984 1.00 73.11 62 ASN A C 11
ATOM 10840 O O . ASN A 1 62 ? 9.626 -6.811 9.962 1.00 72.11 62 ASN A O 11
ATOM 10851 N N . ALA A 1 63 ? 10.346 -6.904 12.091 1.00 2.52 63 ALA A N 11
ATOM 10852 C CA . ALA A 1 63 ? 10.639 -5.478 12.169 1.00 1.24 63 ALA A CA 11
ATOM 10853 C C . ALA A 1 63 ? 11.999 -5.162 11.556 1.00 23.35 63 ALA A C 11
ATOM 10854 O O . ALA A 1 63 ? 12.873 -6.023 11.449 1.00 3.21 63 ALA A O 11
ATOM 10861 N N . PRO A 1 64 ? 12.185 -3.900 11.143 1.00 13.25 64 PRO A N 11
ATOM 10862 C CA . PRO A 1 64 ? 13.437 -3.442 10.534 1.00 72.12 64 PRO A CA 11
ATOM 10863 C C . PRO A 1 64 ? 14.584 -3.386 11.537 1.00 14.13 64 PRO A C 11
ATOM 10864 O O . PRO A 1 64 ? 14.594 -2.545 12.436 1.00 13.41 64 PRO A O 11
ATOM 10875 N N . ARG A 1 65 ? 15.548 -4.286 11.378 1.00 60.22 65 ARG A N 11
ATOM 10876 C CA . ARG A 1 65 ? 16.699 -4.339 12.271 1.00 43.02 65 ARG A CA 11
ATOM 10877 C C . ARG A 1 65 ? 17.495 -3.039 12.209 1.00 1.53 65 ARG A C 11
ATOM 10878 O O . ARG A 1 65 ? 17.387 -2.260 11.262 1.00 61.15 65 ARG A O 11
ATOM 10899 N N . PRO A 1 66 ? 18.314 -2.796 13.244 1.00 53.13 66 PRO A N 11
ATOM 10900 C CA . PRO A 1 66 ? 19.144 -1.591 13.331 1.00 54.32 66 PRO A CA 11
ATOM 10901 C C . PRO A 1 66 ? 20.275 -1.591 12.309 1.00 63.02 66 PRO A C 11
ATOM 10902 O O . PRO A 1 66 ? 21.135 -0.711 12.321 1.00 45.43 66 PRO A O 11
ATOM 10913 N N . VAL A 1 1 ? -3.010 -5.537 2.061 1.00 54.23 1 VAL A N 12
ATOM 10914 C CA . VAL A 1 1 ? -3.007 -5.235 3.487 1.00 2.40 1 VAL A CA 12
ATOM 10915 C C . VAL A 1 1 ? -4.262 -5.771 4.166 1.00 71.24 1 VAL A C 12
ATOM 10916 O O . VAL A 1 1 ? -5.382 -5.593 3.685 1.00 22.53 1 VAL A O 12
ATOM 10929 N N . PRO A 1 2 ? -4.074 -6.444 5.311 1.00 71.15 2 PRO A N 12
ATOM 10930 C CA . PRO A 1 2 ? -5.180 -7.020 6.081 1.00 12.01 2 PRO A CA 12
ATOM 10931 C C . PRO A 1 2 ? -6.048 -5.951 6.737 1.00 22.32 2 PRO A C 12
ATOM 10932 O O . PRO A 1 2 ? -5.553 -5.110 7.488 1.00 61.31 2 PRO A O 12
ATOM 10943 N N . VAL A 1 3 ? -7.345 -5.990 6.450 1.00 50.02 3 VAL A N 12
ATOM 10944 C CA . VAL A 1 3 ? -8.282 -5.026 7.013 1.00 10.54 3 VAL A CA 12
ATOM 10945 C C . VAL A 1 3 ? -9.631 -5.675 7.304 1.00 44.44 3 VAL A C 12
ATOM 10946 O O . VAL A 1 3 ? -10.609 -4.991 7.602 1.00 30.11 3 VAL A O 12
ATOM 10959 N N . GLY A 1 4 ? -9.675 -7.001 7.214 1.00 2.42 4 GLY A N 12
ATOM 10960 C CA . GLY A 1 4 ? -10.908 -7.721 7.470 1.00 14.35 4 GLY A CA 12
ATOM 10961 C C . GLY A 1 4 ? -12.077 -7.168 6.679 1.00 14.05 4 GLY A C 12
ATOM 10962 O O . GLY A 1 4 ? -12.127 -7.302 5.457 1.00 71.11 4 GLY A O 12
ATOM 10966 N N . SER A 1 5 ? -13.022 -6.546 7.378 1.00 24.24 5 SER A N 12
ATOM 10967 C CA . SER A 1 5 ? -14.199 -5.976 6.734 1.00 30.01 5 SER A CA 12
ATOM 10968 C C . SER A 1 5 ? -14.944 -5.047 7.688 1.00 42.22 5 SER A C 12
ATOM 10969 O O . SER A 1 5 ? -16.155 -4.861 7.571 1.00 12.04 5 SER A O 12
ATOM 10977 N N . ASP A 1 6 ? -14.210 -4.466 8.631 1.00 52.13 6 ASP A N 12
ATOM 10978 C CA . ASP A 1 6 ? -14.799 -3.555 9.605 1.00 14.20 6 ASP A CA 12
ATOM 10979 C C . ASP A 1 6 ? -14.182 -2.164 9.492 1.00 63.53 6 ASP A C 12
ATOM 10980 O O . ASP A 1 6 ? -14.745 -1.182 9.974 1.00 13.24 6 ASP A O 12
ATOM 10989 N N . CYS A 1 7 ? -13.020 -2.089 8.852 1.00 64.32 7 CYS A N 12
ATOM 10990 C CA . CYS A 1 7 ? -12.324 -0.821 8.676 1.00 45.51 7 CYS A CA 12
ATOM 10991 C C . CYS A 1 7 ? -12.237 -0.448 7.199 1.00 41.23 7 CYS A C 12
ATOM 10992 O O . CYS A 1 7 ? -12.037 -1.308 6.342 1.00 22.54 7 CYS A O 12
ATOM 10999 N N . GLU A 1 8 ? -12.389 0.841 6.909 1.00 21.22 8 GLU A N 12
ATOM 11000 C CA . GLU A 1 8 ? -12.328 1.327 5.536 1.00 73.22 8 GLU A CA 12
ATOM 11001 C C . GLU A 1 8 ? -11.046 2.118 5.295 1.00 52.52 8 GLU A C 12
ATOM 11002 O O . GLU A 1 8 ? -10.946 3.301 5.624 1.00 65.43 8 GLU A O 12
ATOM 11014 N N . PRO A 1 9 ? -10.041 1.452 4.707 1.00 34.02 9 PRO A N 12
ATOM 11015 C CA . PRO A 1 9 ? -8.747 2.073 4.409 1.00 74.22 9 PRO A CA 12
ATOM 11016 C C . PRO A 1 9 ? -8.844 3.107 3.293 1.00 53.33 9 PRO A C 12
ATOM 11017 O O . PRO A 1 9 ? -9.221 2.786 2.165 1.00 12.44 9 PRO A O 12
ATOM 11028 N N . LYS A 1 10 ? -8.501 4.350 3.613 1.00 13.31 10 LYS A N 12
ATOM 11029 C CA . LYS A 1 10 ? -8.548 5.433 2.638 1.00 64.15 10 LYS A CA 12
ATOM 11030 C C . LYS A 1 10 ? -7.821 6.668 3.160 1.00 12.05 10 LYS A C 12
ATOM 11031 O O . LYS A 1 10 ? -8.145 7.796 2.786 1.00 2.11 10 LYS A O 12
ATOM 11050 N N . LEU A 1 11 ? -6.838 6.448 4.026 1.00 42.10 11 LEU A N 12
ATOM 11051 C CA . LEU A 1 11 ? -6.064 7.544 4.599 1.00 21.23 11 LEU A CA 12
ATOM 11052 C C . LEU A 1 11 ? -5.023 7.019 5.584 1.00 75.15 11 LEU A C 12
ATOM 11053 O O . LEU A 1 11 ? -5.363 6.388 6.585 1.00 71.42 11 LEU A O 12
ATOM 11069 N N . CYS A 1 12 ? -3.754 7.286 5.293 1.00 35.24 12 CYS A N 12
ATOM 11070 C CA . CYS A 1 12 ? -2.663 6.843 6.153 1.00 75.42 12 CYS A CA 12
ATOM 11071 C C . CYS A 1 12 ? -1.387 7.625 5.858 1.00 1.04 12 CYS A C 12
ATOM 11072 O O . CYS A 1 12 ? -1.270 8.278 4.821 1.00 52.12 12 CYS A O 12
ATOM 11079 N N . THR A 1 13 ? -0.430 7.554 6.779 1.00 13.30 13 THR A N 12
ATOM 11080 C CA . THR A 1 13 ? 0.837 8.256 6.620 1.00 62.23 13 THR A CA 12
ATOM 11081 C C . THR A 1 13 ? 2.016 7.298 6.753 1.00 10.55 13 THR A C 12
ATOM 11082 O O . THR A 1 13 ? 2.135 6.580 7.746 1.00 54.33 13 THR A O 12
ATOM 11093 N N . MET A 1 14 ? 2.886 7.294 5.749 1.00 53.14 14 MET A N 12
ATOM 11094 C CA . MET A 1 14 ? 4.057 6.425 5.756 1.00 1.51 14 MET A CA 12
ATOM 11095 C C . MET A 1 14 ? 4.802 6.528 7.083 1.00 12.34 14 MET A C 12
ATOM 11096 O O . MET A 1 14 ? 5.292 7.597 7.450 1.00 71.33 14 MET A O 12
ATOM 11110 N N . ASP A 1 15 ? 4.882 5.412 7.799 1.00 4.34 15 ASP A N 12
ATOM 11111 C CA . ASP A 1 15 ? 5.568 5.377 9.086 1.00 41.11 15 ASP A CA 12
ATOM 11112 C C . ASP A 1 15 ? 6.595 4.250 9.124 1.00 71.53 15 ASP A C 12
ATOM 11113 O O . ASP A 1 15 ? 6.752 3.506 8.154 1.00 4.13 15 ASP A O 12
ATOM 11122 N N . LEU A 1 16 ? 7.292 4.129 10.248 1.00 30.30 16 LEU A N 12
ATOM 11123 C CA . LEU A 1 16 ? 8.305 3.092 10.412 1.00 3.24 16 LEU A CA 12
ATOM 11124 C C . LEU A 1 16 ? 8.249 2.493 11.814 1.00 72.32 16 LEU A C 12
ATOM 11125 O O . LEU A 1 16 ? 9.281 2.271 12.448 1.00 75.13 16 LEU A O 12
ATOM 11141 N N . VAL A 1 17 ? 7.036 2.230 12.291 1.00 2.53 17 VAL A N 12
ATOM 11142 C CA . VAL A 1 17 ? 6.845 1.653 13.616 1.00 12.24 17 VAL A CA 12
ATOM 11143 C C . VAL A 1 17 ? 5.914 0.447 13.561 1.00 11.12 17 VAL A C 12
ATOM 11144 O O . VAL A 1 17 ? 4.706 0.554 13.775 1.00 60.45 17 VAL A O 12
ATOM 11157 N N . PRO A 1 18 ? 6.487 -0.730 13.268 1.00 1.35 18 PRO A N 12
ATOM 11158 C CA . PRO A 1 18 ? 5.727 -1.980 13.179 1.00 10.03 18 PRO A CA 12
ATOM 11159 C C . PRO A 1 18 ? 5.225 -2.452 14.540 1.00 42.42 18 PRO A C 12
ATOM 11160 O O . PRO A 1 18 ? 5.814 -2.135 15.574 1.00 42.01 18 PRO A O 12
ATOM 11171 N N . HIS A 1 19 ? 4.134 -3.211 14.532 1.00 11.54 19 HIS A N 12
ATOM 11172 C CA . HIS A 1 19 ? 3.553 -3.727 15.767 1.00 44.11 19 HIS A CA 12
ATOM 11173 C C . HIS A 1 19 ? 2.608 -4.889 15.478 1.00 12.11 19 HIS A C 12
ATOM 11174 O O . HIS A 1 19 ? 2.363 -5.231 14.321 1.00 62.12 19 HIS A O 12
ATOM 11188 N N . CYS A 1 20 ? 2.079 -5.493 16.537 1.00 2.54 20 CYS A N 12
ATOM 11189 C CA . CYS A 1 20 ? 1.162 -6.617 16.399 1.00 54.23 20 CYS A CA 12
ATOM 11190 C C . CYS A 1 20 ? -0.285 -6.162 16.567 1.00 53.12 20 CYS A C 12
ATOM 11191 O O . CYS A 1 20 ? -0.570 -5.221 17.308 1.00 25.14 20 CYS A O 12
ATOM 11198 N N . PHE A 1 21 ? -1.196 -6.837 15.873 1.00 12.33 21 PHE A N 12
ATOM 11199 C CA . PHE A 1 21 ? -2.614 -6.502 15.945 1.00 62.13 21 PHE A CA 12
ATOM 11200 C C . PHE A 1 21 ? -3.477 -7.740 15.719 1.00 62.03 21 PHE A C 12
ATOM 11201 O O . PHE A 1 21 ? -3.007 -8.752 15.197 1.00 43.12 21 PHE A O 12
ATOM 11218 N N . LEU A 1 22 ? -4.741 -7.652 16.116 1.00 75.52 22 LEU A N 12
ATOM 11219 C CA . LEU A 1 22 ? -5.672 -8.765 15.958 1.00 42.03 22 LEU A CA 12
ATOM 11220 C C . LEU A 1 22 ? -6.769 -8.419 14.956 1.00 61.20 22 LEU A C 12
ATOM 11221 O O . LEU A 1 22 ? -7.546 -7.490 15.168 1.00 11.43 22 LEU A O 12
ATOM 11237 N N . ASN A 1 23 ? -6.827 -9.176 13.865 1.00 44.23 23 ASN A N 12
ATOM 11238 C CA . ASN A 1 23 ? -7.830 -8.950 12.831 1.00 61.44 23 ASN A CA 12
ATOM 11239 C C . ASN A 1 23 ? -8.932 -10.002 12.904 1.00 74.42 23 ASN A C 12
ATOM 11240 O O . ASN A 1 23 ? -8.688 -11.175 13.189 1.00 41.03 23 ASN A O 12
ATOM 11251 N N . PRO A 1 24 ? -10.176 -9.575 12.640 1.00 32.31 24 PRO A N 12
ATOM 11252 C CA . PRO A 1 24 ? -11.341 -10.465 12.668 1.00 12.45 24 PRO A CA 12
ATOM 11253 C C . PRO A 1 24 ? -11.335 -11.465 11.517 1.00 13.34 24 PRO A C 12
ATOM 11254 O O . PRO A 1 24 ? -11.995 -12.501 11.581 1.00 31.31 24 PRO A O 12
ATOM 11265 N N . GLU A 1 25 ? -10.586 -11.146 10.467 1.00 62.34 25 GLU A N 12
ATOM 11266 C CA . GLU A 1 25 ? -10.495 -12.018 9.301 1.00 34.23 25 GLU A CA 12
ATOM 11267 C C . GLU A 1 25 ? -9.130 -12.695 9.233 1.00 24.41 25 GLU A C 12
ATOM 11268 O O . GLU A 1 25 ? -8.895 -13.562 8.391 1.00 23.41 25 GLU A O 12
ATOM 11280 N N . LYS A 1 26 ? -8.231 -12.293 10.125 1.00 11.24 26 LYS A N 12
ATOM 11281 C CA . LYS A 1 26 ? -6.888 -12.859 10.169 1.00 73.40 26 LYS A CA 12
ATOM 11282 C C . LYS A 1 26 ? -6.490 -13.206 11.600 1.00 11.31 26 LYS A C 12
ATOM 11283 O O . LYS A 1 26 ? -6.402 -14.378 11.964 1.00 50.40 26 LYS A O 12
ATOM 11302 N N . GLY A 1 27 ? -6.252 -12.177 12.409 1.00 63.42 27 GLY A N 12
ATOM 11303 C CA . GLY A 1 27 ? -5.867 -12.394 13.791 1.00 31.42 27 GLY A CA 12
ATOM 11304 C C . GLY A 1 27 ? -4.467 -11.896 14.089 1.00 40.34 27 GLY A C 12
ATOM 11305 O O . GLY A 1 27 ? -4.040 -10.871 13.556 1.00 0.21 27 GLY A O 12
ATOM 11309 N N . ILE A 1 28 ? -3.751 -12.620 14.942 1.00 35.22 28 ILE A N 12
ATOM 11310 C CA . ILE A 1 28 ? -2.392 -12.245 15.310 1.00 41.43 28 ILE A CA 12
ATOM 11311 C C . ILE A 1 28 ? -1.535 -12.002 14.072 1.00 51.41 28 ILE A C 12
ATOM 11312 O O . ILE A 1 28 ? -1.087 -12.944 13.419 1.00 72.23 28 ILE A O 12
ATOM 11328 N N . VAL A 1 29 ? -1.309 -10.730 13.755 1.00 31.55 29 VAL A N 12
ATOM 11329 C CA . VAL A 1 29 ? -0.503 -10.363 12.598 1.00 51.54 29 VAL A CA 12
ATOM 11330 C C . VAL A 1 29 ? 0.278 -9.079 12.857 1.00 55.11 29 VAL A C 12
ATOM 11331 O O . VAL A 1 29 ? -0.225 -8.151 13.491 1.00 71.02 29 VAL A O 12
ATOM 11344 N N . VAL A 1 30 ? 1.510 -9.032 12.362 1.00 63.22 30 VAL A N 12
ATOM 11345 C CA . VAL A 1 30 ? 2.361 -7.861 12.538 1.00 22.51 30 VAL A CA 12
ATOM 11346 C C . VAL A 1 30 ? 2.475 -7.064 11.243 1.00 34.55 30 VAL A C 12
ATOM 11347 O O . VAL A 1 30 ? 2.606 -7.634 10.160 1.00 30.53 30 VAL A O 12
ATOM 11360 N N . VAL A 1 31 ? 2.423 -5.742 11.363 1.00 43.51 31 VAL A N 12
ATOM 11361 C CA . VAL A 1 31 ? 2.522 -4.865 10.202 1.00 10.32 31 VAL A CA 12
ATOM 11362 C C . VAL A 1 31 ? 3.351 -3.625 10.519 1.00 52.01 31 VAL A C 12
ATOM 11363 O O . VAL A 1 31 ? 3.382 -3.160 11.659 1.00 72.12 31 VAL A O 12
ATOM 11376 N N . HIS A 1 32 ? 4.022 -3.093 9.502 1.00 14.31 32 HIS A N 12
ATOM 11377 C CA . HIS A 1 32 ? 4.851 -1.905 9.672 1.00 52.24 32 HIS A CA 12
ATOM 11378 C C . HIS A 1 32 ? 3.999 -0.640 9.649 1.00 15.51 32 HIS A C 12
ATOM 11379 O O . HIS A 1 32 ? 2.952 -0.596 9.004 1.00 13.33 32 HIS A O 12
ATOM 11393 N N . GLY A 1 33 ? 4.454 0.388 10.359 1.00 45.43 33 GLY A N 12
ATOM 11394 C CA . GLY A 1 33 ? 3.721 1.640 10.407 1.00 22.22 33 GLY A CA 12
ATOM 11395 C C . GLY A 1 33 ? 3.350 2.148 9.028 1.00 31.12 33 GLY A C 12
ATOM 11396 O O . GLY A 1 33 ? 4.114 1.995 8.076 1.00 11.32 33 GLY A O 12
ATOM 11400 N N . GLY A 1 34 ? 2.171 2.753 8.920 1.00 51.33 34 GLY A N 12
ATOM 11401 C CA . GLY A 1 34 ? 1.719 3.275 7.643 1.00 65.42 34 GLY A CA 12
ATOM 11402 C C . GLY A 1 34 ? 0.230 3.087 7.434 1.00 11.10 34 GLY A C 12
ATOM 11403 O O . GLY A 1 34 ? -0.584 3.691 8.134 1.00 43.34 34 GLY A O 12
ATOM 11407 N N . CYS A 1 35 ? -0.130 2.249 6.468 1.00 64.42 35 CYS A N 12
ATOM 11408 C CA . CYS A 1 35 ? -1.531 1.984 6.166 1.00 12.24 35 CYS A CA 12
ATOM 11409 C C . CYS A 1 35 ? -2.028 0.756 6.923 1.00 30.23 35 CYS A C 12
ATOM 11410 O O . CYS A 1 35 ? -3.140 0.747 7.451 1.00 63.10 35 CYS A O 12
ATOM 11417 N N . ALA A 1 36 ? -1.196 -0.279 6.972 1.00 64.11 36 ALA A N 12
ATOM 11418 C CA . ALA A 1 36 ? -1.549 -1.511 7.666 1.00 64.44 36 ALA A CA 12
ATOM 11419 C C . ALA A 1 36 ? -1.696 -1.274 9.165 1.00 73.52 36 ALA A C 12
ATOM 11420 O O . ALA A 1 36 ? -2.492 -1.936 9.833 1.00 71.01 36 ALA A O 12
ATOM 11427 N N . LEU A 1 37 ? -0.925 -0.328 9.688 1.00 20.01 37 LEU A N 12
ATOM 11428 C CA . LEU A 1 37 ? -0.970 -0.004 11.110 1.00 65.02 37 LEU A CA 12
ATOM 11429 C C . LEU A 1 37 ? -2.202 0.831 11.440 1.00 54.34 37 LEU A C 12
ATOM 11430 O O . LEU A 1 37 ? -2.895 0.572 12.423 1.00 34.23 37 LEU A O 12
ATOM 11446 N N . SER A 1 38 ? -2.471 1.834 10.609 1.00 31.22 38 SER A N 12
ATOM 11447 C CA . SER A 1 38 ? -3.620 2.708 10.813 1.00 1.53 38 SER A CA 12
ATOM 11448 C C . SER A 1 38 ? -4.921 1.911 10.790 1.00 44.42 38 SER A C 12
ATOM 11449 O O . SER A 1 38 ? -5.753 2.032 11.689 1.00 53.24 38 SER A O 12
ATOM 11457 N N . LYS A 1 39 ? -5.088 1.096 9.754 1.00 35.35 39 LYS A N 12
ATOM 11458 C CA . LYS A 1 39 ? -6.286 0.276 9.612 1.00 51.43 39 LYS A CA 12
ATOM 11459 C C . LYS A 1 39 ? -6.551 -0.527 10.881 1.00 4.43 39 LYS A C 12
ATOM 11460 O O . LYS A 1 39 ? -7.658 -0.510 11.418 1.00 14.24 39 LYS A O 12
ATOM 11479 N N . TYR A 1 40 ? -5.527 -1.227 11.357 1.00 70.14 40 TYR A N 12
ATOM 11480 C CA . TYR A 1 40 ? -5.650 -2.037 12.563 1.00 64.02 40 TYR A CA 12
ATOM 11481 C C . TYR A 1 40 ? -6.173 -1.203 13.728 1.00 2.02 40 TYR A C 12
ATOM 11482 O O . TYR A 1 40 ? -6.878 -1.708 14.602 1.00 22.12 40 TYR A O 12
ATOM 11500 N N . LYS A 1 41 ? -5.823 0.079 13.734 1.00 62.22 41 LYS A N 12
ATOM 11501 C CA . LYS A 1 41 ? -6.257 0.986 14.789 1.00 1.41 41 LYS A CA 12
ATOM 11502 C C . LYS A 1 41 ? -7.673 1.489 14.526 1.00 1.00 41 LYS A C 12
ATOM 11503 O O . LYS A 1 41 ? -8.391 1.867 15.453 1.00 62.55 41 LYS A O 12
ATOM 11522 N N . CYS A 1 42 ? -8.069 1.490 13.258 1.00 74.02 42 CYS A N 12
ATOM 11523 C CA . CYS A 1 42 ? -9.400 1.945 12.872 1.00 22.23 42 CYS A CA 12
ATOM 11524 C C . CYS A 1 42 ? -10.438 0.852 13.109 1.00 31.02 42 CYS A C 12
ATOM 11525 O O . CYS A 1 42 ? -11.507 1.108 13.664 1.00 64.24 42 CYS A O 12
ATOM 11532 N N . GLN A 1 43 ? -10.115 -0.366 12.685 1.00 1.53 43 GLN A N 12
ATOM 11533 C CA . GLN A 1 43 ? -11.020 -1.497 12.851 1.00 2.20 43 GLN A CA 12
ATOM 11534 C C . GLN A 1 43 ? -11.327 -1.737 14.326 1.00 41.25 43 GLN A C 12
ATOM 11535 O O . GLN A 1 43 ? -12.476 -1.968 14.700 1.00 5.15 43 GLN A O 12
ATOM 11549 N N . ASN A 1 44 ? -10.292 -1.681 15.157 1.00 2.53 44 ASN A N 12
ATOM 11550 C CA . ASN A 1 44 ? -10.451 -1.893 16.591 1.00 12.23 44 ASN A CA 12
ATOM 11551 C C . ASN A 1 44 ? -9.513 -0.987 17.383 1.00 65.31 44 ASN A C 12
ATOM 11552 O O . ASN A 1 44 ? -8.458 -1.409 17.858 1.00 2.42 44 ASN A O 12
ATOM 11563 N N . PRO A 1 45 ? -9.904 0.287 17.529 1.00 2.23 45 PRO A N 12
ATOM 11564 C CA . PRO A 1 45 ? -9.112 1.279 18.264 1.00 75.22 45 PRO A CA 12
ATOM 11565 C C . PRO A 1 45 ? -9.094 1.009 19.765 1.00 51.44 45 PRO A C 12
ATOM 11566 O O . PRO A 1 45 ? -8.371 1.665 20.513 1.00 11.04 45 PRO A O 12
ATOM 11577 N N . ASN A 1 46 ? -9.894 0.040 20.197 1.00 50.10 46 ASN A N 12
ATOM 11578 C CA . ASN A 1 46 ? -9.969 -0.316 21.609 1.00 13.23 46 ASN A CA 12
ATOM 11579 C C . ASN A 1 46 ? -9.309 -1.667 21.866 1.00 74.34 46 ASN A C 12
ATOM 11580 O O . ASN A 1 46 ? -9.018 -2.021 23.009 1.00 61.34 46 ASN A O 12
ATOM 11591 N N . HIS A 1 47 ? -9.076 -2.418 20.794 1.00 22.51 47 HIS A N 12
ATOM 11592 C CA . HIS A 1 47 ? -8.449 -3.731 20.902 1.00 21.04 47 HIS A CA 12
ATOM 11593 C C . HIS A 1 47 ? -7.117 -3.638 21.641 1.00 41.44 47 HIS A C 12
ATOM 11594 O O . HIS A 1 47 ? -6.583 -2.547 21.839 1.00 23.25 47 HIS A O 12
ATOM 11608 N N . GLU A 1 48 ? -6.588 -4.788 22.044 1.00 24.34 48 GLU A N 12
ATOM 11609 C CA . GLU A 1 48 ? -5.319 -4.835 22.762 1.00 50.41 48 GLU A CA 12
ATOM 11610 C C . GLU A 1 48 ? -4.167 -5.146 21.811 1.00 40.32 48 GLU A C 12
ATOM 11611 O O . GLU A 1 48 ? -3.952 -6.298 21.433 1.00 51.42 48 GLU A O 12
ATOM 11623 N N . LYS A 1 49 ? -3.429 -4.110 21.427 1.00 44.13 49 LYS A N 12
ATOM 11624 C CA . LYS A 1 49 ? -2.298 -4.270 20.520 1.00 3.04 49 LYS A CA 12
ATOM 11625 C C . LYS A 1 49 ? -1.233 -5.173 21.134 1.00 64.33 49 LYS A C 12
ATOM 11626 O O . LYS A 1 49 ? -0.503 -4.765 22.039 1.00 54.35 49 LYS A O 12
ATOM 11645 N N . LEU A 1 50 ? -1.147 -6.402 20.635 1.00 2.34 50 LEU A N 12
ATOM 11646 C CA . LEU A 1 50 ? -0.169 -7.363 21.133 1.00 0.14 50 LEU A CA 12
ATOM 11647 C C . LEU A 1 50 ? 1.234 -6.763 21.132 1.00 74.32 50 LEU A C 12
ATOM 11648 O O . LEU A 1 50 ? 1.609 -6.038 20.212 1.00 55.32 50 LEU A O 12
ATOM 11664 N N . GLY A 1 51 ? 2.006 -7.074 22.169 1.00 53.11 51 GLY A N 12
ATOM 11665 C CA . GLY A 1 51 ? 3.359 -6.559 22.266 1.00 21.24 51 GLY A CA 12
ATOM 11666 C C . GLY A 1 51 ? 4.170 -7.261 23.338 1.00 44.34 51 GLY A C 12
ATOM 11667 O O . GLY A 1 51 ? 3.657 -7.566 24.414 1.00 23.43 51 GLY A O 12
ATOM 11671 N N . TYR A 1 52 ? 5.440 -7.518 23.042 1.00 34.14 52 TYR A N 12
ATOM 11672 C CA . TYR A 1 52 ? 6.322 -8.192 23.987 1.00 25.01 52 TYR A CA 12
ATOM 11673 C C . TYR A 1 52 ? 5.687 -9.479 24.504 1.00 14.22 52 TYR A C 12
ATOM 11674 O O . TYR A 1 52 ? 5.708 -9.759 25.703 1.00 2.33 52 TYR A O 12
ATOM 11692 N N . THR A 1 53 ? 5.120 -10.260 23.590 1.00 63.42 53 THR A N 12
ATOM 11693 C CA . THR A 1 53 ? 4.478 -11.517 23.951 1.00 35.51 53 THR A CA 12
ATOM 11694 C C . THR A 1 53 ? 4.858 -12.629 22.979 1.00 15.42 53 THR A C 12
ATOM 11695 O O . THR A 1 53 ? 5.302 -12.364 21.862 1.00 62.44 53 THR A O 12
ATOM 11706 N N . HIS A 1 54 ? 4.679 -13.873 23.411 1.00 22.01 54 HIS A N 12
ATOM 11707 C CA . HIS A 1 54 ? 5.003 -15.025 22.577 1.00 35.44 54 HIS A CA 12
ATOM 11708 C C . HIS A 1 54 ? 4.228 -14.980 21.264 1.00 42.24 54 HIS A C 12
ATOM 11709 O O . HIS A 1 54 ? 4.625 -15.599 20.277 1.00 20.33 54 HIS A O 12
ATOM 11723 N N . GLU A 1 55 ? 3.122 -14.243 21.259 1.00 12.25 55 GLU A N 12
ATOM 11724 C CA . GLU A 1 55 ? 2.292 -14.119 20.067 1.00 52.30 55 GLU A CA 12
ATOM 11725 C C . GLU A 1 55 ? 2.898 -13.122 19.084 1.00 50.34 55 GLU A C 12
ATOM 11726 O O . GLU A 1 55 ? 2.573 -13.128 17.896 1.00 54.51 55 GLU A O 12
ATOM 11738 N N . CYS A 1 56 ? 3.781 -12.266 19.587 1.00 51.41 56 CYS A N 12
ATOM 11739 C CA . CYS A 1 56 ? 4.433 -11.261 18.755 1.00 33.22 56 CYS A CA 12
ATOM 11740 C C . CYS A 1 56 ? 5.734 -11.802 18.169 1.00 53.34 56 CYS A C 12
ATOM 11741 O O . CYS A 1 56 ? 6.542 -11.048 17.629 1.00 44.25 56 CYS A O 12
ATOM 11748 N N . GLU A 1 57 ? 5.927 -13.112 18.279 1.00 32.34 57 GLU A N 12
ATOM 11749 C CA . GLU A 1 57 ? 7.130 -13.753 17.760 1.00 35.04 57 GLU A CA 12
ATOM 11750 C C . GLU A 1 57 ? 7.359 -13.378 16.299 1.00 14.32 57 GLU A C 12
ATOM 11751 O O . GLU A 1 57 ? 8.485 -13.102 15.888 1.00 22.03 57 GLU A O 12
ATOM 11763 N N . GLU A 1 58 ? 6.281 -13.370 15.520 1.00 23.32 58 GLU A N 12
ATOM 11764 C CA . GLU A 1 58 ? 6.365 -13.030 14.105 1.00 64.43 58 GLU A CA 12
ATOM 11765 C C . GLU A 1 58 ? 6.800 -11.580 13.918 1.00 5.34 58 GLU A C 12
ATOM 11766 O O . GLU A 1 58 ? 7.391 -11.224 12.899 1.00 53.30 58 GLU A O 12
ATOM 11778 N N . ALA A 1 59 ? 6.504 -10.747 14.911 1.00 73.02 59 ALA A N 12
ATOM 11779 C CA . ALA A 1 59 ? 6.865 -9.336 14.858 1.00 52.12 59 ALA A CA 12
ATOM 11780 C C . ALA A 1 59 ? 8.379 -9.155 14.889 1.00 73.15 59 ALA A C 12
ATOM 11781 O O . ALA A 1 59 ? 8.901 -8.138 14.432 1.00 51.21 59 ALA A O 12
ATOM 11788 N N . ILE A 1 60 ? 9.077 -10.147 15.430 1.00 64.22 60 ILE A N 12
ATOM 11789 C CA . ILE A 1 60 ? 10.531 -10.097 15.519 1.00 4.23 60 ILE A CA 12
ATOM 11790 C C . ILE A 1 60 ? 11.164 -9.997 14.135 1.00 22.54 60 ILE A C 12
ATOM 11791 O O . ILE A 1 60 ? 12.123 -9.253 13.931 1.00 51.44 60 ILE A O 12
ATOM 11807 N N . LYS A 1 61 ? 10.620 -10.752 13.187 1.00 63.33 61 LYS A N 12
ATOM 11808 C CA . LYS A 1 61 ? 11.128 -10.748 11.820 1.00 24.20 61 LYS A CA 12
ATOM 11809 C C . LYS A 1 61 ? 10.521 -9.602 11.017 1.00 32.41 61 LYS A C 12
ATOM 11810 O O . LYS A 1 61 ? 11.194 -8.984 10.194 1.00 72.24 61 LYS A O 12
ATOM 11829 N N . ASN A 1 62 ? 9.245 -9.324 11.264 1.00 31.21 62 ASN A N 12
ATOM 11830 C CA . ASN A 1 62 ? 8.547 -8.252 10.564 1.00 2.42 62 ASN A CA 12
ATOM 11831 C C . ASN A 1 62 ? 9.159 -6.895 10.900 1.00 43.13 62 ASN A C 12
ATOM 11832 O O . ASN A 1 62 ? 9.442 -6.093 10.010 1.00 13.01 62 ASN A O 12
ATOM 11843 N N . ALA A 1 63 ? 9.362 -6.646 12.189 1.00 11.14 63 ALA A N 12
ATOM 11844 C CA . ALA A 1 63 ? 9.943 -5.388 12.643 1.00 72.25 63 ALA A CA 12
ATOM 11845 C C . ALA A 1 63 ? 11.465 -5.424 12.557 1.00 31.20 63 ALA A C 12
ATOM 11846 O O . ALA A 1 63 ? 12.086 -6.487 12.566 1.00 23.00 63 ALA A O 12
ATOM 11853 N N . PRO A 1 64 ? 12.082 -4.236 12.471 1.00 32.33 64 PRO A N 12
ATOM 11854 C CA . PRO A 1 64 ? 13.539 -4.106 12.382 1.00 1.32 64 PRO A CA 12
ATOM 11855 C C . PRO A 1 64 ? 14.236 -4.484 13.685 1.00 53.40 64 PRO A C 12
ATOM 11856 O O . PRO A 1 64 ? 13.816 -4.071 14.766 1.00 21.24 64 PRO A O 12
ATOM 11867 N N . ARG A 1 65 ? 15.302 -5.270 13.574 1.00 14.43 65 ARG A N 12
ATOM 11868 C CA . ARG A 1 65 ? 16.056 -5.703 14.744 1.00 32.32 65 ARG A CA 12
ATOM 11869 C C . ARG A 1 65 ? 17.285 -4.824 14.956 1.00 53.15 65 ARG A C 12
ATOM 11870 O O . ARG A 1 65 ? 17.749 -4.135 14.047 1.00 11.41 65 ARG A O 12
ATOM 11891 N N . PRO A 1 66 ? 17.825 -4.847 16.183 1.00 10.30 66 PRO A N 12
ATOM 11892 C CA . PRO A 1 66 ? 19.007 -4.057 16.543 1.00 72.44 66 PRO A CA 12
ATOM 11893 C C . PRO A 1 66 ? 20.274 -4.572 15.869 1.00 43.44 66 PRO A C 12
ATOM 11894 O O . PRO A 1 66 ? 20.678 -5.716 16.075 1.00 3.24 66 PRO A O 12
ATOM 11905 N N . VAL A 1 1 ? -7.569 -10.949 1.717 1.00 32.24 1 VAL A N 13
ATOM 11906 C CA . VAL A 1 1 ? -6.628 -9.838 1.787 1.00 65.22 1 VAL A CA 13
ATOM 11907 C C . VAL A 1 1 ? -6.546 -9.274 3.201 1.00 72.31 1 VAL A C 13
ATOM 11908 O O . VAL A 1 1 ? -7.558 -9.030 3.858 1.00 55.35 1 VAL A O 13
ATOM 11921 N N . PRO A 1 2 ? -5.313 -9.062 3.683 1.00 43.40 2 PRO A N 13
ATOM 11922 C CA . PRO A 1 2 ? -5.069 -8.523 5.024 1.00 11.33 2 PRO A CA 13
ATOM 11923 C C . PRO A 1 2 ? -5.474 -7.057 5.143 1.00 71.44 2 PRO A C 13
ATOM 11924 O O . PRO A 1 2 ? -5.218 -6.257 4.243 1.00 71.44 2 PRO A O 13
ATOM 11935 N N . VAL A 1 3 ? -6.107 -6.711 6.259 1.00 75.51 3 VAL A N 13
ATOM 11936 C CA . VAL A 1 3 ? -6.547 -5.341 6.496 1.00 64.53 3 VAL A CA 13
ATOM 11937 C C . VAL A 1 3 ? -7.342 -4.807 5.310 1.00 13.22 3 VAL A C 13
ATOM 11938 O O . VAL A 1 3 ? -7.191 -3.650 4.919 1.00 74.43 3 VAL A O 13
ATOM 11951 N N . GLY A 1 4 ? -8.192 -5.658 4.742 1.00 4.22 4 GLY A N 13
ATOM 11952 C CA . GLY A 1 4 ? -8.999 -5.253 3.607 1.00 55.32 4 GLY A CA 13
ATOM 11953 C C . GLY A 1 4 ? -10.380 -4.781 4.017 1.00 55.13 4 GLY A C 13
ATOM 11954 O O . GLY A 1 4 ? -10.632 -3.579 4.106 1.00 32.31 4 GLY A O 13
ATOM 11958 N N . SER A 1 5 ? -11.278 -5.729 4.265 1.00 55.11 5 SER A N 13
ATOM 11959 C CA . SER A 1 5 ? -12.643 -5.404 4.662 1.00 14.22 5 SER A CA 13
ATOM 11960 C C . SER A 1 5 ? -12.670 -4.776 6.053 1.00 64.15 5 SER A C 13
ATOM 11961 O O . SER A 1 5 ? -13.602 -4.051 6.401 1.00 63.30 5 SER A O 13
ATOM 11969 N N . ASP A 1 6 ? -11.640 -5.060 6.842 1.00 21.23 6 ASP A N 13
ATOM 11970 C CA . ASP A 1 6 ? -11.543 -4.524 8.195 1.00 42.42 6 ASP A CA 13
ATOM 11971 C C . ASP A 1 6 ? -11.462 -3.000 8.171 1.00 64.55 6 ASP A C 13
ATOM 11972 O O . ASP A 1 6 ? -12.434 -2.311 8.479 1.00 32.22 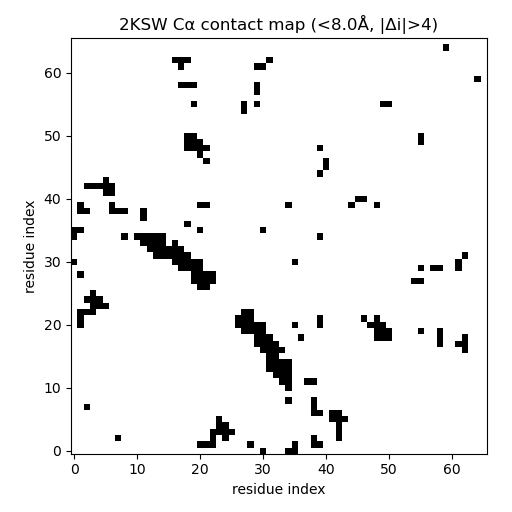6 ASP A O 13
ATOM 11981 N N . CYS A 1 7 ? -10.295 -2.481 7.803 1.00 71.13 7 CYS A N 13
ATOM 11982 C CA . CYS A 1 7 ? -10.085 -1.040 7.739 1.00 11.24 7 CYS A CA 13
ATOM 11983 C C . CYS A 1 7 ? -9.522 -0.631 6.381 1.00 34.21 7 CYS A C 13
ATOM 11984 O O . CYS A 1 7 ? -8.925 -1.444 5.676 1.00 11.13 7 CYS A O 13
ATOM 11991 N N . GLU A 1 8 ? -9.718 0.634 6.022 1.00 60.31 8 GLU A N 13
ATOM 11992 C CA . GLU A 1 8 ? -9.230 1.149 4.748 1.00 14.51 8 GLU A CA 13
ATOM 11993 C C . GLU A 1 8 ? -8.367 2.390 4.958 1.00 22.01 8 GLU A C 13
ATOM 11994 O O . GLU A 1 8 ? -8.527 3.132 5.927 1.00 30.04 8 GLU A O 13
ATOM 12006 N N . PRO A 1 9 ? -7.428 2.621 4.028 1.00 0.04 9 PRO A N 13
ATOM 12007 C CA . PRO A 1 9 ? -6.520 3.770 4.089 1.00 51.41 9 PRO A CA 13
ATOM 12008 C C . PRO A 1 9 ? -7.238 5.091 3.832 1.00 35.34 9 PRO A C 13
ATOM 12009 O O . PRO A 1 9 ? -8.418 5.110 3.480 1.00 32.35 9 PRO A O 13
ATOM 12020 N N . LYS A 1 10 ? -6.520 6.194 4.010 1.00 0.13 10 LYS A N 13
ATOM 12021 C CA . LYS A 1 10 ? -7.088 7.520 3.797 1.00 45.15 10 LYS A CA 13
ATOM 12022 C C . LYS A 1 10 ? -6.047 8.605 4.055 1.00 13.32 10 LYS A C 13
ATOM 12023 O O . LYS A 1 10 ? -5.956 9.582 3.311 1.00 54.53 10 LYS A O 13
ATOM 12042 N N . LEU A 1 11 ? -5.264 8.427 5.113 1.00 2.30 11 LEU A N 13
ATOM 12043 C CA . LEU A 1 11 ? -4.228 9.391 5.469 1.00 51.01 11 LEU A CA 13
ATOM 12044 C C . LEU A 1 11 ? -3.408 8.895 6.656 1.00 42.55 11 LEU A C 13
ATOM 12045 O O . LEU A 1 11 ? -3.958 8.532 7.696 1.00 44.51 11 LEU A O 13
ATOM 12061 N N . CYS A 1 12 ? -2.089 8.885 6.493 1.00 20.23 12 CYS A N 13
ATOM 12062 C CA . CYS A 1 12 ? -1.191 8.436 7.551 1.00 55.02 12 CYS A CA 13
ATOM 12063 C C . CYS A 1 12 ? 0.233 8.921 7.298 1.00 40.33 12 CYS A C 13
ATOM 12064 O O . CYS A 1 12 ? 0.544 9.439 6.224 1.00 14.35 12 CYS A O 13
ATOM 12071 N N . THR A 1 13 ? 1.097 8.750 8.294 1.00 74.31 13 THR A N 13
ATOM 12072 C CA . THR A 1 13 ? 2.487 9.170 8.181 1.00 44.34 13 THR A CA 13
ATOM 12073 C C . THR A 1 13 ? 3.437 8.014 8.471 1.00 71.54 13 THR A C 13
ATOM 12074 O O . THR A 1 13 ? 3.476 7.495 9.586 1.00 73.22 13 THR A O 13
ATOM 12085 N N . MET A 1 14 ? 4.202 7.614 7.460 1.00 52.43 14 MET A N 13
ATOM 12086 C CA . MET A 1 14 ? 5.153 6.519 7.608 1.00 43.21 14 MET A CA 13
ATOM 12087 C C . MET A 1 14 ? 6.010 6.708 8.856 1.00 13.21 14 MET A C 13
ATOM 12088 O O . MET A 1 14 ? 6.819 7.633 8.931 1.00 64.45 14 MET A O 13
ATOM 12102 N N . ASP A 1 15 ? 5.825 5.828 9.833 1.00 22.34 15 ASP A N 13
ATOM 12103 C CA . ASP A 1 15 ? 6.582 5.897 11.078 1.00 14.43 15 ASP A CA 13
ATOM 12104 C C . ASP A 1 15 ? 7.666 4.825 11.116 1.00 31.01 15 ASP A C 13
ATOM 12105 O O . ASP A 1 15 ? 7.943 4.171 10.110 1.00 51.25 15 ASP A O 13
ATOM 12114 N N . LEU A 1 16 ? 8.277 4.650 12.282 1.00 21.15 16 LEU A N 13
ATOM 12115 C CA . LEU A 1 16 ? 9.332 3.657 12.452 1.00 45.22 16 LEU A CA 13
ATOM 12116 C C . LEU A 1 16 ? 9.120 2.849 13.728 1.00 72.44 16 LEU A C 13
ATOM 12117 O O . LEU A 1 16 ? 10.076 2.495 14.418 1.00 60.03 16 LEU A O 13
ATOM 12133 N N . VAL A 1 17 ? 7.860 2.557 14.034 1.00 13.13 17 VAL A N 13
ATOM 12134 C CA . VAL A 1 17 ? 7.521 1.787 15.225 1.00 2.12 17 VAL A CA 13
ATOM 12135 C C . VAL A 1 17 ? 6.466 0.731 14.915 1.00 2.14 17 VAL A C 13
ATOM 12136 O O . VAL A 1 17 ? 5.273 0.922 15.152 1.00 21.41 17 VAL A O 13
ATOM 12149 N N . PRO A 1 18 ? 6.914 -0.411 14.373 1.00 32.10 18 PRO A N 13
ATOM 12150 C CA . PRO A 1 18 ? 6.024 -1.521 14.020 1.00 63.53 18 PRO A CA 13
ATOM 12151 C C . PRO A 1 18 ? 5.448 -2.216 15.249 1.00 60.23 18 PRO A C 13
ATOM 12152 O O . PRO A 1 18 ? 5.976 -2.085 16.353 1.00 1.44 18 PRO A O 13
ATOM 12163 N N . HIS A 1 19 ? 4.362 -2.957 15.050 1.00 41.44 19 HIS A N 13
ATOM 12164 C CA . HIS A 1 19 ? 3.715 -3.673 16.143 1.00 73.54 19 HIS A CA 13
ATOM 12165 C C . HIS A 1 19 ? 2.790 -4.762 15.606 1.00 52.21 19 HIS A C 13
ATOM 12166 O O . HIS A 1 19 ? 2.601 -4.890 14.396 1.00 50.42 19 HIS A O 13
ATOM 12180 N N . CYS A 1 20 ? 2.216 -5.545 16.514 1.00 42.44 20 CYS A N 13
ATOM 12181 C CA . CYS A 1 20 ? 1.312 -6.623 16.132 1.00 1.15 20 CYS A CA 13
ATOM 12182 C C . CYS A 1 20 ? -0.143 -6.204 16.319 1.00 54.24 20 CYS A C 13
ATOM 12183 O O . CYS A 1 20 ? -0.516 -5.659 17.358 1.00 42.11 20 CYS A O 13
ATOM 12190 N N . PHE A 1 21 ? -0.962 -6.462 15.304 1.00 20.32 21 PHE A N 13
ATOM 12191 C CA . PHE A 1 21 ? -2.377 -6.112 15.355 1.00 44.31 21 PHE A CA 13
ATOM 12192 C C . PHE A 1 21 ? -3.250 -7.338 15.109 1.00 31.41 21 PHE A C 13
ATOM 12193 O O . PHE A 1 21 ? -2.788 -8.346 14.571 1.00 15.13 21 PHE A O 13
ATOM 12210 N N . LEU A 1 22 ? -4.514 -7.246 15.507 1.00 71.30 22 LEU A N 13
ATOM 12211 C CA . LEU A 1 22 ? -5.454 -8.348 15.331 1.00 21.10 22 LEU A CA 13
ATOM 12212 C C . LEU A 1 22 ? -6.127 -8.277 13.964 1.00 12.52 22 LEU A C 13
ATOM 12213 O O . LEU A 1 22 ? -6.774 -7.284 13.631 1.00 24.31 22 LEU A O 13
ATOM 12229 N N . ASN A 1 23 ? -5.972 -9.337 13.178 1.00 54.33 23 ASN A N 13
ATOM 12230 C CA . ASN A 1 23 ? -6.567 -9.395 11.847 1.00 1.33 23 ASN A CA 13
ATOM 12231 C C . ASN A 1 23 ? -7.622 -10.494 11.770 1.00 11.05 23 ASN A C 13
ATOM 12232 O O . ASN A 1 23 ? -7.313 -11.677 11.628 1.00 64.10 23 ASN A O 13
ATOM 12243 N N . PRO A 1 24 ? -8.899 -10.096 11.866 1.00 14.25 24 PRO A N 13
ATOM 12244 C CA . PRO A 1 24 ? -10.027 -11.031 11.809 1.00 24.23 24 PRO A CA 13
ATOM 12245 C C . PRO A 1 24 ? -10.215 -11.628 10.419 1.00 64.12 24 PRO A C 13
ATOM 12246 O O . PRO A 1 24 ? -11.024 -12.535 10.228 1.00 65.43 24 PRO A O 13
ATOM 12257 N N . GLU A 1 25 ? -9.462 -11.113 9.452 1.00 41.23 25 GLU A N 13
ATOM 12258 C CA . GLU A 1 25 ? -9.547 -11.596 8.079 1.00 73.04 25 GLU A CA 13
ATOM 12259 C C . GLU A 1 25 ? -8.571 -12.746 7.845 1.00 54.43 25 GLU A C 13
ATOM 12260 O O . GLU A 1 25 ? -8.591 -13.388 6.794 1.00 5.15 25 GLU A O 13
ATOM 12272 N N . LYS A 1 26 ? -7.718 -12.999 8.831 1.00 32.41 26 LYS A N 13
ATOM 12273 C CA . LYS A 1 26 ? -6.734 -14.071 8.735 1.00 32.15 26 LYS A CA 13
ATOM 12274 C C . LYS A 1 26 ? -6.169 -14.415 10.110 1.00 72.31 26 LYS A C 13
ATOM 12275 O O . LYS A 1 26 ? -6.376 -15.516 10.619 1.00 61.11 26 LYS A O 13
ATOM 12294 N N . GLY A 1 27 ? -5.456 -13.465 10.707 1.00 62.04 27 GLY A N 13
ATOM 12295 C CA . GLY A 1 27 ? -4.874 -13.687 12.017 1.00 25.12 27 GLY A CA 13
ATOM 12296 C C . GLY A 1 27 ? -3.907 -12.589 12.416 1.00 35.31 27 GLY A C 13
ATOM 12297 O O . GLY A 1 27 ? -3.638 -11.677 11.635 1.00 42.35 27 GLY A O 13
ATOM 12301 N N . ILE A 1 28 ? -3.387 -12.676 13.635 1.00 4.14 28 ILE A N 13
ATOM 12302 C CA . ILE A 1 28 ? -2.446 -11.682 14.136 1.00 2.51 28 ILE A CA 13
ATOM 12303 C C . ILE A 1 28 ? -1.332 -11.422 13.128 1.00 41.25 28 ILE A C 13
ATOM 12304 O O . ILE A 1 28 ? -0.708 -12.355 12.621 1.00 1.44 28 ILE A O 13
ATOM 12320 N N . VAL A 1 29 ? -1.086 -10.147 12.841 1.00 70.32 29 VAL A N 13
ATOM 12321 C CA . VAL A 1 29 ? -0.045 -9.764 11.895 1.00 41.41 29 VAL A CA 13
ATOM 12322 C C . VAL A 1 29 ? 0.712 -8.532 12.380 1.00 30.53 29 VAL A C 13
ATOM 12323 O O . VAL A 1 29 ? 0.128 -7.625 12.973 1.00 22.11 29 VAL A O 13
ATOM 12336 N N . VAL A 1 30 ? 2.016 -8.507 12.124 1.00 22.33 30 VAL A N 13
ATOM 12337 C CA . VAL A 1 30 ? 2.854 -7.386 12.534 1.00 61.55 30 VAL A CA 13
ATOM 12338 C C . VAL A 1 30 ? 3.166 -6.474 11.353 1.00 50.31 30 VAL A C 13
ATOM 12339 O O . VAL A 1 30 ? 3.524 -6.940 10.271 1.00 33.12 30 VAL A O 13
ATOM 12352 N N . VAL A 1 31 ? 3.028 -5.169 11.568 1.00 25.20 31 VAL A N 13
ATOM 12353 C CA . VAL A 1 31 ? 3.297 -4.189 10.522 1.00 22.42 31 VAL A CA 13
ATOM 12354 C C . VAL A 1 31 ? 3.940 -2.933 11.098 1.00 14.35 31 VAL A C 13
ATOM 12355 O O . VAL A 1 31 ? 4.055 -2.784 12.315 1.00 4.44 31 VAL A O 13
ATOM 12368 N N . HIS A 1 32 ? 4.356 -2.030 10.216 1.00 10.33 32 HIS A N 13
ATOM 12369 C CA . HIS A 1 32 ? 4.986 -0.784 10.637 1.00 4.43 32 HIS A CA 13
ATOM 12370 C C . HIS A 1 32 ? 3.937 0.244 11.051 1.00 72.25 32 HIS A C 13
ATOM 12371 O O . HIS A 1 32 ? 2.817 0.242 10.540 1.00 23.35 32 HIS A O 13
ATOM 12385 N N . GLY A 1 33 ? 4.307 1.121 11.979 1.00 30.41 33 GLY A N 13
ATOM 12386 C CA . GLY A 1 33 ? 3.386 2.140 12.446 1.00 51.45 33 GLY A CA 13
ATOM 12387 C C . GLY A 1 33 ? 2.973 3.097 11.344 1.00 22.41 33 GLY A C 13
ATOM 12388 O O . GLY A 1 33 ? 3.065 2.769 10.162 1.00 50.33 33 GLY A O 13
ATOM 12392 N N . GLY A 1 34 ? 2.515 4.283 11.733 1.00 62.22 34 GLY A N 13
ATOM 12393 C CA . GLY A 1 34 ? 2.092 5.270 10.757 1.00 11.55 34 GLY A CA 13
ATOM 12394 C C . GLY A 1 34 ? 0.720 4.971 10.187 1.00 71.11 34 GLY A C 13
ATOM 12395 O O . GLY A 1 34 ? -0.271 5.590 10.576 1.00 72.25 34 GLY A O 13
ATOM 12399 N N . CYS A 1 35 ? 0.661 4.020 9.261 1.00 72.13 35 CYS A N 13
ATOM 12400 C CA . CYS A 1 35 ? -0.599 3.640 8.633 1.00 11.21 35 CYS A CA 13
ATOM 12401 C C . CYS A 1 35 ? -1.285 2.526 9.419 1.00 5.44 35 CYS A C 13
ATOM 12402 O O . CYS A 1 35 ? -2.505 2.525 9.577 1.00 21.44 35 CYS A O 13
ATOM 12409 N N . ALA A 1 36 ? -0.490 1.581 9.910 1.00 21.14 36 ALA A N 13
ATOM 12410 C CA . ALA A 1 36 ? -1.019 0.463 10.682 1.00 40.20 36 ALA A CA 13
ATOM 12411 C C . ALA A 1 36 ? -1.609 0.940 12.005 1.00 61.20 36 ALA A C 13
ATOM 12412 O O . ALA A 1 36 ? -2.607 0.399 12.482 1.00 75.10 36 ALA A O 13
ATOM 12419 N N . LEU A 1 37 ? -0.986 1.954 12.594 1.00 45.31 37 LEU A N 13
ATOM 12420 C CA . LEU A 1 37 ? -1.449 2.504 13.863 1.00 23.24 37 LEU A CA 13
ATOM 12421 C C . LEU A 1 37 ? -2.667 3.398 13.657 1.00 0.35 37 LEU A C 13
ATOM 12422 O O . LEU A 1 37 ? -3.667 3.275 14.365 1.00 5.33 37 LEU A O 13
ATOM 12438 N N . SER A 1 38 ? -2.577 4.297 12.682 1.00 22.12 38 SER A N 13
ATOM 12439 C CA . SER A 1 38 ? -3.671 5.213 12.384 1.00 51.43 38 SER A CA 13
ATOM 12440 C C . SER A 1 38 ? -4.917 4.448 11.949 1.00 14.14 38 SER A C 13
ATOM 12441 O O . SER A 1 38 ? -6.042 4.845 12.254 1.00 53.42 38 SER A O 13
ATOM 12449 N N . LYS A 1 39 ? -4.709 3.347 11.235 1.00 0.13 39 LYS A N 13
ATOM 12450 C CA . LYS A 1 39 ? -5.814 2.523 10.759 1.00 45.24 39 LYS A CA 13
ATOM 12451 C C . LYS A 1 39 ? -6.265 1.542 11.836 1.00 50.31 39 LYS A C 13
ATOM 12452 O O . LYS A 1 39 ? -7.431 1.150 11.882 1.00 30.42 39 LYS A O 13
ATOM 12471 N N . TYR A 1 40 ? -5.336 1.152 12.701 1.00 64.43 40 TYR A N 13
ATOM 12472 C CA . TYR A 1 40 ? -5.638 0.216 13.777 1.00 32.22 40 TYR A CA 13
ATOM 12473 C C . TYR A 1 40 ? -6.849 0.682 14.580 1.00 2.00 40 TYR A C 13
ATOM 12474 O O . TYR A 1 40 ? -7.719 -0.114 14.933 1.00 31.01 40 TYR A O 13
ATOM 12492 N N . LYS A 1 41 ? -6.898 1.979 14.865 1.00 63.11 41 LYS A N 13
ATOM 12493 C CA . LYS A 1 41 ? -8.001 2.555 15.624 1.00 31.02 41 LYS A CA 13
ATOM 12494 C C . LYS A 1 41 ? -9.343 2.189 14.997 1.00 44.20 41 LYS A C 13
ATOM 12495 O O . LYS A 1 41 ? -10.367 2.147 15.679 1.00 53.14 41 LYS A O 13
ATOM 12514 N N . CYS A 1 42 ? -9.329 1.924 13.695 1.00 31.10 42 CYS A N 13
ATOM 12515 C CA . CYS A 1 42 ? -10.544 1.560 12.976 1.00 41.45 42 CYS A CA 13
ATOM 12516 C C . CYS A 1 42 ? -10.622 0.051 12.768 1.00 61.32 42 CYS A C 13
ATOM 12517 O O . CYS A 1 42 ? -11.687 -0.550 12.906 1.00 51.01 42 CYS A O 13
ATOM 12524 N N . GLN A 1 43 ? -9.486 -0.555 12.436 1.00 53.22 43 GLN A N 13
ATOM 12525 C CA . GLN A 1 43 ? -9.426 -1.994 12.209 1.00 55.12 43 GLN A CA 13
ATOM 12526 C C . GLN A 1 43 ? -10.060 -2.755 13.369 1.00 41.21 43 GLN A C 13
ATOM 12527 O O . GLN A 1 43 ? -10.865 -3.662 13.163 1.00 50.21 43 GLN A O 13
ATOM 12541 N N . ASN A 1 44 ? -9.690 -2.379 14.589 1.00 41.01 44 ASN A N 13
ATOM 12542 C CA . ASN A 1 44 ? -10.221 -3.027 15.782 1.00 15.04 44 ASN A CA 13
ATOM 12543 C C . ASN A 1 44 ? -10.179 -2.082 16.979 1.00 14.41 44 ASN A C 13
ATOM 12544 O O . ASN A 1 44 ? -9.283 -2.145 17.821 1.00 42.15 44 ASN A O 13
ATOM 12555 N N . PRO A 1 45 ? -11.172 -1.183 17.059 1.00 74.52 45 PRO A N 13
ATOM 12556 C CA . PRO A 1 45 ? -11.272 -0.208 18.149 1.00 72.41 45 PRO A CA 13
ATOM 12557 C C . PRO A 1 45 ? -11.625 -0.862 19.481 1.00 45.12 45 PRO A C 13
ATOM 12558 O O . PRO A 1 45 ? -11.610 -0.211 20.525 1.00 73.52 45 PRO A O 13
ATOM 12569 N N . ASN A 1 46 ? -11.940 -2.152 19.436 1.00 31.34 46 ASN A N 13
ATOM 12570 C CA . ASN A 1 46 ? -12.296 -2.894 20.641 1.00 53.23 46 ASN A CA 13
ATOM 12571 C C . ASN A 1 46 ? -11.152 -3.802 21.079 1.00 65.44 46 ASN A C 13
ATOM 12572 O O . ASN A 1 46 ? -11.095 -4.237 22.230 1.00 43.35 46 ASN A O 13
ATOM 12583 N N . HIS A 1 47 ? -10.241 -4.086 20.153 1.00 44.52 47 HIS A N 13
ATOM 12584 C CA . HIS A 1 47 ? -9.096 -4.942 20.443 1.00 1.43 47 HIS A CA 13
ATOM 12585 C C . HIS A 1 47 ? -7.924 -4.121 20.973 1.00 40.52 47 HIS A C 13
ATOM 12586 O O . HIS A 1 47 ? -7.925 -2.893 20.886 1.00 72.23 47 HIS A O 13
ATOM 12600 N N . GLU A 1 48 ? -6.927 -4.807 21.522 1.00 63.11 48 GLU A N 13
ATOM 12601 C CA . GLU A 1 48 ? -5.750 -4.140 22.067 1.00 71.04 48 GLU A CA 13
ATOM 12602 C C . GLU A 1 48 ? -4.480 -4.625 21.374 1.00 60.33 48 GLU A C 13
ATOM 12603 O O . GLU A 1 48 ? -4.186 -5.821 21.357 1.00 3.33 48 GLU A O 13
ATOM 12615 N N . LYS A 1 49 ? -3.731 -3.689 20.802 1.00 63.04 49 LYS A N 13
ATOM 12616 C CA . LYS A 1 49 ? -2.492 -4.018 20.107 1.00 24.43 49 LYS A CA 13
ATOM 12617 C C . LYS A 1 49 ? -1.486 -4.656 21.061 1.00 12.31 49 LYS A C 13
ATOM 12618 O O . LYS A 1 49 ? -1.257 -4.155 22.163 1.00 60.10 49 LYS A O 13
ATOM 12637 N N . LEU A 1 50 ? -0.888 -5.761 20.631 1.00 71.02 50 LEU A N 13
ATOM 12638 C CA . LEU A 1 50 ? 0.095 -6.466 21.446 1.00 33.14 50 LEU A CA 13
ATOM 12639 C C . LEU A 1 50 ? 1.511 -6.021 21.098 1.00 64.01 50 LEU A C 13
ATOM 12640 O O . LEU A 1 50 ? 1.864 -5.900 19.926 1.00 64.14 50 LEU A O 13
ATOM 12656 N N . GLY A 1 51 ? 2.320 -5.780 22.125 1.00 24.44 51 GLY A N 13
ATOM 12657 C CA . GLY A 1 51 ? 3.690 -5.354 21.907 1.00 42.51 51 GLY A CA 13
ATOM 12658 C C . GLY A 1 51 ? 4.691 -6.211 22.656 1.00 10.53 51 GLY A C 13
ATOM 12659 O O . GLY A 1 51 ? 5.901 -6.020 22.528 1.00 33.13 51 GLY A O 13
ATOM 12663 N N . TYR A 1 52 ? 4.187 -7.156 23.442 1.00 51.32 52 TYR A N 13
ATOM 12664 C CA . TYR A 1 52 ? 5.045 -8.042 24.218 1.00 23.42 52 TYR A CA 13
ATOM 12665 C C . TYR A 1 52 ? 4.373 -9.394 24.441 1.00 2.31 52 TYR A C 13
ATOM 12666 O O . TYR A 1 52 ? 4.005 -9.741 25.564 1.00 50.40 52 TYR A O 13
ATOM 12684 N N . THR A 1 53 ? 4.217 -10.155 23.362 1.00 15.42 53 THR A N 13
ATOM 12685 C CA . THR A 1 53 ? 3.589 -11.468 23.438 1.00 52.24 53 THR A CA 13
ATOM 12686 C C . THR A 1 53 ? 4.363 -12.495 22.620 1.00 61.12 53 THR A C 13
ATOM 12687 O O . THR A 1 53 ? 5.042 -12.149 21.652 1.00 23.25 53 THR A O 13
ATOM 12698 N N . HIS A 1 54 ? 4.256 -13.760 23.013 1.00 23.33 54 HIS A N 13
ATOM 12699 C CA . HIS A 1 54 ? 4.946 -14.839 22.315 1.00 43.01 54 HIS A CA 13
ATOM 12700 C C . HIS A 1 54 ? 4.531 -14.889 20.848 1.00 60.24 54 HIS A C 13
ATOM 12701 O O . HIS A 1 54 ? 5.254 -15.422 20.007 1.00 43.23 54 HIS A O 13
ATOM 12715 N N . GLU A 1 55 ? 3.362 -14.332 20.549 1.00 13.30 55 GLU A N 13
ATOM 12716 C CA . GLU A 1 55 ? 2.851 -14.315 19.183 1.00 34.14 55 GLU A CA 13
ATOM 12717 C C . GLU A 1 55 ? 3.530 -13.223 18.362 1.00 75.13 55 GLU A C 13
ATOM 12718 O O . GLU A 1 55 ? 3.447 -13.213 17.133 1.00 10.21 55 GLU A O 13
ATOM 12730 N N . CYS A 1 56 ? 4.200 -12.305 19.049 1.00 42.53 56 CYS A N 13
ATOM 12731 C CA . CYS A 1 56 ? 4.893 -11.207 18.385 1.00 50.11 56 CYS A CA 13
ATOM 12732 C C . CYS A 1 56 ? 6.323 -11.603 18.028 1.00 11.43 56 CYS A C 13
ATOM 12733 O O . CYS A 1 56 ? 7.117 -10.770 17.593 1.00 3.33 56 CYS A O 13
ATOM 12740 N N . GLU A 1 57 ? 6.642 -12.879 18.216 1.00 60.52 57 GLU A N 13
ATOM 12741 C CA . GLU A 1 57 ? 7.976 -13.385 17.914 1.00 1.03 57 GLU A CA 13
ATOM 12742 C C . GLU A 1 57 ? 8.397 -12.999 16.499 1.00 3.23 57 GLU A C 13
ATOM 12743 O O . GLU A 1 57 ? 9.540 -12.605 16.267 1.00 13.11 57 GLU A O 13
ATOM 12755 N N . GLU A 1 58 ? 7.466 -13.116 15.558 1.00 12.31 58 GLU A N 13
ATOM 12756 C CA . GLU A 1 58 ? 7.741 -12.780 14.166 1.00 20.20 58 GLU A CA 13
ATOM 12757 C C . GLU A 1 58 ? 8.042 -11.292 14.014 1.00 3.13 58 GLU A C 13
ATOM 12758 O O . GLU A 1 58 ? 8.781 -10.886 13.118 1.00 3.31 58 GLU A O 13
ATOM 12770 N N . ALA A 1 59 ? 7.464 -10.484 14.897 1.00 74.21 59 ALA A N 13
ATOM 12771 C CA . ALA A 1 59 ? 7.671 -9.042 14.863 1.00 54.22 59 ALA A CA 13
ATOM 12772 C C . ALA A 1 59 ? 9.152 -8.697 14.977 1.00 14.23 59 ALA A C 13
ATOM 12773 O O . ALA A 1 59 ? 9.592 -7.647 14.508 1.00 71.13 59 ALA A O 13
ATOM 12780 N N . ILE A 1 60 ? 9.915 -9.586 15.604 1.00 15.22 60 ILE A N 13
ATOM 12781 C CA . ILE A 1 60 ? 11.346 -9.375 15.779 1.00 1.55 60 ILE A CA 13
ATOM 12782 C C . ILE A 1 60 ? 12.033 -9.127 14.441 1.00 62.12 60 ILE A C 13
ATOM 12783 O O . ILE A 1 60 ? 12.848 -8.214 14.308 1.00 42.11 60 ILE A O 13
ATOM 12799 N N . LYS A 1 61 ? 11.698 -9.946 13.450 1.00 54.24 61 LYS A N 13
ATOM 12800 C CA . LYS A 1 61 ? 12.279 -9.815 12.119 1.00 70.42 61 LYS A CA 13
ATOM 12801 C C . LYS A 1 61 ? 11.525 -8.776 11.295 1.00 5.34 61 LYS A C 13
ATOM 12802 O O . LYS A 1 61 ? 12.122 -8.043 10.508 1.00 2.31 61 LYS A O 13
ATOM 12821 N N . ASN A 1 62 ? 10.211 -8.717 11.484 1.00 21.31 62 ASN A N 13
ATOM 12822 C CA . ASN A 1 62 ? 9.376 -7.766 10.759 1.00 24.30 62 ASN A CA 13
ATOM 12823 C C . ASN A 1 62 ? 9.737 -6.331 11.131 1.00 23.54 62 ASN A C 13
ATOM 12824 O O . ASN A 1 62 ? 9.507 -5.402 10.358 1.00 21.22 62 ASN A O 13
ATOM 12835 N N . ALA A 1 63 ? 10.305 -6.160 12.321 1.00 52.52 63 ALA A N 13
ATOM 12836 C CA . ALA A 1 63 ? 10.700 -4.839 12.795 1.00 61.02 63 ALA A CA 13
ATOM 12837 C C . ALA A 1 63 ? 12.153 -4.541 12.440 1.00 12.40 63 ALA A C 13
ATOM 12838 O O . ALA A 1 63 ? 12.953 -5.441 12.187 1.00 31.51 63 ALA A O 13
ATOM 12845 N N . PRO A 1 64 ? 12.504 -3.246 12.420 1.00 72.25 64 PRO A N 13
ATOM 12846 C CA . PRO A 1 64 ? 13.862 -2.799 12.097 1.00 61.45 64 PRO A CA 13
ATOM 12847 C C . PRO A 1 64 ? 14.865 -3.155 13.189 1.00 34.12 64 PRO A C 13
ATOM 12848 O O . PRO A 1 64 ? 14.795 -2.633 14.302 1.00 20.41 64 PRO A O 13
ATOM 12859 N N . ARG A 1 65 ? 15.796 -4.045 12.864 1.00 21.51 65 ARG A N 13
ATOM 12860 C CA . ARG A 1 65 ? 16.812 -4.471 13.819 1.00 65.03 65 ARG A CA 13
ATOM 12861 C C . ARG A 1 65 ? 18.082 -3.638 13.669 1.00 11.41 65 ARG A C 13
ATOM 12862 O O . ARG A 1 65 ? 18.317 -2.999 12.643 1.00 3.01 65 ARG A O 13
ATOM 12883 N N . PRO A 1 66 ? 18.920 -3.642 14.716 1.00 20.32 66 PRO A N 13
ATOM 12884 C CA . PRO A 1 66 ? 20.179 -2.892 14.726 1.00 43.04 66 PRO A CA 13
ATOM 12885 C C . PRO A 1 66 ? 21.212 -3.481 13.771 1.00 23.11 66 PRO A C 13
ATOM 12886 O O . PRO A 1 66 ? 21.163 -4.666 13.442 1.00 33.31 66 PRO A O 13
ATOM 12897 N N . VAL A 1 1 ? -5.752 -7.609 0.808 1.00 2.32 1 VAL A N 14
ATOM 12898 C CA . VAL A 1 1 ? -4.822 -7.106 1.813 1.00 71.14 1 VAL A CA 14
ATOM 12899 C C . VAL A 1 1 ? -5.481 -7.036 3.186 1.00 73.55 1 VAL A C 14
ATOM 12900 O O . VAL A 1 1 ? -6.703 -6.953 3.312 1.00 72.55 1 VAL A O 14
ATOM 12913 N N . PRO A 1 2 ? -4.654 -7.070 4.241 1.00 35.32 2 PRO A N 14
ATOM 12914 C CA . PRO A 1 2 ? -5.135 -7.011 5.625 1.00 63.11 2 PRO A CA 14
ATOM 12915 C C . PRO A 1 2 ? -5.697 -5.640 5.985 1.00 21.33 2 PRO A C 14
ATOM 12916 O O . PRO A 1 2 ? -5.475 -4.660 5.274 1.00 61.53 2 PRO A O 14
ATOM 12927 N N . VAL A 1 3 ? -6.426 -5.578 7.095 1.00 1.21 3 VAL A N 14
ATOM 12928 C CA . VAL A 1 3 ? -7.019 -4.326 7.551 1.00 62.12 3 VAL A CA 14
ATOM 12929 C C . VAL A 1 3 ? -7.801 -3.649 6.431 1.00 12.13 3 VAL A C 14
ATOM 12930 O O . VAL A 1 3 ? -7.697 -2.440 6.230 1.00 44.21 3 VAL A O 14
ATOM 12943 N N . GLY A 1 4 ? -8.587 -4.438 5.704 1.00 1.14 4 GLY A N 14
ATOM 12944 C CA . GLY A 1 4 ? -9.377 -3.897 4.614 1.00 45.24 4 GLY A CA 14
ATOM 12945 C C . GLY A 1 4 ? -10.826 -4.338 4.673 1.00 43.52 4 GLY A C 14
ATOM 12946 O O . GLY A 1 4 ? -11.609 -4.041 3.771 1.00 61.45 4 GLY A O 14
ATOM 12950 N N . SER A 1 5 ? -11.183 -5.049 5.737 1.00 14.32 5 SER A N 14
ATOM 12951 C CA . SER A 1 5 ? -12.547 -5.536 5.908 1.00 71.12 5 SER A CA 14
ATOM 12952 C C . SER A 1 5 ? -13.300 -4.696 6.935 1.00 3.21 5 SER A C 14
ATOM 12953 O O . SER A 1 5 ? -14.308 -4.065 6.618 1.00 13.13 5 SER A O 14
ATOM 12961 N N . ASP A 1 6 ? -12.802 -4.693 8.167 1.00 62.14 6 ASP A N 14
ATOM 12962 C CA . ASP A 1 6 ? -13.425 -3.930 9.242 1.00 73.23 6 ASP A CA 14
ATOM 12963 C C . ASP A 1 6 ? -13.108 -2.444 9.109 1.00 64.15 6 ASP A C 14
ATOM 12964 O O . ASP A 1 6 ? -13.837 -1.594 9.621 1.00 65.11 6 ASP A O 14
ATOM 12973 N N . CYS A 1 7 ? -12.014 -2.138 8.418 1.00 15.41 7 CYS A N 14
ATOM 12974 C CA . CYS A 1 7 ? -11.598 -0.755 8.218 1.00 13.32 7 CYS A CA 14
ATOM 12975 C C . CYS A 1 7 ? -11.084 -0.541 6.797 1.00 33.34 7 CYS A C 14
ATOM 12976 O O . CYS A 1 7 ? -10.577 -1.467 6.165 1.00 4.13 7 CYS A O 14
ATOM 12983 N N . GLU A 1 8 ? -11.220 0.685 6.303 1.00 51.22 8 GLU A N 14
ATOM 12984 C CA . GLU A 1 8 ? -10.770 1.019 4.957 1.00 42.52 8 GLU A CA 14
ATOM 12985 C C . GLU A 1 8 ? -9.821 2.214 4.982 1.00 42.25 8 GLU A C 14
ATOM 12986 O O . GLU A 1 8 ? -9.879 3.067 5.868 1.00 64.22 8 GLU A O 14
ATOM 12998 N N . PRO A 1 9 ? -8.925 2.278 3.985 1.00 3.25 9 PRO A N 14
ATOM 12999 C CA . PRO A 1 9 ? -7.946 3.363 3.870 1.00 43.21 9 PRO A CA 14
ATOM 13000 C C . PRO A 1 9 ? -8.595 4.693 3.503 1.00 40.12 9 PRO A C 14
ATOM 13001 O O . PRO A 1 9 ? -9.639 4.727 2.851 1.00 1.50 9 PRO A O 14
ATOM 13012 N N . LYS A 1 10 ? -7.971 5.787 3.925 1.00 45.53 10 LYS A N 14
ATOM 13013 C CA . LYS A 1 10 ? -8.486 7.121 3.639 1.00 1.21 10 LYS A CA 14
ATOM 13014 C C . LYS A 1 10 ? -7.414 8.180 3.874 1.00 43.54 10 LYS A C 14
ATOM 13015 O O . LYS A 1 10 ? -7.299 9.142 3.112 1.00 60.43 10 LYS A O 14
ATOM 13034 N N . LEU A 1 11 ? -6.630 7.998 4.930 1.00 2.34 11 LEU A N 14
ATOM 13035 C CA . LEU A 1 11 ? -5.565 8.938 5.264 1.00 20.02 11 LEU A CA 14
ATOM 13036 C C . LEU A 1 11 ? -4.638 8.356 6.326 1.00 21.52 11 LEU A C 14
ATOM 13037 O O . LEU A 1 11 ? -5.079 7.984 7.414 1.00 23.04 11 LEU A O 14
ATOM 13053 N N . CYS A 1 12 ? -3.351 8.281 6.004 1.00 21.40 12 CYS A N 14
ATOM 13054 C CA . CYS A 1 12 ? -2.360 7.745 6.930 1.00 12.40 12 CYS A CA 14
ATOM 13055 C C . CYS A 1 12 ? -0.952 8.173 6.527 1.00 40.40 12 CYS A C 14
ATOM 13056 O O . CYS A 1 12 ? -0.763 8.862 5.524 1.00 41.31 12 CYS A O 14
ATOM 13063 N N . THR A 1 13 ? 0.035 7.760 7.316 1.00 31.11 13 THR A N 14
ATOM 13064 C CA . THR A 1 13 ? 1.425 8.100 7.043 1.00 5.31 13 THR A CA 14
ATOM 13065 C C . THR A 1 13 ? 2.292 6.849 6.963 1.00 23.12 13 THR A C 14
ATOM 13066 O O . THR A 1 13 ? 2.084 5.890 7.706 1.00 70.14 13 THR A O 14
ATOM 13077 N N . MET A 1 14 ? 3.266 6.866 6.058 1.00 34.33 14 MET A N 14
ATOM 13078 C CA . MET A 1 14 ? 4.166 5.732 5.883 1.00 34.35 14 MET A CA 14
ATOM 13079 C C . MET A 1 14 ? 5.313 5.788 6.888 1.00 55.14 14 MET A C 14
ATOM 13080 O O . MET A 1 14 ? 5.630 6.851 7.422 1.00 20.44 14 MET A O 14
ATOM 13094 N N . ASP A 1 15 ? 5.930 4.639 7.139 1.00 13.00 15 ASP A N 14
ATOM 13095 C CA . ASP A 1 15 ? 7.042 4.558 8.079 1.00 41.14 15 ASP A CA 14
ATOM 13096 C C . ASP A 1 15 ? 7.587 3.135 8.154 1.00 4.40 15 ASP A C 14
ATOM 13097 O O . ASP A 1 15 ? 7.028 2.212 7.560 1.00 11.45 15 ASP A O 14
ATOM 13106 N N . LEU A 1 16 ? 8.683 2.965 8.886 1.00 14.23 16 LEU A N 14
ATOM 13107 C CA . LEU A 1 16 ? 9.305 1.655 9.039 1.00 70.32 16 LEU A CA 14
ATOM 13108 C C . LEU A 1 16 ? 9.157 1.145 10.469 1.00 62.23 16 LEU A C 14
ATOM 13109 O O . LEU A 1 16 ? 10.133 0.734 11.096 1.00 22.54 16 LEU A O 14
ATOM 13125 N N . VAL A 1 17 ? 7.930 1.173 10.978 1.00 75.44 17 VAL A N 14
ATOM 13126 C CA . VAL A 1 17 ? 7.653 0.710 12.332 1.00 11.24 17 VAL A CA 14
ATOM 13127 C C . VAL A 1 17 ? 6.839 -0.579 12.318 1.00 41.04 17 VAL A C 14
ATOM 13128 O O . VAL A 1 17 ? 5.618 -0.573 12.472 1.00 33.24 17 VAL A O 14
ATOM 13141 N N . PRO A 1 18 ? 7.530 -1.713 12.127 1.00 2.34 18 PRO A N 14
ATOM 13142 C CA . PRO A 1 18 ? 6.892 -3.032 12.089 1.00 50.21 18 PRO A CA 14
ATOM 13143 C C . PRO A 1 18 ? 6.370 -3.463 13.455 1.00 23.52 18 PRO A C 14
ATOM 13144 O O . PRO A 1 18 ? 7.140 -3.624 14.403 1.00 44.33 18 PRO A O 14
ATOM 13155 N N . HIS A 1 19 ? 5.058 -3.651 13.550 1.00 13.13 19 HIS A N 14
ATOM 13156 C CA . HIS A 1 19 ? 4.433 -4.065 14.802 1.00 63.55 19 HIS A CA 14
ATOM 13157 C C . HIS A 1 19 ? 3.473 -5.228 14.570 1.00 22.54 19 HIS A C 14
ATOM 13158 O O . HIS A 1 19 ? 3.138 -5.553 13.431 1.00 72.31 19 HIS A O 14
ATOM 13172 N N . CYS A 1 20 ? 3.035 -5.853 15.658 1.00 13.34 20 CYS A N 14
ATOM 13173 C CA . CYS A 1 20 ? 2.114 -6.980 15.575 1.00 24.32 20 CYS A CA 14
ATOM 13174 C C . CYS A 1 20 ? 0.684 -6.538 15.869 1.00 11.34 20 CYS A C 14
ATOM 13175 O O . CYS A 1 20 ? 0.391 -6.025 16.950 1.00 71.32 20 CYS A O 14
ATOM 13182 N N . PHE A 1 21 ? -0.203 -6.740 14.901 1.00 40.34 21 PHE A N 14
ATOM 13183 C CA . PHE A 1 21 ? -1.603 -6.361 15.055 1.00 62.24 21 PHE A CA 14
ATOM 13184 C C . PHE A 1 21 ? -2.522 -7.541 14.753 1.00 63.44 21 PHE A C 14
ATOM 13185 O O . PHE A 1 21 ? -2.112 -8.516 14.120 1.00 54.45 21 PHE A O 14
ATOM 13202 N N . LEU A 1 22 ? -3.765 -7.447 15.210 1.00 32.32 22 LEU A N 14
ATOM 13203 C CA . LEU A 1 22 ? -4.744 -8.507 14.990 1.00 3.32 22 LEU A CA 14
ATOM 13204 C C . LEU A 1 22 ? -5.784 -8.081 13.959 1.00 34.34 22 LEU A C 14
ATOM 13205 O O . LEU A 1 22 ? -6.331 -6.982 14.032 1.00 3.50 22 LEU A O 14
ATOM 13221 N N . ASN A 1 23 ? -6.055 -8.962 13.001 1.00 10.22 23 ASN A N 14
ATOM 13222 C CA . ASN A 1 23 ? -7.032 -8.678 11.956 1.00 20.02 23 ASN A CA 14
ATOM 13223 C C . ASN A 1 23 ? -8.275 -9.547 12.123 1.00 42.01 23 ASN A C 14
ATOM 13224 O O . ASN A 1 23 ? -8.194 -10.741 12.413 1.00 43.21 23 ASN A O 14
ATOM 13235 N N . PRO A 1 24 ? -9.454 -8.936 11.935 1.00 2.51 24 PRO A N 14
ATOM 13236 C CA . PRO A 1 24 ? -10.736 -9.634 12.058 1.00 35.43 24 PRO A CA 14
ATOM 13237 C C . PRO A 1 24 ? -10.963 -10.633 10.928 1.00 34.04 24 PRO A C 14
ATOM 13238 O O . PRO A 1 24 ? -11.901 -11.428 10.971 1.00 72.44 24 PRO A O 14
ATOM 13249 N N . GLU A 1 25 ? -10.098 -10.586 9.920 1.00 13.41 25 GLU A N 14
ATOM 13250 C CA . GLU A 1 25 ? -10.206 -11.487 8.779 1.00 10.00 25 GLU A CA 14
ATOM 13251 C C . GLU A 1 25 ? -9.111 -12.549 8.819 1.00 30.13 25 GLU A C 14
ATOM 13252 O O . GLU A 1 25 ? -9.241 -13.614 8.216 1.00 64.41 25 GLU A O 14
ATOM 13264 N N . LYS A 1 26 ? -8.032 -12.251 9.534 1.00 3.44 26 LYS A N 14
ATOM 13265 C CA . LYS A 1 26 ? -6.913 -13.178 9.655 1.00 10.15 26 LYS A CA 14
ATOM 13266 C C . LYS A 1 26 ? -6.511 -13.358 11.116 1.00 73.11 26 LYS A C 14
ATOM 13267 O O . LYS A 1 26 ? -6.702 -14.427 11.695 1.00 44.22 26 LYS A O 14
ATOM 13286 N N . GLY A 1 27 ? -5.956 -12.304 11.707 1.00 64.53 27 GLY A N 14
ATOM 13287 C CA . GLY A 1 27 ? -5.537 -12.367 13.095 1.00 74.31 27 GLY A CA 14
ATOM 13288 C C . GLY A 1 27 ? -4.164 -11.765 13.314 1.00 23.25 27 GLY A C 14
ATOM 13289 O O . GLY A 1 27 ? -3.854 -10.699 12.782 1.00 0.13 27 GLY A O 14
ATOM 13293 N N . ILE A 1 28 ? -3.339 -12.448 14.101 1.00 30.22 28 ILE A N 14
ATOM 13294 C CA . ILE A 1 28 ? -1.991 -11.974 14.390 1.00 55.50 28 ILE A CA 14
ATOM 13295 C C . ILE A 1 28 ? -1.196 -11.761 13.106 1.00 35.22 28 ILE A C 14
ATOM 13296 O O . ILE A 1 28 ? -1.040 -12.679 12.301 1.00 72.21 28 ILE A O 14
ATOM 13312 N N . VAL A 1 29 ? -0.694 -10.544 12.922 1.00 21.51 29 VAL A N 14
ATOM 13313 C CA . VAL A 1 29 ? 0.088 -10.212 11.737 1.00 2.55 29 VAL A CA 14
ATOM 13314 C C . VAL A 1 29 ? 1.084 -9.096 12.032 1.00 2.43 29 VAL A C 14
ATOM 13315 O O . VAL A 1 29 ? 0.722 -8.054 12.581 1.00 63.54 29 VAL A O 14
ATOM 13328 N N . VAL A 1 30 ? 2.342 -9.320 11.664 1.00 13.32 30 VAL A N 14
ATOM 13329 C CA . VAL A 1 30 ? 3.391 -8.332 11.888 1.00 61.45 30 VAL A CA 14
ATOM 13330 C C . VAL A 1 30 ? 3.749 -7.609 10.594 1.00 24.12 30 VAL A C 14
ATOM 13331 O O . VAL A 1 30 ? 4.222 -8.223 9.637 1.00 13.12 30 VAL A O 14
ATOM 13344 N N . VAL A 1 31 ? 3.522 -6.300 10.572 1.00 0.44 31 VAL A N 14
ATOM 13345 C CA . VAL A 1 31 ? 3.822 -5.491 9.397 1.00 63.01 31 VAL A CA 14
ATOM 13346 C C . VAL A 1 31 ? 4.231 -4.076 9.793 1.00 75.55 31 VAL A C 14
ATOM 13347 O O . VAL A 1 31 ? 3.913 -3.610 10.887 1.00 22.33 31 VAL A O 14
ATOM 13360 N N . HIS A 1 32 ? 4.936 -3.397 8.894 1.00 1.21 32 HIS A N 14
ATOM 13361 C CA . HIS A 1 32 ? 5.387 -2.033 9.149 1.00 65.42 32 HIS A CA 14
ATOM 13362 C C . HIS A 1 32 ? 4.600 -1.034 8.307 1.00 61.25 32 HIS A C 14
ATOM 13363 O O . HIS A 1 32 ? 4.145 -1.355 7.210 1.00 53.35 32 HIS A O 14
ATOM 13377 N N . GLY A 1 33 ? 4.443 0.179 8.829 1.00 60.45 33 GLY A N 14
ATOM 13378 C CA . GLY A 1 33 ? 3.710 1.205 8.112 1.00 54.43 33 GLY A CA 14
ATOM 13379 C C . GLY A 1 33 ? 2.658 1.876 8.974 1.00 63.22 33 GLY A C 14
ATOM 13380 O O . GLY A 1 33 ? 1.762 1.216 9.498 1.00 61.21 33 GLY A O 14
ATOM 13384 N N . GLY A 1 34 ? 2.769 3.192 9.123 1.00 53.51 34 GLY A N 14
ATOM 13385 C CA . GLY A 1 34 ? 1.815 3.930 9.930 1.00 54.20 34 GLY A CA 14
ATOM 13386 C C . GLY A 1 34 ? 0.379 3.655 9.527 1.00 24.04 34 GLY A C 14
ATOM 13387 O O . GLY A 1 34 ? -0.536 3.774 10.343 1.00 42.23 34 GLY A O 14
ATOM 13391 N N . CYS A 1 35 ? 0.180 3.287 8.266 1.00 5.21 35 CYS A N 14
ATOM 13392 C CA . CYS A 1 35 ? -1.154 2.996 7.755 1.00 4.22 35 CYS A CA 14
ATOM 13393 C C . CYS A 1 35 ? -1.789 1.839 8.521 1.00 41.30 35 CYS A C 14
ATOM 13394 O O . CYS A 1 35 ? -2.933 1.930 8.966 1.00 24.12 35 CYS A O 14
ATOM 13401 N N . ALA A 1 36 ? -1.038 0.753 8.670 1.00 34.31 36 ALA A N 14
ATOM 13402 C CA . ALA A 1 36 ? -1.527 -0.421 9.384 1.00 44.15 36 ALA A CA 14
ATOM 13403 C C . ALA A 1 36 ? -1.855 -0.084 10.834 1.00 22.42 36 ALA A C 14
ATOM 13404 O O . ALA A 1 36 ? -2.753 -0.678 11.432 1.00 34.00 36 ALA A O 14
ATOM 13411 N N . LEU A 1 37 ? -1.121 0.870 11.396 1.00 52.24 37 LEU A N 14
ATOM 13412 C CA . LEU A 1 37 ? -1.334 1.286 12.778 1.00 60.43 37 LEU A CA 14
ATOM 13413 C C . LEU A 1 37 ? -2.554 2.195 12.892 1.00 64.55 37 LEU A C 14
ATOM 13414 O O . LEU A 1 37 ? -3.386 2.024 13.782 1.00 11.42 37 LEU A O 14
ATOM 13430 N N . SER A 1 38 ? -2.654 3.159 11.982 1.00 25.12 38 SER A N 14
ATOM 13431 C CA . SER A 1 38 ? -3.771 4.096 11.981 1.00 22.13 38 SER A CA 14
ATOM 13432 C C . SER A 1 38 ? -5.093 3.365 11.769 1.00 21.32 38 SER A C 14
ATOM 13433 O O . SER A 1 38 ? -6.084 3.639 12.447 1.00 64.30 38 SER A O 14
ATOM 13441 N N . LYS A 1 39 ? -5.101 2.432 10.823 1.00 43.01 39 LYS A N 14
ATOM 13442 C CA . LYS A 1 39 ? -6.299 1.659 10.520 1.00 70.40 39 LYS A CA 14
ATOM 1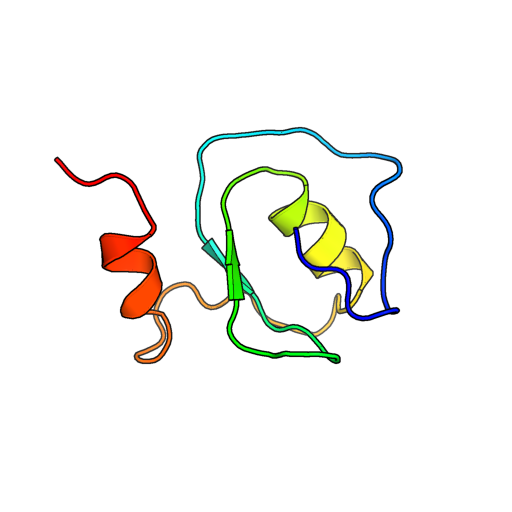3443 C C . LYS A 1 39 ? -6.578 0.636 11.617 1.00 53.03 39 LYS A C 14
ATOM 13444 O O . LYS A 1 39 ? -7.734 0.343 11.926 1.00 5.54 39 LYS A O 14
ATOM 13463 N N . TYR A 1 40 ? -5.514 0.097 12.201 1.00 14.04 40 TYR A N 14
ATOM 13464 C CA . TYR A 1 40 ? -5.645 -0.894 13.263 1.00 15.42 40 TYR A CA 14
ATOM 13465 C C . TYR A 1 40 ? -6.549 -0.379 14.380 1.00 43.11 40 TYR A C 14
ATOM 13466 O O . TYR A 1 40 ? -7.370 -1.119 14.922 1.00 51.14 40 TYR A O 14
ATOM 13484 N N . LYS A 1 41 ? -6.391 0.896 14.719 1.00 22.03 41 LYS A N 14
ATOM 13485 C CA . LYS A 1 41 ? -7.192 1.513 15.770 1.00 43.54 41 LYS A CA 14
ATOM 13486 C C . LYS A 1 41 ? -8.638 1.689 15.319 1.00 52.03 41 LYS A C 14
ATOM 13487 O O . LYS A 1 41 ? -9.552 1.760 16.142 1.00 65.24 41 LYS A O 14
ATOM 13506 N N . CYS A 1 42 ? -8.840 1.757 14.007 1.00 12.31 42 CYS A N 14
ATOM 13507 C CA . CYS A 1 42 ? -10.176 1.923 13.446 1.00 4.32 42 CYS A CA 14
ATOM 13508 C C . CYS A 1 42 ? -10.902 0.584 13.366 1.00 72.11 42 CYS A C 14
ATOM 13509 O O . CYS A 1 42 ? -12.025 0.446 13.850 1.00 12.42 42 CYS A O 14
ATOM 13516 N N . GLN A 1 43 ? -10.253 -0.399 12.751 1.00 23.54 43 GLN A N 14
ATOM 13517 C CA . GLN A 1 43 ? -10.837 -1.728 12.607 1.00 13.55 43 GLN A CA 14
ATOM 13518 C C . GLN A 1 43 ? -11.097 -2.359 13.971 1.00 12.44 43 GLN A C 14
ATOM 13519 O O . GLN A 1 43 ? -12.157 -2.938 14.206 1.00 65.41 43 GLN A O 14
ATOM 13533 N N . ASN A 1 44 ? -10.123 -2.242 14.867 1.00 3.55 44 ASN A N 14
ATOM 13534 C CA . ASN A 1 44 ? -10.246 -2.802 16.208 1.00 0.34 44 ASN A CA 14
ATOM 13535 C C . ASN A 1 44 ? -9.749 -1.813 17.259 1.00 53.12 44 ASN A C 14
ATOM 13536 O O . ASN A 1 44 ? -8.638 -1.925 17.776 1.00 3.30 44 ASN A O 14
ATOM 13547 N N . PRO A 1 45 ? -10.592 -0.821 17.583 1.00 71.10 45 PRO A N 14
ATOM 13548 C CA . PRO A 1 45 ? -10.261 0.206 18.575 1.00 14.11 45 PRO A CA 14
ATOM 13549 C C . PRO A 1 45 ? -10.216 -0.351 19.994 1.00 74.33 45 PRO A C 14
ATOM 13550 O O . PRO A 1 45 ? -9.828 0.344 20.932 1.00 61.35 45 PRO A O 14
ATOM 13561 N N . ASN A 1 46 ? -10.616 -1.610 20.143 1.00 61.11 46 ASN A N 14
ATOM 13562 C CA . ASN A 1 46 ? -10.621 -2.261 21.448 1.00 1.32 46 ASN A CA 14
ATOM 13563 C C . ASN A 1 46 ? -9.460 -3.243 21.571 1.00 40.02 46 ASN A C 14
ATOM 13564 O O . ASN A 1 46 ? -9.070 -3.625 22.675 1.00 60.34 46 ASN A O 14
ATOM 13575 N N . HIS A 1 47 ? -8.911 -3.648 20.430 1.00 52.43 47 HIS A N 14
ATOM 13576 C CA . HIS A 1 47 ? -7.794 -4.585 20.409 1.00 45.41 47 HIS A CA 14
ATOM 13577 C C . HIS A 1 47 ? -6.539 -3.947 20.999 1.00 32.30 47 HIS A C 14
ATOM 13578 O O . HIS A 1 47 ? -6.471 -2.730 21.168 1.00 75.31 47 HIS A O 14
ATOM 13592 N N . GLU A 1 48 ? -5.550 -4.778 21.311 1.00 64.31 48 GLU A N 14
ATOM 13593 C CA . GLU A 1 48 ? -4.299 -4.295 21.884 1.00 42.23 48 GLU A CA 14
ATOM 13594 C C . GLU A 1 48 ? -3.107 -4.739 21.041 1.00 42.34 48 GLU A C 14
ATOM 13595 O O . GLU A 1 48 ? -2.827 -5.932 20.919 1.00 11.52 48 GLU A O 14
ATOM 13607 N N . LYS A 1 49 ? -2.408 -3.770 20.459 1.00 43.00 49 LYS A N 14
ATOM 13608 C CA . LYS A 1 49 ? -1.245 -4.058 19.627 1.00 32.24 49 LYS A CA 14
ATOM 13609 C C . LYS A 1 49 ? -0.057 -4.485 20.483 1.00 63.22 49 LYS A C 14
ATOM 13610 O O . LYS A 1 49 ? 0.216 -3.890 21.526 1.00 32.33 49 LYS A O 14
ATOM 13629 N N . LEU A 1 50 ? 0.648 -5.518 20.034 1.00 4.22 50 LEU A N 14
ATOM 13630 C CA . LEU A 1 50 ? 1.810 -6.024 20.758 1.00 14.41 50 LEU A CA 14
ATOM 13631 C C . LEU A 1 50 ? 1.472 -6.271 22.225 1.00 53.12 50 LEU A C 14
ATOM 13632 O O . LEU A 1 50 ? 0.303 -6.297 22.607 1.00 13.23 50 LEU A O 14
ATOM 13648 N N . GLY A 1 51 ? 2.505 -6.450 23.043 1.00 74.32 51 GLY A N 14
ATOM 13649 C CA . GLY A 1 51 ? 2.296 -6.691 24.459 1.00 44.13 51 GLY A CA 14
ATOM 13650 C C . GLY A 1 51 ? 3.006 -7.939 24.945 1.00 12.02 51 GLY A C 14
ATOM 13651 O O . GLY A 1 51 ? 2.659 -8.491 25.990 1.00 63.12 51 GLY A O 14
ATOM 13655 N N . TYR A 1 52 ? 4.000 -8.386 24.186 1.00 1.04 52 TYR A N 14
ATOM 13656 C CA . TYR A 1 52 ? 4.757 -9.580 24.544 1.00 44.51 52 TYR A CA 14
ATOM 13657 C C . TYR A 1 52 ? 3.845 -10.799 24.627 1.00 72.35 52 TYR A C 14
ATOM 13658 O O . TYR A 1 52 ? 3.462 -11.232 25.714 1.00 3.13 52 TYR A O 14
ATOM 13676 N N . THR A 1 53 ? 3.499 -11.351 23.467 1.00 23.45 53 THR A N 14
ATOM 13677 C CA . THR A 1 53 ? 2.632 -12.521 23.406 1.00 14.24 53 THR A CA 14
ATOM 13678 C C . THR A 1 53 ? 3.213 -13.589 22.488 1.00 70.42 53 THR A C 14
ATOM 13679 O O . THR A 1 53 ? 3.869 -13.278 21.493 1.00 11.43 53 THR A O 14
ATOM 13690 N N . HIS A 1 54 ? 2.968 -14.851 22.826 1.00 21.33 54 HIS A N 14
ATOM 13691 C CA . HIS A 1 54 ? 3.467 -15.967 22.030 1.00 32.00 54 HIS A CA 14
ATOM 13692 C C . HIS A 1 54 ? 3.073 -15.808 20.565 1.00 54.22 54 HIS A C 14
ATOM 13693 O O . HIS A 1 54 ? 3.815 -16.203 19.667 1.00 71.33 54 HIS A O 14
ATOM 13707 N N . GLU A 1 55 ? 1.900 -15.227 20.332 1.00 14.12 55 GLU A N 14
ATOM 13708 C CA . GLU A 1 55 ? 1.407 -15.018 18.976 1.00 43.43 55 GLU A CA 14
ATOM 13709 C C . GLU A 1 55 ? 2.244 -13.969 18.249 1.00 41.31 55 GLU A C 14
ATOM 13710 O O . GLU A 1 55 ? 2.375 -14.002 17.025 1.00 43.40 55 GLU A O 14
ATOM 13722 N N . CYS A 1 56 ? 2.808 -13.038 19.012 1.00 51.04 56 CYS A N 14
ATOM 13723 C CA . CYS A 1 56 ? 3.631 -11.978 18.443 1.00 43.05 56 CYS A CA 14
ATOM 13724 C C . CYS A 1 56 ? 5.100 -12.174 18.809 1.00 54.32 56 CYS A C 14
ATOM 13725 O O . CYS A 1 56 ? 5.871 -11.216 18.855 1.00 53.13 56 CYS A O 14
ATOM 13732 N N . GLU A 1 57 ? 5.478 -13.422 19.068 1.00 11.51 57 GLU A N 14
ATOM 13733 C CA . GLU A 1 57 ? 6.853 -13.742 19.431 1.00 64.33 57 GLU A CA 14
ATOM 13734 C C . GLU A 1 57 ? 7.778 -13.616 18.223 1.00 31.13 57 GLU A C 14
ATOM 13735 O O . GLU A 1 57 ? 8.963 -13.318 18.365 1.00 1.53 57 GLU A O 14
ATOM 13747 N N . GLU A 1 58 ? 7.226 -13.847 17.036 1.00 10.40 58 GLU A N 14
ATOM 13748 C CA . GLU A 1 58 ? 8.001 -13.760 15.804 1.00 24.22 58 GLU A CA 14
ATOM 13749 C C . GLU A 1 58 ? 8.160 -12.308 15.362 1.00 25.32 58 GLU A C 14
ATOM 13750 O O . GLU A 1 58 ? 9.128 -11.956 14.688 1.00 73.23 58 GLU A O 14
ATOM 13762 N N . ALA A 1 59 ? 7.203 -11.471 15.747 1.00 3.51 59 ALA A N 14
ATOM 13763 C CA . ALA A 1 59 ? 7.237 -10.057 15.392 1.00 21.15 59 ALA A CA 14
ATOM 13764 C C . ALA A 1 59 ? 8.482 -9.380 15.955 1.00 40.41 59 ALA A C 14
ATOM 13765 O O . ALA A 1 59 ? 8.933 -8.359 15.434 1.00 25.11 59 ALA A O 14
ATOM 13772 N N . ILE A 1 60 ? 9.032 -9.953 17.020 1.00 14.32 60 ILE A N 14
ATOM 13773 C CA . ILE A 1 60 ? 10.225 -9.403 17.652 1.00 33.53 60 ILE A CA 14
ATOM 13774 C C . ILE A 1 60 ? 11.396 -9.367 16.677 1.00 24.30 60 ILE A C 14
ATOM 13775 O O . ILE A 1 60 ? 11.977 -8.311 16.425 1.00 21.25 60 ILE A O 14
ATOM 13791 N N . LYS A 1 61 ? 11.738 -10.528 16.128 1.00 23.13 61 LYS A N 14
ATOM 13792 C CA . LYS A 1 61 ? 12.839 -10.631 15.177 1.00 13.33 61 LYS A CA 14
ATOM 13793 C C . LYS A 1 61 ? 12.536 -9.841 13.908 1.00 61.22 61 LYS A C 14
ATOM 13794 O O . LYS A 1 61 ? 13.430 -9.246 13.308 1.00 2.11 61 LYS A O 14
ATOM 13813 N N . ASN A 1 62 ? 11.270 -9.840 13.505 1.00 55.11 62 ASN A N 14
ATOM 13814 C CA . ASN A 1 62 ? 10.849 -9.122 12.307 1.00 63.31 62 ASN A CA 14
ATOM 13815 C C . ASN A 1 62 ? 11.039 -7.618 12.479 1.00 33.21 62 ASN A C 14
ATOM 13816 O O . ASN A 1 62 ? 11.382 -6.913 11.531 1.00 55.13 62 ASN A O 14
ATOM 13827 N N . ALA A 1 63 ? 10.814 -7.135 13.696 1.00 14.43 63 ALA A N 14
ATOM 13828 C CA . ALA A 1 63 ? 10.962 -5.715 13.994 1.00 71.41 63 ALA A CA 14
ATOM 13829 C C . ALA A 1 63 ? 12.349 -5.413 14.551 1.00 60.33 63 ALA A C 14
ATOM 13830 O O . ALA A 1 63 ? 13.056 -6.298 15.034 1.00 4.40 63 ALA A O 14
ATOM 13837 N N . PRO A 1 64 ? 12.750 -4.135 14.482 1.00 33.11 64 PRO A N 14
ATOM 13838 C CA . PRO A 1 64 ? 14.056 -3.687 14.975 1.00 73.33 64 PRO A CA 14
ATOM 13839 C C . PRO A 1 64 ? 14.150 -3.738 16.496 1.00 51.52 64 PRO A C 14
ATOM 13840 O O . PRO A 1 64 ? 13.164 -3.505 17.196 1.00 23.31 64 PRO A O 14
ATOM 13851 N N . ARG A 1 65 ? 15.341 -4.042 17.001 1.00 41.34 65 ARG A N 14
ATOM 13852 C CA . ARG A 1 65 ? 15.563 -4.123 18.439 1.00 1.12 65 ARG A CA 14
ATOM 13853 C C . ARG A 1 65 ? 16.516 -3.026 18.905 1.00 14.41 65 ARG A C 14
ATOM 13854 O O . ARG A 1 65 ? 17.732 -3.208 18.962 1.00 32.31 65 ARG A O 14
ATOM 13875 N N . PRO A 1 66 ? 15.951 -1.857 19.246 1.00 25.40 66 PRO A N 14
ATOM 13876 C CA . PRO A 1 66 ? 16.732 -0.708 19.713 1.00 41.22 66 PRO A CA 14
ATOM 13877 C C . PRO A 1 66 ? 17.329 -0.936 21.097 1.00 13.14 66 PRO A C 14
ATOM 13878 O O . PRO A 1 66 ? 17.079 -1.962 21.730 1.00 64.12 66 PRO A O 14
ATOM 13889 N N . VAL A 1 1 ? -7.133 -9.016 0.824 1.00 44.24 1 VAL A N 15
ATOM 13890 C CA . VAL A 1 1 ? -5.994 -8.363 1.458 1.00 1.31 1 VAL A CA 15
ATOM 13891 C C . VAL A 1 1 ? -6.258 -8.115 2.939 1.00 3.40 1 VAL A C 15
ATOM 13892 O O . VAL A 1 1 ? -7.402 -8.031 3.386 1.00 61.22 1 VAL A O 15
ATOM 13905 N N . PRO A 1 2 ? -5.175 -7.993 3.721 1.00 45.03 2 PRO A N 15
ATOM 13906 C CA . PRO A 1 2 ? -5.263 -7.751 5.164 1.00 61.32 2 PRO A CA 15
ATOM 13907 C C . PRO A 1 2 ? -5.774 -6.352 5.487 1.00 12.40 2 PRO A C 15
ATOM 13908 O O . PRO A 1 2 ? -5.333 -5.367 4.894 1.00 15.45 2 PRO A O 15
ATOM 13919 N N . VAL A 1 3 ? -6.707 -6.270 6.431 1.00 25.40 3 VAL A N 15
ATOM 13920 C CA . VAL A 1 3 ? -7.277 -4.991 6.834 1.00 2.52 3 VAL A CA 15
ATOM 13921 C C . VAL A 1 3 ? -7.738 -4.188 5.623 1.00 71.33 3 VAL A C 15
ATOM 13922 O O . VAL A 1 3 ? -7.549 -2.974 5.560 1.00 33.32 3 VAL A O 15
ATOM 13935 N N . GLY A 1 4 ? -8.345 -4.876 4.660 1.00 34.34 4 GLY A N 15
ATOM 13936 C CA . GLY A 1 4 ? -8.825 -4.212 3.463 1.00 51.42 4 GLY A CA 15
ATOM 13937 C C . GLY A 1 4 ? -10.306 -3.896 3.529 1.00 73.34 4 GLY A C 15
ATOM 13938 O O . GLY A 1 4 ? -10.710 -2.744 3.375 1.00 1.51 4 GLY A O 15
ATOM 13942 N N . SER A 1 5 ? -11.119 -4.923 3.756 1.00 61.31 5 SER A N 15
ATOM 13943 C CA . SER A 1 5 ? -12.565 -4.751 3.836 1.00 4.00 5 SER A CA 15
ATOM 13944 C C . SER A 1 5 ? -13.010 -4.562 5.283 1.00 21.20 5 SER A C 15
ATOM 13945 O O . SER A 1 5 ? -14.183 -4.739 5.611 1.00 32.22 5 SER A O 15
ATOM 13953 N N . ASP A 1 6 ? -12.064 -4.202 6.144 1.00 55.11 6 ASP A N 15
ATOM 13954 C CA . ASP A 1 6 ? -12.358 -3.988 7.556 1.00 2.42 6 ASP A CA 15
ATOM 13955 C C . ASP A 1 6 ? -12.106 -2.535 7.949 1.00 22.33 6 ASP A C 15
ATOM 13956 O O . ASP A 1 6 ? -12.570 -2.074 8.992 1.00 4.25 6 ASP A O 15
ATOM 13965 N N . CYS A 1 7 ? -11.367 -1.820 7.108 1.00 53.52 7 CYS A N 15
ATOM 13966 C CA . CYS A 1 7 ? -11.052 -0.420 7.367 1.00 64.11 7 CYS A CA 15
ATOM 13967 C C . CYS A 1 7 ? -10.665 0.298 6.077 1.00 3.13 7 CYS A C 15
ATOM 13968 O O . CYS A 1 7 ? -9.995 -0.271 5.216 1.00 40.21 7 CYS A O 15
ATOM 13975 N N . GLU A 1 8 ? -11.092 1.551 5.953 1.00 25.01 8 GLU A N 15
ATOM 13976 C CA . GLU A 1 8 ? -10.790 2.346 4.769 1.00 50.14 8 GLU A CA 15
ATOM 13977 C C . GLU A 1 8 ? -9.689 3.361 5.061 1.00 41.43 8 GLU A C 15
ATOM 13978 O O . GLU A 1 8 ? -9.927 4.427 5.629 1.00 11.14 8 GLU A O 15
ATOM 13990 N N . PRO A 1 9 ? -8.453 3.024 4.663 1.00 10.12 9 PRO A N 15
ATOM 13991 C CA . PRO A 1 9 ? -7.290 3.892 4.871 1.00 30.23 9 PRO A CA 15
ATOM 13992 C C . PRO A 1 9 ? -7.336 5.141 3.999 1.00 44.44 9 PRO A C 15
ATOM 13993 O O . PRO A 1 9 ? -7.399 5.053 2.772 1.00 11.12 9 PRO A O 15
ATOM 14004 N N . LYS A 1 10 ? -7.302 6.306 4.638 1.00 33.41 10 LYS A N 15
ATOM 14005 C CA . LYS A 1 10 ? -7.338 7.574 3.921 1.00 41.53 10 LYS A CA 15
ATOM 14006 C C . LYS A 1 10 ? -6.794 8.705 4.788 1.00 14.42 10 LYS A C 15
ATOM 14007 O O . LYS A 1 10 ? -7.116 9.875 4.574 1.00 45.10 10 LYS A O 15
ATOM 14026 N N . LEU A 1 11 ? -5.969 8.350 5.767 1.00 72.04 11 LEU A N 15
ATOM 14027 C CA . LEU A 1 11 ? -5.379 9.336 6.666 1.00 73.41 11 LEU A CA 15
ATOM 14028 C C . LEU A 1 11 ? -4.483 8.662 7.700 1.00 33.31 11 LEU A C 15
ATOM 14029 O O . LEU A 1 11 ? -4.933 7.807 8.464 1.00 63.21 11 LEU A O 15
ATOM 14045 N N . CYS A 1 12 ? -3.214 9.054 7.721 1.00 62.33 12 CYS A N 15
ATOM 14046 C CA . CYS A 1 12 ? -2.254 8.490 8.662 1.00 61.21 12 CYS A CA 15
ATOM 14047 C C . CYS A 1 12 ? -1.023 9.383 8.785 1.00 51.43 12 CYS A C 15
ATOM 14048 O O . CYS A 1 12 ? -0.916 10.408 8.110 1.00 4.33 12 CYS A O 15
ATOM 14055 N N . THR A 1 13 ? -0.095 8.988 9.651 1.00 72.33 13 THR A N 15
ATOM 14056 C CA . THR A 1 13 ? 1.127 9.752 9.863 1.00 25.22 13 THR A CA 15
ATOM 14057 C C . THR A 1 13 ? 2.362 8.881 9.661 1.00 42.22 13 THR A C 15
ATOM 14058 O O . THR A 1 13 ? 2.397 7.728 10.090 1.00 42.31 13 THR A O 15
ATOM 14069 N N . MET A 1 14 ? 3.374 9.440 9.005 1.00 0.53 14 MET A N 15
ATOM 14070 C CA . MET A 1 14 ? 4.612 8.714 8.748 1.00 2.22 14 MET A CA 15
ATOM 14071 C C . MET A 1 14 ? 5.159 8.099 10.033 1.00 54.32 14 MET A C 15
ATOM 14072 O O . MET A 1 14 ? 5.337 8.790 11.036 1.00 50.51 14 MET A O 15
ATOM 14086 N N . ASP A 1 15 ? 5.422 6.798 9.995 1.00 72.21 15 ASP A N 15
ATOM 14087 C CA . ASP A 1 15 ? 5.949 6.090 11.156 1.00 13.21 15 ASP A CA 15
ATOM 14088 C C . ASP A 1 15 ? 6.771 4.879 10.727 1.00 3.23 15 ASP A C 15
ATOM 14089 O O . ASP A 1 15 ? 6.982 4.649 9.536 1.00 72.42 15 ASP A O 15
ATOM 14098 N N . LEU A 1 16 ? 7.235 4.109 11.705 1.00 11.15 16 LEU A N 15
ATOM 14099 C CA . LEU A 1 16 ? 8.036 2.921 11.430 1.00 50.51 16 LEU A CA 15
ATOM 14100 C C . LEU A 1 16 ? 8.248 2.101 12.698 1.00 3.43 16 LEU A C 15
ATOM 14101 O O . LEU A 1 16 ? 9.339 1.584 12.941 1.00 52.14 16 LEU A O 15
ATOM 14117 N N . VAL A 1 17 ? 7.198 1.985 13.504 1.00 13.14 17 VAL A N 15
ATOM 14118 C CA . VAL A 1 17 ? 7.268 1.225 14.747 1.00 73.03 17 VAL A CA 15
ATOM 14119 C C . VAL A 1 17 ? 6.530 -0.103 14.620 1.00 22.35 17 VAL A C 15
ATOM 14120 O O . VAL A 1 17 ? 5.313 -0.152 14.443 1.00 12.54 17 VAL A O 15
ATOM 14133 N N . PRO A 1 18 ? 7.283 -1.209 14.714 1.00 63.41 18 PRO A N 15
ATOM 14134 C CA . PRO A 1 18 ? 6.722 -2.560 14.614 1.00 0.11 18 PRO A CA 15
ATOM 14135 C C . PRO A 1 18 ? 5.866 -2.923 15.823 1.00 54.55 18 PRO A C 15
ATOM 14136 O O . PRO A 1 18 ? 6.359 -2.986 16.949 1.00 31.51 18 PRO A O 15
ATOM 14147 N N . HIS A 1 19 ? 4.580 -3.160 15.581 1.00 0.43 19 HIS A N 15
ATOM 14148 C CA . HIS A 1 19 ? 3.655 -3.517 16.651 1.00 72.33 19 HIS A CA 15
ATOM 14149 C C . HIS A 1 19 ? 2.763 -4.682 16.231 1.00 50.23 19 HIS A C 15
ATOM 14150 O O . HIS A 1 19 ? 2.678 -5.018 15.049 1.00 2.21 19 HIS A O 15
ATOM 14164 N N . CYS A 1 20 ? 2.100 -5.295 17.206 1.00 40.43 20 CYS A N 15
ATOM 14165 C CA . CYS A 1 20 ? 1.216 -6.422 16.938 1.00 35.24 20 CYS A CA 15
ATOM 14166 C C . CYS A 1 20 ? -0.245 -5.981 16.947 1.00 74.54 20 CYS A C 15
ATOM 14167 O O . CYS A 1 20 ? -0.655 -5.168 17.775 1.00 32.22 20 CYS A O 15
ATOM 14174 N N . PHE A 1 21 ? -1.027 -6.524 16.019 1.00 65.34 21 PHE A N 15
ATOM 14175 C CA . PHE A 1 21 ? -2.442 -6.187 15.918 1.00 63.11 21 PHE A CA 15
ATOM 14176 C C . PHE A 1 21 ? -3.263 -7.405 15.506 1.00 70.41 21 PHE A C 15
ATOM 14177 O O . PHE A 1 21 ? -2.725 -8.385 14.987 1.00 12.50 21 PHE A O 15
ATOM 14194 N N . LEU A 1 22 ? -4.569 -7.338 15.741 1.00 3.12 22 LEU A N 15
ATOM 14195 C CA . LEU A 1 22 ? -5.466 -8.435 15.396 1.00 51.04 22 LEU A CA 15
ATOM 14196 C C . LEU A 1 22 ? -6.150 -8.178 14.057 1.00 54.41 22 LEU A C 15
ATOM 14197 O O . LEU A 1 22 ? -6.739 -7.119 13.843 1.00 3.50 22 LEU A O 15
ATOM 14213 N N . ASN A 1 23 ? -6.071 -9.155 13.160 1.00 44.13 23 ASN A N 15
ATOM 14214 C CA . ASN A 1 23 ? -6.684 -9.035 11.842 1.00 0.30 23 ASN A CA 15
ATOM 14215 C C . ASN A 1 23 ? -7.803 -10.057 11.668 1.00 51.14 23 ASN A C 15
ATOM 14216 O O . ASN A 1 23 ? -7.580 -11.268 11.684 1.00 41.55 23 ASN A O 15
ATOM 14227 N N . PRO A 1 24 ? -9.037 -9.560 11.496 1.00 10.34 24 PRO A N 15
ATOM 14228 C CA . PRO A 1 24 ? -10.216 -10.412 11.314 1.00 23.24 24 PRO A CA 15
ATOM 14229 C C . PRO A 1 24 ? -10.211 -11.128 9.968 1.00 51.10 24 PRO A C 15
ATOM 14230 O O . PRO A 1 24 ? -10.805 -12.195 9.821 1.00 71.41 24 PRO A O 15
ATOM 14241 N N . GLU A 1 25 ? -9.537 -10.533 8.989 1.00 41.12 25 GLU A N 15
ATOM 14242 C CA . GLU A 1 25 ? -9.456 -11.115 7.654 1.00 33.13 25 GLU A CA 15
ATOM 14243 C C . GLU A 1 25 ? -8.516 -12.317 7.641 1.00 73.10 25 GLU A C 15
ATOM 14244 O O . GLU A 1 25 ? -8.595 -13.172 6.758 1.00 4.32 25 GLU A O 15
ATOM 14256 N N . LYS A 1 26 ? -7.627 -12.376 8.626 1.00 5.31 26 LYS A N 15
ATOM 14257 C CA . LYS A 1 26 ? -6.671 -13.472 8.730 1.00 3.22 26 LYS A CA 15
ATOM 14258 C C . LYS A 1 26 ? -6.386 -13.808 10.190 1.00 22.54 26 LYS A C 15
ATOM 14259 O O . LYS A 1 26 ? -6.877 -14.807 10.714 1.00 21.34 26 LYS A O 15
ATOM 14278 N N . GLY A 1 27 ? -5.590 -12.967 10.843 1.00 41.41 27 GLY A N 15
ATOM 14279 C CA . GLY A 1 27 ? -5.255 -13.192 12.237 1.00 70.01 27 GLY A CA 15
ATOM 14280 C C . GLY A 1 27 ? -4.224 -12.207 12.752 1.00 20.50 27 GLY A C 15
ATOM 14281 O O . GLY A 1 27 ? -3.996 -11.162 12.143 1.00 53.20 27 GLY A O 15
ATOM 14285 N N . ILE A 1 28 ? -3.600 -12.541 13.877 1.00 15.30 28 ILE A N 15
ATOM 14286 C CA . ILE A 1 28 ? -2.589 -11.677 14.474 1.00 62.44 28 ILE A CA 15
ATOM 14287 C C . ILE A 1 28 ? -1.425 -11.450 13.515 1.00 52.04 28 ILE A C 15
ATOM 14288 O O . ILE A 1 28 ? -0.969 -12.376 12.844 1.00 31.21 28 ILE A O 15
ATOM 14304 N N . VAL A 1 29 ? -0.947 -10.211 13.456 1.00 55.13 29 VAL A N 15
ATOM 14305 C CA . VAL A 1 29 ? 0.166 -9.862 12.581 1.00 15.51 29 VAL A CA 15
ATOM 14306 C C . VAL A 1 29 ? 0.977 -8.707 13.158 1.00 14.14 29 VAL A C 15
ATOM 14307 O O . VAL A 1 29 ? 0.428 -7.800 13.785 1.00 74.33 29 VAL A O 15
ATOM 14320 N N . VAL A 1 30 ? 2.288 -8.746 12.943 1.00 32.11 30 VAL A N 15
ATOM 14321 C CA . VAL A 1 30 ? 3.176 -7.702 13.441 1.00 72.24 30 VAL A CA 15
ATOM 14322 C C . VAL A 1 30 ? 3.873 -6.981 12.293 1.00 52.43 30 VAL A C 15
ATOM 14323 O O . VAL A 1 30 ? 4.507 -7.608 11.445 1.00 64.14 30 VAL A O 15
ATOM 14336 N N . VAL A 1 31 ? 3.751 -5.657 12.272 1.00 71.00 31 VAL A N 15
ATOM 14337 C CA . VAL A 1 31 ? 4.371 -4.848 11.229 1.00 74.51 31 VAL A CA 15
ATOM 14338 C C . VAL A 1 31 ? 4.714 -3.455 11.744 1.00 35.34 31 VAL A C 15
ATOM 14339 O O . VAL A 1 31 ? 4.110 -2.970 12.702 1.00 42.10 31 VAL A O 15
ATOM 14352 N N . HIS A 1 32 ? 5.686 -2.816 11.103 1.00 43.32 32 HIS A N 15
ATOM 14353 C CA . HIS A 1 32 ? 6.109 -1.476 11.496 1.00 64.32 32 HIS A CA 15
ATOM 14354 C C . HIS A 1 32 ? 5.591 -0.432 10.512 1.00 71.14 32 HIS A C 15
ATOM 14355 O O . HIS A 1 32 ? 5.409 -0.716 9.329 1.00 73.14 32 HIS A O 15
ATOM 14369 N N . GLY A 1 33 ? 5.354 0.778 11.010 1.00 61.22 33 GLY A N 15
ATOM 14370 C CA . GLY A 1 33 ? 4.858 1.845 10.161 1.00 11.41 33 GLY A CA 15
ATOM 14371 C C . GLY A 1 33 ? 3.683 2.578 10.778 1.00 32.30 33 GLY A C 15
ATOM 14372 O O . GLY A 1 33 ? 3.166 2.172 11.818 1.00 4.14 33 GLY A O 15
ATOM 14376 N N . GLY A 1 34 ? 3.260 3.662 10.135 1.00 13.25 34 GLY A N 15
ATOM 14377 C CA . GLY A 1 34 ? 2.142 4.437 10.643 1.00 24.33 34 GLY A CA 15
ATOM 14378 C C . GLY A 1 34 ? 0.826 4.046 10.001 1.00 63.31 34 GLY A C 15
ATOM 14379 O O . GLY A 1 34 ? -0.095 3.593 10.681 1.00 22.41 34 GLY A O 15
ATOM 14383 N N . CYS A 1 35 ? 0.736 4.222 8.687 1.00 14.10 35 CYS A N 15
ATOM 14384 C CA . CYS A 1 35 ? -0.478 3.887 7.952 1.00 61.21 35 CYS A CA 15
ATOM 14385 C C . CYS A 1 35 ? -0.934 2.466 8.273 1.00 3.44 35 CYS A C 15
ATOM 14386 O O . CYS A 1 35 ? -2.127 2.168 8.256 1.00 73.42 35 CYS A O 15
ATOM 14393 N N . ALA A 1 36 ? 0.026 1.595 8.567 1.00 0.20 36 ALA A N 15
ATOM 14394 C CA . ALA A 1 36 ? -0.276 0.207 8.895 1.00 51.43 36 ALA A CA 15
ATOM 14395 C C . ALA A 1 36 ? -0.893 0.093 10.285 1.00 43.32 36 ALA A C 15
ATOM 14396 O O . ALA A 1 36 ? -1.905 -0.583 10.473 1.00 63.33 36 ALA A O 15
ATOM 14403 N N . LEU A 1 37 ? -0.277 0.758 11.256 1.00 22.23 37 LEU A N 15
ATOM 14404 C CA . LEU A 1 37 ? -0.765 0.730 12.631 1.00 50.43 37 LEU A CA 15
ATOM 14405 C C . LEU A 1 37 ? -2.111 1.439 12.745 1.00 71.34 37 LEU A C 15
ATOM 14406 O O . LEU A 1 37 ? -3.059 0.903 13.318 1.00 32.14 37 LEU A O 15
ATOM 14422 N N . SER A 1 38 ? -2.188 2.645 12.192 1.00 3.43 38 SER A N 15
ATOM 14423 C CA . SER A 1 38 ? -3.417 3.428 12.233 1.00 13.12 38 SER A CA 15
ATOM 14424 C C . SER A 1 38 ? -4.601 2.607 11.730 1.00 42.21 38 SER A C 15
ATOM 14425 O O . SER A 1 38 ? -5.643 2.535 12.381 1.00 73.21 38 SER A O 15
ATOM 14433 N N . LYS A 1 39 ? -4.432 1.990 10.566 1.00 62.43 39 LYS A N 15
ATOM 14434 C CA . LYS A 1 39 ? -5.484 1.172 9.973 1.00 44.10 39 LYS A CA 15
ATOM 14435 C C . LYS A 1 39 ? -5.997 0.139 10.971 1.00 62.44 39 LYS A C 15
ATOM 14436 O O . LYS A 1 39 ? -7.204 -0.067 11.100 1.00 22.32 39 LYS A O 15
ATOM 14455 N N . TYR A 1 40 ? -5.073 -0.507 11.674 1.00 34.10 40 TYR A N 15
ATOM 14456 C CA . TYR A 1 40 ? -5.433 -1.520 12.660 1.00 41.25 40 TYR A CA 15
ATOM 14457 C C . TYR A 1 40 ? -6.274 -0.916 13.780 1.00 52.54 40 TYR A C 15
ATOM 14458 O O . TYR A 1 40 ? -7.085 -1.601 14.403 1.00 22.21 40 TYR A O 15
ATOM 14476 N N . LYS A 1 41 ? -6.076 0.374 14.030 1.00 42.35 41 LYS A N 15
ATOM 14477 C CA . LYS A 1 41 ? -6.816 1.075 15.072 1.00 21.34 41 LYS A CA 15
ATOM 14478 C C . LYS A 1 41 ? -8.194 1.496 14.572 1.00 1.22 41 LYS A C 15
ATOM 14479 O O . LYS A 1 41 ? -9.123 1.676 15.360 1.00 52.42 41 LYS A O 15
ATOM 14498 N N . CYS A 1 42 ? -8.320 1.650 13.258 1.00 3.54 42 CYS A N 15
ATOM 14499 C CA . CYS A 1 42 ? -9.584 2.050 12.652 1.00 31.54 42 CYS A CA 15
ATOM 14500 C C . CYS A 1 42 ? -10.515 0.851 12.497 1.00 32.50 42 CYS A C 15
ATOM 14501 O O . CYS A 1 42 ? -11.692 0.917 12.851 1.00 20.21 42 CYS A O 15
ATOM 14508 N N . GLN A 1 43 ? -9.979 -0.243 11.966 1.00 62.33 43 GLN A N 15
ATOM 14509 C CA . GLN A 1 43 ? -10.762 -1.457 11.763 1.00 3.43 43 GLN A CA 15
ATOM 14510 C C . GLN A 1 43 ? -11.355 -1.948 13.080 1.00 43.32 43 GLN A C 15
ATOM 14511 O O . GLN A 1 43 ? -12.515 -2.352 13.136 1.00 12.02 43 GLN A O 15
ATOM 14525 N N . ASN A 1 44 ? -10.549 -1.910 14.136 1.00 15.15 44 ASN A N 15
ATOM 14526 C CA . ASN A 1 44 ? -10.995 -2.352 15.453 1.00 63.31 44 ASN A CA 15
ATOM 14527 C C . ASN A 1 44 ? -10.335 -1.529 16.555 1.00 21.42 44 ASN A C 15
ATOM 14528 O O . ASN A 1 44 ? -9.362 -1.951 17.181 1.00 41.10 44 ASN A O 15
ATOM 14539 N N . PRO A 1 45 ? -10.876 -0.327 16.800 1.00 0.22 45 PRO A N 15
ATOM 14540 C CA . PRO A 1 45 ? -10.357 0.580 17.828 1.00 2.22 45 PRO A CA 15
ATOM 14541 C C . PRO A 1 45 ? -10.618 0.066 19.240 1.00 43.40 45 PRO A C 15
ATOM 14542 O O . PRO A 1 45 ? -10.133 0.635 20.217 1.00 45.20 45 PRO A O 15
ATOM 14553 N N . ASN A 1 46 ? -11.387 -1.013 19.339 1.00 22.02 46 ASN A N 15
ATOM 14554 C CA . ASN A 1 46 ? -11.712 -1.603 20.633 1.00 60.55 46 ASN A CA 15
ATOM 14555 C C . ASN A 1 46 ? -10.962 -2.917 20.835 1.00 53.31 46 ASN A C 15
ATOM 14556 O O . ASN A 1 46 ? -11.361 -3.753 21.646 1.00 3.14 46 ASN A O 15
ATOM 14567 N N . HIS A 1 47 ? -9.874 -3.091 20.092 1.00 61.11 47 HIS A N 15
ATOM 14568 C CA . HIS A 1 47 ? -9.067 -4.302 20.190 1.00 30.24 47 HIS A CA 15
ATOM 14569 C C . HIS A 1 47 ? -7.922 -4.113 21.181 1.00 34.34 47 HIS A C 15
ATOM 14570 O O . HIS A 1 47 ? -7.620 -2.992 21.587 1.00 10.23 47 HIS A O 15
ATOM 14584 N N . GLU A 1 48 ? -7.291 -5.218 21.567 1.00 50.04 48 GLU A N 15
ATOM 14585 C CA . GLU A 1 48 ? -6.181 -5.173 22.511 1.00 12.33 48 GLU A CA 15
ATOM 14586 C C . GLU A 1 48 ? -4.853 -5.424 21.803 1.00 51.21 48 GLU A C 15
ATOM 14587 O O . GLU A 1 48 ? -4.499 -6.566 21.510 1.00 44.23 48 GLU A O 15
ATOM 14599 N N . LYS A 1 49 ? -4.122 -4.348 21.530 1.00 74.10 49 LYS A N 15
ATOM 14600 C CA . LYS A 1 49 ? -2.833 -4.449 20.857 1.00 60.13 49 LYS A CA 15
ATOM 14601 C C . LYS A 1 49 ? -1.850 -5.271 21.684 1.00 1.35 49 LYS A C 15
ATOM 14602 O O . LYS A 1 49 ? -1.334 -4.802 22.700 1.00 13.02 49 LYS A O 15
ATOM 14621 N N . LEU A 1 50 ? -1.593 -6.497 21.244 1.00 73.32 50 LEU A N 15
ATOM 14622 C CA . LEU A 1 50 ? -0.670 -7.384 21.943 1.00 20.14 50 LEU A CA 15
ATOM 14623 C C . LEU A 1 50 ? 0.696 -6.726 22.110 1.00 62.44 50 LEU A C 15
ATOM 14624 O O . LEU A 1 50 ? 1.303 -6.279 21.138 1.00 65.02 50 LEU A O 15
ATOM 14640 N N . GLY A 1 51 ? 1.175 -6.673 23.349 1.00 61.30 51 GLY A N 15
ATOM 14641 C CA . GLY A 1 51 ? 2.467 -6.071 23.620 1.00 42.33 51 GLY A CA 15
ATOM 14642 C C . GLY A 1 51 ? 3.552 -7.104 23.852 1.00 34.01 51 GLY A C 15
ATOM 14643 O O . GLY A 1 51 ? 3.957 -7.807 22.926 1.00 21.44 51 GLY A O 15
ATOM 14647 N N . TYR A 1 52 ? 4.024 -7.196 25.090 1.00 14.53 52 TYR A N 15
ATOM 14648 C CA . TYR A 1 52 ? 5.071 -8.148 25.441 1.00 51.44 52 TYR A CA 15
ATOM 14649 C C . TYR A 1 52 ? 4.502 -9.557 25.579 1.00 2.52 52 TYR A C 15
ATOM 14650 O O . TYR A 1 52 ? 4.587 -10.172 26.642 1.00 24.42 52 TYR A O 15
ATOM 14668 N N . THR A 1 53 ? 3.921 -10.062 24.496 1.00 62.54 53 THR A N 15
ATOM 14669 C CA . THR A 1 53 ? 3.338 -11.398 24.494 1.00 15.23 53 THR A CA 15
ATOM 14670 C C . THR A 1 53 ? 4.173 -12.362 23.661 1.00 61.45 53 THR A C 15
ATOM 14671 O O . THR A 1 53 ? 4.814 -11.963 22.688 1.00 62.22 53 THR A O 15
ATOM 14682 N N . HIS A 1 54 ? 4.162 -13.634 24.047 1.00 73.33 54 HIS A N 15
ATOM 14683 C CA . HIS A 1 54 ? 4.918 -14.657 23.333 1.00 43.20 54 HIS A CA 15
ATOM 14684 C C . HIS A 1 54 ? 4.492 -14.726 21.870 1.00 74.22 54 HIS A C 15
ATOM 14685 O O . HIS A 1 54 ? 5.245 -15.193 21.016 1.00 11.30 54 HIS A O 15
ATOM 14699 N N . GLU A 1 55 ? 3.279 -14.259 21.589 1.00 31.51 55 GLU A N 15
ATOM 14700 C CA . GLU A 1 55 ? 2.753 -14.271 20.229 1.00 13.23 55 GLU A CA 15
ATOM 14701 C C . GLU A 1 55 ? 3.327 -13.116 19.414 1.00 0.30 55 GLU A C 15
ATOM 14702 O O . GLU A 1 55 ? 3.273 -13.122 18.184 1.00 54.41 55 GLU A O 15
ATOM 14714 N N . CYS A 1 56 ? 3.877 -12.125 20.108 1.00 21.35 56 CYS A N 15
ATOM 14715 C CA . CYS A 1 56 ? 4.461 -10.962 19.451 1.00 30.24 56 CYS A CA 15
ATOM 14716 C C . CYS A 1 56 ? 5.919 -11.221 19.081 1.00 34.24 56 CYS A C 15
ATOM 14717 O O . CYS A 1 56 ? 6.621 -10.322 18.621 1.00 61.01 56 CYS A O 15
ATOM 14724 N N . GLU A 1 57 ? 6.365 -12.457 19.286 1.00 11.43 57 GLU A N 15
ATOM 14725 C CA . GLU A 1 57 ? 7.739 -12.833 18.975 1.00 73.24 57 GLU A CA 15
ATOM 14726 C C . GLU A 1 57 ? 8.085 -12.482 17.530 1.00 32.34 57 GLU A C 15
ATOM 14727 O O . GLU A 1 57 ? 9.225 -12.137 17.221 1.00 14.14 57 GLU A O 15
ATOM 14739 N N . GLU A 1 58 ? 7.092 -12.575 16.651 1.00 41.50 58 GLU A N 15
ATOM 14740 C CA . GLU A 1 58 ? 7.292 -12.268 15.239 1.00 21.34 58 GLU A CA 15
ATOM 14741 C C . GLU A 1 58 ? 7.650 -10.797 15.047 1.00 34.32 58 GLU A C 15
ATOM 14742 O O . GLU A 1 58 ? 8.343 -10.435 14.097 1.00 21.23 58 GLU A O 15
ATOM 14754 N N . ALA A 1 59 ? 7.170 -9.954 15.956 1.00 62.30 59 ALA A N 15
ATOM 14755 C CA . ALA A 1 59 ? 7.440 -8.523 15.888 1.00 32.50 59 ALA A CA 15
ATOM 14756 C C . ALA A 1 59 ? 8.924 -8.234 16.087 1.00 33.32 59 ALA A C 15
ATOM 14757 O O . ALA A 1 59 ? 9.476 -7.323 15.471 1.00 41.43 59 ALA A O 15
ATOM 14764 N N . ILE A 1 60 ? 9.563 -9.015 16.952 1.00 61.15 60 ILE A N 15
ATOM 14765 C CA . ILE A 1 60 ? 10.983 -8.842 17.231 1.00 62.22 60 ILE A CA 15
ATOM 14766 C C . ILE A 1 60 ? 11.807 -8.901 15.949 1.00 73.22 60 ILE A C 15
ATOM 14767 O O . ILE A 1 60 ? 12.723 -8.103 15.749 1.00 71.33 60 ILE A O 15
ATOM 14783 N N . LYS A 1 61 ? 11.474 -9.851 15.081 1.00 15.22 61 LYS A N 15
ATOM 14784 C CA . LYS A 1 61 ? 12.179 -10.013 13.816 1.00 62.43 61 LYS A CA 15
ATOM 14785 C C . LYS A 1 61 ? 11.623 -9.066 12.757 1.00 24.12 61 LYS A C 15
ATOM 14786 O O . LYS A 1 61 ? 12.370 -8.523 11.944 1.00 13.31 61 LYS A O 15
ATOM 14805 N N . ASN A 1 62 ? 10.309 -8.872 12.775 1.00 73.11 62 ASN A N 15
ATOM 14806 C CA . ASN A 1 62 ? 9.653 -7.989 11.817 1.00 64.33 62 ASN A CA 15
ATOM 14807 C C . ASN A 1 62 ? 10.173 -6.561 11.950 1.00 54.22 62 ASN A C 15
ATOM 14808 O O . ASN A 1 62 ? 10.107 -5.775 11.005 1.00 32.10 62 ASN A O 15
ATOM 14819 N N . ALA A 1 63 ? 10.689 -6.232 13.129 1.00 22.44 63 ALA A N 15
ATOM 14820 C CA . ALA A 1 63 ? 11.222 -4.900 13.386 1.00 62.23 63 ALA A CA 15
ATOM 14821 C C . ALA A 1 63 ? 12.284 -4.526 12.357 1.00 21.52 63 ALA A C 15
ATOM 14822 O O . ALA A 1 63 ? 12.860 -5.382 11.685 1.00 73.13 63 ALA A O 15
ATOM 14829 N N . PRO A 1 64 ? 12.551 -3.218 12.230 1.00 60.24 64 PRO A N 15
ATOM 14830 C CA . PRO A 1 64 ? 13.545 -2.702 11.284 1.00 3.43 64 PRO A CA 15
ATOM 14831 C C . PRO A 1 64 ? 14.972 -3.053 11.694 1.00 54.33 64 PRO A C 15
ATOM 14832 O O . PRO A 1 64 ? 15.525 -2.461 12.621 1.00 72.02 64 PRO A O 15
ATOM 14843 N N . ARG A 1 65 ? 15.562 -4.018 10.997 1.00 73.24 65 ARG A N 15
ATOM 14844 C CA . ARG A 1 65 ? 16.924 -4.448 11.289 1.00 72.24 65 ARG A CA 15
ATOM 14845 C C . ARG A 1 65 ? 17.916 -3.805 10.324 1.00 13.30 65 ARG A C 15
ATOM 14846 O O . ARG A 1 65 ? 17.553 -3.329 9.248 1.00 62.54 65 ARG A O 15
ATOM 14867 N N . PRO A 1 66 ? 19.198 -3.788 10.717 1.00 11.44 66 PRO A N 15
ATOM 14868 C CA . PRO A 1 66 ? 20.268 -3.205 9.902 1.00 22.34 66 PRO A CA 15
ATOM 14869 C C . PRO A 1 66 ? 20.560 -4.030 8.654 1.00 62.42 66 PRO A C 15
ATOM 14870 O O . PRO A 1 66 ? 20.446 -3.537 7.532 1.00 72.44 66 PRO A O 15
ATOM 14881 N N . VAL A 1 1 ? -1.833 -5.795 3.816 1.00 2.30 1 VAL A N 16
ATOM 14882 C CA . VAL A 1 1 ? -2.371 -4.949 4.875 1.00 74.14 1 VAL A CA 16
ATOM 14883 C C . VAL A 1 1 ? -3.818 -5.314 5.187 1.00 73.20 1 VAL A C 16
ATOM 14884 O O . VAL A 1 1 ? -4.536 -5.875 4.358 1.00 0.34 1 VAL A O 16
ATOM 14897 N N . PRO A 1 2 ? -4.259 -4.989 6.411 1.00 33.44 2 PRO A N 16
ATOM 14898 C CA . PRO A 1 2 ? -5.625 -5.273 6.862 1.00 52.22 2 PRO A CA 16
ATOM 14899 C C . PRO A 1 2 ? -6.661 -4.407 6.152 1.00 21.43 2 PRO A C 16
ATOM 14900 O O . PRO A 1 2 ? -6.570 -3.180 6.161 1.00 3.30 2 PRO A O 16
ATOM 14911 N N . VAL A 1 3 ? -7.646 -5.055 5.538 1.00 11.03 3 VAL A N 16
ATOM 14912 C CA . VAL A 1 3 ? -8.700 -4.344 4.825 1.00 34.01 3 VAL A CA 16
ATOM 14913 C C . VAL A 1 3 ? -9.756 -5.310 4.299 1.00 20.10 3 VAL A C 16
ATOM 14914 O O . VAL A 1 3 ? -9.458 -6.463 3.990 1.00 34.22 3 VAL A O 16
ATOM 14927 N N . GLY A 1 4 ? -10.992 -4.831 4.199 1.00 51.40 4 GLY A N 16
ATOM 14928 C CA . GLY A 1 4 ? -12.074 -5.665 3.709 1.00 10.24 4 GLY A CA 16
ATOM 14929 C C . GLY A 1 4 ? -13.192 -5.817 4.721 1.00 14.12 4 GLY A C 16
ATOM 14930 O O . GLY A 1 4 ? -14.101 -4.989 4.782 1.00 42.54 4 GLY A O 16
ATOM 14934 N N . SER A 1 5 ? -13.128 -6.879 5.517 1.00 22.51 5 SER A N 16
ATOM 14935 C CA . SER A 1 5 ? -14.146 -7.141 6.528 1.00 51.43 5 SER A CA 16
ATOM 14936 C C . SER A 1 5 ? -13.715 -6.597 7.887 1.00 63.34 5 SER A C 16
ATOM 14937 O O . SER A 1 5 ? -14.181 -7.059 8.928 1.00 2.14 5 SER A O 16
ATOM 14945 N N . ASP A 1 6 ? -12.822 -5.614 7.867 1.00 64.11 6 ASP A N 16
ATOM 14946 C CA . ASP A 1 6 ? -12.327 -5.006 9.097 1.00 41.25 6 ASP A CA 16
ATOM 14947 C C . ASP A 1 6 ? -12.427 -3.485 9.029 1.00 61.10 6 ASP A C 16
ATOM 14948 O O . ASP A 1 6 ? -13.181 -2.868 9.782 1.00 41.33 6 ASP A O 16
ATOM 14957 N N . CYS A 1 7 ? -11.661 -2.887 8.123 1.00 4.42 7 CYS A N 16
ATOM 14958 C CA . CYS A 1 7 ? -11.661 -1.438 7.958 1.00 62.25 7 CYS A CA 16
ATOM 14959 C C . CYS A 1 7 ? -11.183 -1.050 6.561 1.00 34.40 7 CYS A C 16
ATOM 14960 O O . CYS A 1 7 ? -10.503 -1.825 5.890 1.00 71.51 7 CYS A O 16
ATOM 14967 N N . GLU A 1 8 ? -11.545 0.154 6.131 1.00 12.52 8 GLU A N 16
ATOM 14968 C CA . GLU A 1 8 ? -11.154 0.644 4.815 1.00 51.43 8 GLU A CA 16
ATOM 14969 C C . GLU A 1 8 ? -10.306 1.908 4.934 1.00 32.41 8 GLU A C 16
ATOM 14970 O O . GLU A 1 8 ? -10.417 2.672 5.893 1.00 74.02 8 GLU A O 16
ATOM 14982 N N . PRO A 1 9 ? -9.437 2.133 3.937 1.00 33.34 9 PRO A N 16
ATOM 14983 C CA . PRO A 1 9 ? -8.553 3.302 3.907 1.00 72.31 9 PRO A CA 16
ATOM 14984 C C . PRO A 1 9 ? -9.316 4.600 3.666 1.00 34.41 9 PRO A C 16
ATOM 14985 O O . PRO A 1 9 ? -10.476 4.583 3.254 1.00 74.23 9 PRO A O 16
ATOM 14996 N N . LYS A 1 10 ? -8.658 5.724 3.926 1.00 54.33 10 LYS A N 16
ATOM 14997 C CA . LYS A 1 10 ? -9.274 7.033 3.736 1.00 64.42 10 LYS A CA 16
ATOM 14998 C C . LYS A 1 10 ? -8.298 8.150 4.091 1.00 24.44 10 LYS A C 16
ATOM 14999 O O . LYS A 1 10 ? -8.301 9.212 3.469 1.00 44.34 10 LYS A O 16
ATOM 15018 N N . LEU A 1 11 ? -7.463 7.902 5.095 1.00 41.32 11 LEU A N 16
ATOM 15019 C CA . LEU A 1 11 ? -6.480 8.887 5.532 1.00 4.04 11 LEU A CA 16
ATOM 15020 C C . LEU A 1 11 ? -5.542 8.293 6.578 1.00 22.42 11 LEU A C 16
ATOM 15021 O O . LEU A 1 11 ? -5.951 8.007 7.704 1.00 70.31 11 LEU A O 16
ATOM 15037 N N . CYS A 1 12 ? -4.281 8.111 6.200 1.00 71.33 12 CYS A N 16
ATOM 15038 C CA . CYS A 1 12 ? -3.284 7.552 7.104 1.00 5.24 12 CYS A CA 16
ATOM 15039 C C . CYS A 1 12 ? -1.872 7.862 6.615 1.00 24.41 12 CYS A C 16
ATOM 15040 O O . CYS A 1 12 ? -1.687 8.521 5.591 1.00 11.15 12 CYS A O 16
ATOM 15047 N N . THR A 1 13 ? -0.876 7.380 7.354 1.00 54.33 13 THR A N 16
ATOM 15048 C CA . THR A 1 13 ? 0.519 7.605 6.997 1.00 55.53 13 THR A CA 16
ATOM 15049 C C . THR A 1 13 ? 1.207 6.299 6.617 1.00 55.31 13 THR A C 16
ATOM 15050 O O . THR A 1 13 ? 0.944 5.254 7.210 1.00 23.42 13 THR A O 16
ATOM 15061 N N . MET A 1 14 ? 2.088 6.367 5.625 1.00 44.11 14 MET A N 16
ATOM 15062 C CA . MET A 1 14 ? 2.816 5.189 5.168 1.00 73.24 14 MET A CA 16
ATOM 15063 C C . MET A 1 14 ? 3.698 4.629 6.279 1.00 2.50 14 MET A C 16
ATOM 15064 O O . MET A 1 14 ? 3.929 3.422 6.353 1.00 11.42 14 MET A O 16
ATOM 15078 N N . ASP A 1 15 ? 4.189 5.514 7.140 1.00 30.12 15 ASP A N 16
ATOM 15079 C CA . ASP A 1 15 ? 5.046 5.108 8.248 1.00 13.03 15 ASP A CA 16
ATOM 15080 C C . ASP A 1 15 ? 6.184 4.218 7.758 1.00 54.22 15 ASP A C 16
ATOM 15081 O O . ASP A 1 15 ? 6.422 4.104 6.555 1.00 62.22 15 ASP A O 16
ATOM 15090 N N . LEU A 1 16 ? 6.884 3.591 8.696 1.00 34.33 16 LEU A N 16
ATOM 15091 C CA . LEU A 1 16 ? 7.998 2.711 8.360 1.00 10.31 16 LEU A CA 16
ATOM 15092 C C . LEU A 1 16 ? 8.415 1.875 9.566 1.00 75.13 16 LEU A C 16
ATOM 15093 O O . LEU A 1 16 ? 9.598 1.598 9.764 1.00 74.15 16 LEU A O 16
ATOM 15109 N N . VAL A 1 17 ? 7.434 1.473 10.368 1.00 11.43 17 VAL A N 16
ATOM 15110 C CA . VAL A 1 17 ? 7.698 0.665 11.553 1.00 51.41 17 VAL A CA 16
ATOM 15111 C C . VAL A 1 17 ? 6.789 -0.558 11.598 1.00 53.42 17 VAL A C 16
ATOM 15112 O O . VAL A 1 17 ? 5.563 -0.452 11.557 1.00 33.42 17 VAL A O 16
ATOM 15125 N N . PRO A 1 18 ? 7.402 -1.748 11.684 1.00 14.50 18 PRO A N 16
ATOM 15126 C CA . PRO A 1 18 ? 6.666 -3.015 11.737 1.00 4.45 18 PRO A CA 16
ATOM 15127 C C . PRO A 1 18 ? 5.917 -3.195 13.053 1.00 22.13 18 PRO A C 16
ATOM 15128 O O . PRO A 1 18 ? 6.528 -3.302 14.117 1.00 31.14 18 PRO A O 16
ATOM 15139 N N . HIS A 1 19 ? 4.591 -3.228 12.974 1.00 33.51 19 HIS A N 16
ATOM 15140 C CA . HIS A 1 19 ? 3.758 -3.397 14.160 1.00 60.33 19 HIS A CA 16
ATOM 15141 C C . HIS A 1 19 ? 2.806 -4.578 13.991 1.00 10.53 19 HIS A C 16
ATOM 15142 O O . HIS A 1 19 ? 2.449 -4.946 12.872 1.00 51.11 19 HIS A O 16
ATOM 15156 N N . CYS A 1 20 ? 2.399 -5.167 15.110 1.00 31.33 20 CYS A N 16
ATOM 15157 C CA . CYS A 1 20 ? 1.490 -6.307 15.088 1.00 55.43 20 CYS A CA 16
ATOM 15158 C C . CYS A 1 20 ? 0.059 -5.867 15.389 1.00 65.24 20 CYS A C 16
ATOM 15159 O O . CYS A 1 20 ? -0.169 -4.987 16.218 1.00 15.41 20 CYS A O 16
ATOM 15166 N N . PHE A 1 21 ? -0.899 -6.487 14.709 1.00 75.13 21 PHE A N 16
ATOM 15167 C CA . PHE A 1 21 ? -2.307 -6.160 14.902 1.00 34.11 21 PHE A CA 16
ATOM 15168 C C . PHE A 1 21 ? -3.175 -7.411 14.799 1.00 13.12 21 PHE A C 16
ATOM 15169 O O . PHE A 1 21 ? -2.750 -8.433 14.260 1.00 63.31 21 PHE A O 16
ATOM 15186 N N . LEU A 1 22 ? -4.394 -7.322 15.320 1.00 21.45 22 LEU A N 16
ATOM 15187 C CA . LEU A 1 22 ? -5.323 -8.446 15.289 1.00 73.55 22 LEU A CA 16
ATOM 15188 C C . LEU A 1 22 ? -6.460 -8.186 14.305 1.00 2.42 22 LEU A C 16
ATOM 15189 O O . LEU A 1 22 ? -7.184 -7.198 14.426 1.00 64.31 22 LEU A O 16
ATOM 15205 N N . ASN A 1 23 ? -6.611 -9.079 13.333 1.00 32.32 23 ASN A N 16
ATOM 15206 C CA . ASN A 1 23 ? -7.661 -8.947 12.330 1.00 51.44 23 ASN A CA 16
ATOM 15207 C C . ASN A 1 23 ? -8.667 -10.089 12.440 1.00 4.30 23 ASN A C 16
ATOM 15208 O O . ASN A 1 23 ? -8.307 -11.248 12.646 1.00 2.12 23 ASN A O 16
ATOM 15219 N N . PRO A 1 24 ? -9.958 -9.756 12.299 1.00 12.52 24 PRO A N 16
ATOM 15220 C CA . PRO A 1 24 ? -11.043 -10.739 12.378 1.00 44.10 24 PRO A CA 16
ATOM 15221 C C . PRO A 1 24 ? -11.055 -11.685 11.182 1.00 21.34 24 PRO A C 16
ATOM 15222 O O . PRO A 1 24 ? -11.623 -12.775 11.248 1.00 12.32 24 PRO A O 16
ATOM 15233 N N . GLU A 1 25 ? -10.424 -11.262 10.092 1.00 51.35 25 GLU A N 16
ATOM 15234 C CA . GLU A 1 25 ? -10.364 -12.073 8.881 1.00 1.13 25 GLU A CA 16
ATOM 15235 C C . GLU A 1 25 ? -8.965 -12.649 8.681 1.00 1.25 25 GLU A C 16
ATOM 15236 O O . GLU A 1 25 ? -8.769 -13.575 7.894 1.00 5.30 25 GLU A O 16
ATOM 15248 N N . LYS A 1 26 ? -7.995 -12.093 9.400 1.00 62.52 26 LYS A N 16
ATOM 15249 C CA . LYS A 1 26 ? -6.614 -12.550 9.304 1.00 65.33 26 LYS A CA 16
ATOM 15250 C C . LYS A 1 26 ? -6.120 -13.078 10.647 1.00 12.02 26 LYS A C 16
ATOM 15251 O O . LYS A 1 26 ? -5.899 -14.277 10.811 1.00 70.12 26 LYS A O 16
ATOM 15270 N N . GLY A 1 27 ? -5.951 -12.174 11.607 1.00 11.33 27 GLY A N 16
ATOM 15271 C CA . GLY A 1 27 ? -5.487 -12.568 12.924 1.00 24.24 27 GLY A CA 16
ATOM 15272 C C . GLY A 1 27 ? -3.974 -12.603 13.019 1.00 31.13 27 GLY A C 16
ATOM 15273 O O . GLY A 1 27 ? -3.295 -13.003 12.073 1.00 74.20 27 GLY A O 16
ATOM 15277 N N . ILE A 1 28 ? -3.445 -12.182 14.163 1.00 41.21 28 ILE A N 16
ATOM 15278 C CA . ILE A 1 28 ? -2.003 -12.166 14.377 1.00 71.21 28 ILE A CA 16
ATOM 15279 C C . ILE A 1 28 ? -1.260 -11.817 13.092 1.00 54.13 28 ILE A C 16
ATOM 15280 O O . ILE A 1 28 ? -0.796 -12.700 12.371 1.00 40.04 28 ILE A O 16
ATOM 15296 N N . VAL A 1 29 ? -1.150 -10.522 12.812 1.00 73.14 29 VAL A N 16
ATOM 15297 C CA . VAL A 1 29 ? -0.461 -10.055 11.615 1.00 51.23 29 VAL A CA 16
ATOM 15298 C C . VAL A 1 29 ? 0.428 -8.856 11.925 1.00 10.13 29 VAL A C 16
ATOM 15299 O O . VAL A 1 29 ? -0.022 -7.871 12.512 1.00 65.22 29 VAL A O 16
ATOM 15312 N N . VAL A 1 30 ? 1.693 -8.946 11.528 1.00 42.54 30 VAL A N 16
ATOM 15313 C CA . VAL A 1 30 ? 2.646 -7.867 11.762 1.00 64.43 30 VAL A CA 16
ATOM 15314 C C . VAL A 1 30 ? 3.268 -7.389 10.454 1.00 33.51 30 VAL A C 16
ATOM 15315 O O . VAL A 1 30 ? 3.836 -8.179 9.699 1.00 11.32 30 VAL A O 16
ATOM 15328 N N . VAL A 1 31 ? 3.156 -6.091 10.192 1.00 22.11 31 VAL A N 16
ATOM 15329 C CA . VAL A 1 31 ? 3.708 -5.506 8.976 1.00 65.40 31 VAL A CA 16
ATOM 15330 C C . VAL A 1 31 ? 4.115 -4.054 9.200 1.00 73.12 31 VAL A C 16
ATOM 15331 O O . VAL A 1 31 ? 3.601 -3.386 10.097 1.00 11.34 31 VAL A O 16
ATOM 15344 N N . HIS A 1 32 ? 5.040 -3.571 8.377 1.00 2.32 32 HIS A N 16
ATOM 15345 C CA . HIS A 1 32 ? 5.515 -2.196 8.484 1.00 3.23 32 HIS A CA 16
ATOM 15346 C C . HIS A 1 32 ? 4.584 -1.240 7.745 1.00 62.05 32 HIS A C 16
ATOM 15347 O O . HIS A 1 32 ? 4.424 -1.331 6.528 1.00 32.12 32 HIS A O 16
ATOM 15361 N N . GLY A 1 33 ? 3.972 -0.324 8.488 1.00 11.52 33 GLY A N 16
ATOM 15362 C CA . GLY A 1 33 ? 3.064 0.635 7.886 1.00 72.12 33 GLY A CA 16
ATOM 15363 C C . GLY A 1 33 ? 2.154 1.291 8.905 1.00 50.40 33 GLY A C 16
ATOM 15364 O O . GLY A 1 33 ? 1.720 0.653 9.862 1.00 34.44 33 GLY A O 16
ATOM 15368 N N . GLY A 1 34 ? 1.866 2.573 8.700 1.00 13.21 34 GLY A N 16
ATOM 15369 C CA . GLY A 1 34 ? 1.005 3.296 9.618 1.00 32.11 34 GLY A CA 16
ATOM 15370 C C . GLY A 1 34 ? -0.467 3.076 9.328 1.00 44.23 34 GLY A C 16
ATOM 15371 O O . GLY A 1 34 ? -1.286 3.018 10.245 1.00 72.52 34 GLY A O 16
ATOM 15375 N N . CYS A 1 35 ? -0.804 2.956 8.048 1.00 30.01 35 CYS A N 16
ATOM 15376 C CA . CYS A 1 35 ? -2.187 2.744 7.638 1.00 62.10 35 CYS A CA 16
ATOM 15377 C C . CYS A 1 35 ? -2.808 1.578 8.402 1.00 12.53 35 CYS A C 16
ATOM 15378 O O . CYS A 1 35 ? -3.934 1.673 8.891 1.00 4.02 35 CYS A O 16
ATOM 15385 N N . ALA A 1 36 ? -2.066 0.480 8.501 1.00 14.21 36 ALA A N 16
ATOM 15386 C CA . ALA A 1 36 ? -2.543 -0.703 9.207 1.00 2.54 36 ALA A CA 16
ATOM 15387 C C . ALA A 1 36 ? -2.715 -0.421 10.696 1.00 12.40 36 ALA A C 16
ATOM 15388 O O . ALA A 1 36 ? -3.549 -1.036 11.362 1.00 2.35 36 ALA A O 16
ATOM 15395 N N . LEU A 1 37 ? -1.922 0.512 11.212 1.00 33.34 37 LEU A N 16
ATOM 15396 C CA . LEU A 1 37 ? -1.987 0.875 12.624 1.00 63.11 37 LEU A CA 16
ATOM 15397 C C . LEU A 1 37 ? -3.185 1.778 12.900 1.00 63.24 37 LEU A C 16
ATOM 15398 O O . LEU A 1 37 ? -3.854 1.642 13.924 1.00 53.14 37 LEU A O 16
ATOM 15414 N N . SER A 1 38 ? -3.450 2.698 11.978 1.00 12.10 38 SER A N 16
ATOM 15415 C CA . SER A 1 38 ? -4.567 3.625 12.122 1.00 22.25 38 SER A CA 16
ATOM 15416 C C . SER A 1 38 ? -5.899 2.897 11.972 1.00 14.22 38 SER A C 16
ATOM 15417 O O . SER A 1 38 ? -6.782 3.011 12.823 1.00 71.01 38 SER A O 16
ATOM 15425 N N . LYS A 1 39 ? -6.038 2.149 10.883 1.00 20.21 39 LYS A N 16
ATOM 15426 C CA . LYS A 1 39 ? -7.261 1.400 10.619 1.00 12.31 39 LYS A CA 16
ATOM 15427 C C . LYS A 1 39 ? -7.497 0.346 11.696 1.00 51.10 39 LYS A C 16
ATOM 15428 O O . LYS A 1 39 ? -8.638 -0.016 11.985 1.00 51.25 39 LYS A O 16
ATOM 15447 N N . TYR A 1 40 ? -6.412 -0.142 12.288 1.00 54.45 40 TYR A N 16
ATOM 15448 C CA . TYR A 1 40 ? -6.502 -1.155 13.332 1.00 2.01 40 TYR A CA 16
ATOM 15449 C C . TYR A 1 40 ? -7.449 -0.710 14.443 1.00 65.42 40 TYR A C 16
ATOM 15450 O O . TYR A 1 40 ? -8.224 -1.508 14.970 1.00 12.25 40 TYR A O 16
ATOM 15468 N N . LYS A 1 41 ? -7.379 0.569 14.793 1.00 55.41 41 LYS A N 16
ATOM 15469 C CA . LYS A 1 41 ? -8.230 1.124 15.839 1.00 33.12 41 LYS A CA 16
ATOM 15470 C C . LYS A 1 41 ? -9.683 1.196 15.378 1.00 4.02 41 LYS A C 16
ATOM 15471 O O . LYS A 1 41 ? -10.605 1.183 16.194 1.00 41.31 41 LYS A O 16
ATOM 15490 N N . CYS A 1 42 ? -9.879 1.270 14.066 1.00 11.41 42 CYS A N 16
ATOM 15491 C CA . CYS A 1 42 ? -11.219 1.343 13.496 1.00 42.31 42 CYS A CA 16
ATOM 15492 C C . CYS A 1 42 ? -11.863 -0.039 13.443 1.00 54.20 42 CYS A C 16
ATOM 15493 O O . CYS A 1 42 ? -12.989 -0.227 13.904 1.00 24.25 42 CYS A O 16
ATOM 15500 N N . GLN A 1 43 ? -11.142 -1.001 12.877 1.00 4.04 43 GLN A N 16
ATOM 15501 C CA . GLN A 1 43 ? -11.643 -2.365 12.764 1.00 75.31 43 GLN A CA 16
ATOM 15502 C C . GLN A 1 43 ? -11.816 -2.998 14.141 1.00 73.02 43 GLN A C 16
ATOM 15503 O O . GLN A 1 43 ? -12.833 -3.631 14.420 1.00 33.13 43 GLN A O 16
ATOM 15517 N N . ASN A 1 44 ? -10.815 -2.822 14.997 1.00 31.52 44 ASN A N 16
ATOM 15518 C CA . ASN A 1 44 ? -10.856 -3.377 16.345 1.00 32.42 44 ASN A CA 16
ATOM 15519 C C . ASN A 1 44 ? -10.498 -2.316 17.381 1.00 32.45 44 ASN A C 16
ATOM 15520 O O . ASN A 1 44 ? -9.397 -2.297 17.931 1.00 2.32 44 ASN A O 16
ATOM 15531 N N . PRO A 1 45 ? -11.450 -1.412 17.656 1.00 74.41 45 PRO A N 16
ATOM 15532 C CA . PRO A 1 45 ? -11.260 -0.332 18.628 1.00 23.34 45 PRO A CA 16
ATOM 15533 C C . PRO A 1 45 ? -11.198 -0.847 20.062 1.00 21.43 45 PRO A C 16
ATOM 15534 O O . PRO A 1 45 ? -10.907 -0.094 20.990 1.00 20.13 45 PRO A O 16
ATOM 15545 N N . ASN A 1 46 ? -11.473 -2.136 20.236 1.00 72.14 46 ASN A N 16
ATOM 15546 C CA . ASN A 1 46 ? -11.449 -2.752 21.557 1.00 2.25 46 ASN A CA 16
ATOM 15547 C C . ASN A 1 46 ? -10.155 -3.533 21.770 1.00 14.41 46 ASN A C 16
ATOM 15548 O O . ASN A 1 46 ? -9.770 -3.820 22.904 1.00 74.21 46 ASN A O 16
ATOM 15559 N N . HIS A 1 47 ? -9.488 -3.872 20.672 1.00 72.33 47 HIS A N 16
ATOM 15560 C CA . HIS A 1 47 ? -8.237 -4.619 20.738 1.00 41.25 47 HIS A CA 16
ATOM 15561 C C . HIS A 1 47 ? -7.064 -3.688 21.031 1.00 20.44 47 HIS A C 16
ATOM 15562 O O . HIS A 1 47 ? -7.192 -2.468 20.944 1.00 43.33 47 HIS A O 16
ATOM 15576 N N . GLU A 1 48 ? -5.923 -4.274 21.381 1.00 70.30 48 GLU A N 16
ATOM 15577 C CA . GLU A 1 48 ? -4.729 -3.497 21.689 1.00 2.52 48 GLU A CA 16
ATOM 15578 C C . GLU A 1 48 ? -3.537 -3.981 20.868 1.00 11.13 48 GLU A C 16
ATOM 15579 O O . GLU A 1 48 ? -3.178 -5.158 20.909 1.00 43.24 48 GLU A O 16
ATOM 15591 N N . LYS A 1 49 ? -2.928 -3.065 20.123 1.00 11.20 49 LYS A N 16
ATOM 15592 C CA . LYS A 1 49 ? -1.777 -3.396 19.292 1.00 5.22 49 LYS A CA 16
ATOM 15593 C C . LYS A 1 49 ? -0.584 -3.803 20.152 1.00 12.41 49 LYS A C 16
ATOM 15594 O O . LYS A 1 49 ? -0.292 -3.168 21.167 1.00 50.04 49 LYS A O 16
ATOM 15613 N N . LEU A 1 50 ? 0.102 -4.863 19.740 1.00 0.12 50 LEU A N 16
ATOM 15614 C CA . LEU A 1 50 ? 1.265 -5.354 20.472 1.00 15.43 50 LEU A CA 16
ATOM 15615 C C . LEU A 1 50 ? 2.527 -5.248 19.623 1.00 3.43 50 LEU A C 16
ATOM 15616 O O . LEU A 1 50 ? 2.457 -5.100 18.404 1.00 42.20 50 LEU A O 16
ATOM 15632 N N . GLY A 1 51 ? 3.682 -5.326 20.277 1.00 24.42 51 GLY A N 16
ATOM 15633 C CA . GLY A 1 51 ? 4.945 -5.240 19.566 1.00 14.43 51 GLY A CA 16
ATOM 15634 C C . GLY A 1 51 ? 6.031 -6.078 20.209 1.00 21.34 51 GLY A C 16
ATOM 15635 O O . GLY A 1 51 ? 7.209 -5.939 19.880 1.00 23.11 51 GLY A O 16
ATOM 15639 N N . TYR A 1 52 ? 5.636 -6.950 21.130 1.00 31.32 52 TYR A N 16
ATOM 15640 C CA . TYR A 1 52 ? 6.585 -7.812 21.824 1.00 5.14 52 TYR A CA 16
ATOM 15641 C C . TYR A 1 52 ? 5.863 -8.771 22.766 1.00 64.12 52 TYR A C 16
ATOM 15642 O O . TYR A 1 52 ? 6.119 -8.789 23.970 1.00 0.14 52 TYR A O 16
ATOM 15660 N N . THR A 1 53 ? 4.959 -9.570 22.207 1.00 0.42 53 THR A N 16
ATOM 15661 C CA . THR A 1 53 ? 4.199 -10.532 22.995 1.00 54.34 53 THR A CA 16
ATOM 15662 C C . THR A 1 53 ? 4.118 -11.880 22.287 1.00 12.42 53 THR A C 16
ATOM 15663 O O . THR A 1 53 ? 4.293 -11.965 21.071 1.00 33.43 53 THR A O 16
ATOM 15674 N N . HIS A 1 54 ? 3.851 -12.931 23.056 1.00 50.04 54 HIS A N 16
ATOM 15675 C CA . HIS A 1 54 ? 3.746 -14.276 22.501 1.00 15.02 54 HIS A CA 16
ATOM 15676 C C . HIS A 1 54 ? 2.663 -14.338 21.428 1.00 11.10 54 HIS A C 16
ATOM 15677 O O . HIS A 1 54 ? 2.670 -15.227 20.577 1.00 3.31 54 HIS A O 16
ATOM 15691 N N . GLU A 1 55 ? 1.734 -13.388 21.476 1.00 73.40 55 GLU A N 16
ATOM 15692 C CA . GLU A 1 55 ? 0.644 -13.337 20.508 1.00 20.33 55 GLU A CA 16
ATOM 15693 C C . GLU A 1 55 ? 1.115 -12.729 19.190 1.00 20.42 55 GLU A C 16
ATOM 15694 O O . GLU A 1 55 ? 0.447 -12.852 18.163 1.00 63.41 55 GLU A O 16
ATOM 15706 N N . CYS A 1 56 ? 2.269 -12.073 19.228 1.00 45.54 56 CYS A N 16
ATOM 15707 C CA . CYS A 1 56 ? 2.831 -11.444 18.038 1.00 0.11 56 CYS A CA 16
ATOM 15708 C C . CYS A 1 56 ? 4.265 -11.911 17.801 1.00 15.45 56 CYS A C 16
ATOM 15709 O O . CYS A 1 56 ? 5.133 -11.119 17.436 1.00 13.24 56 CYS A O 16
ATOM 15716 N N . GLU A 1 57 ? 4.503 -13.201 18.012 1.00 22.32 57 GLU A N 16
ATOM 15717 C CA . GLU A 1 57 ? 5.831 -13.773 17.822 1.00 2.23 57 GLU A CA 16
ATOM 15718 C C . GLU A 1 57 ? 6.389 -13.409 16.449 1.00 11.33 57 GLU A C 16
ATOM 15719 O O . GLU A 1 57 ? 7.543 -13.000 16.326 1.00 51.31 57 GLU A O 16
ATOM 15731 N N . GLU A 1 58 ? 5.560 -13.561 15.421 1.00 64.51 58 GLU A N 16
ATOM 15732 C CA . GLU A 1 58 ? 5.971 -13.250 14.057 1.00 64.31 58 GLU A CA 16
ATOM 15733 C C . GLU A 1 58 ? 6.532 -11.834 13.967 1.00 13.34 58 GLU A C 16
ATOM 15734 O O . GLU A 1 58 ? 7.399 -11.549 13.142 1.00 53.22 58 GLU A O 16
ATOM 15746 N N . ALA A 1 59 ? 6.029 -10.950 14.823 1.00 1.31 59 ALA A N 16
ATOM 15747 C CA . ALA A 1 59 ? 6.480 -9.564 14.842 1.00 14.42 59 ALA A CA 16
ATOM 15748 C C . ALA A 1 59 ? 7.902 -9.456 15.382 1.00 14.14 59 ALA A C 16
ATOM 15749 O O . ALA A 1 59 ? 8.685 -8.619 14.932 1.00 15.35 59 ALA A O 16
ATOM 15756 N N . ILE A 1 60 ? 8.228 -10.307 16.349 1.00 64.01 60 ILE A N 16
ATOM 15757 C CA . ILE A 1 60 ? 9.557 -10.307 16.949 1.00 15.14 60 ILE A CA 16
ATOM 15758 C C . ILE A 1 60 ? 10.640 -10.461 15.888 1.00 70.15 60 ILE A C 16
ATOM 15759 O O . ILE A 1 60 ? 11.632 -9.732 15.886 1.00 51.42 60 ILE A O 16
ATOM 15775 N N . LYS A 1 61 ? 10.443 -11.415 14.983 1.00 0.44 61 LYS A N 16
ATOM 15776 C CA . LYS A 1 61 ? 11.401 -11.664 13.913 1.00 72.03 61 LYS A CA 16
ATOM 15777 C C . LYS A 1 61 ? 11.159 -10.723 12.737 1.00 62.45 61 LYS A C 16
ATOM 15778 O O . LYS A 1 61 ? 12.101 -10.278 12.082 1.00 21.23 61 LYS A O 16
ATOM 15797 N N . ASN A 1 62 ? 9.891 -10.424 12.475 1.00 70.23 62 ASN A N 16
ATOM 15798 C CA . ASN A 1 62 ? 9.526 -9.535 11.378 1.00 61.34 62 ASN A CA 16
ATOM 15799 C C . ASN A 1 62 ? 10.152 -8.157 11.563 1.00 5.43 62 ASN A C 16
ATOM 15800 O O . ASN A 1 62 ? 10.659 -7.561 10.613 1.00 11.41 62 ASN A O 16
ATOM 15811 N N . ALA A 1 63 ? 10.114 -7.656 12.794 1.00 64.31 63 ALA A N 16
ATOM 15812 C CA . ALA A 1 63 ? 10.680 -6.350 13.105 1.00 4.42 63 ALA A CA 16
ATOM 15813 C C . ALA A 1 63 ? 12.199 -6.422 13.220 1.00 22.41 63 ALA A C 16
ATOM 15814 O O . ALA A 1 63 ? 12.781 -7.490 13.413 1.00 72.21 63 ALA A O 16
ATOM 15821 N N . PRO A 1 64 ? 12.859 -5.261 13.098 1.00 11.14 64 PRO A N 16
ATOM 15822 C CA . PRO A 1 64 ? 14.319 -5.167 13.185 1.00 23.22 64 PRO A CA 16
ATOM 15823 C C . PRO A 1 64 ? 14.834 -5.424 14.597 1.00 32.34 64 PRO A C 16
ATOM 15824 O O . PRO A 1 64 ? 14.189 -5.056 15.580 1.00 61.54 64 PRO A O 16
ATOM 15835 N N . ARG A 1 65 ? 15.999 -6.057 14.692 1.00 74.23 65 ARG A N 16
ATOM 15836 C CA . ARG A 1 65 ? 16.599 -6.364 15.984 1.00 10.14 65 ARG A CA 16
ATOM 15837 C C . ARG A 1 65 ? 17.927 -5.633 16.154 1.00 4.41 65 ARG A C 16
ATOM 15838 O O . ARG A 1 65 ? 18.995 -6.148 15.821 1.00 52.00 65 ARG A O 16
ATOM 15859 N N . PRO A 1 66 ? 17.862 -4.402 16.684 1.00 24.20 66 PRO A N 16
ATOM 15860 C CA . PRO A 1 66 ? 19.051 -3.574 16.910 1.00 54.21 66 PRO A CA 16
ATOM 15861 C C . PRO A 1 66 ? 19.931 -4.116 18.030 1.00 21.34 66 PRO A C 16
ATOM 15862 O O . PRO A 1 66 ? 20.813 -4.942 17.795 1.00 32.42 66 PRO A O 16
ATOM 15873 N N . VAL A 1 1 ? -3.564 -4.961 1.782 1.00 30.43 1 VAL A N 17
ATOM 15874 C CA . VAL A 1 1 ? -3.296 -4.435 3.115 1.00 0.42 1 VAL A CA 17
ATOM 15875 C C . VAL A 1 1 ? -4.101 -5.180 4.173 1.00 35.31 1 VAL A C 17
ATOM 15876 O O . VAL A 1 1 ? -5.145 -5.771 3.893 1.00 65.34 1 VAL A O 17
ATOM 15889 N N . PRO A 1 2 ? -3.608 -5.153 5.420 1.00 34.42 2 PRO A N 17
ATOM 15890 C CA . PRO A 1 2 ? -4.267 -5.821 6.547 1.00 73.25 2 PRO A CA 17
ATOM 15891 C C . PRO A 1 2 ? -5.572 -5.138 6.943 1.00 61.53 2 PRO A C 17
ATOM 15892 O O . PRO A 1 2 ? -5.608 -3.929 7.168 1.00 42.45 2 PRO A O 17
ATOM 15903 N N . VAL A 1 3 ? -6.643 -5.922 7.027 1.00 44.32 3 VAL A N 17
ATOM 15904 C CA . VAL A 1 3 ? -7.950 -5.393 7.398 1.00 43.44 3 VAL A CA 17
ATOM 15905 C C . VAL A 1 3 ? -8.784 -6.445 8.118 1.00 34.23 3 VAL A C 17
ATOM 15906 O O . VAL A 1 3 ? -8.821 -7.607 7.715 1.00 43.11 3 VAL A O 17
ATOM 15919 N N . GLY A 1 4 ? -9.456 -6.030 9.188 1.00 5.24 4 GLY A N 17
ATOM 15920 C CA . GLY A 1 4 ? -10.282 -6.949 9.949 1.00 62.12 4 GLY A CA 17
ATOM 15921 C C . GLY A 1 4 ? -11.728 -6.940 9.494 1.00 21.45 4 GLY A C 17
ATOM 15922 O O . GLY A 1 4 ? -12.634 -7.217 10.280 1.00 12.23 4 GLY A O 17
ATOM 15926 N N . SER A 1 5 ? -11.945 -6.621 8.223 1.00 51.42 5 SER A N 17
ATOM 15927 C CA . SER A 1 5 ? -13.292 -6.571 7.666 1.00 31.43 5 SER A CA 17
ATOM 15928 C C . SER A 1 5 ? -14.189 -5.656 8.494 1.00 3.30 5 SER A C 17
ATOM 15929 O O . SER A 1 5 ? -15.405 -5.838 8.542 1.00 14.20 5 SER A O 17
ATOM 15937 N N . ASP A 1 6 ? -13.579 -4.671 9.144 1.00 25.02 6 ASP A N 17
ATOM 15938 C CA . ASP A 1 6 ? -14.320 -3.725 9.970 1.00 72.01 6 ASP A CA 17
ATOM 15939 C C . ASP A 1 6 ? -13.732 -2.323 9.851 1.00 3.45 6 ASP A C 17
ATOM 15940 O O . ASP A 1 6 ? -13.927 -1.480 10.728 1.00 52.33 6 ASP A O 17
ATOM 15949 N N . CYS A 1 7 ? -13.009 -2.080 8.763 1.00 54.40 7 CYS A N 17
ATOM 15950 C CA . CYS A 1 7 ? -12.391 -0.780 8.530 1.00 65.44 7 CYS A CA 17
ATOM 15951 C C . CYS A 1 7 ? -12.191 -0.533 7.037 1.00 15.10 7 CYS A C 17
ATOM 15952 O O . CYS A 1 7 ? -12.034 -1.472 6.258 1.00 21.31 7 CYS A O 17
ATOM 15959 N N . GLU A 1 8 ? -12.200 0.738 6.647 1.00 1.02 8 GLU A N 17
ATOM 15960 C CA . GLU A 1 8 ? -12.021 1.108 5.248 1.00 1.43 8 GLU A CA 17
ATOM 15961 C C . GLU A 1 8 ? -10.738 1.912 5.058 1.00 3.22 8 GLU A C 17
ATOM 15962 O O . GLU A 1 8 ? -10.691 3.120 5.293 1.00 32.23 8 GLU A O 17
ATOM 15974 N N . PRO A 1 9 ? -9.670 1.227 4.623 1.00 50.14 9 PRO A N 17
ATOM 15975 C CA . PRO A 1 9 ? -8.366 1.856 4.391 1.00 13.22 9 PRO A CA 17
ATOM 15976 C C . PRO A 1 9 ? -8.380 2.792 3.187 1.00 22.12 9 PRO A C 17
ATOM 15977 O O . PRO A 1 9 ? -8.448 2.346 2.042 1.00 62.24 9 PRO A O 17
ATOM 15988 N N . LYS A 1 10 ? -8.314 4.092 3.453 1.00 30.03 10 LYS A N 17
ATOM 15989 C CA . LYS A 1 10 ? -8.317 5.092 2.392 1.00 23.20 10 LYS A CA 17
ATOM 15990 C C . LYS A 1 10 ? -7.717 6.406 2.881 1.00 2.12 10 LYS A C 17
ATOM 15991 O O . LYS A 1 10 ? -8.006 7.473 2.337 1.00 22.23 10 LYS A O 17
ATOM 16010 N N . LEU A 1 11 ? -6.880 6.323 3.909 1.00 24.52 11 LEU A N 17
ATOM 16011 C CA . LEU A 1 11 ? -6.237 7.506 4.471 1.00 71.31 11 LEU A CA 17
ATOM 16012 C C . LEU A 1 11 ? -5.319 7.129 5.629 1.00 64.32 11 LEU A C 17
ATOM 16013 O O . LEU A 1 11 ? -5.782 6.805 6.723 1.00 1.50 11 LEU A O 17
ATOM 16029 N N . CYS A 1 12 ? -4.014 7.174 5.381 1.00 1.33 12 CYS A N 17
ATOM 16030 C CA . CYS A 1 12 ? -3.029 6.840 6.403 1.00 71.42 12 CYS A CA 17
ATOM 16031 C C . CYS A 1 12 ? -1.652 7.381 6.029 1.00 13.44 12 CYS A C 17
ATOM 16032 O O . CYS A 1 12 ? -1.487 8.029 4.995 1.00 4.43 12 CYS A O 17
ATOM 16039 N N . THR A 1 13 ? -0.666 7.111 6.879 1.00 42.43 13 THR A N 17
ATOM 16040 C CA . THR A 1 13 ? 0.696 7.572 6.640 1.00 62.35 13 THR A CA 17
ATOM 16041 C C . THR A 1 13 ? 1.681 6.409 6.661 1.00 25.35 13 THR A C 17
ATOM 16042 O O . THR A 1 13 ? 1.538 5.477 7.452 1.00 25.15 13 THR A O 17
ATOM 16053 N N . MET A 1 14 ? 2.682 6.470 5.789 1.00 53.14 14 MET A N 17
ATOM 16054 C CA . MET A 1 14 ? 3.692 5.422 5.710 1.00 23.30 14 MET A CA 17
ATOM 16055 C C . MET A 1 14 ? 4.781 5.637 6.756 1.00 24.11 14 MET A C 17
ATOM 16056 O O . MET A 1 14 ? 5.030 6.764 7.185 1.00 54.04 14 MET A O 17
ATOM 16070 N N . ASP A 1 15 ? 5.427 4.550 7.163 1.00 25.22 15 ASP A N 17
ATOM 16071 C CA . ASP A 1 15 ? 6.491 4.620 8.159 1.00 53.22 15 ASP A CA 17
ATOM 16072 C C . ASP A 1 15 ? 7.134 3.252 8.365 1.00 54.22 15 ASP A C 17
ATOM 16073 O O . ASP A 1 15 ? 6.696 2.256 7.788 1.00 21.52 15 ASP A O 17
ATOM 16082 N N . LEU A 1 16 ? 8.175 3.212 9.189 1.00 34.41 16 LEU A N 17
ATOM 16083 C CA . LEU A 1 16 ? 8.879 1.966 9.471 1.00 63.22 16 LEU A CA 17
ATOM 16084 C C . LEU A 1 16 ? 8.611 1.499 10.898 1.00 2.20 16 LEU A C 17
ATOM 16085 O O . LEU A 1 16 ? 9.539 1.197 11.648 1.00 3.24 16 LEU A O 17
ATOM 16101 N N . VAL A 1 17 ? 7.335 1.441 11.266 1.00 22.42 17 VAL A N 17
ATOM 16102 C CA . VAL A 1 17 ? 6.944 1.007 12.602 1.00 2.43 17 VAL A CA 17
ATOM 16103 C C . VAL A 1 17 ? 6.229 -0.338 12.556 1.00 15.03 17 VAL A C 17
ATOM 16104 O O . VAL A 1 17 ? 5.001 -0.419 12.613 1.00 3.42 17 VAL A O 17
ATOM 16117 N N . PRO A 1 18 ? 7.012 -1.422 12.451 1.00 10.42 18 PRO A N 17
ATOM 16118 C CA . PRO A 1 18 ? 6.475 -2.784 12.396 1.00 32.43 18 PRO A CA 17
ATOM 16119 C C . PRO A 1 18 ? 5.876 -3.226 13.727 1.00 1.45 18 PRO A C 17
ATOM 16120 O O . PRO A 1 18 ? 6.587 -3.369 14.722 1.00 24.44 18 PRO A O 17
ATOM 16131 N N . HIS A 1 19 ? 4.564 -3.440 13.739 1.00 2.32 19 HIS A N 17
ATOM 16132 C CA . HIS A 1 19 ? 3.870 -3.866 14.949 1.00 11.00 19 HIS A CA 17
ATOM 16133 C C . HIS A 1 19 ? 2.824 -4.930 14.629 1.00 52.50 19 HIS A C 17
ATOM 16134 O O . HIS A 1 19 ? 2.417 -5.089 13.478 1.00 43.24 19 HIS A O 17
ATOM 16148 N N . CYS A 1 20 ? 2.392 -5.656 15.655 1.00 44.33 20 CYS A N 17
ATOM 16149 C CA . CYS A 1 20 ? 1.395 -6.705 15.484 1.00 71.04 20 CYS A CA 17
ATOM 16150 C C . CYS A 1 20 ? 0.009 -6.209 15.886 1.00 50.14 20 CYS A C 17
ATOM 16151 O O . CYS A 1 20 ? -0.123 -5.298 16.703 1.00 52.41 20 CYS A O 17
ATOM 16158 N N . PHE A 1 21 ? -1.022 -6.815 15.306 1.00 64.22 21 PHE A N 17
ATOM 16159 C CA . PHE A 1 21 ? -2.398 -6.435 15.602 1.00 21.35 21 PHE A CA 17
ATOM 16160 C C . PHE A 1 21 ? -3.341 -7.621 15.418 1.00 11.53 21 PHE A C 17
ATOM 16161 O O . PHE A 1 21 ? -3.007 -8.596 14.745 1.00 64.12 21 PHE A O 17
ATOM 16178 N N . LEU A 1 22 ? -4.521 -7.529 16.022 1.00 61.11 22 LEU A N 17
ATOM 16179 C CA . LEU A 1 22 ? -5.514 -8.593 15.926 1.00 60.52 22 LEU A CA 17
ATOM 16180 C C . LEU A 1 22 ? -6.398 -8.404 14.697 1.00 30.13 22 LEU A C 17
ATOM 16181 O O . LEU A 1 22 ? -7.089 -7.395 14.567 1.00 3.53 22 LEU A O 17
ATOM 16197 N N . ASN A 1 23 ? -6.372 -9.384 13.799 1.00 13.25 23 ASN A N 17
ATOM 16198 C CA . ASN A 1 23 ? -7.173 -9.326 12.582 1.00 41.21 23 ASN A CA 17
ATOM 16199 C C . ASN A 1 23 ? -8.231 -10.425 12.574 1.00 51.23 23 ASN A C 17
ATOM 16200 O O . ASN A 1 23 ? -7.954 -11.586 12.272 1.00 42.32 23 ASN A O 17
ATOM 16211 N N . PRO A 1 24 ? -9.474 -10.052 12.913 1.00 52.14 24 PRO A N 17
ATOM 16212 C CA . PRO A 1 24 ? -10.600 -10.990 12.951 1.00 65.51 24 PRO A CA 17
ATOM 16213 C C . PRO A 1 24 ? -11.013 -11.456 11.559 1.00 34.32 24 PRO A C 17
ATOM 16214 O O . PRO A 1 24 ? -11.858 -12.339 11.417 1.00 74.43 24 PRO A O 17
ATOM 16225 N N . GLU A 1 25 ? -10.412 -10.857 10.536 1.00 12.12 25 GLU A N 17
ATOM 16226 C CA . GLU A 1 25 ? -10.720 -11.212 9.156 1.00 41.53 25 GLU A CA 17
ATOM 16227 C C . GLU A 1 25 ? -9.951 -12.459 8.730 1.00 42.20 25 GLU A C 17
ATOM 16228 O O . GLU A 1 25 ? -10.449 -13.276 7.955 1.00 11.41 25 GLU A O 17
ATOM 16240 N N . LYS A 1 26 ? -8.733 -12.599 9.242 1.00 44.23 26 LYS A N 17
ATOM 16241 C CA . LYS A 1 26 ? -7.893 -13.746 8.917 1.00 42.42 26 LYS A CA 17
ATOM 16242 C C . LYS A 1 26 ? -7.137 -14.233 10.149 1.00 44.23 26 LYS A C 17
ATOM 16243 O O . LYS A 1 26 ? -7.153 -15.420 10.469 1.00 23.34 26 LYS A O 17
ATOM 16262 N N . GLY A 1 27 ? -6.476 -13.307 10.837 1.00 44.44 27 GLY A N 17
ATOM 16263 C CA . GLY A 1 27 ? -5.724 -13.662 12.026 1.00 11.43 27 GLY A CA 17
ATOM 16264 C C . GLY A 1 27 ? -4.669 -12.630 12.375 1.00 72.41 27 GLY A C 17
ATOM 16265 O O . GLY A 1 27 ? -4.453 -11.676 11.627 1.00 74.41 27 GLY A O 17
ATOM 16269 N N . ILE A 1 28 ? -4.012 -12.821 13.514 1.00 41.41 28 ILE A N 17
ATOM 16270 C CA . ILE A 1 28 ? -2.975 -11.899 13.960 1.00 43.32 28 ILE A CA 17
ATOM 16271 C C . ILE A 1 28 ? -1.980 -11.607 12.841 1.00 34.00 28 ILE A C 17
ATOM 16272 O O . ILE A 1 28 ? -1.477 -12.522 12.189 1.00 1.11 28 ILE A O 17
ATOM 16288 N N . VAL A 1 29 ? -1.700 -10.326 12.625 1.00 52.32 29 VAL A N 17
ATOM 16289 C CA . VAL A 1 29 ? -0.763 -9.913 11.587 1.00 54.42 29 VAL A CA 17
ATOM 16290 C C . VAL A 1 29 ? 0.142 -8.789 12.079 1.00 13.10 29 VAL A C 17
ATOM 16291 O O . VAL A 1 29 ? -0.266 -7.960 12.893 1.00 50.23 29 VAL A O 17
ATOM 16304 N N . VAL A 1 30 ? 1.373 -8.767 11.580 1.00 44.34 30 VAL A N 17
ATOM 16305 C CA . VAL A 1 30 ? 2.337 -7.743 11.967 1.00 61.51 30 VAL A CA 17
ATOM 16306 C C . VAL A 1 30 ? 2.983 -7.105 10.742 1.00 14.23 30 VAL A C 17
ATOM 16307 O O . VAL A 1 30 ? 3.525 -7.797 9.881 1.00 5.01 30 VAL A O 17
ATOM 16320 N N . VAL A 1 31 ? 2.920 -5.779 10.671 1.00 4.11 31 VAL A N 17
ATOM 16321 C CA . VAL A 1 31 ? 3.500 -5.045 9.553 1.00 64.35 31 VAL A CA 17
ATOM 16322 C C . VAL A 1 31 ? 3.933 -3.647 9.978 1.00 44.22 31 VAL A C 17
ATOM 16323 O O . VAL A 1 31 ? 3.529 -3.153 11.031 1.00 23.53 31 VAL A O 17
ATOM 16336 N N . HIS A 1 32 ? 4.758 -3.012 9.151 1.00 2.42 32 HIS A N 17
ATOM 16337 C CA . HIS A 1 32 ? 5.246 -1.668 9.441 1.00 10.11 32 HIS A CA 17
ATOM 16338 C C . HIS A 1 32 ? 4.496 -0.628 8.615 1.00 54.40 32 HIS A C 17
ATOM 16339 O O . HIS A 1 32 ? 4.044 -0.909 7.506 1.00 72.21 32 HIS A O 17
ATOM 16353 N N . GLY A 1 33 ? 4.366 0.576 9.164 1.00 10.43 33 GLY A N 17
ATOM 16354 C CA . GLY A 1 33 ? 3.669 1.640 8.465 1.00 71.22 33 GLY A CA 17
ATOM 16355 C C . GLY A 1 33 ? 2.461 2.143 9.230 1.00 30.32 33 GLY A C 17
ATOM 16356 O O . GLY A 1 33 ? 1.682 1.353 9.763 1.00 4.43 33 GLY A O 17
ATOM 16360 N N . GLY A 1 34 ? 2.305 3.462 9.286 1.00 32.03 34 GLY A N 17
ATOM 16361 C CA . GLY A 1 34 ? 1.182 4.047 9.996 1.00 70.50 34 GLY A CA 17
ATOM 16362 C C . GLY A 1 34 ? -0.146 3.451 9.571 1.00 2.40 34 GLY A C 17
ATOM 16363 O O . GLY A 1 34 ? -1.097 3.414 10.353 1.00 43.35 34 GLY A O 17
ATOM 16367 N N . CYS A 1 35 ? -0.213 2.986 8.328 1.00 21.44 35 CYS A N 17
ATOM 16368 C CA . CYS A 1 35 ? -1.434 2.391 7.799 1.00 53.20 35 CYS A CA 17
ATOM 16369 C C . CYS A 1 35 ? -1.915 1.251 8.692 1.00 75.25 35 CYS A C 17
ATOM 16370 O O . CYS A 1 35 ? -3.094 1.173 9.036 1.00 54.52 35 CYS A O 17
ATOM 16377 N N . ALA A 1 36 ? -0.994 0.368 9.062 1.00 20.14 36 ALA A N 17
ATOM 16378 C CA . ALA A 1 36 ? -1.323 -0.767 9.916 1.00 0.33 36 ALA A CA 17
ATOM 16379 C C . ALA A 1 36 ? -1.813 -0.301 11.283 1.00 21.12 36 ALA A C 17
ATOM 16380 O O . ALA A 1 36 ? -2.627 -0.969 11.923 1.00 4.20 36 ALA A O 17
ATOM 16387 N N . LEU A 1 37 ? -1.313 0.847 11.726 1.00 4.02 37 LEU A N 17
ATOM 16388 C CA . LEU A 1 37 ? -1.699 1.402 13.019 1.00 52.03 37 LEU A CA 17
ATOM 16389 C C . LEU A 1 37 ? -3.071 2.065 12.938 1.00 24.05 37 LEU A C 17
ATOM 16390 O O . LEU A 1 37 ? -3.898 1.914 13.837 1.00 22.44 37 LEU A O 17
ATOM 16406 N N . SER A 1 38 ? -3.305 2.798 11.855 1.00 12.30 38 SER A N 17
ATOM 16407 C CA . SER A 1 38 ? -4.576 3.486 11.658 1.00 60.22 38 SER A CA 17
ATOM 16408 C C . SER A 1 38 ? -5.701 2.486 11.406 1.00 1.40 38 SER A C 17
ATOM 16409 O O . SER A 1 38 ? -6.741 2.525 12.064 1.00 51.45 38 SER A O 17
ATOM 16417 N N . LYS A 1 39 ? -5.485 1.591 10.449 1.00 63.33 39 LYS A N 17
ATOM 16418 C CA . LYS A 1 39 ? -6.478 0.579 10.109 1.00 61.24 39 LYS A CA 17
ATOM 16419 C C . LYS A 1 39 ? -6.790 -0.304 11.313 1.00 42.12 39 LYS A C 17
ATOM 16420 O O . LYS A 1 39 ? -7.918 -0.768 11.479 1.00 70.24 39 LYS A O 17
ATOM 16439 N N . TYR A 1 40 ? -5.784 -0.530 12.151 1.00 73.22 40 TYR A N 17
ATOM 16440 C CA . TYR A 1 40 ? -5.952 -1.358 13.339 1.00 4.04 40 TYR A CA 17
ATOM 16441 C C . TYR A 1 40 ? -6.717 -0.606 14.424 1.00 42.31 40 TYR A C 17
ATOM 16442 O O . TYR A 1 40 ? -7.500 -1.194 15.170 1.00 1.10 40 TYR A O 17
ATOM 16460 N N . LYS A 1 41 ? -6.485 0.700 14.505 1.00 43.02 41 LYS A N 17
ATOM 16461 C CA . LYS A 1 41 ? -7.152 1.536 15.496 1.00 50.35 41 LYS A CA 17
ATOM 16462 C C . LYS A 1 41 ? -8.613 1.762 15.121 1.00 13.33 41 LYS A C 17
ATOM 16463 O O . LYS A 1 41 ? -9.450 2.039 15.982 1.00 64.02 41 LYS A O 17
ATOM 16482 N N . CYS A 1 42 ? -8.915 1.641 13.833 1.00 41.42 42 CYS A N 17
ATOM 16483 C CA . CYS A 1 42 ? -10.275 1.831 13.344 1.00 12.32 42 CYS A CA 17
ATOM 16484 C C . CYS A 1 42 ? -11.014 0.499 13.260 1.00 62.35 42 CYS A C 17
ATOM 16485 O O . CYS A 1 42 ? -12.167 0.390 13.675 1.00 51.20 42 CYS A O 17
ATOM 16492 N N . GLN A 1 43 ? -10.340 -0.512 12.719 1.00 12.41 43 GLN A N 17
ATOM 16493 C CA . GLN A 1 43 ? -10.933 -1.837 12.580 1.00 42.53 43 GLN A CA 17
ATOM 16494 C C . GLN A 1 43 ? -11.207 -2.457 13.946 1.00 44.22 43 GLN A C 17
ATOM 16495 O O . GLN A 1 43 ? -12.125 -3.260 14.100 1.00 15.05 43 GLN A O 17
ATOM 16509 N N . ASN A 1 44 ? -10.402 -2.078 14.934 1.00 73.50 44 ASN A N 17
ATOM 16510 C CA . ASN A 1 44 ? -10.558 -2.599 16.288 1.00 44.34 44 ASN A CA 17
ATOM 16511 C C . ASN A 1 44 ? -9.990 -1.623 17.314 1.00 50.22 44 ASN A C 17
ATOM 16512 O O . ASN A 1 44 ? -8.906 -1.822 17.863 1.00 14.34 44 ASN A O 17
ATOM 16523 N N . PRO A 1 45 ? -10.739 -0.542 17.580 1.00 63.12 45 PRO A N 17
ATOM 16524 C CA . PRO A 1 45 ? -10.331 0.486 18.542 1.00 31.22 45 PRO A CA 17
ATOM 16525 C C . PRO A 1 45 ? -10.372 -0.018 19.981 1.00 54.02 45 PRO A C 17
ATOM 16526 O O . PRO A 1 45 ? -9.917 0.662 20.900 1.00 71.35 45 PRO A O 17
ATOM 16537 N N . ASN A 1 46 ? -10.921 -1.214 20.169 1.00 62.04 46 ASN A N 17
ATOM 16538 C CA . ASN A 1 46 ? -11.021 -1.809 21.496 1.00 13.24 46 ASN A CA 17
ATOM 16539 C C . ASN A 1 46 ? -9.855 -2.757 21.757 1.00 33.52 46 ASN A C 17
ATOM 16540 O O . ASN A 1 46 ? -9.552 -3.085 22.905 1.00 70.00 46 ASN A O 17
ATOM 16551 N N . HIS A 1 47 ? -9.204 -3.195 20.684 1.00 32.22 47 HIS A N 17
ATOM 16552 C CA . HIS A 1 47 ? -8.070 -4.106 20.797 1.00 51.44 47 HIS A CA 17
ATOM 16553 C C . HIS A 1 47 ? -6.786 -3.339 21.097 1.00 43.10 47 HIS A C 17
ATOM 16554 O O . HIS A 1 47 ? -6.714 -2.127 20.894 1.00 22.40 47 HIS A O 17
ATOM 16568 N N . GLU A 1 48 ? -5.775 -4.054 21.582 1.00 11.41 48 GLU A N 17
ATOM 16569 C CA . GLU A 1 48 ? -4.495 -3.439 21.912 1.00 44.14 48 GLU A CA 17
ATOM 16570 C C . GLU A 1 48 ? -3.343 -4.193 21.252 1.00 14.20 48 GLU A C 17
ATOM 16571 O O . GLU A 1 48 ? -3.282 -5.421 21.301 1.00 63.54 48 GLU A O 17
ATOM 16583 N N . LYS A 1 49 ? -2.433 -3.448 20.635 1.00 43.32 49 LYS A N 17
ATOM 16584 C CA . LYS A 1 49 ? -1.282 -4.043 19.965 1.00 34.03 49 LYS A CA 17
ATOM 16585 C C . LYS A 1 49 ? -0.412 -4.809 20.957 1.00 72.14 49 LYS A C 17
ATOM 16586 O O . LYS A 1 49 ? -0.165 -4.344 22.070 1.00 12.01 49 LYS A O 17
ATOM 16605 N N . LEU A 1 50 ? 0.051 -5.984 20.545 1.00 31.21 50 LEU A N 17
ATOM 16606 C CA . LEU A 1 50 ? 0.896 -6.814 21.397 1.00 74.41 50 LEU A CA 17
ATOM 16607 C C . LEU A 1 50 ? 2.371 -6.504 21.169 1.00 44.32 50 LEU A C 17
ATOM 16608 O O . LEU A 1 50 ? 2.718 -5.652 20.352 1.00 51.41 50 LEU A O 17
ATOM 16624 N N . GLY A 1 51 ? 3.238 -7.203 21.896 1.00 74.10 51 GLY A N 17
ATOM 16625 C CA . GLY A 1 51 ? 4.666 -6.989 21.757 1.00 41.12 51 GLY A CA 17
ATOM 16626 C C . GLY A 1 51 ? 5.482 -7.986 22.555 1.00 4.12 51 GLY A C 17
ATOM 16627 O O . GLY A 1 51 ? 6.574 -8.378 22.141 1.00 35.43 51 GLY A O 17
ATOM 16631 N N . TYR A 1 52 ? 4.955 -8.395 23.703 1.00 35.53 52 TYR A N 17
ATOM 16632 C CA . TYR A 1 52 ? 5.644 -9.350 24.564 1.00 55.31 52 TYR A CA 17
ATOM 16633 C C . TYR A 1 52 ? 4.857 -10.653 24.672 1.00 42.43 52 TYR A C 17
ATOM 16634 O O . TYR A 1 52 ? 4.940 -11.361 25.675 1.00 21.44 52 TYR A O 17
ATOM 16652 N N . THR A 1 53 ? 4.093 -10.963 23.629 1.00 62.21 53 THR A N 17
ATOM 16653 C CA . THR A 1 53 ? 3.291 -12.180 23.605 1.00 40.34 53 THR A CA 17
ATOM 16654 C C . THR A 1 53 ? 3.814 -13.163 22.563 1.00 2.45 53 THR A C 17
ATOM 16655 O O . THR A 1 53 ? 4.379 -12.762 21.545 1.00 1.23 53 THR A O 17
ATOM 16666 N N . HIS A 1 54 ? 3.622 -14.452 22.824 1.00 2.14 54 HIS A N 17
ATOM 16667 C CA . HIS A 1 54 ? 4.074 -15.493 21.908 1.00 2.20 54 HIS A CA 17
ATOM 16668 C C . HIS A 1 54 ? 3.458 -15.304 20.525 1.00 45.11 54 HIS A C 17
ATOM 16669 O O . HIS A 1 54 ? 3.995 -15.782 19.526 1.00 22.34 54 HIS A O 17
ATOM 16683 N N . GLU A 1 55 ? 2.329 -14.604 20.476 1.00 61.24 55 GLU A N 17
ATOM 16684 C CA . GLU A 1 55 ? 1.641 -14.354 19.215 1.00 74.32 55 GLU A CA 17
ATOM 16685 C C . GLU A 1 55 ? 2.307 -13.216 18.447 1.00 21.41 55 GLU A C 17
ATOM 16686 O O . GLU A 1 55 ? 2.182 -13.119 17.226 1.00 65.42 55 GLU A O 17
ATOM 16698 N N . CYS A 1 56 ? 3.015 -12.356 19.172 1.00 71.51 56 CYS A N 17
ATOM 16699 C CA . CYS A 1 56 ? 3.701 -11.224 18.562 1.00 71.14 56 CYS A CA 17
ATOM 16700 C C . CYS A 1 56 ? 5.190 -11.515 18.396 1.00 74.14 56 CYS A C 17
ATOM 16701 O O . CYS A 1 56 ? 6.006 -10.598 18.316 1.00 11.24 56 CYS A O 17
ATOM 16708 N N . GLU A 1 57 ? 5.534 -12.798 18.343 1.00 30.15 57 GLU A N 17
ATOM 16709 C CA . GLU A 1 57 ? 6.924 -13.209 18.187 1.00 22.45 57 GLU A CA 17
ATOM 16710 C C . GLU A 1 57 ? 7.433 -12.885 16.786 1.00 64.51 57 GLU A C 17
ATOM 16711 O O . GLU A 1 57 ? 8.508 -12.309 16.623 1.00 0.53 57 GLU A O 17
ATOM 16723 N N . GLU A 1 58 ? 6.653 -13.262 15.777 1.00 3.04 58 GLU A N 17
ATOM 16724 C CA . GLU A 1 58 ? 7.026 -13.013 14.390 1.00 41.21 58 GLU A CA 17
ATOM 16725 C C . GLU A 1 58 ? 7.321 -11.533 14.163 1.00 11.21 58 GLU A C 17
ATOM 16726 O O . GLU A 1 58 ? 8.099 -11.172 13.280 1.00 33.24 58 GLU A O 17
ATOM 16738 N N . ALA A 1 59 ? 6.693 -10.681 14.967 1.00 52.44 59 ALA A N 17
ATOM 16739 C CA . ALA A 1 59 ? 6.888 -9.240 14.855 1.00 21.43 59 ALA A CA 17
ATOM 16740 C C . ALA A 1 59 ? 8.335 -8.858 15.149 1.00 70.43 59 ALA A C 17
ATOM 16741 O O . ALA A 1 59 ? 8.862 -7.902 14.579 1.00 32.12 59 ALA A O 17
ATOM 16748 N N . ILE A 1 60 ? 8.971 -9.610 16.040 1.00 24.42 60 ILE A N 17
ATOM 16749 C CA . ILE A 1 60 ? 10.358 -9.350 16.408 1.00 15.11 60 ILE A CA 17
ATOM 16750 C C . ILE A 1 60 ? 11.274 -9.433 15.192 1.00 21.53 60 ILE A C 17
ATOM 16751 O O . ILE A 1 60 ? 11.984 -8.481 14.869 1.00 54.32 60 ILE A O 17
ATOM 16767 N N . LYS A 1 61 ? 11.253 -10.580 14.520 1.00 2.53 61 LYS A N 17
ATOM 16768 C CA . LYS A 1 61 ? 12.079 -10.788 13.337 1.00 24.52 61 LYS A CA 17
ATOM 16769 C C . LYS A 1 61 ? 11.698 -9.813 12.228 1.00 4.02 61 LYS A C 17
ATOM 16770 O O . LYS A 1 61 ? 12.562 -9.285 11.529 1.00 23.42 61 LYS A O 17
ATOM 16789 N N . ASN A 1 62 ? 10.399 -9.577 12.074 1.00 25.12 62 ASN A N 17
ATOM 16790 C CA . ASN A 1 62 ? 9.905 -8.664 11.051 1.00 54.25 62 ASN A CA 17
ATOM 16791 C C . ASN A 1 62 ? 10.316 -7.227 11.358 1.00 31.33 62 ASN A C 17
ATOM 16792 O O . ASN A 1 62 ? 10.409 -6.392 10.460 1.00 43.41 62 ASN A O 17
ATOM 16803 N N . ALA A 1 63 ? 10.561 -6.948 12.634 1.00 20.34 63 ALA A N 17
ATOM 16804 C CA . ALA A 1 63 ? 10.965 -5.614 13.061 1.00 71.23 63 ALA A CA 17
ATOM 16805 C C . ALA A 1 63 ? 12.484 -5.486 13.099 1.00 70.44 63 ALA A C 17
ATOM 16806 O O . ALA A 1 63 ? 13.213 -6.477 13.161 1.00 40.44 63 ALA A O 17
ATOM 16813 N N . PRO A 1 64 ? 12.975 -4.239 13.060 1.00 52.33 64 PRO A N 17
ATOM 16814 C CA . PRO A 1 64 ? 14.412 -3.952 13.088 1.00 21.23 64 PRO A CA 17
ATOM 16815 C C . PRO A 1 64 ? 15.038 -4.261 14.444 1.00 31.11 64 PRO A C 17
ATOM 16816 O O . PRO A 1 64 ? 14.703 -3.635 15.450 1.00 60.01 64 PRO A O 17
ATOM 16827 N N . ARG A 1 65 ? 15.948 -5.229 14.464 1.00 61.22 65 ARG A N 17
ATOM 16828 C CA . ARG A 1 65 ? 16.620 -5.621 15.697 1.00 61.11 65 ARG A CA 17
ATOM 16829 C C . ARG A 1 65 ? 17.993 -4.963 15.801 1.00 70.44 65 ARG A C 17
ATOM 16830 O O . ARG A 1 65 ? 18.567 -4.509 14.811 1.00 63.11 65 ARG A O 17
ATOM 16851 N N . PRO A 1 66 ? 18.533 -4.910 17.027 1.00 14.24 66 PRO A N 17
ATOM 16852 C CA . PRO A 1 66 ? 19.844 -4.310 17.290 1.00 40.31 66 PRO A CA 17
ATOM 16853 C C . PRO A 1 66 ? 20.987 -5.141 16.717 1.00 51.42 66 PRO A C 17
ATOM 16854 O O . PRO A 1 66 ? 21.031 -6.358 16.894 1.00 63.04 66 PRO A O 17
ATOM 16865 N N . VAL A 1 1 ? -3.533 -6.121 0.600 1.00 75.05 1 VAL A N 18
ATOM 16866 C CA . VAL A 1 1 ? -3.282 -5.214 1.713 1.00 33.44 1 VAL A CA 18
ATOM 16867 C C . VAL A 1 1 ? -3.847 -5.773 3.015 1.00 64.22 1 VAL A C 18
ATOM 16868 O O . VAL A 1 1 ? -4.769 -6.589 3.021 1.00 43.10 1 VAL A O 18
ATOM 16881 N N . PRO A 1 2 ? -3.282 -5.325 4.146 1.00 45.45 2 PRO A N 18
ATOM 16882 C CA . PRO A 1 2 ? -3.713 -5.766 5.475 1.00 11.32 2 PRO A CA 18
ATOM 16883 C C . PRO A 1 2 ? -5.096 -5.237 5.841 1.00 61.22 2 PRO A C 18
ATOM 16884 O O . PRO A 1 2 ? -5.378 -4.049 5.687 1.00 2.33 2 PRO A O 18
ATOM 16895 N N . VAL A 1 3 ? -5.956 -6.128 6.326 1.00 44.51 3 VAL A N 18
ATOM 16896 C CA . VAL A 1 3 ? -7.309 -5.750 6.715 1.00 30.11 3 VAL A CA 18
ATOM 16897 C C . VAL A 1 3 ? -7.955 -6.830 7.576 1.00 63.13 3 VAL A C 18
ATOM 16898 O O . VAL A 1 3 ? -8.035 -7.991 7.177 1.00 72.13 3 VAL A O 18
ATOM 16911 N N . GLY A 1 4 ? -8.415 -6.439 8.760 1.00 3.04 4 GLY A N 18
ATOM 16912 C CA . GLY A 1 4 ? -9.048 -7.386 9.660 1.00 53.34 4 GLY A CA 18
ATOM 16913 C C . GLY A 1 4 ? -10.544 -7.488 9.434 1.00 63.01 4 GLY A C 18
ATOM 16914 O O . GLY A 1 4 ? -11.000 -8.260 8.590 1.00 4.32 4 GLY A O 18
ATOM 16918 N N . SER A 1 5 ? -11.310 -6.709 10.191 1.00 44.10 5 SER A N 18
ATOM 16919 C CA . SER A 1 5 ? -12.763 -6.719 10.073 1.00 20.24 5 SER A CA 18
ATOM 16920 C C . SER A 1 5 ? -13.201 -6.193 8.710 1.00 34.10 5 SER A C 18
ATOM 16921 O O . SER A 1 5 ? -13.793 -6.921 7.912 1.00 23.03 5 SER A O 18
ATOM 16929 N N . ASP A 1 6 ? -12.907 -4.924 8.450 1.00 33.04 6 ASP A N 18
ATOM 16930 C CA . ASP A 1 6 ? -13.269 -4.299 7.184 1.00 54.14 6 ASP A CA 18
ATOM 16931 C C . ASP A 1 6 ? -12.794 -2.850 7.137 1.00 62.21 6 ASP A C 18
ATOM 16932 O O . ASP A 1 6 ? -13.525 -1.959 6.704 1.00 33.04 6 ASP A O 18
ATOM 16941 N N . CYS A 1 7 ? -11.564 -2.622 7.586 1.00 52.21 7 CYS A N 18
ATOM 16942 C CA . CYS A 1 7 ? -10.990 -1.282 7.597 1.00 14.43 7 CYS A CA 18
ATOM 16943 C C . CYS A 1 7 ? -10.261 -0.991 6.289 1.00 53.13 7 CYS A C 18
ATOM 16944 O O . CYS A 1 7 ? -9.540 -1.840 5.767 1.00 24.34 7 CYS A O 18
ATOM 16951 N N . GLU A 1 8 ? -10.456 0.215 5.765 1.00 42.25 8 GLU A N 18
ATOM 16952 C CA . GLU A 1 8 ? -9.817 0.617 4.517 1.00 51.22 8 GLU A CA 18
ATOM 16953 C C . GLU A 1 8 ? -9.037 1.916 4.699 1.00 53.33 8 GLU A C 18
ATOM 16954 O O . GLU A 1 8 ? -9.498 2.862 5.338 1.00 12.10 8 GLU A O 18
ATOM 16966 N N . PRO A 1 9 ? -7.826 1.964 4.124 1.00 55.52 9 PRO A N 18
ATOM 16967 C CA . PRO A 1 9 ? -6.956 3.141 4.208 1.00 15.30 9 PRO A CA 18
ATOM 16968 C C . PRO A 1 9 ? -7.494 4.319 3.402 1.00 72.30 9 PRO A C 18
ATOM 16969 O O . PRO A 1 9 ? -8.521 4.209 2.732 1.00 72.41 9 PRO A O 18
ATOM 16980 N N . LYS A 1 10 ? -6.794 5.446 3.471 1.00 61.34 10 LYS A N 18
ATOM 16981 C CA . LYS A 1 10 ? -7.199 6.644 2.746 1.00 52.31 10 LYS A CA 18
ATOM 16982 C C . LYS A 1 10 ? -6.220 7.787 2.994 1.00 40.22 10 LYS A C 18
ATOM 16983 O O . LYS A 1 10 ? -5.968 8.605 2.108 1.00 5.21 10 LYS A O 18
ATOM 17002 N N . LEU A 1 11 ? -5.670 7.837 4.202 1.00 12.51 11 LEU A N 18
ATOM 17003 C CA . LEU A 1 11 ? -4.717 8.880 4.566 1.00 24.20 11 LEU A CA 18
ATOM 17004 C C . LEU A 1 11 ? -3.965 8.510 5.841 1.00 74.41 11 LEU A C 18
ATOM 17005 O O . LEU A 1 11 ? -4.549 8.453 6.924 1.00 42.11 11 LEU A O 18
ATOM 17021 N N . CYS A 1 12 ? -2.667 8.260 5.705 1.00 34.02 12 CYS A N 18
ATOM 17022 C CA . CYS A 1 12 ? -1.835 7.897 6.845 1.00 23.05 12 CYS A CA 18
ATOM 17023 C C . CYS A 1 12 ? -0.357 8.106 6.528 1.00 2.23 12 CYS A C 18
ATOM 17024 O O . CYS A 1 12 ? 0.004 8.473 5.410 1.00 44.14 12 CYS A O 18
ATOM 17031 N N . THR A 1 13 ? 0.495 7.870 7.521 1.00 2.03 13 THR A N 18
ATOM 17032 C CA . THR A 1 13 ? 1.933 8.033 7.350 1.00 62.05 13 THR A CA 18
ATOM 17033 C C . THR A 1 13 ? 2.680 6.757 7.722 1.00 14.13 13 THR A C 18
ATOM 17034 O O . THR A 1 13 ? 2.298 6.055 8.658 1.00 21.20 13 THR A O 18
ATOM 17045 N N . MET A 1 14 ? 3.745 6.464 6.985 1.00 64.33 14 MET A N 18
ATOM 17046 C CA . MET A 1 14 ? 4.547 5.272 7.240 1.00 15.21 14 MET A CA 18
ATOM 17047 C C . MET A 1 14 ? 5.439 5.468 8.462 1.00 54.52 14 MET A C 18
ATOM 17048 O O . MET A 1 14 ? 5.514 6.565 9.017 1.00 63.30 14 MET A O 18
ATOM 17062 N N . ASP A 1 15 ? 6.112 4.400 8.875 1.00 14.30 15 ASP A N 18
ATOM 17063 C CA . ASP A 1 15 ? 6.999 4.456 10.031 1.00 62.22 15 ASP A CA 18
ATOM 17064 C C . ASP A 1 15 ? 7.650 3.099 10.282 1.00 33.00 15 ASP A C 18
ATOM 17065 O O . ASP A 1 15 ? 7.523 2.178 9.473 1.00 13.45 15 ASP A O 18
ATOM 17074 N N . LEU A 1 16 ? 8.347 2.982 11.407 1.00 41.35 16 LEU A N 18
ATOM 17075 C CA . LEU A 1 16 ? 9.019 1.738 11.764 1.00 21.14 16 LEU A CA 18
ATOM 17076 C C . LEU A 1 16 ? 8.594 1.269 13.152 1.00 1.24 16 LEU A C 18
ATOM 17077 O O . LEU A 1 16 ? 9.421 0.829 13.951 1.00 63.22 16 LEU A O 18
ATOM 17093 N N . VAL A 1 17 ? 7.298 1.365 13.433 1.00 43.13 17 VAL A N 18
ATOM 17094 C CA . VAL A 1 17 ? 6.762 0.948 14.723 1.00 63.01 17 VAL A CA 18
ATOM 17095 C C . VAL A 1 17 ? 5.908 -0.307 14.583 1.00 12.23 17 VAL A C 18
ATOM 17096 O O . VAL A 1 17 ? 4.690 -0.243 14.412 1.00 2.02 17 VAL A O 18
ATOM 17109 N N . PRO A 1 18 ? 6.559 -1.477 14.658 1.00 33.21 18 PRO A N 18
ATOM 17110 C CA . PRO A 1 18 ? 5.878 -2.770 14.544 1.00 72.44 18 PRO A CA 18
ATOM 17111 C C . PRO A 1 18 ? 4.997 -3.071 15.752 1.00 43.13 18 PRO A C 18
ATOM 17112 O O . PRO A 1 18 ? 5.461 -3.046 16.892 1.00 1.43 18 PRO A O 18
ATOM 17123 N N . HIS A 1 19 ? 3.725 -3.356 15.495 1.00 54.14 19 HIS A N 18
ATOM 17124 C CA . HIS A 1 19 ? 2.779 -3.663 16.562 1.00 41.40 19 HIS A CA 18
ATOM 17125 C C . HIS A 1 19 ? 1.914 -4.864 16.193 1.00 62.01 19 HIS A C 18
ATOM 17126 O O . HIS A 1 19 ? 1.576 -5.064 15.026 1.00 65.03 19 HIS A O 18
ATOM 17140 N N . CYS A 1 20 ? 1.559 -5.662 17.195 1.00 43.42 20 CYS A N 18
ATOM 17141 C CA . CYS A 1 20 ? 0.735 -6.844 16.976 1.00 21.14 20 CYS A CA 18
ATOM 17142 C C . CYS A 1 20 ? -0.726 -6.559 17.314 1.00 44.25 20 CYS A C 18
ATOM 17143 O O . CYS A 1 20 ? -1.034 -6.006 18.370 1.00 62.13 20 CYS A O 18
ATOM 17150 N N . PHE A 1 21 ? -1.621 -6.940 16.409 1.00 52.23 21 PHE A N 18
ATOM 17151 C CA . PHE A 1 21 ? -3.050 -6.725 16.609 1.00 5.30 21 PHE A CA 18
ATOM 17152 C C . PHE A 1 21 ? -3.849 -7.952 16.182 1.00 35.13 21 PHE A C 18
ATOM 17153 O O . PHE A 1 21 ? -3.353 -8.806 15.446 1.00 1.04 21 PHE A O 18
ATOM 17170 N N . LEU A 1 22 ? -5.090 -8.034 16.650 1.00 52.33 22 LEU A N 18
ATOM 17171 C CA . LEU A 1 22 ? -5.961 -9.157 16.318 1.00 45.52 22 LEU A CA 18
ATOM 17172 C C . LEU A 1 22 ? -6.799 -8.848 15.082 1.00 75.32 22 LEU A C 18
ATOM 17173 O O . LEU A 1 22 ? -7.506 -7.842 15.034 1.00 22.21 22 LEU A O 18
ATOM 17189 N N . ASN A 1 23 ? -6.718 -9.723 14.084 1.00 2.13 23 ASN A N 18
ATOM 17190 C CA . ASN A 1 23 ? -7.471 -9.545 12.848 1.00 31.02 23 ASN A CA 18
ATOM 17191 C C . ASN A 1 23 ? -8.489 -10.666 12.666 1.00 75.34 23 ASN A C 18
ATOM 17192 O O . ASN A 1 23 ? -8.144 -11.845 12.581 1.00 2.11 23 ASN A O 18
ATOM 17203 N N . PRO A 1 24 ? -9.776 -10.292 12.603 1.00 71.55 24 PRO A N 18
ATOM 17204 C CA . PRO A 1 24 ? -10.871 -11.251 12.428 1.00 33.11 24 PRO A CA 18
ATOM 17205 C C . PRO A 1 24 ? -10.882 -11.872 11.035 1.00 23.25 24 PRO A C 18
ATOM 17206 O O . PRO A 1 24 ? -11.652 -12.792 10.762 1.00 14.35 24 PRO A O 18
ATOM 17217 N N . GLU A 1 25 ? -10.021 -11.364 10.159 1.00 11.31 25 GLU A N 18
ATOM 17218 C CA . GLU A 1 25 ? -9.933 -11.870 8.794 1.00 2.34 25 GLU A CA 18
ATOM 17219 C C . GLU A 1 25 ? -8.942 -13.027 8.706 1.00 3.32 25 GLU A C 18
ATOM 17220 O O . GLU A 1 25 ? -9.202 -14.034 8.048 1.00 33.10 25 GLU A O 18
ATOM 17232 N N . LYS A 1 26 ? -7.803 -12.875 9.374 1.00 41.44 26 LYS A N 18
ATOM 17233 C CA . LYS A 1 26 ? -6.771 -13.905 9.373 1.00 75.13 26 LYS A CA 18
ATOM 17234 C C . LYS A 1 26 ? -6.368 -14.273 10.797 1.00 14.22 26 LYS A C 18
ATOM 17235 O O . LYS A 1 26 ? -6.329 -15.448 11.158 1.00 63.44 26 LYS A O 18
ATOM 17254 N N . GLY A 1 27 ? -6.071 -13.258 11.604 1.00 33.50 27 GLY A N 18
ATOM 17255 C CA . GLY A 1 27 ? -5.677 -13.496 12.980 1.00 23.32 27 GLY A CA 18
ATOM 17256 C C . GLY A 1 27 ? -4.592 -12.545 13.445 1.00 13.31 27 GLY A C 18
ATOM 17257 O O . GLY A 1 27 ? -4.351 -11.514 12.816 1.00 5.12 27 GLY A O 18
ATOM 17261 N N . ILE A 1 28 ? -3.939 -12.889 14.550 1.00 61.04 28 ILE A N 18
ATOM 17262 C CA . ILE A 1 28 ? -2.875 -12.057 15.098 1.00 70.10 28 ILE A CA 18
ATOM 17263 C C . ILE A 1 28 ? -1.796 -11.786 14.055 1.00 54.31 28 ILE A C 18
ATOM 17264 O O . ILE A 1 28 ? -1.287 -12.708 13.418 1.00 22.14 28 ILE A O 18
ATOM 17280 N N . VAL A 1 29 ? -1.451 -10.513 13.886 1.00 72.23 29 VAL A N 18
ATOM 17281 C CA . VAL A 1 29 ? -0.430 -10.120 12.922 1.00 54.51 29 VAL A CA 18
ATOM 17282 C C . VAL A 1 29 ? 0.279 -8.844 13.363 1.00 61.31 29 VAL A C 18
ATOM 17283 O O . VAL A 1 29 ? -0.341 -7.934 13.913 1.00 73.04 29 VAL A O 18
ATOM 17296 N N . VAL A 1 30 ? 1.584 -8.785 13.118 1.00 43.32 30 VAL A N 18
ATOM 17297 C CA . VAL A 1 30 ? 2.379 -7.620 13.488 1.00 43.10 30 VAL A CA 18
ATOM 17298 C C . VAL A 1 30 ? 2.822 -6.842 12.254 1.00 61.11 30 VAL A C 18
ATOM 17299 O O . VAL A 1 30 ? 3.195 -7.429 11.238 1.00 43.52 30 VAL A O 18
ATOM 17312 N N . VAL A 1 31 ? 2.779 -5.517 12.349 1.00 12.12 31 VAL A N 18
ATOM 17313 C CA . VAL A 1 31 ? 3.177 -4.657 11.241 1.00 22.31 31 VAL A CA 18
ATOM 17314 C C . VAL A 1 31 ? 3.724 -3.327 11.747 1.00 62.14 31 VAL A C 18
ATOM 17315 O O . VAL A 1 31 ? 3.216 -2.763 12.716 1.00 3.32 31 VAL A O 18
ATOM 17328 N N . HIS A 1 32 ? 4.763 -2.830 11.083 1.00 62.11 32 HIS A N 18
ATOM 17329 C CA . HIS A 1 32 ? 5.379 -1.564 11.464 1.00 24.22 32 HIS A CA 18
ATOM 17330 C C . HIS A 1 32 ? 4.951 -0.445 10.520 1.00 35.02 32 HIS A C 18
ATOM 17331 O O . HIS A 1 32 ? 4.749 -0.669 9.327 1.00 3.43 32 HIS A O 18
ATOM 17345 N N . GLY A 1 33 ? 4.812 0.761 11.064 1.00 73.44 33 GLY A N 18
ATOM 17346 C CA . GLY A 1 33 ? 4.407 1.896 10.256 1.00 54.21 33 GLY A CA 18
ATOM 17347 C C . GLY A 1 33 ? 3.108 2.514 10.734 1.00 33.03 33 GLY A C 18
ATOM 17348 O O . GLY A 1 33 ? 2.206 1.809 11.186 1.00 41.22 33 GLY A O 18
ATOM 17352 N N . GLY A 1 34 ? 3.012 3.837 10.637 1.00 72.42 34 GLY A N 18
ATOM 17353 C CA . GLY A 1 34 ? 1.811 4.527 11.069 1.00 53.22 34 GLY A CA 18
ATOM 17354 C C . GLY A 1 34 ? 0.567 4.024 10.363 1.00 42.42 34 GLY A C 18
ATOM 17355 O O . GLY A 1 34 ? -0.453 3.760 10.999 1.00 32.23 34 GLY A O 18
ATOM 17359 N N . CYS A 1 35 ? 0.650 3.893 9.043 1.00 1.51 35 CYS A N 18
ATOM 17360 C CA . CYS A 1 35 ? -0.477 3.421 8.249 1.00 54.44 35 CYS A CA 18
ATOM 17361 C C . CYS A 1 35 ? -1.029 2.114 8.810 1.00 14.45 35 CYS A C 18
ATOM 17362 O O . CYS A 1 35 ? -2.243 1.923 8.887 1.00 4.24 35 CYS A O 18
ATOM 17369 N N . ALA A 1 36 ? -0.129 1.218 9.202 1.00 55.21 36 ALA A N 18
ATOM 17370 C CA . ALA A 1 36 ? -0.526 -0.069 9.759 1.00 64.33 36 ALA A CA 18
ATOM 17371 C C . ALA A 1 36 ? -1.265 0.108 11.080 1.00 13.43 36 ALA A C 18
ATOM 17372 O O . ALA A 1 36 ? -2.163 -0.668 11.411 1.00 64.23 36 ALA A O 18
ATOM 17379 N N . LEU A 1 37 ? -0.883 1.134 11.833 1.00 15.03 37 LEU A N 18
ATOM 17380 C CA . LEU A 1 37 ? -1.511 1.413 13.120 1.00 5.55 37 LEU A CA 18
ATOM 17381 C C . LEU A 1 37 ? -2.863 2.093 12.931 1.00 1.13 37 LEU A C 18
ATOM 17382 O O . LEU A 1 37 ? -3.863 1.684 13.522 1.00 65.23 37 LEU A O 18
ATOM 17398 N N . SER A 1 38 ? -2.887 3.132 12.103 1.00 44.05 38 SER A N 18
ATOM 17399 C CA . SER A 1 38 ? -4.116 3.870 11.836 1.00 21.33 38 SER A CA 18
ATOM 17400 C C . SER A 1 38 ? -5.242 2.922 11.434 1.00 20.15 38 SER A C 18
ATOM 17401 O O . SER A 1 38 ? -6.330 2.953 12.009 1.00 34.51 38 SER A O 18
ATOM 17409 N N . LYS A 1 39 ? -4.972 2.080 10.443 1.00 71.31 39 LYS A N 18
ATOM 17410 C CA . LYS A 1 39 ? -5.960 1.121 9.963 1.00 70.24 39 LYS A CA 18
ATOM 17411 C C . LYS A 1 39 ? -6.304 0.104 11.047 1.00 43.41 39 LYS A C 18
ATOM 17412 O O . LYS A 1 39 ? -7.476 -0.146 11.327 1.00 31.40 39 LYS A O 18
ATOM 17431 N N . TYR A 1 40 ? -5.275 -0.476 11.654 1.00 21.23 40 TYR A N 18
ATOM 17432 C CA . TYR A 1 40 ? -5.469 -1.466 12.707 1.00 5.14 40 TYR A CA 18
ATOM 17433 C C . TYR A 1 40 ? -6.301 -0.891 13.849 1.00 12.11 40 TYR A C 18
ATOM 17434 O O . TYR A 1 40 ? -6.972 -1.625 14.576 1.00 44.42 40 TYR A O 18
ATOM 17452 N N . LYS A 1 41 ? -6.254 0.428 14.001 1.00 51.33 41 LYS A N 18
ATOM 17453 C CA . LYS A 1 41 ? -7.004 1.105 15.052 1.00 54.43 41 LYS A CA 18
ATOM 17454 C C . LYS A 1 41 ? -8.437 1.382 14.606 1.00 63.31 41 LYS A C 18
ATOM 17455 O O . LYS A 1 41 ? -9.341 1.511 15.432 1.00 61.52 41 LYS A O 18
ATOM 17474 N N . CYS A 1 42 ? -8.637 1.470 13.295 1.00 10.33 42 CYS A N 18
ATOM 17475 C CA . CYS A 1 42 ? -9.959 1.730 12.739 1.00 13.01 42 CYS A CA 18
ATOM 17476 C C . CYS A 1 42 ? -10.793 0.452 12.698 1.00 2.42 42 CYS A C 18
ATOM 17477 O O . CYS A 1 42 ? -11.977 0.462 13.033 1.00 70.22 42 CYS A O 18
ATOM 17484 N N . GLN A 1 43 ? -10.165 -0.644 12.286 1.00 21.21 43 GLN A N 18
ATOM 17485 C CA . GLN A 1 43 ? -10.849 -1.929 12.201 1.00 22.22 43 GLN A CA 18
ATOM 17486 C C . GLN A 1 43 ? -11.409 -2.338 13.559 1.00 20.54 43 GLN A C 18
ATOM 17487 O O . GLN A 1 43 ? -12.547 -2.794 13.660 1.00 32.13 43 GLN A O 18
ATOM 17501 N N . ASN A 1 44 ? -10.601 -2.173 14.602 1.00 41.14 44 ASN A N 18
ATOM 17502 C CA . ASN A 1 44 ? -11.016 -2.526 15.954 1.00 20.33 44 ASN A CA 18
ATOM 17503 C C . ASN A 1 44 ? -10.392 -1.584 16.979 1.00 44.44 44 ASN A C 18
ATOM 17504 O O . ASN A 1 44 ? -9.414 -1.915 17.649 1.00 22.12 44 ASN A O 18
ATOM 17515 N N . PRO A 1 45 ? -10.969 -0.380 17.104 1.00 54.41 45 PRO A N 18
ATOM 17516 C CA . PRO A 1 45 ? -10.487 0.636 18.045 1.00 33.31 45 PRO A CA 18
ATOM 17517 C C . PRO A 1 45 ? -10.748 0.250 19.497 1.00 14.52 45 PRO A C 18
ATOM 17518 O O . PRO A 1 45 ? -10.273 0.912 20.419 1.00 33.34 45 PRO A O 18
ATOM 17529 N N . ASN A 1 46 ? -11.506 -0.824 19.693 1.00 53.34 46 ASN A N 18
ATOM 17530 C CA . ASN A 1 46 ? -11.831 -1.297 21.034 1.00 45.35 46 ASN A CA 18
ATOM 17531 C C . ASN A 1 46 ? -10.936 -2.468 21.428 1.00 33.21 46 ASN A C 18
ATOM 17532 O O . ASN A 1 46 ? -10.795 -2.785 22.610 1.00 75.43 46 ASN A O 18
ATOM 17543 N N . HIS A 1 47 ? -10.333 -3.107 20.431 1.00 73.53 47 HIS A N 18
ATOM 17544 C CA . HIS A 1 47 ? -9.451 -4.244 20.673 1.00 12.53 47 HIS A CA 18
ATOM 17545 C C . HIS A 1 47 ? -8.262 -3.833 21.536 1.00 23.22 47 HIS A C 18
ATOM 17546 O O . HIS A 1 47 ? -8.005 -2.646 21.731 1.00 53.42 47 HIS A O 18
ATOM 17560 N N . GLU A 1 48 ? -7.540 -4.824 22.051 1.00 73.10 48 GLU A N 18
ATOM 17561 C CA . GLU A 1 48 ? -6.379 -4.565 22.894 1.00 14.33 48 GLU A CA 18
ATOM 17562 C C . GLU A 1 48 ? -5.103 -5.080 22.236 1.00 23.32 48 GLU A C 18
ATOM 17563 O O . GLU A 1 48 ? -4.959 -6.277 21.985 1.00 32.12 48 GLU A O 18
ATOM 17575 N N . LYS A 1 49 ? -4.178 -4.168 21.958 1.00 25.03 49 LYS A N 18
ATOM 17576 C CA . LYS A 1 49 ? -2.912 -4.528 21.330 1.00 1.11 49 LYS A CA 18
ATOM 17577 C C . LYS A 1 49 ? -2.118 -5.484 22.215 1.00 44.53 49 LYS A C 18
ATOM 17578 O O . LYS A 1 49 ? -2.357 -5.575 23.420 1.00 53.55 49 LYS A O 18
ATOM 17597 N N . LEU A 1 50 ? -1.171 -6.193 21.610 1.00 10.04 50 LEU A N 18
ATOM 17598 C CA . LEU A 1 50 ? -0.340 -7.141 22.344 1.00 63.10 50 LEU A CA 18
ATOM 17599 C C . LEU A 1 50 ? 1.116 -6.685 22.367 1.00 14.14 50 LEU A C 18
ATOM 17600 O O . LEU A 1 50 ? 1.734 -6.495 21.321 1.00 23.11 50 LEU A O 18
ATOM 17616 N N . GLY A 1 51 ? 1.657 -6.512 23.569 1.00 23.45 51 GLY A N 18
ATOM 17617 C CA . GLY A 1 51 ? 3.036 -6.082 23.707 1.00 44.02 51 GLY A CA 18
ATOM 17618 C C . GLY A 1 51 ? 4.009 -7.245 23.714 1.00 13.14 51 GLY A C 18
ATOM 17619 O O . GLY A 1 51 ? 4.176 -7.929 22.705 1.00 64.43 51 GLY A O 18
ATOM 17623 N N . TYR A 1 52 ? 4.652 -7.468 24.855 1.00 61.43 52 TYR A N 18
ATOM 17624 C CA . TYR A 1 52 ? 5.616 -8.554 24.988 1.00 3.02 52 TYR A CA 18
ATOM 17625 C C . TYR A 1 52 ? 4.907 -9.895 25.149 1.00 25.35 52 TYR A C 18
ATOM 17626 O O . TYR A 1 52 ? 5.056 -10.572 26.168 1.00 52.22 52 TYR A O 18
ATOM 17644 N N . THR A 1 53 ? 4.136 -10.275 24.136 1.00 73.22 53 THR A N 18
ATOM 17645 C CA . THR A 1 53 ? 3.403 -11.535 24.163 1.00 12.43 53 THR A CA 18
ATOM 17646 C C . THR A 1 53 ? 4.040 -12.562 23.234 1.00 13.24 53 THR A C 18
ATOM 17647 O O . THR A 1 53 ? 4.682 -12.206 22.246 1.00 5.21 53 THR A O 18
ATOM 17658 N N . HIS A 1 54 ? 3.857 -13.838 23.557 1.00 31.30 54 HIS A N 18
ATOM 17659 C CA . HIS A 1 54 ? 4.413 -14.918 22.750 1.00 63.24 54 HIS A CA 18
ATOM 17660 C C . HIS A 1 54 ? 3.892 -14.850 21.317 1.00 10.34 54 HIS A C 18
ATOM 17661 O O . HIS A 1 54 ? 4.505 -15.390 20.398 1.00 65.12 54 HIS A O 18
ATOM 17675 N N . GLU A 1 55 ? 2.756 -14.182 21.137 1.00 23.52 55 GLU A N 18
ATOM 17676 C CA . GLU A 1 55 ? 2.153 -14.046 19.817 1.00 53.31 55 GLU A CA 18
ATOM 17677 C C . GLU A 1 55 ? 2.877 -12.984 18.995 1.00 42.41 55 GLU A C 18
ATOM 17678 O O . GLU A 1 55 ? 2.699 -12.894 17.780 1.00 52.12 55 GLU A O 18
ATOM 17690 N N . CYS A 1 56 ? 3.695 -12.180 19.667 1.00 61.14 56 CYS A N 18
ATOM 17691 C CA . CYS A 1 56 ? 4.447 -11.123 19.001 1.00 55.02 56 CYS A CA 18
ATOM 17692 C C . CYS A 1 56 ? 5.797 -11.640 18.513 1.00 11.11 56 CYS A C 18
ATOM 17693 O O . CYS A 1 56 ? 6.636 -10.869 18.049 1.00 62.12 56 CYS A O 18
ATOM 17700 N N . GLU A 1 57 ? 5.998 -12.949 18.622 1.00 34.53 57 GLU A N 18
ATOM 17701 C CA . GLU A 1 57 ? 7.246 -13.569 18.193 1.00 40.31 57 GLU A CA 18
ATOM 17702 C C . GLU A 1 57 ? 7.591 -13.163 16.763 1.00 74.44 57 GLU A C 18
ATOM 17703 O O . GLU A 1 57 ? 8.754 -12.935 16.435 1.00 5.02 57 GLU A O 18
ATOM 17715 N N . GLU A 1 58 ? 6.569 -13.077 15.916 1.00 64.42 58 GLU A N 18
ATOM 17716 C CA . GLU A 1 58 ? 6.765 -12.701 14.521 1.00 75.34 58 GLU A CA 18
ATOM 17717 C C . GLU A 1 58 ? 7.259 -11.262 14.409 1.00 13.21 58 GLU A C 18
ATOM 17718 O O . GLU A 1 58 ? 8.002 -10.919 13.490 1.00 31.01 58 GLU A O 18
ATOM 17730 N N . ALA A 1 59 ? 6.840 -10.424 15.352 1.00 54.14 59 ALA A N 18
ATOM 17731 C CA . ALA A 1 59 ? 7.240 -9.022 15.361 1.00 70.42 59 ALA A CA 18
ATOM 17732 C C . ALA A 1 59 ? 8.758 -8.885 15.390 1.00 24.45 59 ALA A C 18
ATOM 17733 O O . ALA A 1 59 ? 9.307 -7.865 14.973 1.00 61.34 59 ALA A O 18
ATOM 17740 N N . ILE A 1 60 ? 9.431 -9.918 15.887 1.00 3.12 60 ILE A N 18
ATOM 17741 C CA . ILE A 1 60 ? 10.887 -9.912 15.971 1.00 55.25 60 ILE A CA 18
ATOM 17742 C C . ILE A 1 60 ? 11.515 -9.718 14.595 1.00 41.41 60 ILE A C 18
ATOM 17743 O O . ILE A 1 60 ? 12.396 -8.876 14.415 1.00 14.13 60 ILE A O 18
ATOM 17759 N N . LYS A 1 61 ? 11.056 -10.501 13.625 1.00 50.22 61 LYS A N 18
ATOM 17760 C CA . LYS A 1 61 ? 11.570 -10.414 12.263 1.00 31.30 61 LYS A CA 18
ATOM 17761 C C . LYS A 1 61 ? 10.860 -9.313 11.482 1.00 33.04 61 LYS A C 18
ATOM 17762 O O . LYS A 1 61 ? 11.485 -8.578 10.720 1.00 42.30 61 LYS A O 18
ATOM 17781 N N . ASN A 1 62 ? 9.550 -9.205 11.679 1.00 13.24 62 ASN A N 18
ATOM 17782 C CA . ASN A 1 62 ? 8.755 -8.192 10.994 1.00 32.12 62 ASN A CA 18
ATOM 17783 C C . ASN A 1 62 ? 9.251 -6.790 11.333 1.00 12.25 62 ASN A C 18
ATOM 17784 O O . ASN A 1 62 ? 9.212 -5.888 10.497 1.00 1.45 62 ASN A O 18
ATOM 17795 N N . ALA A 1 63 ? 9.717 -6.615 12.566 1.00 40.03 63 ALA A N 18
ATOM 17796 C CA . ALA A 1 63 ? 10.223 -5.324 13.015 1.00 61.00 63 ALA A CA 18
ATOM 17797 C C . ALA A 1 63 ? 11.319 -4.811 12.087 1.00 24.24 63 ALA A C 18
ATOM 17798 O O . ALA A 1 63 ? 11.924 -5.565 11.325 1.00 73.35 63 ALA A O 18
ATOM 17805 N N . PRO A 1 64 ? 11.584 -3.498 12.152 1.00 54.33 64 PRO A N 18
ATOM 17806 C CA . PRO A 1 64 ? 12.608 -2.855 11.324 1.00 44.12 64 PRO A CA 18
ATOM 17807 C C . PRO A 1 64 ? 14.021 -3.259 11.732 1.00 11.45 64 PRO A C 18
ATOM 17808 O O . PRO A 1 64 ? 14.479 -2.927 12.826 1.00 64.40 64 PRO A O 18
ATOM 17819 N N . ARG A 1 65 ? 14.706 -3.975 10.847 1.00 1.03 65 ARG A N 18
ATOM 17820 C CA . ARG A 1 65 ? 16.067 -4.424 11.117 1.00 74.30 65 ARG A CA 18
ATOM 17821 C C . ARG A 1 65 ? 17.049 -3.808 10.126 1.00 43.24 65 ARG A C 18
ATOM 17822 O O . ARG A 1 65 ? 17.342 -4.373 9.071 1.00 0.45 65 ARG A O 18
ATOM 17843 N N . PRO A 1 66 ? 17.571 -2.621 10.470 1.00 50.04 66 PRO A N 18
ATOM 17844 C CA . PRO A 1 66 ? 18.528 -1.902 9.624 1.00 63.14 66 PRO A CA 18
ATOM 17845 C C . PRO A 1 66 ? 19.886 -2.593 9.568 1.00 23.44 66 PRO A C 18
ATOM 17846 O O . PRO A 1 66 ? 20.573 -2.716 10.583 1.00 74.41 66 PRO A O 18
ATOM 17857 N N . VAL A 1 1 ? -8.317 -8.499 0.611 1.00 12.12 1 VAL A N 19
ATOM 17858 C CA . VAL A 1 1 ? -7.578 -7.347 1.112 1.00 4.35 1 VAL A CA 19
ATOM 17859 C C . VAL A 1 1 ? -7.733 -7.208 2.623 1.00 72.53 1 VAL A C 19
ATOM 17860 O O . VAL A 1 1 ? -8.834 -7.292 3.169 1.00 64.13 1 VAL A O 19
ATOM 17873 N N . PRO A 1 2 ? -6.606 -6.991 3.316 1.00 21.12 2 PRO A N 19
ATOM 17874 C CA . PRO A 1 2 ? -6.591 -6.835 4.774 1.00 63.32 2 PRO A CA 19
ATOM 17875 C C . PRO A 1 2 ? -7.236 -5.529 5.224 1.00 43.01 2 PRO A C 19
ATOM 17876 O O . PRO A 1 2 ? -7.320 -4.570 4.457 1.00 42.22 2 PRO A O 19
ATOM 17887 N N . VAL A 1 3 ? -7.690 -5.498 6.473 1.00 61.11 3 VAL A N 19
ATOM 17888 C CA . VAL A 1 3 ? -8.326 -4.308 7.026 1.00 71.42 3 VAL A CA 19
ATOM 17889 C C . VAL A 1 3 ? -9.156 -3.588 5.969 1.00 11.23 3 VAL A C 19
ATOM 17890 O O . VAL A 1 3 ? -8.675 -2.670 5.306 1.00 63.41 3 VAL A O 19
ATOM 17903 N N . GLY A 1 4 ? -10.408 -4.010 5.819 1.00 50.33 4 GLY A N 19
ATOM 17904 C CA . GLY A 1 4 ? -11.286 -3.393 4.841 1.00 30.43 4 GLY A CA 19
ATOM 17905 C C . GLY A 1 4 ? -12.706 -3.243 5.351 1.00 43.13 4 GLY A C 19
ATOM 17906 O O . GLY A 1 4 ? -13.290 -2.162 5.270 1.00 30.43 4 GLY A O 19
ATOM 17910 N N . SER A 1 5 ? -13.263 -4.330 5.875 1.00 10.31 5 SER A N 19
ATOM 17911 C CA . SER A 1 5 ? -14.625 -4.315 6.395 1.00 75.35 5 SER A CA 19
ATOM 17912 C C . SER A 1 5 ? -14.642 -3.911 7.865 1.00 2.35 5 SER A C 19
ATOM 17913 O O . SER A 1 5 ? -15.649 -3.419 8.374 1.00 34.13 5 SER A O 19
ATOM 17921 N N . ASP A 1 6 ? -13.519 -4.121 8.543 1.00 63.42 6 ASP A N 19
ATOM 17922 C CA . ASP A 1 6 ? -13.402 -3.778 9.955 1.00 22.23 6 ASP A CA 19
ATOM 17923 C C . ASP A 1 6 ? -12.972 -2.325 10.128 1.00 43.23 6 ASP A C 19
ATOM 17924 O O . ASP A 1 6 ? -13.166 -1.730 11.188 1.00 21.34 6 ASP A O 19
ATOM 17933 N N . CYS A 1 7 ? -12.385 -1.758 9.078 1.00 34.24 7 CYS A N 19
ATOM 17934 C CA . CYS A 1 7 ? -11.926 -0.375 9.113 1.00 62.21 7 CYS A CA 19
ATOM 17935 C C . CYS A 1 7 ? -11.802 0.192 7.702 1.00 44.22 7 CYS A C 19
ATOM 17936 O O . CYS A 1 7 ? -11.384 -0.504 6.777 1.00 22.13 7 CYS A O 19
ATOM 17943 N N . GLU A 1 8 ? -12.167 1.461 7.546 1.00 74.34 8 GLU A N 19
ATOM 17944 C CA . GLU A 1 8 ? -12.097 2.121 6.247 1.00 33.13 8 GLU A CA 19
ATOM 17945 C C . GLU A 1 8 ? -10.918 3.087 6.191 1.00 2.55 8 GLU A C 19
ATOM 17946 O O . GLU A 1 8 ? -10.991 4.224 6.660 1.00 21.54 8 GLU A O 19
ATOM 17958 N N . PRO A 1 9 ? -9.803 2.627 5.605 1.00 71.23 9 PRO A N 19
ATOM 17959 C CA . PRO A 1 9 ? -8.586 3.434 5.473 1.00 33.32 9 PRO A CA 19
ATOM 17960 C C . PRO A 1 9 ? -8.754 4.578 4.479 1.00 30.14 9 PRO A C 19
ATOM 17961 O O . PRO A 1 9 ? -9.100 4.360 3.318 1.00 32.11 9 PRO A O 19
ATOM 17972 N N . LYS A 1 10 ? -8.506 5.798 4.942 1.00 10.51 10 LYS A N 19
ATOM 17973 C CA . LYS A 1 10 ? -8.628 6.978 4.094 1.00 44.21 10 LYS A CA 19
ATOM 17974 C C . LYS A 1 10 ? -7.891 8.166 4.705 1.00 61.11 10 LYS A C 19
ATOM 17975 O O . LYS A 1 10 ? -8.227 9.321 4.440 1.00 65.05 10 LYS A O 19
ATOM 17994 N N . LEU A 1 11 ? -6.885 7.875 5.523 1.00 51.25 11 LEU A N 19
ATOM 17995 C CA . LEU A 1 11 ? -6.099 8.920 6.170 1.00 32.32 11 LEU A CA 19
ATOM 17996 C C . LEU A 1 11 ? -5.021 8.315 7.063 1.00 4.02 11 LEU A C 19
ATOM 17997 O O . LEU A 1 11 ? -5.311 7.796 8.142 1.00 51.53 11 LEU A O 19
ATOM 18013 N N . CYS A 1 12 ? -3.774 8.387 6.608 1.00 32.22 12 CYS A N 19
ATOM 18014 C CA . CYS A 1 12 ? -2.651 7.849 7.366 1.00 61.54 12 CYS A CA 19
ATOM 18015 C C . CYS A 1 12 ? -1.330 8.427 6.865 1.00 14.13 12 CYS A C 19
ATOM 18016 O O . CYS A 1 12 ? -1.276 9.060 5.810 1.00 33.12 12 CYS A O 19
ATOM 18023 N N . THR A 1 13 ? -0.266 8.205 7.630 1.00 1.43 13 THR A N 19
ATOM 18024 C CA . THR A 1 13 ? 1.054 8.705 7.266 1.00 21.34 13 THR A CA 19
ATOM 18025 C C . THR A 1 13 ? 2.079 7.577 7.235 1.00 21.22 13 THR A C 19
ATOM 18026 O O . THR A 1 13 ? 2.030 6.658 8.053 1.00 40.33 13 THR A O 19
ATOM 18037 N N . MET A 1 14 ? 3.007 7.653 6.287 1.00 4.12 14 MET A N 19
ATOM 18038 C CA . MET A 1 14 ? 4.046 6.638 6.152 1.00 51.34 14 MET A CA 19
ATOM 18039 C C . MET A 1 14 ? 4.978 6.650 7.359 1.00 63.02 14 MET A C 19
ATOM 18040 O O . MET A 1 14 ? 5.039 7.632 8.098 1.00 4.52 14 MET A O 19
ATOM 18054 N N . ASP A 1 15 ? 5.702 5.553 7.552 1.00 32.14 15 ASP A N 19
ATOM 18055 C CA . ASP A 1 15 ? 6.632 5.438 8.670 1.00 72.52 15 ASP A CA 19
ATOM 18056 C C . ASP A 1 15 ? 7.341 4.087 8.649 1.00 0.13 15 ASP A C 19
ATOM 18057 O O . ASP A 1 15 ? 7.077 3.248 7.787 1.00 11.00 15 ASP A O 19
ATOM 18066 N N . LEU A 1 16 ? 8.243 3.884 9.603 1.00 1.01 16 LEU A N 19
ATOM 18067 C CA . LEU A 1 16 ? 8.992 2.635 9.694 1.00 1.45 16 LEU A CA 19
ATOM 18068 C C . LEU A 1 16 ? 8.850 2.015 11.081 1.00 52.42 16 LEU A C 19
ATOM 18069 O O . LEU A 1 16 ? 9.837 1.613 11.697 1.00 51.12 16 LEU A O 19
ATOM 18085 N N . VAL A 1 17 ? 7.614 1.939 11.566 1.00 44.44 17 VAL A N 19
ATOM 18086 C CA . VAL A 1 17 ? 7.342 1.365 12.878 1.00 40.12 17 VAL A CA 19
ATOM 18087 C C . VAL A 1 17 ? 6.646 0.014 12.753 1.00 45.22 17 VAL A C 19
ATOM 18088 O O . VAL A 1 17 ? 5.419 -0.083 12.762 1.00 22.33 17 VAL A O 19
ATOM 18101 N N . PRO A 1 18 ? 7.448 -1.055 12.633 1.00 14.10 18 PRO A N 19
ATOM 18102 C CA . PRO A 1 18 ? 6.931 -2.421 12.505 1.00 40.31 18 PRO A CA 19
ATOM 18103 C C . PRO A 1 18 ? 6.291 -2.922 13.795 1.00 24.12 18 PRO A C 19
ATOM 18104 O O . PRO A 1 18 ? 6.967 -3.084 14.812 1.00 35.42 18 PRO A O 19
ATOM 18115 N N . HIS A 1 19 ? 4.986 -3.166 13.747 1.00 33.40 19 HIS A N 19
ATOM 18116 C CA . HIS A 1 19 ? 4.255 -3.651 14.913 1.00 41.32 19 HIS A CA 19
ATOM 18117 C C . HIS A 1 19 ? 3.298 -4.774 14.526 1.00 22.40 19 HIS A C 19
ATOM 18118 O O . HIS A 1 19 ? 2.927 -4.914 13.360 1.00 14.24 19 HIS A O 19
ATOM 18132 N N . CYS A 1 20 ? 2.903 -5.574 15.511 1.00 25.21 20 CYS A N 19
ATOM 18133 C CA . CYS A 1 20 ? 1.991 -6.686 15.275 1.00 62.53 20 CYS A CA 19
ATOM 18134 C C . CYS A 1 20 ? 0.570 -6.323 15.695 1.00 21.34 20 CYS A C 19
ATOM 18135 O O . CYS A 1 20 ? 0.362 -5.668 16.716 1.00 13.54 20 CYS A O 19
ATOM 18142 N N . PHE A 1 21 ? -0.405 -6.754 14.902 1.00 65.45 21 PHE A N 19
ATOM 18143 C CA . PHE A 1 21 ? -1.806 -6.475 15.190 1.00 12.45 21 PHE A CA 19
ATOM 18144 C C . PHE A 1 21 ? -2.698 -7.620 14.721 1.00 64.43 21 PHE A C 19
ATOM 18145 O O . PHE A 1 21 ? -2.292 -8.440 13.896 1.00 64.12 21 PHE A O 19
ATOM 18162 N N . LEU A 1 22 ? -3.914 -7.671 15.252 1.00 72.32 22 LEU A N 19
ATOM 18163 C CA . LEU A 1 22 ? -4.865 -8.717 14.888 1.00 4.42 22 LEU A CA 19
ATOM 18164 C C . LEU A 1 22 ? -5.782 -8.251 13.762 1.00 64.03 22 LEU A C 19
ATOM 18165 O O . LEU A 1 22 ? -6.423 -7.206 13.862 1.00 33.33 22 LEU A O 19
ATOM 18181 N N . ASN A 1 23 ? -5.839 -9.035 12.690 1.00 32.21 23 ASN A N 19
ATOM 18182 C CA . ASN A 1 23 ? -6.679 -8.704 11.545 1.00 72.01 23 ASN A CA 19
ATOM 18183 C C . ASN A 1 23 ? -7.781 -9.743 11.360 1.00 51.00 23 ASN A C 19
ATOM 18184 O O . ASN A 1 23 ? -7.522 -10.925 11.134 1.00 32.34 23 ASN A O 19
ATOM 18195 N N . PRO A 1 24 ? -9.041 -9.293 11.457 1.00 61.02 24 PRO A N 19
ATOM 18196 C CA . PRO A 1 24 ? -10.208 -10.167 11.302 1.00 3.13 24 PRO A CA 19
ATOM 18197 C C . PRO A 1 24 ? -10.386 -10.648 9.866 1.00 2.42 24 PRO A C 19
ATOM 18198 O O . PRO A 1 24 ? -11.228 -11.500 9.588 1.00 54.00 24 PRO A O 19
ATOM 18209 N N . GLU A 1 25 ? -9.587 -10.095 8.959 1.00 63.34 25 GLU A N 19
ATOM 18210 C CA . GLU A 1 25 ? -9.658 -10.469 7.551 1.00 42.32 25 GLU A CA 19
ATOM 18211 C C . GLU A 1 25 ? -8.834 -11.724 7.279 1.00 45.24 25 GLU A C 19
ATOM 18212 O O . GLU A 1 25 ? -9.283 -12.638 6.587 1.00 21.13 25 GLU A O 19
ATOM 18224 N N . LYS A 1 26 ? -7.624 -11.760 7.827 1.00 63.23 26 LYS A N 19
ATOM 18225 C CA . LYS A 1 26 ? -6.735 -12.902 7.645 1.00 1.31 26 LYS A CA 19
ATOM 18226 C C . LYS A 1 26 ? -6.268 -13.447 8.991 1.00 72.41 26 LYS A C 19
ATOM 18227 O O . LYS A 1 26 ? -6.347 -14.648 9.246 1.00 62.43 26 LYS A O 19
ATOM 18246 N N . GLY A 1 27 ? -5.783 -12.556 9.850 1.00 12.01 27 GLY A N 19
ATOM 18247 C CA . GLY A 1 27 ? -5.313 -12.968 11.160 1.00 44.33 27 GLY A CA 19
ATOM 18248 C C . GLY A 1 27 ? -4.164 -12.113 11.658 1.00 20.30 27 GLY A C 19
ATOM 18249 O O . GLY A 1 27 ? -3.972 -10.989 11.195 1.00 51.40 27 GLY A O 19
ATOM 18253 N N . ILE A 1 28 ? -3.400 -12.647 12.605 1.00 45.40 28 ILE A N 19
ATOM 18254 C CA . ILE A 1 28 ? -2.265 -11.925 13.166 1.00 4.45 28 ILE A CA 19
ATOM 18255 C C . ILE A 1 28 ? -1.256 -11.558 12.083 1.00 22.13 28 ILE A C 19
ATOM 18256 O O . ILE A 1 28 ? -0.850 -12.404 11.286 1.00 40.21 28 ILE A O 19
ATOM 18272 N N . VAL A 1 29 ? -0.853 -10.292 12.062 1.00 41.55 29 VAL A N 19
ATOM 18273 C CA . VAL A 1 29 ? 0.111 -9.813 11.078 1.00 3.22 29 VAL A CA 19
ATOM 18274 C C . VAL A 1 29 ? 0.927 -8.649 11.630 1.00 51.12 29 VAL A C 19
ATOM 18275 O O . VAL A 1 29 ? 0.411 -7.810 12.368 1.00 12.13 29 VAL A O 19
ATOM 18288 N N . VAL A 1 30 ? 2.205 -8.604 11.266 1.00 54.31 30 VAL A N 19
ATOM 18289 C CA . VAL A 1 30 ? 3.093 -7.541 11.723 1.00 74.32 30 VAL A CA 19
ATOM 18290 C C . VAL A 1 30 ? 3.741 -6.822 10.545 1.00 33.31 30 VAL A C 19
ATOM 18291 O O . VAL A 1 30 ? 4.349 -7.451 9.679 1.00 41.43 30 VAL A O 19
ATOM 18304 N N . VAL A 1 31 ? 3.607 -5.500 10.520 1.00 72.04 31 VAL A N 19
ATOM 18305 C CA . VAL A 1 31 ? 4.181 -4.694 9.449 1.00 52.11 31 VAL A CA 19
ATOM 18306 C C . VAL A 1 31 ? 4.539 -3.297 9.944 1.00 24.41 31 VAL A C 19
ATOM 18307 O O . VAL A 1 31 ? 4.074 -2.862 10.998 1.00 22.21 31 VAL A O 19
ATOM 18320 N N . HIS A 1 32 ? 5.369 -2.598 9.177 1.00 65.24 32 HIS A N 19
ATOM 18321 C CA . HIS A 1 32 ? 5.790 -1.249 9.537 1.00 42.22 32 HIS A CA 19
ATOM 18322 C C . HIS A 1 32 ? 5.072 -0.209 8.681 1.00 21.44 32 HIS A C 19
ATOM 18323 O O . HIS A 1 32 ? 4.707 -0.477 7.537 1.00 24.04 32 HIS A O 19
ATOM 18337 N N . GLY A 1 33 ? 4.872 0.978 9.245 1.00 14.03 33 GLY A N 19
ATOM 18338 C CA . GLY A 1 33 ? 4.197 2.039 8.521 1.00 41.15 33 GLY A CA 19
ATOM 18339 C C . GLY A 1 33 ? 2.989 2.572 9.264 1.00 35.23 33 GLY A C 19
ATOM 18340 O O . GLY A 1 33 ? 2.113 1.808 9.669 1.00 24.31 33 GLY A O 19
ATOM 18344 N N . GLY A 1 34 ? 2.940 3.888 9.447 1.00 43.15 34 GLY A N 19
ATOM 18345 C CA . GLY A 1 34 ? 1.827 4.500 10.148 1.00 31.42 34 GLY A CA 19
ATOM 18346 C C . GLY A 1 34 ? 0.484 4.062 9.598 1.00 60.31 34 GLY A C 19
ATOM 18347 O O . GLY A 1 34 ? -0.510 4.021 10.324 1.00 24.11 34 GLY A O 19
ATOM 18351 N N . CYS A 1 35 ? 0.452 3.735 8.310 1.00 22.34 35 CYS A N 19
ATOM 18352 C CA . CYS A 1 35 ? -0.779 3.300 7.662 1.00 62.24 35 CYS A CA 19
ATOM 18353 C C . CYS A 1 35 ? -1.191 1.914 8.150 1.00 63.12 35 CYS A C 19
ATOM 18354 O O . CYS A 1 35 ? -2.354 1.680 8.477 1.00 3.32 35 CYS A O 19
ATOM 18361 N N . ALA A 1 36 ? -0.228 0.999 8.196 1.00 72.33 36 ALA A N 19
ATOM 18362 C CA . ALA A 1 36 ? -0.490 -0.363 8.646 1.00 44.22 36 ALA A CA 19
ATOM 18363 C C . ALA A 1 36 ? -0.932 -0.383 10.105 1.00 23.31 36 ALA A C 19
ATOM 18364 O O . ALA A 1 36 ? -1.789 -1.178 10.494 1.00 40.23 36 ALA A O 19
ATOM 18371 N N . LEU A 1 37 ? -0.342 0.494 10.909 1.00 24.04 37 LEU A N 19
ATOM 18372 C CA . LEU A 1 37 ? -0.674 0.576 12.327 1.00 14.44 37 LEU A CA 19
ATOM 18373 C C . LEU A 1 37 ? -1.992 1.316 12.535 1.00 32.14 37 LEU A C 19
ATOM 18374 O O . LEU A 1 37 ? -2.832 0.896 13.331 1.00 73.10 37 LEU A O 19
ATOM 18390 N N . SER A 1 38 ? -2.167 2.418 11.813 1.00 3.02 38 SER A N 19
ATOM 18391 C CA . SER A 1 38 ? -3.382 3.217 11.920 1.00 42.24 38 SER A CA 19
ATOM 18392 C C . SER A 1 38 ? -4.603 2.408 11.494 1.00 33.14 38 SER A C 19
ATOM 18393 O O . SER A 1 38 ? -5.683 2.541 12.072 1.00 63.44 38 SER A O 19
ATOM 18401 N N . LYS A 1 39 ? -4.425 1.568 10.480 1.00 10.41 39 LYS A N 19
ATOM 18402 C CA . LYS A 1 39 ? -5.510 0.735 9.976 1.00 13.21 39 LYS A CA 19
ATOM 18403 C C . LYS A 1 39 ? -5.946 -0.284 11.024 1.00 0.44 39 LYS A C 19
ATOM 18404 O O . LYS A 1 39 ? -7.128 -0.382 11.355 1.00 50.22 39 LYS A O 19
ATOM 18423 N N . TYR A 1 40 ? -4.985 -1.038 11.545 1.00 64.24 40 TYR A N 19
ATOM 18424 C CA . TYR A 1 40 ? -5.270 -2.050 12.555 1.00 64.10 40 TYR A CA 19
ATOM 18425 C C . TYR A 1 40 ? -5.665 -1.402 13.878 1.00 32.24 40 TYR A C 19
ATOM 18426 O O . TYR A 1 40 ? -6.329 -2.019 14.712 1.00 23.20 40 TYR A O 19
ATOM 18444 N N . LYS A 1 41 ? -5.253 -0.153 14.064 1.00 13.22 41 LYS A N 19
ATOM 18445 C CA . LYS A 1 41 ? -5.565 0.583 15.284 1.00 24.42 41 LYS A CA 19
ATOM 18446 C C . LYS A 1 41 ? -6.976 1.159 15.227 1.00 22.31 41 LYS A C 19
ATOM 18447 O O . LYS A 1 41 ? -7.605 1.392 16.260 1.00 64.41 41 LYS A O 19
ATOM 18466 N N . CYS A 1 42 ? -7.469 1.385 14.014 1.00 2.41 42 CYS A N 19
ATOM 18467 C CA . CYS A 1 42 ? -8.806 1.933 13.822 1.00 50.23 42 CYS A CA 19
ATOM 18468 C C . CYS A 1 42 ? -9.868 0.854 14.010 1.00 32.14 42 CYS A C 19
ATOM 18469 O O . CYS A 1 42 ? -10.863 1.064 14.703 1.00 35.12 42 CYS A O 19
ATOM 18476 N N . GLN A 1 43 ? -9.648 -0.300 13.389 1.00 21.34 43 GLN A N 19
ATOM 18477 C CA . GLN A 1 43 ? -10.586 -1.412 13.489 1.00 53.12 43 GLN A CA 19
ATOM 18478 C C . GLN A 1 43 ? -10.709 -1.893 14.931 1.00 73.32 43 GLN A C 19
ATOM 18479 O O . GLN A 1 43 ? -11.808 -2.168 15.412 1.00 44.10 43 GLN A O 19
ATOM 18493 N N . ASN A 1 44 ? -9.574 -1.993 15.615 1.00 71.42 44 ASN A N 19
ATOM 18494 C CA . ASN A 1 44 ? -9.555 -2.443 17.002 1.00 1.32 44 ASN A CA 19
ATOM 18495 C C . ASN A 1 44 ? -8.538 -1.649 17.817 1.00 14.21 44 ASN A C 19
ATOM 18496 O O . ASN A 1 44 ? -7.440 -2.119 18.114 1.00 31.31 44 ASN A O 19
ATOM 18507 N N . PRO A 1 45 ? -8.912 -0.415 18.189 1.00 63.25 45 PRO A N 19
ATOM 18508 C CA . PRO A 1 45 ? -8.048 0.470 18.975 1.00 3.12 45 PRO A CA 19
ATOM 18509 C C . PRO A 1 45 ? -7.873 -0.015 20.410 1.00 32.41 45 PRO A C 19
ATOM 18510 O O . PRO A 1 45 ? -7.063 0.523 21.163 1.00 15.53 45 PRO A O 19
ATOM 18521 N N . ASN A 1 46 ? -8.638 -1.037 20.782 1.00 52.25 46 ASN A N 19
ATOM 18522 C CA . ASN A 1 46 ? -8.568 -1.595 22.127 1.00 3.21 46 ASN A CA 19
ATOM 18523 C C . ASN A 1 46 ? -8.016 -3.017 22.098 1.00 1.11 46 ASN A C 19
ATOM 18524 O O . ASN A 1 46 ? -8.226 -3.795 23.029 1.00 22.02 46 ASN A O 19
ATOM 18535 N N . HIS A 1 47 ? -7.309 -3.350 21.023 1.00 43.32 47 HIS A N 19
ATOM 18536 C CA . HIS A 1 47 ? -6.725 -4.678 20.873 1.00 52.05 47 HIS A CA 19
ATOM 18537 C C . HIS A 1 47 ? -5.283 -4.698 21.371 1.00 14.41 47 HIS A C 19
ATOM 18538 O O . HIS A 1 47 ? -4.679 -3.648 21.590 1.00 62.42 47 HIS A O 19
ATOM 18552 N N . GLU A 1 48 ? -4.740 -5.898 21.549 1.00 41.31 48 GLU A N 19
ATOM 18553 C CA . GLU A 1 48 ? -3.370 -6.052 22.023 1.00 23.33 48 GLU A CA 19
ATOM 18554 C C . GLU A 1 48 ? -2.371 -5.724 20.917 1.00 22.14 48 GLU A C 19
ATOM 18555 O O . GLU A 1 48 ? -2.115 -6.542 20.033 1.00 40.50 48 GLU A O 19
ATOM 18567 N N . LYS A 1 49 ? -1.809 -4.521 20.974 1.00 72.24 49 LYS A N 19
ATOM 18568 C CA . LYS A 1 49 ? -0.838 -4.083 19.979 1.00 44.33 49 LYS A CA 19
ATOM 18569 C C . LYS A 1 49 ? 0.576 -4.490 20.382 1.00 72.41 49 LYS A C 19
ATOM 18570 O O . LYS A 1 49 ? 1.169 -3.901 21.286 1.00 0.41 49 LYS A O 19
ATOM 18589 N N . LEU A 1 50 ? 1.111 -5.501 19.705 1.00 13.24 50 LEU A N 19
ATOM 18590 C CA . LEU A 1 50 ? 2.456 -5.986 19.992 1.00 21.52 50 LEU A CA 19
ATOM 18591 C C . LEU A 1 50 ? 2.565 -6.469 21.435 1.00 10.52 50 LEU A C 19
ATOM 18592 O O . LEU A 1 50 ? 1.654 -6.269 22.238 1.00 71.15 50 LEU A O 19
ATOM 18608 N N . GLY A 1 51 ? 3.688 -7.103 21.759 1.00 10.30 51 GLY A N 19
ATOM 18609 C CA . GLY A 1 51 ? 3.896 -7.601 23.106 1.00 64.31 51 GLY A CA 19
ATOM 18610 C C . GLY A 1 51 ? 4.527 -8.980 23.123 1.00 51.33 51 GLY A C 19
ATOM 18611 O O . GLY A 1 51 ? 4.649 -9.627 22.082 1.00 2.24 51 GLY A O 19
ATOM 18615 N N . TYR A 1 52 ? 4.930 -9.430 24.306 1.00 54.32 52 TYR A N 19
ATOM 18616 C CA . TYR A 1 52 ? 5.555 -10.739 24.453 1.00 0.52 52 TYR A CA 19
ATOM 18617 C C . TYR A 1 52 ? 4.510 -11.849 24.415 1.00 73.21 52 TYR A C 19
ATOM 18618 O O . TYR A 1 52 ? 4.363 -12.614 25.369 1.00 70.23 52 TYR A O 19
ATOM 18636 N N . THR A 1 53 ? 3.784 -11.932 23.304 1.00 64.22 53 THR A N 19
ATOM 18637 C CA . THR A 1 53 ? 2.752 -12.948 23.139 1.00 1.30 53 THR A CA 19
ATOM 18638 C C . THR A 1 53 ? 3.121 -13.933 22.036 1.00 24.22 53 THR A C 19
ATOM 18639 O O . THR A 1 53 ? 3.781 -13.571 21.061 1.00 33.02 53 THR A O 19
ATOM 18650 N N . HIS A 1 54 ? 2.692 -15.181 22.196 1.00 70.12 54 HIS A N 19
ATOM 18651 C CA . HIS A 1 54 ? 2.977 -16.219 21.212 1.00 72.42 54 HIS A CA 19
ATOM 18652 C C . HIS A 1 54 ? 2.410 -15.844 19.846 1.00 0.30 54 HIS A C 19
ATOM 18653 O O . HIS A 1 54 ? 2.864 -16.343 18.817 1.00 20.12 54 HIS A O 19
ATOM 18667 N N . GLU A 1 55 ? 1.415 -14.962 19.846 1.00 45.54 55 GLU A N 19
ATOM 18668 C CA . GLU A 1 55 ? 0.786 -14.521 18.606 1.00 64.21 55 GLU A CA 19
ATOM 18669 C C . GLU A 1 55 ? 1.645 -13.474 17.902 1.00 20.22 55 GLU A C 19
ATOM 18670 O O . GLU A 1 55 ? 1.640 -13.373 16.675 1.00 74.10 55 GLU A O 19
ATOM 18682 N N . CYS A 1 56 ? 2.382 -12.696 18.688 1.00 33.33 56 CYS A N 19
ATOM 18683 C CA . CYS A 1 56 ? 3.245 -11.656 18.143 1.00 41.20 56 CYS A CA 19
ATOM 18684 C C . CYS A 1 56 ? 4.689 -11.854 18.596 1.00 72.54 56 CYS A C 19
ATOM 18685 O O . CYS A 1 56 ? 5.409 -10.889 18.846 1.00 42.23 56 CYS A O 19
ATOM 18692 N N . GLU A 1 57 ? 5.103 -13.113 18.698 1.00 63.52 57 GLU A N 19
ATOM 18693 C CA . GLU A 1 57 ? 6.460 -13.438 19.121 1.00 65.33 57 GLU A CA 19
ATOM 18694 C C . GLU A 1 57 ? 7.467 -13.102 18.024 1.00 1.13 57 GLU A C 19
ATOM 18695 O O . GLU A 1 57 ? 8.532 -12.548 18.295 1.00 62.43 57 GLU A O 19
ATOM 18707 N N . GLU A 1 58 ? 7.121 -13.442 16.787 1.00 52.45 58 GLU A N 19
ATOM 18708 C CA . GLU A 1 58 ? 7.995 -13.177 15.650 1.00 53.04 58 GLU A CA 19
ATOM 18709 C C . GLU A 1 58 ? 8.145 -11.676 15.417 1.00 71.44 58 GLU A C 19
ATOM 18710 O O . GLU A 1 58 ? 9.155 -11.218 14.884 1.00 62.42 58 GLU A O 19
ATOM 18722 N N . ALA A 1 59 ? 7.132 -10.917 15.819 1.00 14.44 59 ALA A N 19
ATOM 18723 C CA . ALA A 1 59 ? 7.151 -9.468 15.656 1.00 32.33 59 ALA A CA 19
ATOM 18724 C C . ALA A 1 59 ? 8.344 -8.850 16.377 1.00 30.43 59 ALA A C 19
ATOM 18725 O O . ALA A 1 59 ? 8.822 -7.780 16.001 1.00 11.31 59 ALA A O 19
ATOM 18732 N N . ILE A 1 60 ? 8.820 -9.531 17.415 1.00 54.23 60 ILE A N 19
ATOM 18733 C CA . ILE A 1 60 ? 9.957 -9.048 18.188 1.00 62.04 60 ILE A CA 19
ATOM 18734 C C . ILE A 1 60 ? 11.194 -8.896 17.309 1.00 61.02 60 ILE A C 19
ATOM 18735 O O . ILE A 1 60 ? 11.844 -7.850 17.307 1.00 32.21 60 ILE A O 19
ATOM 18751 N N . LYS A 1 61 ? 11.514 -9.946 16.560 1.00 20.34 61 LYS A N 19
ATOM 18752 C CA . LYS A 1 61 ? 12.671 -9.930 15.673 1.00 22.45 61 LYS A CA 19
ATOM 18753 C C . LYS A 1 61 ? 12.394 -9.087 14.433 1.00 63.31 61 LYS A C 19
ATOM 18754 O O . LYS A 1 61 ? 13.292 -8.436 13.901 1.00 41.21 61 LYS A O 19
ATOM 18773 N N . ASN A 1 62 ? 11.146 -9.104 13.978 1.00 15.13 62 ASN A N 19
ATOM 18774 C CA . ASN A 1 62 ? 10.751 -8.340 12.801 1.00 54.34 62 ASN A CA 19
ATOM 18775 C C . ASN A 1 62 ? 10.963 -6.846 13.025 1.00 45.30 62 ASN A C 19
ATOM 18776 O O . ASN A 1 62 ? 11.328 -6.115 12.104 1.00 23.23 62 ASN A O 19
ATOM 18787 N N . ALA A 1 63 ? 10.733 -6.399 14.255 1.00 22.03 63 ALA A N 19
ATOM 18788 C CA . ALA A 1 63 ? 10.902 -4.993 14.602 1.00 62.32 63 ALA A CA 19
ATOM 18789 C C . ALA A 1 63 ? 12.285 -4.735 15.191 1.00 32.40 63 ALA A C 19
ATOM 18790 O O . ALA A 1 63 ? 12.967 -5.648 15.657 1.00 4.24 63 ALA A O 19
ATOM 18797 N N . PRO A 1 64 ? 12.710 -3.463 15.170 1.00 30.51 64 PRO A N 19
ATOM 18798 C CA . PRO A 1 64 ? 14.015 -3.056 15.699 1.00 64.45 64 PRO A CA 19
ATOM 18799 C C . PRO A 1 64 ? 14.082 -3.157 17.219 1.00 43.24 64 PRO A C 19
ATOM 18800 O O . PRO A 1 64 ? 13.293 -2.531 17.927 1.00 61.23 64 PRO A O 19
ATOM 18811 N N . ARG A 1 65 ? 15.029 -3.947 17.714 1.00 43.03 65 ARG A N 19
ATOM 18812 C CA . ARG A 1 65 ? 15.198 -4.129 19.150 1.00 23.33 65 ARG A CA 19
ATOM 18813 C C . ARG A 1 65 ? 15.374 -2.786 19.852 1.00 44.22 65 ARG A C 19
ATOM 18814 O O . ARG A 1 65 ? 15.739 -1.781 19.240 1.00 21.43 65 ARG A O 19
ATOM 18835 N N . PRO A 1 66 ? 15.109 -2.765 21.166 1.00 30.15 66 PRO A N 19
ATOM 18836 C CA . PRO A 1 66 ? 15.231 -1.552 21.980 1.00 41.43 66 PRO A CA 19
ATOM 18837 C C . PRO A 1 66 ? 16.682 -1.122 22.166 1.00 24.54 66 PRO A C 19
ATOM 18838 O O . PRO A 1 66 ? 17.027 0.041 21.959 1.00 63.23 66 PRO A O 19
ATOM 18849 N N . VAL A 1 1 ? -5.061 -8.449 1.311 1.00 64.42 1 VAL A N 20
ATOM 18850 C CA . VAL A 1 1 ? -4.335 -7.538 2.188 1.00 54.23 1 VAL A CA 20
ATOM 18851 C C . VAL A 1 1 ? -5.157 -7.197 3.426 1.00 43.41 1 VAL A C 20
ATOM 18852 O O . VAL A 1 1 ? -6.385 -7.281 3.429 1.00 21.55 1 VAL A O 20
ATOM 18865 N N . PRO A 1 2 ? -4.464 -6.800 4.504 1.00 34.33 2 PRO A N 20
ATOM 18866 C CA . PRO A 1 2 ? -5.110 -6.437 5.769 1.00 5.24 2 PRO A CA 20
ATOM 18867 C C . PRO A 1 2 ? -5.889 -5.130 5.668 1.00 30.22 2 PRO A C 20
ATOM 18868 O O . PRO A 1 2 ? -5.718 -4.365 4.719 1.00 62.42 2 PRO A O 20
ATOM 18879 N N . VAL A 1 3 ? -6.746 -4.880 6.653 1.00 2.32 3 VAL A N 20
ATOM 18880 C CA . VAL A 1 3 ? -7.551 -3.664 6.676 1.00 63.23 3 VAL A CA 20
ATOM 18881 C C . VAL A 1 3 ? -8.534 -3.635 5.511 1.00 12.22 3 VAL A C 20
ATOM 18882 O O . VAL A 1 3 ? -8.260 -4.174 4.440 1.00 53.22 3 VAL A O 20
ATOM 18895 N N . GLY A 1 4 ? -9.682 -3.000 5.729 1.00 72.11 4 GLY A N 20
ATOM 18896 C CA . GLY A 1 4 ? -10.690 -2.911 4.688 1.00 22.43 4 GLY A CA 20
ATOM 18897 C C . GLY A 1 4 ? -11.951 -3.677 5.036 1.00 61.54 4 GLY A C 20
ATOM 18898 O O . GLY A 1 4 ? -13.010 -3.440 4.454 1.00 5.01 4 GLY A O 20
ATOM 18902 N N . SER A 1 5 ? -11.838 -4.601 5.985 1.00 11.43 5 SER A N 20
ATOM 18903 C CA . SER A 1 5 ? -12.977 -5.408 6.405 1.00 32.34 5 SER A CA 20
ATOM 18904 C C . SER A 1 5 ? -13.685 -4.771 7.597 1.00 53.31 5 SER A C 20
ATOM 18905 O O . SER A 1 5 ? -14.911 -4.820 7.704 1.00 42.32 5 SER A O 20
ATOM 18913 N N . ASP A 1 6 ? -12.905 -4.173 8.490 1.00 24.02 6 ASP A N 20
ATOM 18914 C CA . ASP A 1 6 ? -13.455 -3.524 9.674 1.00 33.25 6 ASP A CA 20
ATOM 18915 C C . ASP A 1 6 ? -13.192 -2.022 9.643 1.00 50.10 6 ASP A C 20
ATOM 18916 O O . ASP A 1 6 ? -13.861 -1.249 10.329 1.00 13.03 6 ASP A O 20
ATOM 18925 N N . CYS A 1 7 ? -12.212 -1.615 8.843 1.00 53.31 7 CYS A N 20
ATOM 18926 C CA . CYS A 1 7 ? -11.859 -0.206 8.722 1.00 5.44 7 CYS A CA 20
ATOM 18927 C C . CYS A 1 7 ? -11.594 0.166 7.266 1.00 2.23 7 CYS A C 20
ATOM 18928 O O . CYS A 1 7 ? -11.096 -0.647 6.489 1.00 73.43 7 CYS A O 20
ATOM 18935 N N . GLU A 1 8 ? -11.930 1.401 6.906 1.00 71.21 8 GLU A N 20
ATOM 18936 C CA . GLU A 1 8 ? -11.729 1.880 5.543 1.00 20.34 8 GLU A CA 20
ATOM 18937 C C . GLU A 1 8 ? -10.448 2.703 5.439 1.00 31.43 8 GLU A C 20
ATOM 18938 O O . GLU A 1 8 ? -10.380 3.850 5.880 1.00 51.21 8 GLU A O 20
ATOM 18950 N N . PRO A 1 9 ? -9.407 2.103 4.843 1.00 60.01 9 PRO A N 20
ATOM 18951 C CA . PRO A 1 9 ? -8.109 2.761 4.667 1.00 50.13 9 PRO A CA 20
ATOM 18952 C C . PRO A 1 9 ? -8.167 3.893 3.647 1.00 41.31 9 PRO A C 20
ATOM 18953 O O . PRO A 1 9 ? -8.348 3.658 2.452 1.00 11.20 9 PRO A O 20
ATOM 18964 N N . LYS A 1 10 ? -8.012 5.123 4.126 1.00 45.04 10 LYS A N 20
ATOM 18965 C CA . LYS A 1 10 ? -8.044 6.293 3.256 1.00 71.11 10 LYS A CA 20
ATOM 18966 C C . LYS A 1 10 ? -7.598 7.543 4.008 1.00 31.32 10 LYS A C 20
ATOM 18967 O O . LYS A 1 10 ? -8.028 8.654 3.696 1.00 11.03 10 LYS A O 20
ATOM 18986 N N . LEU A 1 11 ? -6.733 7.354 4.999 1.00 52.24 11 LEU A N 20
ATOM 18987 C CA . LEU A 1 11 ? -6.227 8.467 5.795 1.00 52.13 11 LEU A CA 20
ATOM 18988 C C . LEU A 1 11 ? -5.266 7.974 6.871 1.00 65.20 11 LEU A C 20
ATOM 18989 O O . LEU A 1 11 ? -5.684 7.588 7.963 1.00 62.10 11 LEU A O 20
ATOM 19005 N N . CYS A 1 12 ? -3.975 7.991 6.556 1.00 24.15 12 CYS A N 20
ATOM 19006 C CA . CYS A 1 12 ? -2.952 7.547 7.496 1.00 11.33 12 CYS A CA 20
ATOM 19007 C C . CYS A 1 12 ? -1.576 8.062 7.085 1.00 25.13 12 CYS A C 20
ATOM 19008 O O . CYS A 1 12 ? -1.437 8.770 6.087 1.00 21.30 12 CYS A O 20
ATOM 19015 N N . THR A 1 13 ? -0.559 7.701 7.862 1.00 3.11 13 THR A N 20
ATOM 19016 C CA . THR A 1 13 ? 0.807 8.126 7.580 1.00 14.15 13 THR A CA 20
ATOM 19017 C C . THR A 1 13 ? 1.747 6.930 7.487 1.00 74.32 13 THR A C 20
ATOM 19018 O O . THR A 1 13 ? 1.602 5.955 8.224 1.00 15.45 13 THR A O 20
ATOM 19029 N N . MET A 1 14 ? 2.711 7.011 6.576 1.00 73.53 14 MET A N 20
ATOM 19030 C CA . MET A 1 14 ? 3.676 5.934 6.388 1.00 62.23 14 MET A CA 20
ATOM 19031 C C . MET A 1 14 ? 4.875 6.111 7.314 1.00 62.02 14 MET A C 20
ATOM 19032 O O . MET A 1 14 ? 5.163 7.219 7.767 1.00 32.23 14 MET A O 20
ATOM 19046 N N . ASP A 1 15 ? 5.570 5.013 7.591 1.00 44.44 15 ASP A N 20
ATOM 19047 C CA . ASP A 1 15 ? 6.739 5.048 8.462 1.00 30.03 15 ASP A CA 20
ATOM 19048 C C . ASP A 1 15 ? 7.356 3.660 8.600 1.00 71.54 15 ASP A C 20
ATOM 19049 O O . ASP A 1 15 ? 6.843 2.683 8.051 1.00 53.42 15 ASP A O 20
ATOM 19058 N N . LEU A 1 16 ? 8.460 3.578 9.334 1.00 52.30 16 LEU A N 20
ATOM 19059 C CA . LEU A 1 16 ? 9.148 2.309 9.543 1.00 42.22 16 LEU A CA 20
ATOM 19060 C C . LEU A 1 16 ? 8.891 1.775 10.948 1.00 0.02 16 LEU A C 20
ATOM 19061 O O . LEU A 1 16 ? 9.825 1.437 11.676 1.00 72.02 16 LEU A O 20
ATOM 19077 N N . VAL A 1 17 ? 7.618 1.700 11.323 1.00 30.34 17 VAL A N 20
ATOM 19078 C CA . VAL A 1 17 ? 7.237 1.203 12.640 1.00 2.33 17 VAL A CA 20
ATOM 19079 C C . VAL A 1 17 ? 6.491 -0.122 12.533 1.00 11.25 17 VAL A C 20
ATOM 19080 O O . VAL A 1 17 ? 5.261 -0.172 12.536 1.00 12.04 17 VAL A O 20
ATOM 19093 N N . PRO A 1 18 ? 7.251 -1.223 12.437 1.00 10.23 18 PRO A N 20
ATOM 19094 C CA . PRO A 1 18 ? 6.683 -2.570 12.329 1.00 50.22 18 PRO A CA 20
ATOM 19095 C C . PRO A 1 18 ? 6.017 -3.024 13.623 1.00 53.00 18 PRO A C 20
ATOM 19096 O O . PRO A 1 18 ? 6.691 -3.307 14.614 1.00 72.31 18 PRO A O 20
ATOM 19107 N N . HIS A 1 19 ? 4.689 -3.092 13.608 1.00 42.33 19 HIS A N 20
ATOM 19108 C CA . HIS A 1 19 ? 3.932 -3.513 14.781 1.00 73.02 19 HIS A CA 20
ATOM 19109 C C . HIS A 1 19 ? 2.957 -4.632 14.425 1.00 24.13 19 HIS A C 20
ATOM 19110 O O . HIS A 1 19 ? 2.615 -4.824 13.258 1.00 1.01 19 HIS A O 20
ATOM 19124 N N . CYS A 1 20 ? 2.515 -5.369 15.439 1.00 53.32 20 CYS A N 20
ATOM 191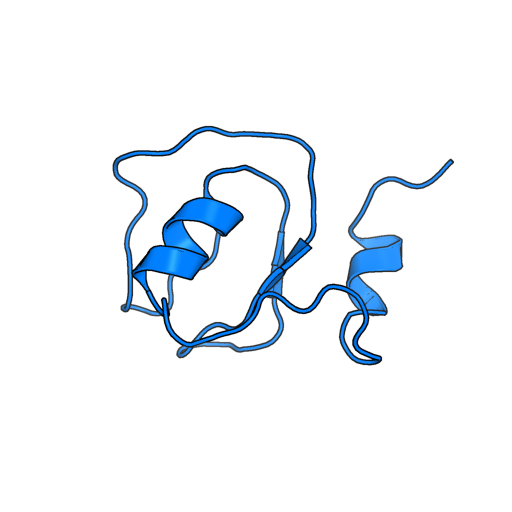25 C CA . CYS A 1 20 ? 1.581 -6.470 15.234 1.00 1.51 20 CYS A CA 20
ATOM 19126 C C . CYS A 1 20 ? 0.154 -6.040 15.562 1.00 72.32 20 CYS A C 20
ATOM 19127 O O . CYS A 1 20 ? -0.066 -5.171 16.405 1.00 14.03 20 CYS A O 20
ATOM 19134 N N . PHE A 1 21 ? -0.812 -6.656 14.889 1.00 75.31 21 PHE A N 20
ATOM 19135 C CA . PHE A 1 21 ? -2.219 -6.338 15.107 1.00 23.23 21 PHE A CA 20
ATOM 19136 C C . PHE A 1 21 ? -3.102 -7.545 14.807 1.00 34.45 21 PHE A C 20
ATOM 19137 O O . PHE A 1 21 ? -2.683 -8.483 14.127 1.00 10.31 21 PHE A O 20
ATOM 19154 N N . LEU A 1 22 ? -4.328 -7.516 15.320 1.00 25.03 22 LEU A N 20
ATOM 19155 C CA . LEU A 1 22 ? -5.272 -8.608 15.109 1.00 41.43 22 LEU A CA 20
ATOM 19156 C C . LEU A 1 22 ? -6.117 -8.363 13.863 1.00 42.14 22 LEU A C 20
ATOM 19157 O O . LEU A 1 22 ? -6.816 -7.356 13.763 1.00 52.30 22 LEU A O 20
ATOM 19173 N N . ASN A 1 23 ? -6.048 -9.293 12.915 1.00 10.43 23 ASN A N 20
ATOM 19174 C CA . ASN A 1 23 ? -6.808 -9.179 11.676 1.00 51.42 23 ASN A CA 20
ATOM 19175 C C . ASN A 1 23 ? -7.846 -10.292 11.570 1.00 13.51 23 ASN A C 20
ATOM 19176 O O . ASN A 1 23 ? -7.518 -11.469 11.426 1.00 23.34 23 ASN A O 20
ATOM 19187 N N . PRO A 1 24 ? -9.131 -9.911 11.642 1.00 64.40 24 PRO A N 20
ATOM 19188 C CA . PRO A 1 24 ? -10.243 -10.862 11.555 1.00 15.44 24 PRO A CA 20
ATOM 19189 C C . PRO A 1 24 ? -10.394 -11.452 10.157 1.00 14.34 24 PRO A C 20
ATOM 19190 O O . PRO A 1 24 ? -11.180 -12.375 9.946 1.00 63.03 24 PRO A O 20
ATOM 19201 N N . GLU A 1 25 ? -9.637 -10.913 9.207 1.00 2.54 25 GLU A N 20
ATOM 19202 C CA . GLU A 1 25 ? -9.688 -11.387 7.829 1.00 0.15 25 GLU A CA 20
ATOM 19203 C C . GLU A 1 25 ? -8.426 -12.169 7.476 1.00 34.53 25 GLU A C 20
ATOM 19204 O O . GLU A 1 25 ? -8.398 -12.915 6.497 1.00 60.01 25 GLU A O 20
ATOM 19216 N N . LYS A 1 26 ? -7.384 -11.994 8.281 1.00 42.11 26 LYS A N 20
ATOM 19217 C CA . LYS A 1 26 ? -6.119 -12.683 8.056 1.00 45.20 26 LYS A CA 20
ATOM 19218 C C . LYS A 1 26 ? -5.677 -13.433 9.309 1.00 74.14 26 LYS A C 20
ATOM 19219 O O . LYS A 1 26 ? -5.657 -14.663 9.332 1.00 0.14 26 LYS A O 20
ATOM 19238 N N . GLY A 1 27 ? -5.326 -12.684 10.349 1.00 1.42 27 GLY A N 20
ATOM 19239 C CA . GLY A 1 27 ? -4.891 -13.296 11.591 1.00 14.32 27 GLY A CA 20
ATOM 19240 C C . GLY A 1 27 ? -3.452 -12.962 11.930 1.00 51.42 27 GLY A C 20
ATOM 19241 O O . GLY A 1 27 ? -2.553 -13.160 11.112 1.00 31.20 27 GLY A O 20
ATOM 19245 N N . ILE A 1 28 ? -3.233 -12.452 13.137 1.00 51.40 28 ILE A N 20
ATOM 19246 C CA . ILE A 1 28 ? -1.893 -12.089 13.581 1.00 40.32 28 ILE A CA 20
ATOM 19247 C C . ILE A 1 28 ? -1.062 -11.538 12.427 1.00 60.22 28 ILE A C 20
ATOM 19248 O O . ILE A 1 28 ? -0.321 -12.274 11.775 1.00 44.10 28 ILE A O 20
ATOM 19264 N N . VAL A 1 29 ? -1.189 -10.238 12.180 1.00 34.23 29 VAL A N 20
ATOM 19265 C CA . VAL A 1 29 ? -0.448 -9.587 11.107 1.00 71.32 29 VAL A CA 20
ATOM 19266 C C . VAL A 1 29 ? 0.427 -8.462 11.647 1.00 13.40 29 VAL A C 20
ATOM 19267 O O . VAL A 1 29 ? -0.020 -7.646 12.454 1.00 71.13 29 VAL A O 20
ATOM 19280 N N . VAL A 1 30 ? 1.677 -8.423 11.196 1.00 13.44 30 VAL A N 20
ATOM 19281 C CA . VAL A 1 30 ? 2.615 -7.396 11.633 1.00 40.30 30 VAL A CA 20
ATOM 19282 C C . VAL A 1 30 ? 3.281 -6.718 10.441 1.00 4.42 30 VAL A C 20
ATOM 19283 O O . VAL A 1 30 ? 3.851 -7.381 9.574 1.00 14.21 30 VAL A O 20
ATOM 19296 N N . VAL A 1 31 ? 3.207 -5.391 10.404 1.00 2.14 31 VAL A N 20
ATOM 19297 C CA . VAL A 1 31 ? 3.805 -4.622 9.320 1.00 53.54 31 VAL A CA 20
ATOM 19298 C C . VAL A 1 31 ? 4.239 -3.241 9.799 1.00 14.11 31 VAL A C 20
ATOM 19299 O O . VAL A 1 31 ? 3.789 -2.764 10.842 1.00 74.05 31 VAL A O 20
ATOM 19312 N N . HIS A 1 32 ? 5.116 -2.602 9.031 1.00 33.40 32 HIS A N 20
ATOM 19313 C CA . HIS A 1 32 ? 5.610 -1.274 9.377 1.00 63.52 32 HIS A CA 20
ATOM 19314 C C . HIS A 1 32 ? 4.799 -0.192 8.672 1.00 53.22 32 HIS A C 20
ATOM 19315 O O . HIS A 1 32 ? 4.278 -0.406 7.578 1.00 12.20 32 HIS A O 20
ATOM 19329 N N . 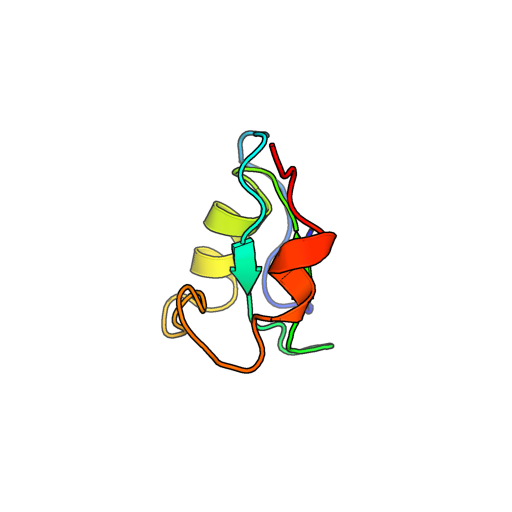GLY A 1 33 ? 4.695 0.972 9.307 1.00 20.31 33 GLY A N 20
ATOM 19330 C CA . GLY A 1 33 ? 3.945 2.070 8.726 1.00 33.32 33 GLY A CA 20
ATOM 19331 C C . GLY A 1 33 ? 2.805 2.527 9.615 1.00 41.31 33 GLY A C 20
ATOM 19332 O O . GLY A 1 33 ? 2.031 1.711 10.113 1.00 1.33 33 GLY A O 20
ATOM 19336 N N . GLY A 1 34 ? 2.702 3.838 9.815 1.00 23.24 34 GLY A N 20
ATOM 19337 C CA . GLY A 1 34 ? 1.647 4.380 10.652 1.00 64.33 34 GLY A CA 20
ATOM 19338 C C . GLY A 1 34 ? 0.275 3.871 10.257 1.00 62.05 34 GLY A C 20
ATOM 19339 O O . GLY A 1 34 ? -0.631 3.798 11.087 1.00 51.11 34 GLY A O 20
ATOM 19343 N N . CYS A 1 35 ? 0.120 3.519 8.985 1.00 41.35 35 CYS A N 20
ATOM 19344 C CA . CYS A 1 35 ? -1.152 3.017 8.479 1.00 23.22 35 CYS A CA 20
ATOM 19345 C C . CYS A 1 35 ? -1.626 1.818 9.296 1.00 60.02 35 CYS A C 20
ATOM 19346 O O . CYS A 1 35 ? -2.794 1.734 9.673 1.00 12.45 35 CYS A O 20
ATOM 19353 N N . ALA A 1 36 ? -0.711 0.893 9.564 1.00 23.42 36 ALA A N 20
ATOM 19354 C CA . ALA A 1 36 ? -1.034 -0.300 10.337 1.00 10.04 36 ALA A CA 20
ATOM 19355 C C . ALA A 1 36 ? -1.420 0.061 11.768 1.00 53.12 36 ALA A C 20
ATOM 19356 O O . ALA A 1 36 ? -2.212 -0.636 12.403 1.00 73.52 36 ALA A O 20
ATOM 19363 N N . LEU A 1 37 ? -0.856 1.154 12.270 1.00 71.11 37 LEU A N 20
ATOM 19364 C CA . LEU A 1 37 ? -1.141 1.608 13.627 1.00 72.33 37 LEU A CA 20
ATOM 19365 C C . LEU A 1 37 ? -2.489 2.320 13.691 1.00 23.51 37 LEU A C 20
ATOM 19366 O O . LEU A 1 37 ? -3.269 2.110 14.620 1.00 42.21 37 LEU A O 20
ATOM 19382 N N . SER A 1 38 ? -2.756 3.160 12.697 1.00 72.03 38 SER A N 20
ATOM 19383 C CA . SER A 1 38 ? -4.009 3.904 12.641 1.00 10.10 38 SER A CA 20
ATOM 19384 C C . SER A 1 38 ? -5.171 2.985 12.275 1.00 43.55 38 SER A C 20
ATOM 19385 O O . SER A 1 38 ? -6.190 2.948 12.965 1.00 63.45 38 SER A O 20
ATOM 19393 N N . LYS A 1 39 ? -5.010 2.245 11.183 1.00 43.42 39 LYS A N 20
ATOM 19394 C CA . LYS A 1 39 ? -6.043 1.325 10.723 1.00 64.13 39 LYS A CA 20
ATOM 19395 C C . LYS A 1 39 ? -6.421 0.338 11.823 1.00 55.44 39 LYS A C 20
ATOM 19396 O O . LYS A 1 39 ? -7.593 0.213 12.181 1.00 42.10 39 LYS A O 20
ATOM 19415 N N . TYR A 1 40 ? -5.424 -0.358 12.355 1.00 21.33 40 TYR A N 20
ATOM 19416 C CA . TYR A 1 40 ? -5.653 -1.334 13.414 1.00 71.30 40 TYR A CA 20
ATOM 19417 C C . TYR A 1 40 ? -6.442 -0.716 14.564 1.00 52.42 40 TYR A C 20
ATOM 19418 O O . TYR A 1 40 ? -7.343 -1.342 15.122 1.00 12.34 40 TYR A O 20
ATOM 19436 N N . LYS A 1 41 ? -6.097 0.519 14.912 1.00 12.32 41 LYS A N 20
ATOM 19437 C CA . LYS A 1 41 ? -6.773 1.227 15.994 1.00 64.43 41 LYS A CA 20
ATOM 19438 C C . LYS A 1 41 ? -8.174 1.655 15.572 1.00 75.13 41 LYS A C 20
ATOM 19439 O O . LYS A 1 41 ? -9.058 1.837 16.410 1.00 2.21 41 LYS A O 20
ATOM 19458 N N . CYS A 1 42 ? -8.372 1.813 14.267 1.00 34.42 42 CYS A N 20
ATOM 19459 C CA . CYS A 1 42 ? -9.667 2.218 13.733 1.00 1.32 42 CYS A CA 20
ATOM 19460 C C . CYS A 1 42 ? -10.629 1.035 13.682 1.00 12.11 42 CYS A C 20
ATOM 19461 O O . CYS A 1 42 ? -11.746 1.109 14.193 1.00 32.02 42 CYS A O 20
ATOM 19468 N N . GLN A 1 43 ? -10.187 -0.054 13.062 1.00 64.00 43 GLN A N 20
ATOM 19469 C CA . GLN A 1 43 ? -11.009 -1.252 12.944 1.00 63.52 43 GLN A CA 20
ATOM 19470 C C . GLN A 1 43 ? -11.321 -1.836 14.318 1.00 62.11 43 GLN A C 20
ATOM 19471 O O . GLN A 1 43 ? -12.449 -2.247 14.586 1.00 23.54 43 GLN A O 20
ATOM 19485 N N . ASN A 1 44 ? -10.313 -1.869 15.184 1.00 33.01 44 ASN A N 20
ATOM 19486 C CA . ASN A 1 44 ? -10.480 -2.404 16.531 1.00 53.53 44 ASN A CA 20
ATOM 19487 C C . ASN A 1 44 ? -9.796 -1.509 17.560 1.00 40.12 44 ASN A C 20
ATOM 19488 O O . ASN A 1 44 ? -8.706 -1.806 18.050 1.00 12.50 44 ASN A O 20
ATOM 19499 N N . PRO A 1 45 ? -10.450 -0.387 17.896 1.00 24.15 45 PRO A N 20
ATOM 19500 C CA . PRO A 1 45 ? -9.924 0.573 18.871 1.00 3.31 45 PRO A CA 20
ATOM 19501 C C . PRO A 1 45 ? -9.937 0.022 20.293 1.00 42.31 45 PRO A C 20
ATOM 19502 O O . PRO A 1 45 ? -9.409 0.644 21.214 1.00 31.21 45 PRO A O 20
ATOM 19513 N N . ASN A 1 46 ? -10.543 -1.148 20.464 1.00 61.15 46 ASN A N 20
ATOM 19514 C CA . ASN A 1 46 ? -10.624 -1.783 21.774 1.00 14.21 46 ASN A CA 20
ATOM 19515 C C . ASN A 1 46 ? -9.623 -2.928 21.887 1.00 72.41 46 ASN A C 20
ATOM 19516 O O . ASN A 1 46 ? -9.278 -3.360 22.988 1.00 51.44 46 ASN A O 20
ATOM 19527 N N . HIS A 1 47 ? -9.160 -3.417 20.741 1.00 45.01 47 HIS A N 20
ATOM 19528 C CA . HIS A 1 47 ? -8.197 -4.512 20.711 1.00 65.14 47 HIS A CA 20
ATOM 19529 C C . HIS A 1 47 ? -6.847 -4.064 21.264 1.00 61.23 47 HIS A C 20
ATOM 19530 O O . HIS A 1 47 ? -6.602 -2.871 21.435 1.00 44.43 47 HIS A O 20
ATOM 19544 N N . GLU A 1 48 ? -5.977 -5.030 21.542 1.00 43.13 48 GLU A N 20
ATOM 19545 C CA . GLU A 1 48 ? -4.653 -4.734 22.077 1.00 50.40 48 GLU A CA 20
ATOM 19546 C C . GLU A 1 48 ? -3.562 -5.189 21.112 1.00 3.43 48 GLU A C 20
ATOM 19547 O O . GLU A 1 48 ? -3.628 -6.283 20.552 1.00 15.02 48 GLU A O 20
ATOM 19559 N N . LYS A 1 49 ? -2.557 -4.340 20.922 1.00 21.14 49 LYS A N 20
ATOM 19560 C CA . LYS A 1 49 ? -1.450 -4.653 20.027 1.00 43.23 49 LYS A CA 20
ATOM 19561 C C . LYS A 1 49 ? -0.719 -5.912 20.483 1.00 15.21 49 LYS A C 20
ATOM 19562 O O . LYS A 1 49 ? -0.330 -6.029 21.646 1.00 51.11 49 LYS A O 20
ATOM 19581 N N . LEU A 1 50 ? -0.536 -6.850 19.561 1.00 24.53 50 LEU A N 20
ATOM 19582 C CA . LEU A 1 50 ? 0.150 -8.101 19.869 1.00 50.01 50 LEU A CA 20
ATOM 19583 C C . LEU A 1 50 ? 1.639 -7.997 19.554 1.00 31.25 50 LEU A C 20
ATOM 19584 O O . LEU A 1 50 ? 2.327 -9.008 19.421 1.00 45.00 50 LEU A O 20
ATOM 19600 N N . GLY A 1 51 ? 2.130 -6.767 19.439 1.00 2.04 51 GLY A N 20
ATOM 19601 C CA . GLY A 1 51 ? 3.535 -6.554 19.144 1.00 51.21 51 GLY A CA 20
ATOM 19602 C C . GLY A 1 51 ? 4.445 -7.391 20.020 1.00 63.32 51 GLY A C 20
ATOM 19603 O O . GLY A 1 51 ? 4.861 -8.483 19.630 1.00 12.04 51 GLY A O 20
ATOM 19607 N N . TYR A 1 52 ? 4.758 -6.880 21.205 1.00 13.41 52 TYR A N 20
ATOM 19608 C CA . TYR A 1 52 ? 5.628 -7.586 22.137 1.00 24.12 52 TYR A CA 20
ATOM 19609 C C . TYR A 1 52 ? 4.865 -8.687 22.868 1.00 4.41 52 TYR A C 20
ATOM 19610 O O . TYR A 1 52 ? 4.792 -8.698 24.097 1.00 4.35 52 TYR A O 20
ATOM 19628 N N . THR A 1 53 ? 4.297 -9.613 22.102 1.00 25.12 53 THR A N 20
ATOM 19629 C CA . THR A 1 53 ? 3.539 -10.718 22.675 1.00 63.34 53 THR A CA 20
ATOM 19630 C C . THR A 1 53 ? 4.103 -12.062 22.226 1.00 13.04 53 THR A C 20
ATOM 19631 O O . THR A 1 53 ? 4.728 -12.163 21.170 1.00 33.31 53 THR A O 20
ATOM 19642 N N . HIS A 1 54 ? 3.877 -13.092 23.035 1.00 23.52 54 HIS A N 20
ATOM 19643 C CA . HIS A 1 54 ? 4.362 -14.432 22.720 1.00 0.35 54 HIS A CA 20
ATOM 19644 C C . HIS A 1 54 ? 3.621 -15.009 21.518 1.00 10.02 54 HIS A C 20
ATOM 19645 O O . HIS A 1 54 ? 4.104 -15.934 20.866 1.00 33.22 54 HIS A O 20
ATOM 19659 N N . GLU A 1 55 ? 2.446 -14.457 21.232 1.00 1.40 55 GLU A N 20
ATOM 19660 C CA . GLU A 1 55 ? 1.639 -14.919 20.109 1.00 12.31 55 GLU A CA 20
ATOM 19661 C C . GLU A 1 55 ? 2.189 -14.388 18.789 1.00 61.05 55 GLU A C 20
ATOM 19662 O O . GLU A 1 55 ? 2.105 -15.053 17.756 1.00 72.15 55 GLU A O 20
ATOM 19674 N N . CYS A 1 56 ? 2.752 -13.185 18.830 1.00 64.32 56 CYS A N 20
ATOM 19675 C CA . CYS A 1 56 ? 3.316 -12.563 17.638 1.00 1.00 56 CYS A CA 20
ATOM 19676 C C . CYS A 1 56 ? 4.841 -12.581 17.684 1.00 23.25 56 CYS A C 20
ATOM 19677 O O . CYS A 1 56 ? 5.496 -11.634 17.250 1.00 22.34 56 CYS A O 20
ATOM 19684 N N . GLU A 1 57 ? 5.399 -13.666 18.214 1.00 52.22 57 GLU A N 20
ATOM 19685 C CA . GLU A 1 57 ? 6.846 -13.807 18.317 1.00 5.42 57 GLU A CA 20
ATOM 19686 C C . GLU A 1 57 ? 7.519 -13.510 16.980 1.00 50.50 57 GLU A C 20
ATOM 19687 O O . GLU A 1 57 ? 8.645 -13.015 16.937 1.00 60.43 57 GLU A O 20
ATOM 19699 N N . GLU A 1 58 ? 6.820 -13.815 15.892 1.00 75.44 58 GLU A N 20
ATOM 19700 C CA . GLU A 1 58 ? 7.350 -13.583 14.553 1.00 14.53 58 GLU A CA 20
ATOM 19701 C C . GLU A 1 58 ? 7.619 -12.098 14.325 1.00 14.24 58 GLU A C 20
ATOM 19702 O O . GLU A 1 58 ? 8.621 -11.724 13.718 1.00 63.03 58 GLU A O 20
ATOM 19714 N N . ALA A 1 59 ? 6.715 -11.257 14.817 1.00 11.52 59 ALA A N 20
ATOM 19715 C CA . ALA A 1 59 ? 6.855 -9.813 14.669 1.00 75.20 59 ALA A CA 20
ATOM 19716 C C . ALA A 1 59 ? 8.076 -9.300 15.423 1.00 3.52 59 ALA A C 20
ATOM 19717 O O . ALA A 1 59 ? 8.729 -8.348 14.992 1.00 73.30 59 ALA A O 20
ATOM 19724 N N . ILE A 1 60 ? 8.380 -9.934 16.551 1.00 52.15 60 ILE A N 20
ATOM 19725 C CA . ILE A 1 60 ? 9.524 -9.541 17.364 1.00 54.52 60 ILE A CA 20
ATOM 19726 C C . ILE A 1 60 ? 10.797 -9.477 16.527 1.00 10.32 60 ILE A C 20
ATOM 19727 O O . ILE A 1 60 ? 11.597 -8.551 16.663 1.00 52.40 60 ILE A O 20
ATOM 19743 N N . LYS A 1 61 ? 10.979 -10.467 15.660 1.00 55.43 61 LYS A N 20
ATOM 19744 C CA . LYS A 1 61 ? 12.153 -10.523 14.797 1.00 32.03 61 LYS A CA 20
ATOM 19745 C C . LYS A 1 61 ? 11.949 -9.677 13.544 1.00 32.43 61 LYS A C 20
ATOM 19746 O O . LYS A 1 61 ? 12.910 -9.201 12.942 1.00 22.34 61 LYS A O 20
ATOM 19765 N N . ASN A 1 62 ? 10.690 -9.494 13.158 1.00 4.11 62 ASN A N 20
ATOM 19766 C CA . ASN A 1 62 ? 10.361 -8.704 11.977 1.00 33.40 62 ASN A CA 20
ATOM 19767 C C . ASN A 1 62 ? 10.652 -7.226 12.212 1.00 5.54 62 ASN A C 20
ATOM 19768 O O . ASN A 1 62 ? 10.891 -6.472 11.269 1.00 14.34 62 ASN A O 20
ATOM 19779 N N . ALA A 1 63 ? 10.632 -6.818 13.477 1.00 25.13 63 ALA A N 20
ATOM 19780 C CA . ALA A 1 63 ? 10.897 -5.431 13.837 1.00 4.32 63 ALA A CA 20
ATOM 19781 C C . ALA A 1 63 ? 12.362 -5.230 14.209 1.00 25.34 63 ALA A C 20
ATOM 19782 O O . ALA A 1 63 ? 13.077 -6.175 14.546 1.00 2.52 63 ALA A O 20
ATOM 19789 N N . PRO A 1 64 ? 12.823 -3.972 14.148 1.00 52.14 64 PRO A N 20
ATOM 19790 C CA . PRO A 1 64 ? 14.207 -3.619 14.475 1.00 43.53 64 PRO A CA 20
ATOM 19791 C C . PRO A 1 64 ? 14.505 -3.758 15.964 1.00 60.34 64 PRO A C 20
ATOM 19792 O O . PRO A 1 64 ? 14.040 -2.960 16.777 1.00 52.42 64 PRO A O 20
ATOM 19803 N N . ARG A 1 65 ? 15.283 -4.777 16.314 1.00 61.23 65 ARG A N 20
ATOM 19804 C CA . ARG A 1 65 ? 15.642 -5.021 17.705 1.00 21.45 65 ARG A CA 20
ATOM 19805 C C . ARG A 1 65 ? 17.139 -4.824 17.923 1.00 24.15 65 ARG A C 20
ATOM 19806 O O . ARG A 1 65 ? 17.935 -5.758 17.818 1.00 3.50 65 ARG A O 20
ATOM 19827 N N . PRO A 1 66 ? 17.534 -3.580 18.234 1.00 34.33 66 PRO A N 20
ATOM 19828 C CA . PRO A 1 66 ? 18.937 -3.231 18.473 1.00 21.25 66 PRO A CA 20
ATOM 19829 C C . PRO A 1 66 ? 19.470 -3.830 19.771 1.00 43.43 66 PRO A C 20
ATOM 19830 O O . PRO A 1 66 ? 19.750 -5.026 19.845 1.00 74.22 66 PRO A O 20
#

Organism: Oryctes rhinoceros (NCBI:txid72550)

Solvent-accessible surface area: 4937 Å² total; per-residue (Å²): 87,0,58,2,112,66,21,125,70,162,174,48,109,165,77,131,78,20,56,1,1,73,5,70,123,145,10,84,35,20,32,98,7,21,24,0,87,60,7,9,150,73,10,16,87,133,85,147,60,37,50,222,53,170,111,16,126,101,8,122,139,77,22,96,168,187